Protein 4RVP (pdb70)

B-factor: mean 38.83, std 13.83, range [11.14, 114.67]

Nearest PDB structures (foldseek):
  4rvp-assembly1_F  TM=1.002E+00  e=1.747E-26  Sedum alfredii
  3km2-assembly1_A  TM=9.996E-01  e=3.637E-25  Solanum lycopersicum
  8jd8-assembly1_D  TM=9.971E-01  e=3.753E-23  Citrus x limon
  8zd5-assembly2_D  TM=9.854E-01  e=2.490E-21  Canis lupus familiaris
  7wx1-assembly1_B  TM=9.850E-01  e=7.512E-21  Canis lupus familiaris

Solvent-accessible surface area: 38898 Å² total; per-residue (Å²): 181,88,73,0,6,0,19,0,60,26,156,47,32,8,2,10,26,0,37,0,48,7,95,147,116,11,53,1,43,0,52,2,103,0,16,38,7,94,88,18,50,3,0,0,0,0,2,53,34,2,14,38,68,85,45,16,122,22,0,16,80,10,8,44,50,118,74,60,56,6,3,6,30,146,58,153,107,6,12,3,0,0,4,3,44,1,97,4,76,96,105,3,28,0,133,55,78,26,93,13,104,62,0,22,8,46,47,142,40,25,0,15,0,36,0,0,0,0,5,82,83,97,2,32,55,18,150,50,76,84,155,79,0,98,60,43,0,43,0,28,36,80,48,0,8,4,17,0,0,46,14,67,143,107,89,68,0,40,0,59,0,59,25,32,7,13,7,9,8,44,0,35,0,48,10,118,149,138,25,34,0,28,0,59,1,67,0,17,35,6,81,90,19,55,2,0,0,0,0,2,53,94,25,53,66,108,50,17,8,76,26,0,15,77,9,7,39,55,128,68,66,62,4,2,0,35,86,53,151,104,7,11,3,0,0,2,3,31,0,69,4,27,68,91,3,34,1,58,2,20,27,40,12,101,61,0,24,3,61,48,144,42,26,0,48,40,57,0,0,0,0,7,83,80,97,1,31,40,23,145,48,83,88,162,81,4,100,60,49,0,42,0,37,36,73,38,0,7,6,65,2,26,101,37,115,134,122,74,69,0,4,0,25,0,116,39,143,62,74,6,93,10,55,0,47,0,54,8,120,135,126,8,62,0,48,0,68,5,120,0,35,39,5,88,78,18,47,5,0,0,0,0,1,50,34,2,12,25,68,102,38,17,110,22,0,18,79,10,9,42,54,130,66,68,62,6,2,3,40,138,47,154,90,11,14,2,0,0,2,3,47,4,96,4,75,98,125,5,34,2,117,60,84,34,89,12,110,56,1,28,0,53,49,140,40,24,0,14,0,33,0,0,0,0,6,83,83,99,1,39,52,2,169,60,70,89,155,76,0,100,62,50,0,36,0,32,36,74,34,0,8,6,17,0,0,23,11,58,137,75,25,22,12,46,68,56,57,0,3,0,22,0,111,40,167,63,76,7,92,12,56,0,37,0,36,3,69,37,70,29,58,1,10,0,54,5,121,0,37,38,6,84,88,17,52,3,0,0,0,0,2,51,35,2,14,27,68,100,45,17,110,23,0,16,82,10,6,43,58,139,59,79,66,0,0,3,37,140,44,156,88,9,12,2,0,0,4,4,46,1,99,3,76,95,124,5,30,0,118,53,50,28,54,12,110,56,0,27,10,50,50,140,42,25,0,15,0,33,0,0,0,0,8,80,77,97,3,36,51,20,154,65,79,82,173,81,5,96,67,42,0,47,1,29,38,72,40,0,9,5,17,0,0,46,13,58,145,124,93,72,0,38,0,82,0,125,43,152,61,85,7,84,10,73,0,58,2,46,16,93,104,74,10,12,1,36,0,61,4,116,0,39,43,6,91,90,18,50,4,0,0,0,0,2,53,97,29,58,62,130,86,40,14,125,25,0,16,79,8,7,48,38,44,61,45,51,6,4,0,39,79,56,87,116,4,13,2,0,0,6,4,45,1,99,4,76,94,127,4,28,0,120,43,25,26,21,7,54,36,0,27,3,65,49,141,47,24,0,47,39,59,0,0,0,0,5,84,80,97,2,36,42,20,131,52,82,78,157,71,0,104,58,46,0,40,0,35,36,80,37,0,9,5,62,1,28,116,51,110,133,124,98,73,0,5,0,31,0,107,18,77,23,41,7,79,11,56,0,36,0,47,4,114,162,113,23,52,2,40,0,50,3,127,0,38,41,6,89,87,18,50,4,0,0,0,0,2,48,34,2,15,18,41,71,9,8,118,22,0,17,78,11,9,43,57,124,65,62,59,4,2,0,41,132,52,160,105,8,11,2,0,0,6,3,43,1,98,4,74,98,124,6,33,0,124,56,80,28,96,8,113,44,0,20,6,69,50,145,52,26,0,17,0,35,0,0,0,0,5,83,80,100,3,34,40,18,137,48,74,80,164,77,3,100,62,35,0,44,0,28,37,74,36,0,4,4,20,0,0,33,12,65,130

Sequence (923 aa):
KKKAVAVLKGNSAVEGVVTLTQEEDGPTTVNVRITGLTPGPHGFHLHEFGDTTNGCISTGPHFNPKGLTHGAPEDEIRHAGDLGNIVANADGVAEVTIVDNQIPLTGPNAVVGRAFVVHELEDDLGKGGHELSLSTGNAGGRLACGVIGLTPTKKKAVAVLKGNSAVEGVVTLTQEEDGPTTVNVRITGLTPGPHGFHLHEFGDTTNGCISTGPHFNPKGLTHGAPEDEIRHAGDLGNIVANADGVAEVTIVDNQIPLTGPNAVVGRAFVVHELEDDLGKGGHELSLSTGNAGGRLACGVIGLTPTKKKAVAVLKGNSAVEGVVTLTQEEDGPTTVNVRITGLTPGPHGFHLHEFGDTTNGCISTGPHFNPKGLTHGAPEDEIRHAGDLGNIVANADGVAEVTIVDNQIPLTGPNAVVGRAFVVHELEDDLGKGGHELSLSTGNAGGRLACGVIGLTPTMILAAKKKAVAVLKGNSAVEGVVTLTQEEDGPTTVNVRITGLTPGPHGFHLHEFGDTTNGCISTGPHFNPKGLTHGAPEDEIRHAGDLGNIVANADGVAEVTIVDNQIPLTGPNAVVGRAFVVHELEDDLGKGGHELSLSTGNAGGRLACGVIGLTPTKKKAVAVLKGNSAVEGVVTLTQEEDGPTTVNVRITGLTPGPHGFHLHEFGDTTNGCISTGPHFNPKGLTHGAPEDEIRHAGDLGNIVANADGVAEVTIVDNQIPLTGPNAVVGRAFVVHELEDDLGKGGHELSLSTGNAGGRLACGVIGLTPTKKKAVAVLKGNSAVEGVVTLTQEEDGPTTVNVRITGLTPGPHGFHLHEFGDTTNGCISTGPHFNPKGLTHGAPEDEIRHAGDLGNIVANADGVAEVTIVDNQIPLTGPNAVVGRAFVVHELEDDLGKGGHELSLSTGNAGGRLACGVIGLTPT

Secondary structure (DSSP, 8-state):
-EEEEEEEB-SSS-EEEEEEEE-TT--EEEEEEEESPPSEEEEEEEES----EEEEGGG-SB--TT------SSSSSS-TTEEEEEEE-TTS-EEEEEEESS--SSSTT--TT-EEEEESS---TT-S--SGGGTTTT--SEEEEEE-EE---/-EEEEEEEB-SSS-EEEEEEEE-TTS-EEEEEEEESPPSEEEEEEEES----EEEEGGG-SB--TT------TT-SSS-TTEEEEEEE-TTS-EEEEEEESS--SSSTT--TT-EEEEESS-B-TT-S-STTTTTT-B--SEEEEEE-EE---/-EEEEEEEB-SSS-EEEEEEEE-TTS-EEEEEEEESPPSEEEEEEEES----EEEEGGG-SB--TT------TTSSS--TTEEEEEEE-TTS-EEEEEEESS--SSSTT--TT-EEEEESS----S-S--TTTTTT-S--SEEEEEE-EE---/-B---EEEEEEEEB-SSS-EEEEEEEEETTSPEEEEEEEESPPSEEEEEEEES----EEEEGGG-SB--SS------TTSSS--TTEEEEEEE-TTS-EEEEEEESS--SSSTT--TT-EEEEESS---TT-TT-TTTTTT-S---EEEEEE-EE---/-EEEEEEEEESSS-EEEEEEEE-TT--EEEEEEEESPPSEEEEEEEES----EEEEGGG-SB--SSS-----SSSSSS-TTEEEEEEE-TTS-EEEEEEESS--SSSTT--TT-EEEEESS---TT-S--TTTTTT-S--SEEEEEE-EE---/-EEEEEEEB-SSS-EEEEEEEE-TTS-EEEEEEEESPPSEEEEEEEES----EEEEGGG-SB--TT------TT-SS--TTEEEEEEE-TTS-EEEEEEESS--SSSTT--TT-EEEEESS---TTTS--GGGGTT-S--SEEEEEE-EE---

Organism: NCBI:txid439688

CATH classification: 2.60.40.200

Structure (mmCIF, N/CA/C/O backbone):
data_4RVP
#
_entry.id   4RVP
#
_cell.length_a   49.979
_cell.length_b   85.781
_cell.length_c   105.312
_cell.angle_alpha   90.00
_cell.angle_beta   99.84
_cell.angle_gamma   90.00
#
_symmetry.space_group_name_H-M   'P 1 21 1'
#
loop_
_entity.id
_entity.type
_entity.pdbx_description
1 polymer 'superoxide dismutase'
2 non-polymer 'ZINC ION'
3 water water
#
loop_
_atom_site.group_PDB
_atom_site.id
_atom_site.type_symbol
_atom_site.label_atom_id
_atom_site.label_alt_id
_atom_site.label_comp_id
_atom_site.label_asym_id
_atom_site.label_entity_id
_atom_site.label_seq_id
_atom_site.pdbx_PDB_ins_code
_atom_site.Cartn_x
_atom_site.Cartn_y
_atom_site.Cartn_z
_atom_site.occupancy
_atom_site.B_iso_or_equiv
_atom_site.auth_seq_id
_atom_site.auth_comp_id
_atom_site.auth_asym_id
_atom_site.auth_atom_id
_atom_site.pdbx_PDB_model_num
ATOM 1 N N . LYS A 1 6 ? 5.755 25.595 5.601 1.00 50.00 14 LYS A N 1
ATOM 2 C CA . LYS A 1 6 ? 4.564 24.760 5.570 1.00 50.10 14 LYS A CA 1
ATOM 3 C C . LYS A 1 6 ? 4.852 23.336 6.077 1.00 55.26 14 LYS A C 1
ATOM 4 O O . LYS A 1 6 ? 3.922 22.545 6.227 1.00 61.73 14 LYS A O 1
ATOM 10 N N . LYS A 1 7 ? 6.119 22.984 6.313 1.00 44.31 15 LYS A N 1
ATOM 11 C CA . LYS A 1 7 ? 6.406 21.711 6.982 1.00 45.33 15 LYS A CA 1
ATOM 12 C C . LYS A 1 7 ? 7.077 21.973 8.330 1.00 47.06 15 LYS A C 1
ATOM 13 O O . LYS A 1 7 ? 7.888 22.888 8.462 1.00 43.62 15 LYS A O 1
ATOM 19 N N . LYS A 1 8 ? 6.760 21.155 9.324 1.00 43.89 16 LYS A N 1
ATOM 20 C CA . LYS A 1 8 ? 7.248 21.410 10.672 1.00 38.85 16 LYS A CA 1
ATOM 21 C C . LYS A 1 8 ? 7.683 20.136 11.408 1.00 34.95 16 LYS A C 1
ATOM 22 O O . LYS A 1 8 ? 7.127 19.065 11.225 1.00 35.02 16 LYS A O 1
ATOM 28 N N . ALA A 1 9 ? 8.722 20.241 12.217 1.00 42.32 17 ALA A N 1
ATOM 29 C CA . ALA A 1 9 ? 9.153 19.096 12.999 1.00 32.52 17 ALA A CA 1
ATOM 30 C C . ALA A 1 9 ? 9.521 19.542 14.418 1.00 28.63 17 ALA A C 1
ATOM 31 O O . ALA A 1 9 ? 9.656 20.734 14.689 1.00 33.04 17 ALA A O 1
ATOM 33 N N . VAL A 1 10 ? 9.673 18.592 15.329 1.00 23.84 18 VAL A N 1
ATOM 34 C CA . VAL A 1 10 ? 9.993 18.946 16.702 1.00 23.03 18 VAL A CA 1
ATOM 35 C C . VAL A 1 10 ? 10.815 17.835 17.339 1.00 22.95 18 VAL A C 1
ATOM 36 O O . VAL A 1 10 ? 10.651 16.668 17.015 1.00 23.59 18 VAL A O 1
ATOM 40 N N . ALA A 1 11 ? 11.739 18.207 18.215 1.00 24.12 19 ALA A N 1
ATOM 41 C CA . ALA A 1 11 ? 12.490 17.227 18.978 1.00 22.33 19 ALA A CA 1
ATOM 42 C C . ALA A 1 11 ? 12.400 17.550 20.459 1.00 20.14 19 ALA A C 1
ATOM 43 O O . ALA A 1 11 ? 12.632 18.700 20.855 1.00 24.67 19 ALA A O 1
ATOM 45 N N . VAL A 1 12 ? 12.036 16.564 21.277 1.00 19.44 20 VAL A N 1
ATOM 46 C CA . VAL A 1 12 ? 12.031 16.765 22.737 1.00 22.95 20 VAL A CA 1
ATOM 47 C C . VAL A 1 12 ? 13.360 16.222 23.317 1.00 21.29 20 VAL A C 1
ATOM 48 O O . VAL A 1 12 ? 13.709 15.048 23.130 1.00 18.73 20 VAL A O 1
ATOM 52 N N . LEU A 1 13 ? 14.126 17.089 23.974 1.00 17.99 21 LEU A N 1
ATOM 53 C CA . LEU A 1 13 ? 15.483 16.691 24.372 1.00 24.59 21 LEU A CA 1
ATOM 54 C C . LEU A 1 13 ? 15.527 16.230 25.830 1.00 25.67 21 LEU A C 1
ATOM 55 O O . LEU A 1 13 ? 15.238 17.000 26.745 1.00 21.81 21 LEU A O 1
ATOM 60 N N . LYS A 1 14 ? 15.926 14.980 26.036 1.00 25.89 22 LYS A N 1
ATOM 61 C CA . LYS A 1 14 ? 16.002 14.397 27.365 1.00 22.85 22 LYS A CA 1
ATOM 62 C C . LYS A 1 14 ? 17.324 13.687 27.582 1.00 27.71 22 LYS A C 1
ATOM 63 O O . LYS A 1 14 ? 18.020 13.336 26.629 1.00 26.79 22 LYS A O 1
ATOM 69 N N . GLY A 1 15 ? 17.678 13.509 28.852 1.00 32.01 23 GLY A N 1
ATOM 70 C CA . GLY A 1 15 ? 18.901 12.825 29.229 1.00 23.07 23 GLY A CA 1
ATOM 71 C C . GLY A 1 15 ? 18.848 12.504 30.707 1.00 26.29 23 GLY A C 1
ATOM 72 O O . GLY A 1 15 ? 17.788 12.579 31.330 1.00 29.53 23 GLY A O 1
ATOM 73 N N . ASN A 1 16 ? 19.992 12.159 31.281 1.00 20.62 24 ASN A N 1
ATOM 74 C CA . ASN A 1 16 ? 20.053 11.748 32.678 1.00 21.55 24 ASN A CA 1
ATOM 75 C C . ASN A 1 16 ? 20.132 12.920 33.688 1.00 23.18 24 ASN A C 1
ATOM 76 O O . ASN A 1 16 ? 20.128 12.697 34.895 1.00 23.47 24 ASN A O 1
ATOM 81 N N . SER A 1 17 ? 20.285 14.151 33.209 1.00 20.09 25 SER A N 1
ATOM 82 C CA . SER A 1 17 ? 20.535 15.269 34.104 1.00 20.81 25 SER A CA 1
ATOM 83 C C . SER A 1 17 ? 19.421 16.285 34.048 1.00 26.15 25 SER A C 1
ATOM 84 O O . SER A 1 17 ? 18.360 16.025 33.454 1.00 25.89 25 SER A O 1
ATOM 87 N N . ALA A 1 18 ? 19.669 17.455 34.640 1.00 19.91 26 ALA A N 1
ATOM 88 C CA . ALA A 1 18 ? 18.695 18.546 34.581 1.00 24.44 26 ALA A CA 1
ATOM 89 C C . ALA A 1 18 ? 18.653 19.180 33.188 1.00 26.06 26 ALA A C 1
ATOM 90 O O . ALA A 1 18 ? 17.764 19.972 32.895 1.00 26.05 26 ALA A O 1
ATOM 92 N N . VAL A 1 19 ? 19.638 18.868 32.352 1.00 29.92 27 VAL A N 1
ATOM 93 C CA . VAL A 1 19 ? 19.643 19.400 30.995 1.00 31.79 27 VAL A CA 1
ATOM 94 C C . VAL A 1 19 ? 18.518 18.709 30.246 1.00 27.06 27 VAL A C 1
ATOM 95 O O . VAL A 1 19 ? 18.547 17.496 30.089 1.00 27.95 27 VAL A O 1
ATOM 99 N N . GLU A 1 20 ? 17.511 19.473 29.832 1.00 29.36 28 GLU A N 1
ATOM 100 C CA . GLU A 1 20 ? 16.421 18.980 28.981 1.00 31.59 28 GLU A CA 1
ATOM 101 C C . GLU A 1 20 ? 15.912 20.172 28.126 1.00 36.93 28 GLU A C 1
ATOM 102 O O . GLU A 1 20 ? 16.223 21.322 28.423 1.00 46.11 28 GLU A O 1
ATOM 108 N N . GLY A 1 21 ? 15.192 19.921 27.037 1.00 29.21 29 GLY A N 1
ATOM 109 C CA . GLY A 1 21 ? 14.717 21.029 26.222 1.00 30.57 29 GLY A CA 1
ATOM 110 C C . GLY A 1 21 ? 13.872 20.652 25.015 1.00 26.55 29 GLY A C 1
ATOM 111 O O . GLY A 1 21 ? 13.641 19.464 24.733 1.00 23.66 29 GLY A O 1
ATOM 112 N N . VAL A 1 22 ? 13.424 21.665 24.280 1.00 23.29 30 VAL A N 1
ATOM 113 C CA . VAL A 1 22 ? 12.619 21.429 23.074 1.00 33.89 30 VAL A CA 1
ATOM 114 C C . VAL A 1 22 ? 13.169 22.188 21.878 1.00 30.05 30 VAL A C 1
ATOM 115 O O . VAL A 1 22 ? 13.500 23.368 21.960 1.00 31.64 30 VAL A O 1
ATOM 119 N N . VAL A 1 23 ? 13.243 21.496 20.750 1.00 28.07 31 VAL A N 1
ATOM 120 C CA . VAL A 1 23 ? 13.767 22.102 19.541 1.00 33.33 31 VAL A CA 1
ATOM 121 C C . VAL A 1 23 ? 12.700 21.965 18.476 1.00 30.90 31 VAL A C 1
ATOM 122 O O . VAL A 1 23 ? 12.247 20.852 18.176 1.00 31.31 31 VAL A O 1
ATOM 126 N N . THR A 1 24 ? 12.293 23.090 17.906 1.00 29.14 32 THR A N 1
ATOM 127 C CA . THR A 1 24 ? 11.299 23.069 16.845 1.00 36.84 32 THR A CA 1
ATOM 128 C C . THR A 1 24 ? 11.986 23.483 15.558 1.00 37.58 32 THR A C 1
ATOM 129 O O . THR A 1 24 ? 12.948 24.264 15.576 1.00 35.77 32 THR A O 1
ATOM 133 N N . LEU A 1 25 ? 11.516 22.899 14.461 1.00 30.55 33 LEU A N 1
ATOM 134 C CA . LEU A 1 25 ? 12.044 23.138 13.127 1.00 33.88 33 LEU A CA 1
ATOM 135 C C . LEU A 1 25 ? 10.925 23.520 12.165 1.00 39.38 33 LEU A C 1
ATOM 136 O O . LEU A 1 25 ? 9.870 22.885 12.120 1.00 39.91 33 LEU A O 1
ATOM 141 N N . THR A 1 26 ? 11.185 24.548 11.374 1.00 42.12 34 THR A N 1
ATOM 142 C CA . THR A 1 26 ? 10.249 25.027 10.370 1.00 39.36 34 THR A CA 1
ATOM 143 C C . THR A 1 26 ? 10.978 25.135 9.054 1.00 42.89 34 THR A C 1
ATOM 144 O O . THR A 1 26 ? 12.089 25.659 9.000 1.00 41.95 34 THR A O 1
ATOM 147 N N . GLN A 1 27 ? 10.365 24.633 7.994 1.00 49.44 35 GLN A N 1
ATOM 148 C CA . GLN A 1 27 ? 10.942 24.777 6.670 1.00 50.17 35 GLN A CA 1
ATOM 149 C C . GLN A 1 27 ? 9.843 24.978 5.651 1.00 56.16 35 GLN A C 1
ATOM 150 O O . GLN A 1 27 ? 8.842 24.256 5.609 1.00 53.00 35 GLN A O 1
ATOM 156 N N . GLU A 1 28 ? 10.040 26.025 4.868 1.00 68.19 36 GLU A N 1
ATOM 157 C CA . GLU A 1 28 ? 9.181 26.390 3.762 1.00 72.86 36 GLU A CA 1
ATOM 158 C C . GLU A 1 28 ? 9.797 25.845 2.491 1.00 76.52 36 GLU A C 1
ATOM 159 O O . GLU A 1 28 ? 10.931 25.380 2.527 1.00 74.52 36 GLU A O 1
ATOM 165 N N . GLU A 1 29 ? 9.023 25.820 1.404 1.00 83.53 37 GLU A N 1
ATOM 166 C CA . GLU A 1 29 ? 9.605 25.811 0.058 1.00 92.63 37 GLU A CA 1
ATOM 167 C C . GLU A 1 29 ? 10.610 24.633 -0.045 1.00 94.25 37 GLU A C 1
ATOM 168 O O . GLU A 1 29 ? 10.296 23.535 0.409 1.00 95.45 37 GLU A O 1
ATOM 174 N N . ASP A 1 30 ? 11.781 24.801 -0.630 1.00 93.42 38 ASP A N 1
ATOM 175 C CA . ASP A 1 30 ? 12.873 23.859 -0.421 1.00 89.27 38 ASP A CA 1
ATOM 176 C C . ASP A 1 30 ? 13.991 24.778 0.108 1.00 84.12 38 ASP A C 1
ATOM 177 O O . ASP A 1 30 ? 15.162 24.646 -0.240 1.00 82.86 38 ASP A O 1
ATOM 182 N N . GLY A 1 31 ? 13.599 25.673 1.014 1.00 76.77 39 GLY A N 1
ATOM 183 C CA . GLY A 1 31 ? 14.451 26.723 1.547 1.00 64.70 39 GLY A CA 1
ATOM 184 C C . GLY A 1 31 ? 15.225 26.471 2.822 1.00 62.19 39 GLY A C 1
ATOM 185 O O . GLY A 1 31 ? 15.550 25.332 3.157 1.00 64.99 39 GLY A O 1
ATOM 186 N N . PRO A 1 32 ? 15.571 27.552 3.528 1.00 57.05 40 PRO A N 1
ATOM 187 C CA . PRO A 1 32 ? 16.329 27.326 4.761 1.00 56.23 40 PRO A CA 1
ATOM 188 C C . PRO A 1 32 ? 15.431 26.709 5.829 1.00 53.23 40 PRO A C 1
ATOM 189 O O . PRO A 1 32 ? 14.193 26.766 5.732 1.00 47.52 40 PRO A O 1
ATOM 193 N N . THR A 1 33 ? 16.066 26.106 6.828 1.00 47.65 41 THR A N 1
ATOM 194 C CA . THR A 1 33 ? 15.345 25.525 7.941 1.00 42.16 41 THR A CA 1
ATOM 195 C C . THR A 1 33 ? 15.561 26.409 9.146 1.00 38.60 41 THR A C 1
ATOM 196 O O . THR A 1 33 ? 16.696 26.661 9.541 1.00 36.98 41 THR A O 1
ATOM 200 N N . THR A 1 34 ? 14.481 26.853 9.762 1.00 41.40 42 THR A N 1
ATOM 201 C CA . THR A 1 34 ? 14.631 27.647 10.969 1.00 37.84 42 THR A CA 1
ATOM 202 C C . THR A 1 34 ? 14.492 26.771 12.192 1.00 36.77 42 THR A C 1
ATOM 203 O O . THR A 1 34 ? 13.546 25.995 12.325 1.00 33.16 42 THR A O 1
ATOM 207 N N . VAL A 1 35 ? 15.481 26.882 13.067 1.00 39.47 43 VAL A N 1
ATOM 208 C CA . VAL A 1 35 ? 15.562 26.060 14.249 1.00 39.31 43 VAL A CA 1
ATOM 209 C C . VAL A 1 35 ? 15.418 26.949 15.483 1.00 39.03 43 VAL A C 1
ATOM 210 O O . VAL A 1 35 ? 16.146 27.923 15.645 1.00 44.04 43 VAL A O 1
ATOM 214 N N . ASN A 1 36 ? 14.408 26.674 16.295 1.00 39.97 44 ASN A N 1
ATOM 215 C CA . ASN A 1 36 ? 14.213 27.410 17.534 1.00 35.97 44 ASN A CA 1
ATOM 216 C C . ASN A 1 36 ? 14.642 26.540 18.695 1.00 39.32 44 ASN A C 1
ATOM 217 O O . ASN A 1 36 ? 14.025 25.512 18.953 1.00 39.07 44 ASN A O 1
ATOM 222 N N . VAL A 1 37 ? 15.661 26.960 19.432 1.00 42.12 45 VAL A N 1
ATOM 223 C CA . VAL A 1 37 ? 16.225 26.097 20.460 1.00 36.95 45 VAL A CA 1
ATOM 224 C C . VAL A 1 37 ? 16.003 26.666 21.857 1.00 40.90 45 VAL A C 1
ATOM 225 O O . VAL A 1 37 ? 16.417 27.783 22.143 1.00 42.28 45 VAL A O 1
ATOM 229 N N . ARG A 1 38 ? 15.359 25.897 22.733 1.00 40.06 46 ARG A N 1
ATOM 230 C CA . ARG A 1 38 ? 15.274 26.273 24.140 1.00 38.96 46 ARG A CA 1
ATOM 231 C C . ARG A 1 38 ? 15.609 25.103 25.050 1.00 41.46 46 ARG A C 1
ATOM 232 O O . ARG A 1 38 ? 14.841 24.141 25.163 1.00 45.88 46 ARG A O 1
ATOM 240 N N . ILE A 1 39 ? 16.771 25.201 25.687 1.00 32.26 47 ILE A N 1
ATOM 241 C CA . ILE A 1 39 ? 17.270 24.193 26.604 1.00 35.84 47 ILE A CA 1
ATOM 242 C C . ILE A 1 39 ? 17.639 24.803 27.957 1.00 39.19 47 ILE A C 1
ATOM 243 O O . ILE A 1 39 ? 18.105 25.932 28.013 1.00 43.40 47 ILE A O 1
ATOM 248 N N . THR A 1 40 ? 17.438 24.065 29.047 1.00 39.85 48 THR A N 1
ATOM 249 C CA . THR A 1 40 ? 17.793 24.549 30.382 1.00 36.81 48 THR A CA 1
ATOM 250 C C . THR A 1 40 ? 18.751 23.587 31.103 1.00 38.29 48 THR A C 1
ATOM 251 O O . THR A 1 40 ? 19.112 22.533 30.567 1.00 38.77 48 THR A O 1
ATOM 255 N N . GLY A 1 41 ? 19.190 23.976 32.300 1.00 31.65 49 GLY A N 1
ATOM 256 C CA . GLY A 1 41 ? 20.061 23.145 33.114 1.00 30.38 49 GLY A CA 1
ATOM 257 C C . GLY A 1 41 ? 21.538 23.134 32.729 1.00 34.79 49 GLY A C 1
ATOM 258 O O . GLY A 1 41 ? 22.345 22.423 33.330 1.00 33.15 49 GLY A O 1
ATOM 259 N N . LEU A 1 42 ? 21.908 23.946 31.750 1.00 32.68 50 LEU A N 1
ATOM 260 C CA . LEU A 1 42 ? 23.266 23.925 31.232 1.00 34.47 50 LEU A CA 1
ATOM 261 C C . LEU A 1 42 ? 24.281 24.648 32.132 1.00 34.48 50 LEU A C 1
ATOM 262 O O . LEU A 1 42 ? 23.899 25.537 32.894 1.00 33.81 50 LEU A O 1
ATOM 267 N N . THR A 1 43 ? 25.556 24.240 32.083 1.00 29.89 51 THR A N 1
ATOM 268 C CA . THR A 1 43 ? 26.627 25.071 32.646 1.00 32.78 51 THR A CA 1
ATOM 269 C C . THR A 1 43 ? 26.636 26.350 31.824 1.00 40.80 51 THR A C 1
ATOM 270 O O . THR A 1 43 ? 26.565 26.281 30.584 1.00 32.44 51 THR A O 1
ATOM 274 N N . PRO A 1 44 ? 26.706 27.521 32.492 1.00 40.81 52 PRO A N 1
ATOM 275 C CA . PRO A 1 44 ? 26.712 28.781 31.726 1.00 40.77 52 PRO A CA 1
ATOM 276 C C . PRO A 1 44 ? 27.880 28.817 30.745 1.00 36.48 52 PRO A C 1
ATOM 277 O O . PRO A 1 44 ? 28.997 28.452 31.109 1.00 36.80 52 PRO A O 1
ATOM 281 N N . GLY A 1 45 ? 27.614 29.239 29.512 1.00 36.37 53 GLY A N 1
ATOM 282 C CA . GLY A 1 45 ? 28.639 29.254 28.484 1.00 35.95 53 GLY A CA 1
ATOM 283 C C . GLY A 1 45 ? 28.211 28.531 27.219 1.00 37.21 53 GLY A C 1
ATOM 284 O O . GLY A 1 45 ? 27.067 28.073 27.111 1.00 34.79 53 GLY A O 1
ATOM 285 N N . PRO A 1 46 ? 29.128 28.423 26.248 1.00 35.97 54 PRO A N 1
ATOM 286 C CA . PRO A 1 46 ? 28.804 27.807 24.962 1.00 31.29 54 PRO A CA 1
ATOM 287 C C . PRO A 1 46 ? 28.801 26.290 25.045 1.00 30.71 54 PRO A C 1
ATOM 288 O O . PRO A 1 46 ? 29.675 25.713 25.689 1.00 34.23 54 PRO A O 1
ATOM 292 N N . HIS A 1 47 ? 27.866 25.657 24.346 1.00 32.44 55 HIS A N 1
ATOM 293 C CA . HIS A 1 47 ? 27.766 24.201 24.301 1.00 31.00 55 HIS A CA 1
ATOM 294 C C . HIS A 1 47 ? 27.626 23.737 22.854 1.00 30.35 55 HIS A C 1
ATOM 295 O O . HIS A 1 47 ? 26.960 24.371 22.025 1.00 28.15 55 HIS A O 1
ATOM 302 N N . GLY A 1 48 ? 28.298 22.641 22.540 1.00 31.46 56 GLY A N 1
ATOM 303 C CA . GLY A 1 48 ? 28.188 22.083 21.216 1.00 34.65 56 GLY A CA 1
ATOM 304 C C . GLY A 1 48 ? 26.747 21.679 21.005 1.00 28.25 56 GLY A C 1
ATOM 305 O O . GLY A 1 48 ? 26.152 21.003 21.829 1.00 26.30 56 GLY A O 1
ATOM 306 N N . PHE A 1 49 ? 26.183 22.135 19.900 1.00 33.13 57 PHE A N 1
ATOM 307 C CA . PHE A 1 49 ? 24.815 21.801 19.536 1.00 28.69 57 PHE A CA 1
ATOM 308 C C . PHE A 1 49 ? 24.751 21.234 18.127 1.00 32.98 57 PHE A C 1
ATOM 309 O O . PHE A 1 49 ? 25.015 21.953 17.159 1.00 33.05 57 PHE A O 1
ATOM 317 N N . HIS A 1 50 ? 24.415 19.945 18.013 1.00 29.94 58 HIS A N 1
ATOM 318 C CA . HIS A 1 50 ? 24.502 19.243 16.733 1.00 29.56 58 HIS A CA 1
ATOM 319 C C . HIS A 1 50 ? 23.280 18.403 16.321 1.00 31.55 58 HIS A C 1
ATOM 320 O O . HIS A 1 50 ? 22.562 17.844 17.151 1.00 32.00 58 HIS A O 1
ATOM 327 N N . LEU A 1 51 ? 23.070 18.295 15.018 1.00 26.98 59 LEU A N 1
ATOM 328 C CA . LEU A 1 51 ? 22.103 17.346 14.495 1.00 30.17 59 LEU A CA 1
ATOM 329 C C . LEU A 1 51 ? 22.860 16.084 14.137 1.00 31.31 59 LEU A C 1
ATOM 330 O O . LEU A 1 51 ? 23.659 16.092 13.209 1.00 38.66 59 LEU A O 1
ATOM 335 N N . HIS A 1 52 ? 22.625 15.007 14.877 1.00 31.33 60 HIS A N 1
ATOM 336 C CA . HIS A 1 52 ? 23.360 13.760 14.671 1.00 28.72 60 HIS A CA 1
ATOM 337 C C . HIS A 1 52 ? 22.596 12.860 13.705 1.00 35.55 60 HIS A C 1
ATOM 338 O O . HIS A 1 52 ? 21.393 13.065 13.449 1.00 31.23 60 HIS A O 1
ATOM 345 N N . GLU A 1 53 ? 23.291 11.837 13.211 1.00 36.25 61 GLU A N 1
ATOM 346 C CA . GLU A 1 53 ? 22.827 11.049 12.072 1.00 36.94 61 GLU A CA 1
ATOM 347 C C . GLU A 1 53 ? 21.552 10.249 12.350 1.00 36.15 61 GLU A C 1
ATOM 348 O O . GLU A 1 53 ? 20.638 10.256 11.533 1.00 34.90 61 GLU A O 1
ATOM 354 N N . PHE A 1 54 ? 21.473 9.586 13.504 1.00 35.07 62 PHE A N 1
ATOM 355 C CA . PHE A 1 54 ? 20.391 8.626 13.751 1.00 33.26 62 PHE A CA 1
ATOM 356 C C . PHE A 1 54 ? 19.395 9.040 14.841 1.00 33.02 62 PHE A C 1
ATOM 357 O O . PHE A 1 54 ? 19.766 9.669 15.840 1.00 32.97 62 PHE A O 1
ATOM 365 N N . GLY A 1 55 ? 18.126 8.691 14.650 1.00 25.72 63 GLY A N 1
ATOM 366 C CA . GLY A 1 55 ? 17.123 8.949 15.671 1.00 28.03 63 GLY A CA 1
ATOM 367 C C . GLY A 1 55 ? 16.941 7.732 16.567 1.00 29.50 63 GLY A C 1
ATOM 368 O O . GLY A 1 55 ? 15.805 7.299 16.830 1.00 23.61 63 GLY A O 1
ATOM 369 N N . ASP A 1 56 ? 18.072 7.171 17.004 1.00 26.50 64 ASP A N 1
ATOM 370 C CA . ASP A 1 56 ? 18.096 5.933 17.784 1.00 29.32 64 ASP A CA 1
ATOM 371 C C . ASP A 1 56 ? 18.475 6.181 19.233 1.00 31.45 64 ASP A C 1
ATOM 372 O O . ASP A 1 56 ? 19.619 6.506 19.531 1.00 34.29 64 ASP A O 1
ATOM 377 N N . THR A 1 57 ? 17.541 5.985 20.146 1.00 28.17 65 THR A N 1
ATOM 378 C CA . THR A 1 57 ? 17.880 6.205 21.534 1.00 31.85 65 THR A CA 1
ATOM 379 C C . THR A 1 57 ? 17.865 4.919 22.359 1.00 32.69 65 THR A C 1
ATOM 380 O O . THR A 1 57 ? 17.866 4.976 23.586 1.00 30.88 65 THR A O 1
ATOM 384 N N . THR A 1 58 ? 17.949 3.769 21.699 1.00 33.32 66 THR A N 1
ATOM 385 C CA . THR A 1 58 ? 17.934 2.491 22.415 1.00 28.76 66 THR A CA 1
ATOM 386 C C . THR A 1 58 ? 19.117 2.366 23.332 1.00 29.70 66 THR A C 1
ATOM 387 O O . THR A 1 58 ? 19.085 1.599 24.289 1.00 30.89 66 THR A O 1
ATOM 391 N N . ASN A 1 59 ? 20.176 3.093 23.003 1.00 28.52 67 ASN A N 1
ATOM 392 C CA . ASN A 1 59 ? 21.383 3.099 23.807 1.00 30.79 67 ASN A CA 1
ATOM 393 C C . ASN A 1 59 ? 21.705 4.486 24.382 1.00 31.32 67 ASN A C 1
ATOM 394 O O . ASN A 1 59 ? 22.848 4.957 24.329 1.00 32.00 67 ASN A O 1
ATOM 399 N N . GLY A 1 60 ? 20.690 5.170 24.888 1.00 26.85 68 GLY A N 1
ATOM 400 C CA . GLY A 1 60 ? 20.885 6.539 25.316 1.00 23.99 68 GLY A CA 1
ATOM 401 C C . GLY A 1 60 ? 21.216 7.391 24.109 1.00 27.89 68 GLY A C 1
ATOM 402 O O . GLY A 1 60 ? 20.905 7.025 22.978 1.00 32.49 68 GLY A O 1
ATOM 403 N N . CYS A 1 61 ? 21.833 8.542 24.342 1.00 31.89 69 CYS A N 1
ATOM 404 C CA . CYS A 1 61 ? 22.234 9.440 23.256 1.00 33.28 69 CYS A CA 1
ATOM 405 C C . CYS A 1 61 ? 23.394 8.902 22.413 1.00 29.89 69 CYS A C 1
ATOM 406 O O . CYS A 1 61 ? 23.625 9.376 21.313 1.00 33.17 69 CYS A O 1
ATOM 409 N N . ILE A 1 62 ? 24.120 7.925 22.942 1.00 29.66 70 ILE A N 1
ATOM 410 C CA . ILE A 1 62 ? 25.259 7.330 22.253 1.00 28.97 70 ILE A CA 1
ATOM 411 C C . ILE A 1 62 ? 24.831 6.732 20.911 1.00 34.74 70 ILE A C 1
ATOM 412 O O . ILE A 1 62 ? 25.574 6.776 19.929 1.00 30.04 70 ILE A O 1
ATOM 417 N N . SER A 1 63 ? 23.605 6.215 20.866 1.00 33.76 71 SER A N 1
ATOM 418 C CA . SER A 1 63 ? 23.103 5.548 19.675 1.00 30.16 71 SER A CA 1
ATOM 419 C C . SER A 1 63 ? 22.641 6.520 18.569 1.00 32.19 71 SER A C 1
ATOM 420 O O . SER A 1 63 ? 22.209 6.086 17.501 1.00 36.40 71 SER A O 1
ATOM 423 N N . THR A 1 64 ? 22.721 7.826 18.810 1.00 25.52 72 THR A N 1
ATOM 424 C CA . THR A 1 64 ? 22.372 8.782 17.755 1.00 30.61 72 THR A CA 1
ATOM 425 C C . THR A 1 64 ? 23.487 8.906 16.709 1.00 32.67 72 THR A C 1
ATOM 426 O O . THR A 1 64 ? 23.296 9.492 15.643 1.00 32.55 72 THR A O 1
ATOM 430 N N . GLY A 1 65 ? 24.641 8.318 17.020 1.00 35.08 73 GLY A N 1
ATOM 431 C CA . GLY A 1 65 ? 25.763 8.243 16.107 1.00 29.19 73 GLY A CA 1
ATOM 432 C C . GLY A 1 65 ? 26.560 9.527 16.030 1.00 36.49 73 GLY A C 1
ATOM 433 O O . GLY A 1 65 ? 26.546 10.327 16.970 1.00 33.03 73 GLY A O 1
ATOM 434 N N . PRO A 1 66 ? 27.287 9.720 14.909 1.00 41.28 74 PRO A N 1
ATOM 435 C CA . PRO A 1 66 ? 28.115 10.909 14.683 1.00 31.80 74 PRO A CA 1
ATOM 436 C C . PRO A 1 66 ? 27.271 12.059 14.148 1.00 30.44 74 PRO A C 1
ATOM 437 O O . PRO A 1 66 ? 26.071 11.883 13.919 1.00 30.46 74 PRO A O 1
ATOM 441 N N . HIS A 1 67 ? 27.892 13.216 13.945 1.00 34.60 75 HIS A N 1
ATOM 442 C CA . HIS A 1 67 ? 27.209 14.357 13.355 1.00 30.72 75 HIS A CA 1
ATOM 443 C C . HIS A 1 67 ? 26.739 13.989 11.975 1.00 34.19 75 HIS A C 1
ATOM 444 O O . HIS A 1 67 ? 27.462 13.308 11.241 1.00 39.58 75 HIS A O 1
ATOM 451 N N . PHE A 1 68 ? 25.535 14.430 11.624 1.00 32.74 76 PHE A N 1
ATOM 452 C CA . PHE A 1 68 ? 24.942 14.104 10.338 1.00 32.47 76 PHE A CA 1
ATOM 453 C C . PHE A 1 68 ? 25.798 14.694 9.219 1.00 40.49 76 PHE A C 1
ATOM 454 O O . PHE A 1 68 ? 25.931 15.913 9.094 1.00 41.38 76 PHE A O 1
ATOM 462 N N . ASN A 1 69 ? 26.340 13.825 8.380 1.00 37.61 77 ASN A N 1
ATOM 463 C CA . ASN A 1 69 ? 27.369 14.228 7.441 1.00 41.36 77 ASN A CA 1
ATOM 464 C C . ASN A 1 69 ? 27.217 13.562 6.093 1.00 41.18 77 ASN A C 1
ATOM 465 O O . ASN A 1 69 ? 27.974 12.667 5.743 1.00 49.01 77 ASN A O 1
ATOM 470 N N . PRO A 1 70 ? 26.214 13.979 5.331 1.00 47.01 78 PRO A N 1
ATOM 471 C CA . PRO A 1 70 ? 25.969 13.282 4.069 1.00 56.66 78 PRO A CA 1
ATOM 472 C C . PRO A 1 70 ? 26.946 13.685 2.959 1.00 63.93 78 PRO A C 1
ATOM 473 O O . PRO A 1 70 ? 26.778 13.233 1.814 1.00 68.71 78 PRO A O 1
ATOM 477 N N . LYS A 1 71 ? 27.896 14.571 3.261 1.00 53.08 79 LYS A N 1
ATOM 478 C CA . LYS A 1 71 ? 28.853 14.995 2.248 1.00 46.95 79 LYS A CA 1
ATOM 479 C C . LYS A 1 71 ? 30.248 14.475 2.544 1.00 55.50 79 LYS A C 1
ATOM 480 O O . LYS A 1 71 ? 31.221 14.990 1.998 1.00 55.64 79 LYS A O 1
ATOM 486 N N . GLY A 1 72 ? 30.348 13.446 3.381 1.00 57.92 80 GLY A N 1
ATOM 487 C CA . GLY A 1 72 ? 31.639 12.949 3.844 1.00 47.70 80 GLY A CA 1
ATOM 488 C C . GLY A 1 72 ? 32.669 14.010 4.231 1.00 49.91 80 GLY A C 1
ATOM 489 O O . GLY A 1 72 ? 33.879 13.757 4.186 1.00 54.48 80 GLY A O 1
ATOM 490 N N . LEU A 1 73 ? 32.206 15.182 4.674 1.00 50.96 81 LEU A N 1
ATOM 491 C CA . LEU A 1 73 ? 33.102 16.323 4.907 1.00 52.79 81 LEU A CA 1
ATOM 492 C C . LEU A 1 73 ? 33.557 16.340 6.351 1.00 50.84 81 LEU A C 1
ATOM 493 O O . LEU A 1 73 ? 33.186 15.479 7.146 1.00 46.96 81 LEU A O 1
ATOM 498 N N . THR A 1 74 ? 34.403 17.307 6.667 1.00 53.16 82 THR A N 1
ATOM 499 C CA . THR A 1 74 ? 34.978 17.409 7.990 1.00 49.24 82 THR A CA 1
ATOM 500 C C . THR A 1 74 ? 34.187 18.376 8.849 1.00 47.11 82 THR A C 1
ATOM 501 O O . THR A 1 74 ? 33.380 19.150 8.328 1.00 43.42 82 THR A O 1
ATOM 505 N N . HIS A 1 75 ? 34.426 18.309 10.161 1.00 49.41 83 HIS A N 1
ATOM 506 C CA . HIS A 1 75 ? 33.756 19.130 11.157 1.00 45.49 83 HIS A CA 1
ATOM 507 C C . HIS A 1 75 ? 34.223 20.575 11.127 1.00 44.93 83 HIS A C 1
ATOM 508 O O . HIS A 1 75 ? 35.418 20.834 11.228 1.00 49.52 83 HIS A O 1
ATOM 515 N N . GLY A 1 76 ? 33.283 21.511 11.074 1.00 40.50 84 GLY A N 1
ATOM 516 C CA . GLY A 1 76 ? 33.621 22.925 11.044 1.00 42.44 84 GLY A CA 1
ATOM 517 C C . GLY A 1 76 ? 32.585 23.776 11.760 1.00 50.08 84 GLY A C 1
ATOM 518 O O . GLY A 1 76 ? 31.867 23.297 12.653 1.00 44.85 84 GLY A O 1
ATOM 519 N N . ALA A 1 77 ? 32.494 25.040 11.339 1.00 46.92 85 ALA A N 1
ATOM 520 C CA . ALA A 1 77 ? 31.482 25.961 11.850 1.00 44.32 85 ALA A CA 1
ATOM 521 C C . ALA A 1 77 ? 30.301 26.018 10.880 1.00 42.68 85 ALA A C 1
ATOM 522 O O . ALA A 1 77 ? 30.423 25.673 9.711 1.00 47.42 85 ALA A O 1
ATOM 524 N N . PRO A 1 78 ? 29.123 26.390 11.378 1.00 41.61 86 PRO A N 1
ATOM 525 C CA . PRO A 1 78 ? 28.001 26.419 10.440 1.00 45.69 86 PRO A CA 1
ATOM 526 C C . PRO A 1 78 ? 28.227 27.366 9.265 1.00 45.98 86 PRO A C 1
ATOM 527 O O . PRO A 1 78 ? 27.685 27.102 8.196 1.00 53.65 86 PRO A O 1
ATOM 531 N N . GLU A 1 79 ? 28.985 28.445 9.454 1.00 47.30 87 GLU A N 1
ATOM 532 C CA . GLU A 1 79 ? 29.168 29.428 8.383 1.00 46.71 87 GLU A CA 1
ATOM 533 C C . GLU A 1 79 ? 30.101 28.986 7.257 1.00 47.88 87 GLU A C 1
ATOM 534 O O . GLU A 1 79 ? 29.834 29.277 6.088 1.00 51.54 87 GLU A O 1
ATOM 540 N N . ASP A 1 80 ? 31.161 28.262 7.598 1.00 41.71 88 ASP A N 1
ATOM 541 C CA . ASP A 1 80 ? 32.194 27.913 6.626 1.00 51.32 88 ASP A CA 1
ATOM 542 C C . ASP A 1 80 ? 31.694 26.725 5.808 1.00 48.08 88 ASP A C 1
ATOM 543 O O . ASP A 1 80 ? 30.993 25.871 6.342 1.00 55.00 88 ASP A O 1
ATOM 548 N N . GLU A 1 81 ? 32.005 26.695 4.513 1.00 45.01 89 GLU A N 1
ATOM 549 C CA . GLU A 1 81 ? 31.461 25.652 3.642 1.00 52.39 89 GLU A CA 1
ATOM 550 C C . GLU A 1 81 ? 32.038 24.248 3.852 1.00 51.41 89 GLU A C 1
ATOM 551 O O . GLU A 1 81 ? 31.501 23.273 3.318 1.00 50.20 89 GLU A O 1
ATOM 557 N N . ILE A 1 82 ? 33.069 24.122 4.689 1.00 47.54 90 ILE A N 1
ATOM 558 C CA . ILE A 1 82 ? 33.568 22.798 5.045 1.00 45.57 90 ILE A CA 1
ATOM 559 C C . ILE A 1 82 ? 33.090 22.337 6.441 1.00 57.74 90 ILE A C 1
ATOM 560 O O . ILE A 1 82 ? 33.844 22.380 7.425 1.00 56.05 90 ILE A O 1
ATOM 565 N N . ARG A 1 83 ? 31.826 21.924 6.521 1.00 56.49 91 ARG A N 1
ATOM 566 C CA . ARG A 1 83 ? 31.195 21.468 7.764 1.00 46.06 91 ARG A CA 1
ATOM 567 C C . ARG A 1 83 ? 30.392 20.190 7.524 1.00 47.81 91 ARG A C 1
ATOM 568 O O . ARG A 1 83 ? 30.133 19.815 6.371 1.00 40.50 91 ARG A O 1
ATOM 576 N N . HIS A 1 84 ? 29.995 19.527 8.612 1.00 42.90 92 HIS A N 1
ATOM 577 C CA . HIS A 1 84 ? 28.944 18.521 8.526 1.00 42.33 92 HIS A CA 1
ATOM 578 C C . HIS A 1 84 ? 27.625 19.240 8.386 1.00 36.80 92 HIS A C 1
ATOM 579 O O . HIS A 1 84 ? 27.504 20.403 8.770 1.00 38.85 92 HIS A O 1
ATOM 586 N N . ALA A 1 85 ? 26.636 18.547 7.845 1.00 34.53 93 ALA A N 1
ATOM 587 C CA . ALA A 1 85 ? 25.322 19.145 7.673 1.00 41.34 93 ALA A CA 1
ATOM 588 C C . ALA A 1 85 ? 24.740 19.530 9.016 1.00 40.45 93 ALA A C 1
ATOM 589 O O . ALA A 1 85 ? 24.088 20.567 9.137 1.00 36.46 93 ALA A O 1
ATOM 591 N N . GLY A 1 86 ? 24.986 18.689 10.021 1.00 40.09 94 GLY A N 1
ATOM 592 C CA . GLY A 1 86 ? 24.464 18.931 11.356 1.00 38.91 94 GLY A CA 1
ATOM 593 C C . GLY A 1 86 ? 25.376 19.762 12.244 1.00 43.90 94 GLY A C 1
ATOM 594 O O . GLY A 1 86 ? 25.132 19.886 13.452 1.00 43.20 94 GLY A O 1
ATOM 595 N N . ASP A 1 87 ? 26.408 20.367 11.659 1.00 40.65 95 ASP A N 1
ATOM 596 C CA . ASP A 1 87 ? 27.318 21.177 12.452 1.00 34.30 95 ASP A CA 1
ATOM 597 C C . ASP A 1 87 ? 26.680 22.541 12.633 1.00 35.39 95 ASP A C 1
ATOM 598 O O . ASP A 1 87 ? 26.822 23.412 11.773 1.00 33.82 95 ASP A O 1
ATOM 603 N N . LEU A 1 88 ? 25.986 22.724 13.755 1.00 33.17 96 LEU A N 1
ATOM 604 C CA . LEU A 1 88 ? 25.181 23.921 13.973 1.00 28.71 96 LEU A CA 1
ATOM 605 C C . LEU A 1 88 ? 25.845 24.835 14.990 1.00 32.65 96 LEU A C 1
ATOM 606 O O . LEU A 1 88 ? 25.262 25.812 15.471 1.00 34.40 96 LEU A O 1
ATOM 611 N N . GLY A 1 89 ? 27.096 24.522 15.287 1.00 31.11 97 GLY A N 1
ATOM 612 C CA . GLY A 1 89 ? 27.917 25.395 16.098 1.00 37.55 97 GLY A CA 1
ATOM 613 C C . GLY A 1 89 ? 27.615 25.322 17.576 1.00 36.44 97 GLY A C 1
ATOM 614 O O . GLY A 1 89 ? 27.382 24.246 18.143 1.00 34.89 97 GLY A O 1
ATOM 615 N N . ASN A 1 90 ? 27.630 26.486 18.211 1.00 38.61 98 ASN A N 1
ATOM 616 C CA . ASN A 1 90 ? 27.429 26.552 19.647 1.00 34.46 98 ASN A CA 1
ATOM 617 C C . ASN A 1 90 ? 26.152 27.286 20.017 1.00 36.04 98 ASN A C 1
ATOM 618 O O . ASN A 1 90 ? 25.702 28.204 19.313 1.00 37.43 98 ASN A O 1
ATOM 623 N N . ILE A 1 91 ? 25.578 26.872 21.138 1.00 29.78 99 ILE A N 1
ATOM 624 C CA . ILE A 1 91 ? 24.483 27.589 21.754 1.00 28.79 99 ILE A CA 1
ATOM 625 C C . ILE A 1 91 ? 25.026 28.015 23.092 1.00 30.47 99 ILE A C 1
ATOM 626 O O . ILE A 1 91 ? 25.843 27.308 23.673 1.00 35.87 99 ILE A O 1
ATOM 631 N N . VAL A 1 92 ? 24.633 29.198 23.541 1.00 29.92 100 VAL A N 1
ATOM 632 C CA . VAL A 1 92 ? 25.191 29.771 24.756 1.00 32.72 100 VAL A CA 1
ATOM 633 C C . VAL A 1 92 ? 24.154 29.838 25.888 1.00 33.73 100 VAL A C 1
ATOM 634 O O . VAL A 1 92 ? 23.077 30.419 25.727 1.00 33.87 100 VAL A O 1
ATOM 638 N N . ALA A 1 93 ? 24.488 29.261 27.039 1.00 35.91 101 ALA A N 1
ATOM 639 C CA . ALA A 1 93 ? 23.601 29.323 28.206 1.00 39.44 101 ALA A CA 1
ATOM 640 C C . ALA A 1 93 ? 23.928 30.546 29.054 1.00 38.90 101 ALA A C 1
ATOM 641 O O . ALA A 1 93 ? 25.094 30.824 29.329 1.00 39.07 101 ALA A O 1
ATOM 643 N N . ASN A 1 94 ? 22.903 31.261 29.494 1.00 36.25 102 ASN A N 1
ATOM 644 C CA . ASN A 1 94 ? 23.116 32.415 30.350 1.00 37.85 102 ASN A CA 1
ATOM 645 C C . ASN A 1 94 ? 23.513 31.979 31.762 1.00 39.51 102 ASN A C 1
ATOM 646 O O . ASN A 1 94 ? 23.817 30.804 32.004 1.00 38.67 102 ASN A O 1
ATOM 651 N N . ALA A 1 95 ? 23.495 32.919 32.695 1.00 38.72 103 ALA A N 1
ATOM 652 C CA . ALA A 1 95 ? 23.895 32.615 34.058 1.00 39.17 103 ALA A CA 1
ATOM 653 C C . ALA A 1 95 ? 22.946 31.602 34.704 1.00 44.23 103 ALA A C 1
ATOM 654 O O . ALA A 1 95 ? 23.330 30.887 35.630 1.00 42.17 103 ALA A O 1
ATOM 656 N N . ASP A 1 96 ? 21.705 31.543 34.220 1.00 44.20 104 ASP A N 1
ATOM 657 C CA . ASP A 1 96 ? 20.735 30.582 34.749 1.00 45.13 104 ASP A CA 1
ATOM 658 C C . ASP A 1 96 ? 20.782 29.184 34.100 1.00 37.55 104 ASP A C 1
ATOM 659 O O . ASP A 1 96 ? 20.020 28.310 34.470 1.00 32.51 104 ASP A O 1
ATOM 664 N N . GLY A 1 97 ? 21.703 28.967 33.168 1.00 41.77 105 GLY A N 1
ATOM 665 C CA . GLY A 1 97 ? 21.832 27.681 32.500 1.00 38.61 105 GLY A CA 1
ATOM 666 C C . GLY A 1 97 ? 20.843 27.509 31.361 1.00 37.93 105 GLY A C 1
ATOM 667 O O . GLY A 1 97 ? 20.625 26.399 30.844 1.00 33.05 105 GLY A O 1
ATOM 668 N N . VAL A 1 98 ? 20.255 28.633 30.961 1.00 35.96 106 VAL A N 1
ATOM 669 C CA . VAL A 1 98 ? 19.258 28.643 29.909 1.00 38.90 106 VAL A CA 1
ATOM 670 C C . VAL A 1 98 ? 19.821 29.165 28.587 1.00 36.90 106 VAL A C 1
ATOM 671 O O . VAL A 1 98 ? 20.415 30.243 28.518 1.00 35.70 106 VAL A O 1
ATOM 675 N N . ALA A 1 99 ? 19.621 28.379 27.542 1.00 31.73 107 ALA A N 1
ATOM 676 C CA . ALA A 1 99 ? 20.012 28.778 26.205 1.00 34.64 107 ALA A CA 1
ATOM 677 C C . ALA A 1 99 ? 18.783 28.852 25.328 1.00 42.07 107 ALA A C 1
ATOM 678 O O . ALA A 1 99 ? 18.160 27.829 25.020 1.00 44.13 107 ALA A O 1
ATOM 680 N N . GLU A 1 100 ? 18.441 30.066 24.921 1.00 37.47 108 GLU A N 1
ATOM 681 C CA . GLU A 1 100 ? 17.346 30.261 23.994 1.00 39.40 108 GLU A CA 1
ATOM 682 C C . GLU A 1 100 ? 17.876 30.976 22.766 1.00 41.56 108 GLU A C 1
ATOM 683 O O . GLU A 1 100 ? 18.353 32.099 22.859 1.00 47.41 108 GLU A O 1
ATOM 689 N N . VAL A 1 101 ? 17.770 30.333 21.610 1.00 41.21 109 VAL A N 1
ATOM 690 C CA . VAL A 1 101 ? 18.357 30.872 20.394 1.00 44.40 109 VAL A CA 1
ATOM 691 C C . VAL A 1 101 ? 17.619 30.382 19.144 1.00 42.10 109 VAL A C 1
ATOM 692 O O . VAL A 1 101 ? 17.016 29.311 19.150 1.00 38.05 109 VAL A O 1
ATOM 696 N N . THR A 1 102 ? 17.664 31.173 18.075 1.00 43.48 110 THR A N 1
ATOM 697 C CA . THR A 1 102 ? 17.099 30.769 16.795 1.00 38.46 110 THR A CA 1
ATOM 698 C C . THR A 1 102 ? 18.216 30.711 15.794 1.00 37.50 110 THR A C 1
ATOM 699 O O . THR A 1 102 ? 19.033 31.611 15.700 1.00 47.01 110 THR A O 1
ATOM 703 N N . ILE A 1 103 ? 18.234 29.638 15.031 1.00 36.65 111 ILE A N 1
ATOM 704 C CA . ILE A 1 103 ? 19.323 29.362 14.129 1.00 33.65 111 ILE A CA 1
ATOM 705 C C . ILE A 1 103 ? 18.702 29.099 12.779 1.00 41.01 111 ILE A C 1
ATOM 706 O O . ILE A 1 103 ? 17.640 28.468 12.690 1.00 43.44 111 ILE A O 1
ATOM 711 N N . VAL A 1 104 ? 19.334 29.628 11.734 1.00 34.15 112 VAL A N 1
ATOM 712 C CA . VAL A 1 104 ? 18.889 29.375 10.381 1.00 35.53 112 VAL A CA 1
ATOM 713 C C . VAL A 1 104 ? 20.027 28.727 9.618 1.00 34.23 112 VAL A C 1
ATOM 714 O O . VAL A 1 104 ? 21.154 29.216 9.634 1.00 38.08 112 VAL A O 1
ATOM 718 N N . ASP A 1 105 ? 19.724 27.604 8.978 1.00 35.97 113 ASP A N 1
ATOM 719 C CA . ASP A 1 105 ? 20.717 26.826 8.249 1.00 40.14 113 ASP A CA 1
ATOM 720 C C . ASP A 1 105 ? 20.079 26.210 7.006 1.00 41.90 113 ASP A C 1
ATOM 721 O O . ASP A 1 105 ? 18.849 26.119 6.924 1.00 43.04 113 ASP A O 1
ATOM 726 N N . ASN A 1 106 ? 20.896 25.817 6.033 1.00 44.58 114 ASN A N 1
ATOM 727 C CA . ASN A 1 106 ? 20.355 25.256 4.805 1.00 46.34 114 ASN A CA 1
ATOM 728 C C . ASN A 1 106 ? 20.822 23.821 4.505 1.00 44.45 114 ASN A C 1
ATOM 729 O O . ASN A 1 106 ? 20.505 23.283 3.443 1.00 40.99 114 ASN A O 1
ATOM 734 N N . GLN A 1 107 ? 21.591 23.203 5.397 1.00 39.23 115 GLN A N 1
ATOM 735 C CA . GLN A 1 107 ? 22.044 21.847 5.119 1.00 37.46 115 GLN A CA 1
ATOM 736 C C . GLN A 1 107 ? 21.194 20.841 5.890 1.00 41.01 115 GLN A C 1
ATOM 737 O O . GLN A 1 107 ? 21.551 19.664 5.993 1.00 38.62 115 GLN A O 1
ATOM 743 N N . ILE A 1 108 ? 20.071 21.301 6.431 1.00 38.76 116 ILE A N 1
ATOM 744 C CA . ILE A 1 108 ? 19.212 20.431 7.233 1.00 40.40 116 ILE A CA 1
ATOM 745 C C . ILE A 1 108 ? 17.751 20.525 6.791 1.00 40.07 116 ILE A C 1
ATOM 746 O O . ILE A 1 108 ? 16.888 21.026 7.508 1.00 39.09 116 ILE A O 1
ATOM 751 N N . PRO A 1 109 ? 17.466 20.046 5.588 1.00 35.64 117 PRO A N 1
ATOM 752 C CA . PRO A 1 109 ? 16.083 20.169 5.125 1.00 44.53 117 PRO A CA 1
ATOM 753 C C . PRO A 1 109 ? 15.130 19.216 5.852 1.00 40.49 117 PRO A C 1
ATOM 754 O O . PRO A 1 109 ? 15.573 18.213 6.403 1.00 40.72 117 PRO A O 1
ATOM 758 N N . LEU A 1 110 ? 13.841 19.536 5.862 1.00 44.47 118 LEU A N 1
ATOM 759 C CA . LEU A 1 110 ? 12.843 18.631 6.428 1.00 42.30 118 LEU A CA 1
ATOM 760 C C . LEU A 1 110 ? 12.317 17.684 5.350 1.00 45.11 118 LEU A C 1
ATOM 761 O O . LEU A 1 110 ? 11.583 16.735 5.646 1.00 41.92 118 LEU A O 1
ATOM 766 N N . THR A 1 111 ? 12.697 17.953 4.100 1.00 48.83 119 THR A N 1
ATOM 767 C CA . THR A 1 111 ? 12.401 17.051 2.984 1.00 46.06 119 THR A CA 1
ATOM 768 C C . THR A 1 111 ? 13.556 16.881 2.029 1.00 43.18 119 THR A C 1
ATOM 769 O O . THR A 1 111 ? 14.549 17.619 2.037 1.00 45.02 119 THR A O 1
ATOM 773 N N . GLY A 1 112 ? 13.371 15.919 1.151 1.00 36.45 120 GLY A N 1
ATOM 774 C CA . GLY A 1 112 ? 14.361 15.653 0.142 1.00 51.43 120 GLY A CA 1
ATOM 775 C C . GLY A 1 112 ? 15.181 14.468 0.569 1.00 53.78 120 GLY A C 1
ATOM 776 O O . GLY A 1 112 ? 14.884 13.850 1.600 1.00 51.33 120 GLY A O 1
ATOM 777 N N . PRO A 1 113 ? 16.212 14.144 -0.223 1.00 49.76 121 PRO A N 1
ATOM 778 C CA . PRO A 1 113 ? 17.008 12.940 0.010 1.00 42.16 121 PRO A CA 1
ATOM 779 C C . PRO A 1 113 ? 17.733 13.056 1.333 1.00 42.98 121 PRO A C 1
ATOM 780 O O . PRO A 1 113 ? 18.064 12.037 1.930 1.00 52.19 121 PRO A O 1
ATOM 784 N N . ASN A 1 114 ? 17.960 14.281 1.790 1.00 38.72 122 ASN A N 1
ATOM 785 C CA . ASN A 1 114 ? 18.722 14.482 3.008 1.00 45.03 122 ASN A CA 1
ATOM 786 C C . ASN A 1 114 ? 17.875 14.996 4.169 1.00 42.40 122 ASN A C 1
ATOM 787 O O . ASN A 1 114 ? 18.379 15.713 5.033 1.00 31.46 122 ASN A O 1
ATOM 792 N N . ALA A 1 115 ? 16.597 14.617 4.184 1.00 40.76 123 ALA A N 1
ATOM 793 C CA . ALA A 1 115 ? 15.693 15.042 5.245 1.00 41.75 123 ALA A CA 1
ATOM 794 C C . ALA A 1 115 ? 16.266 14.621 6.592 1.00 34.88 123 ALA A C 1
ATOM 795 O O . ALA A 1 115 ? 16.798 13.525 6.712 1.00 34.98 123 ALA A O 1
ATOM 797 N N . VAL A 1 116 ? 16.151 15.474 7.600 1.00 29.26 124 VAL A N 1
ATOM 798 C CA . VAL A 1 116 ? 16.665 15.124 8.922 1.00 37.41 124 VAL A CA 1
ATOM 799 C C . VAL A 1 116 ? 15.532 14.643 9.803 1.00 31.47 124 VAL A C 1
ATOM 800 O O . VAL A 1 116 ? 15.735 14.378 10.984 1.00 33.66 124 VAL A O 1
ATOM 804 N N . VAL A 1 117 ? 14.348 14.539 9.214 1.00 23.85 125 VAL A N 1
ATOM 805 C CA . VAL A 1 117 ? 13.193 13.994 9.884 1.00 24.30 125 VAL A CA 1
ATOM 806 C C . VAL A 1 117 ? 13.504 12.559 10.301 1.00 30.70 125 VAL A C 1
ATOM 807 O O . VAL A 1 117 ? 14.089 11.788 9.552 1.00 32.01 125 VAL A O 1
ATOM 811 N N . GLY A 1 118 ? 13.190 12.224 11.543 1.00 33.63 126 GLY A N 1
ATOM 812 C CA . GLY A 1 118 ? 13.511 10.899 12.038 1.00 35.57 126 GLY A CA 1
ATOM 813 C C . GLY A 1 118 ? 14.973 10.779 12.442 1.00 27.13 126 GLY A C 1
ATOM 814 O O . GLY A 1 118 ? 15.440 9.678 12.736 1.00 22.47 126 GLY A O 1
ATOM 815 N N . ARG A 1 119 ? 15.689 11.901 12.433 1.00 26.16 127 ARG A N 1
ATOM 816 C CA . ARG A 1 119 ? 17.062 11.961 12.945 1.00 32.17 127 ARG A CA 1
ATOM 817 C C . ARG A 1 119 ? 17.062 12.605 14.323 1.00 33.30 127 ARG A C 1
ATOM 818 O O . ARG A 1 119 ? 16.009 12.660 14.982 1.00 32.51 127 ARG A O 1
ATOM 826 N N . ALA A 1 120 ? 18.222 13.070 14.783 1.00 34.08 128 ALA A N 1
ATOM 827 C CA . ALA A 1 120 ? 18.307 13.532 16.164 1.00 28.19 128 ALA A CA 1
ATOM 828 C C . ALA A 1 120 ? 19.044 14.828 16.358 1.00 26.79 128 ALA A C 1
ATOM 829 O O . ALA A 1 120 ? 19.804 15.251 15.500 1.00 28.58 128 ALA A O 1
ATOM 831 N N . PHE A 1 121 ? 18.767 15.455 17.504 1.00 25.42 129 PHE A N 1
ATOM 832 C CA . PHE A 1 121 ? 19.512 16.605 17.997 1.00 25.68 129 PHE A CA 1
ATOM 833 C C . PHE A 1 121 ? 20.207 16.199 19.279 1.00 25.16 129 PHE A C 1
ATOM 834 O O . PHE A 1 121 ? 19.657 15.420 20.049 1.00 25.55 129 PHE A O 1
ATOM 842 N N . VAL A 1 122 ? 21.419 16.706 19.487 1.00 27.23 130 VAL A N 1
ATOM 843 C CA . VAL A 1 122 ? 22.186 16.492 20.715 1.00 25.36 130 VAL A CA 1
ATOM 844 C C . VAL A 1 122 ? 22.807 17.803 21.189 1.00 28.31 130 VAL A C 1
ATOM 845 O O . VAL A 1 122 ? 23.399 18.521 20.385 1.00 26.54 130 VAL A O 1
ATOM 849 N N . VAL A 1 123 ? 22.654 18.123 22.475 1.00 28.09 131 VAL A N 1
ATOM 850 C CA . VAL A 1 123 ? 23.358 19.269 23.073 1.00 29.11 131 VAL A CA 1
ATOM 851 C C . VAL A 1 123 ? 24.503 18.705 23.884 1.00 27.50 131 VAL A C 1
ATOM 852 O O . VAL A 1 123 ? 24.352 17.663 24.535 1.00 30.55 131 VAL A O 1
ATOM 856 N N . HIS A 1 124 ? 25.659 19.358 23.833 1.00 28.64 132 HIS A N 1
ATOM 857 C CA . HIS A 1 124 ? 26.882 18.721 24.326 1.00 28.12 132 HIS A CA 1
ATOM 858 C C . HIS A 1 124 ? 27.554 19.314 25.584 1.00 28.18 132 HIS A C 1
ATOM 859 O O . HIS A 1 124 ? 27.329 20.458 25.982 1.00 27.52 132 HIS A O 1
ATOM 866 N N . GLU A 1 125 ? 28.402 18.499 26.191 1.00 28.04 133 GLU A N 1
ATOM 867 C CA . GLU A 1 125 ? 29.127 18.888 27.382 1.00 29.31 133 GLU A CA 1
ATOM 868 C C . GLU A 1 125 ? 30.005 20.123 27.236 1.00 30.98 133 GLU A C 1
ATOM 869 O O . GLU A 1 125 ? 29.970 21.014 28.083 1.00 32.62 133 GLU A O 1
ATOM 875 N N . LEU A 1 126 ? 30.766 20.201 26.153 1.00 33.24 134 LEU A N 1
ATOM 876 C CA . LEU A 1 126 ? 31.808 21.229 26.051 1.00 38.79 134 LEU A CA 1
ATOM 877 C C . LEU A 1 126 ? 31.565 22.147 24.872 1.00 33.02 134 LEU A C 1
ATOM 878 O O . LEU A 1 126 ? 30.648 21.938 24.088 1.00 30.45 134 LEU A O 1
ATOM 883 N N . GLU A 1 127 ? 32.368 23.196 24.800 1.00 32.66 135 GLU A N 1
ATOM 884 C CA . GLU A 1 127 ? 32.311 24.126 23.699 1.00 33.15 135 GLU A CA 1
ATOM 885 C C . GLU A 1 127 ? 32.773 23.432 22.435 1.00 39.86 135 GLU A C 1
ATOM 886 O O . GLU A 1 127 ? 33.721 22.633 22.471 1.00 38.38 135 GLU A O 1
ATOM 892 N N . ASP A 1 128 ? 32.086 23.716 21.328 1.00 42.28 136 ASP A N 1
ATOM 893 C CA . ASP A 1 128 ? 32.516 23.247 20.014 1.00 41.97 136 ASP A CA 1
ATOM 894 C C . ASP A 1 128 ? 33.650 24.168 19.569 1.00 39.75 136 ASP A C 1
ATOM 895 O O . ASP A 1 128 ? 33.453 25.389 19.488 1.00 34.92 136 ASP A O 1
ATOM 900 N N . ASP A 1 129 ? 34.836 23.602 19.322 1.00 41.52 137 ASP A N 1
ATOM 901 C CA . ASP A 1 129 ? 35.976 24.419 18.891 1.00 41.39 137 ASP A CA 1
ATOM 902 C C . ASP A 1 129 ? 35.951 24.705 17.405 1.00 41.35 137 ASP A C 1
ATOM 903 O O . ASP A 1 129 ? 36.911 25.253 16.872 1.00 45.14 137 ASP A O 1
ATOM 908 N N . LEU A 1 130 ? 34.865 24.301 16.756 1.00 40.21 138 LEU A N 1
ATOM 909 C CA . LEU A 1 130 ? 34.573 24.636 15.363 1.00 45.07 138 LEU A CA 1
ATOM 910 C C . LEU A 1 130 ? 35.559 24.023 14.379 1.00 47.21 138 LEU A C 1
ATOM 911 O O . LEU A 1 130 ? 35.627 24.422 13.211 1.00 49.62 138 LEU A O 1
ATOM 916 N N . GLY A 1 131 ? 36.286 23.019 14.849 1.00 46.33 139 GLY A N 1
ATOM 917 C CA . GLY A 1 131 ? 37.282 22.348 14.041 1.00 46.08 139 GLY A CA 1
ATOM 918 C C . GLY A 1 131 ? 38.569 23.139 14.021 1.00 49.16 139 GLY A C 1
ATOM 919 O O . GLY A 1 131 ? 39.428 22.928 13.161 1.00 57.63 139 GLY A O 1
ATOM 920 N N . LYS A 1 132 ? 38.763 23.990 15.018 1.00 43.15 140 LYS A N 1
ATOM 921 C CA . LYS A 1 132 ? 40.071 24.587 15.254 1.00 47.62 140 LYS A CA 1
ATOM 922 C C . LYS A 1 132 ? 40.496 24.480 16.685 1.00 43.06 140 LYS A C 1
ATOM 923 O O . LYS A 1 132 ? 40.172 25.301 17.449 1.00 49.96 140 LYS A O 1
ATOM 929 N N . GLY A 1 133 ? 41.225 23.460 17.048 1.00 38.79 141 GLY A N 1
ATOM 930 C CA . GLY A 1 133 ? 41.467 23.165 18.447 1.00 47.79 141 GLY A CA 1
ATOM 931 C C . GLY A 1 133 ? 42.907 23.390 18.767 1.00 42.14 141 GLY A C 1
ATOM 932 O O . GLY A 1 133 ? 43.216 24.031 19.727 1.00 35.76 141 GLY A O 1
ATOM 933 N N . GLY A 1 134 ? 43.795 22.913 17.921 1.00 45.32 142 GLY A N 1
ATOM 934 C CA . GLY A 1 134 ? 43.521 21.885 16.953 1.00 42.21 142 GLY A CA 1
ATOM 935 C C . GLY A 1 134 ? 43.669 20.749 17.893 1.00 47.03 142 GLY A C 1
ATOM 936 O O . GLY A 1 134 ? 44.648 20.679 18.594 1.00 60.93 142 GLY A O 1
ATOM 937 N N . HIS A 1 135 ? 42.682 19.894 17.961 1.00 37.04 143 HIS A N 1
ATOM 938 C CA . HIS A 1 135 ? 42.702 18.830 18.900 1.00 31.08 143 HIS A CA 1
ATOM 939 C C . HIS A 1 135 ? 42.655 17.675 17.996 1.00 31.90 143 HIS A C 1
ATOM 940 O O . HIS A 1 135 ? 42.328 17.819 16.867 1.00 38.50 143 HIS A O 1
ATOM 947 N N . GLU A 1 136 ? 42.992 16.515 18.478 1.00 26.98 144 GLU A N 1
ATOM 948 C CA . GLU A 1 136 ? 42.731 15.330 17.700 1.00 26.82 144 GLU A CA 1
ATOM 949 C C . GLU A 1 136 ? 41.288 15.271 17.202 1.00 38.92 144 GLU A C 1
ATOM 950 O O . GLU A 1 136 ? 41.016 14.997 16.030 1.00 46.18 144 GLU A O 1
ATOM 956 N N . LEU A 1 137 ? 40.378 15.594 18.109 1.00 41.88 145 LEU A N 1
ATOM 957 C CA . LEU A 1 137 ? 38.960 15.438 17.890 1.00 36.48 145 LEU A CA 1
ATOM 958 C C . LEU A 1 137 ? 38.305 16.652 17.265 1.00 39.08 145 LEU A C 1
ATOM 959 O O . LEU A 1 137 ? 37.158 16.553 16.833 1.00 37.96 145 LEU A O 1
ATOM 964 N N . SER A 1 138 ? 39.039 17.765 17.168 1.00 37.04 146 SER A N 1
ATOM 965 C CA . SER A 1 138 ? 38.481 19.017 16.641 1.00 42.27 146 SER A CA 1
ATOM 966 C C . SER A 1 138 ? 37.850 18.851 15.268 1.00 46.45 146 SER A C 1
ATOM 967 O O . SER A 1 138 ? 36.904 19.546 14.917 1.00 44.50 146 SER A O 1
ATOM 970 N N . LEU A 1 139 ? 38.362 17.905 14.499 1.00 47.72 147 LEU A N 1
ATOM 971 C CA . LEU A 1 139 ? 37.962 17.775 13.115 1.00 52.52 147 LEU A CA 1
ATOM 972 C C . LEU A 1 139 ? 36.850 16.737 12.880 1.00 52.27 147 LEU A C 1
ATOM 973 O O . LEU A 1 139 ? 36.387 16.552 11.758 1.00 49.73 147 LEU A O 1
ATOM 978 N N . SER A 1 140 ? 36.410 16.075 13.941 1.00 49.12 148 SER A N 1
ATOM 979 C CA . SER A 1 140 ? 35.262 15.167 13.856 1.00 48.83 148 SER A CA 1
ATOM 980 C C . SER A 1 140 ? 34.065 15.636 14.711 1.00 47.12 148 SER A C 1
ATOM 981 O O . SER A 1 140 ? 32.900 15.598 14.275 1.00 46.03 148 SER A O 1
ATOM 984 N N . THR A 1 141 ? 34.386 16.070 15.926 1.00 36.93 149 THR A N 1
ATOM 985 C CA . THR A 1 141 ? 33.437 16.364 17.005 1.00 35.66 149 THR A CA 1
ATOM 986 C C . THR A 1 141 ? 33.439 17.819 17.460 1.00 37.06 149 THR A C 1
ATOM 987 O O . THR A 1 141 ? 32.432 18.362 17.905 1.00 42.43 149 THR A O 1
ATOM 991 N N . GLY A 1 142 ? 34.621 18.381 17.360 1.00 42.21 150 GLY A N 1
ATOM 992 C CA . GLY A 1 142 ? 34.924 19.691 17.823 1.00 39.93 150 GLY A CA 1
ATOM 993 C C . GLY A 1 142 ? 35.382 19.692 19.245 1.00 41.75 150 GLY A C 1
ATOM 994 O O . GLY A 1 142 ? 35.602 20.740 19.739 1.00 48.45 150 GLY A O 1
ATOM 995 N N . ASN A 1 143 ? 35.477 18.542 19.893 1.00 38.44 151 ASN A N 1
ATOM 996 C CA . ASN A 1 143 ? 35.650 18.454 21.334 1.00 37.44 151 ASN A CA 1
ATOM 997 C C . ASN A 1 143 ? 34.454 18.718 22.230 1.00 33.67 151 ASN A C 1
ATOM 998 O O . ASN A 1 143 ? 34.636 18.851 23.397 1.00 36.59 151 ASN A O 1
ATOM 1003 N N . ALA A 1 144 ? 33.251 18.782 21.690 1.00 35.97 152 ALA A N 1
ATOM 1004 C CA . ALA A 1 144 ? 32.011 19.183 22.373 1.00 35.26 152 ALA A CA 1
ATOM 1005 C C . ALA A 1 144 ? 31.720 18.307 23.616 1.00 34.34 152 ALA A C 1
ATOM 1006 O O . ALA A 1 144 ? 30.850 18.631 24.438 1.00 31.16 152 ALA A O 1
ATOM 1008 N N . GLY A 1 145 ? 32.443 17.195 23.737 1.00 34.32 153 GLY A N 1
ATOM 1009 C CA . GLY A 1 145 ? 32.404 16.390 24.936 1.00 32.32 153 GLY A CA 1
ATOM 1010 C C . GLY A 1 145 ? 31.214 15.481 24.902 1.00 27.81 153 GLY A C 1
ATOM 1011 O O . GLY A 1 145 ? 30.698 15.174 23.826 1.00 23.93 153 GLY A O 1
ATOM 1012 N N . GLY A 1 146 ? 30.747 15.086 26.081 1.00 24.36 154 GLY A N 1
ATOM 1013 C CA . GLY A 1 146 ? 29.669 14.134 26.145 1.00 26.66 154 GLY A CA 1
ATOM 1014 C C . GLY A 1 146 ? 28.338 14.682 25.676 1.00 25.23 154 GLY A C 1
ATOM 1015 O O . GLY A 1 146 ? 28.170 15.874 25.426 1.00 22.49 154 GLY A O 1
ATOM 1016 N N . ARG A 1 147 ? 27.382 13.772 25.570 1.00 28.26 155 ARG A N 1
ATOM 1017 C CA . ARG A 1 147 ? 26.058 14.059 25.061 1.00 21.35 155 ARG A CA 1
ATOM 1018 C C . ARG A 1 147 ? 25.134 14.259 26.248 1.00 27.52 155 ARG A C 1
ATOM 1019 O O . ARG A 1 147 ? 24.781 13.284 26.937 1.00 24.81 155 ARG A O 1
ATOM 1027 N N . LEU A 1 148 ? 24.803 15.524 26.522 1.00 22.11 156 LEU A N 1
ATOM 1028 C CA . LEU A 1 148 ? 24.036 15.873 27.718 1.00 20.65 156 LEU A CA 1
ATOM 1029 C C . LEU A 1 148 ? 22.554 15.501 27.577 1.00 22.96 156 LEU A C 1
ATOM 1030 O O . LEU A 1 148 ? 21.954 14.984 28.508 1.00 25.33 156 LEU A O 1
ATOM 1035 N N . ALA A 1 149 ? 21.977 15.738 26.408 1.00 22.19 157 ALA A N 1
ATOM 1036 C CA . ALA A 1 149 ? 20.593 15.378 26.164 1.00 25.01 157 ALA A CA 1
ATOM 1037 C C . ALA A 1 149 ? 20.366 15.258 24.670 1.00 26.68 157 ALA A C 1
ATOM 1038 O O . ALA A 1 149 ? 21.056 15.914 23.879 1.00 26.01 157 ALA A O 1
ATOM 1040 N N . CYS A 1 150 ? 19.435 14.399 24.275 1.00 20.50 158 CYS A N 1
ATOM 1041 C CA . CYS A 1 150 ? 19.139 14.260 22.853 1.00 23.35 158 CYS A CA 1
ATOM 1042 C C . CYS A 1 150 ? 17.667 13.959 22.589 1.00 21.35 158 CYS A C 1
ATOM 1043 O O . CYS A 1 150 ? 16.946 13.503 23.458 1.00 19.84 158 CYS A O 1
ATOM 1046 N N . GLY A 1 151 ? 17.238 14.146 21.355 1.00 22.63 159 GLY A N 1
ATOM 1047 C CA . GLY A 1 151 ? 15.873 13.805 21.011 1.00 21.12 159 GLY A CA 1
ATOM 1048 C C . GLY A 1 151 ? 15.726 13.519 19.539 1.00 24.26 159 GLY A C 1
ATOM 1049 O O . GLY A 1 151 ? 16.440 14.084 18.713 1.00 25.75 159 GLY A O 1
ATOM 1050 N N . VAL A 1 152 ? 14.783 12.640 19.221 1.00 27.76 160 VAL A N 1
ATOM 1051 C CA . VAL A 1 152 ? 14.512 12.242 17.855 1.00 23.87 160 VAL A CA 1
ATOM 1052 C C . VAL A 1 152 ? 13.611 13.263 17.213 1.00 23.89 160 VAL A C 1
ATOM 1053 O O . VAL A 1 152 ? 12.649 13.693 17.828 1.00 27.11 160 VAL A O 1
ATOM 1057 N N . ILE A 1 153 ? 13.926 13.669 15.986 1.00 25.29 161 ILE A N 1
ATOM 1058 C CA . ILE A 1 153 ? 13.141 14.687 15.291 1.00 22.70 161 ILE A CA 1
ATOM 1059 C C . ILE A 1 153 ? 11.882 14.133 14.637 1.00 25.63 161 ILE A C 1
ATOM 1060 O O . ILE A 1 153 ? 11.961 13.335 13.709 1.00 36.54 161 ILE A O 1
ATOM 1065 N N . GLY A 1 154 ? 10.714 14.570 15.086 1.00 27.46 162 GLY A N 1
ATOM 1066 C CA . GLY A 1 154 ? 9.470 14.023 14.558 1.00 26.35 162 GLY A CA 1
ATOM 1067 C C . GLY A 1 154 ? 8.518 15.030 13.930 1.00 26.27 162 GLY A C 1
ATOM 1068 O O . GLY A 1 154 ? 8.586 16.230 14.198 1.00 26.86 162 GLY A O 1
ATOM 1069 N N . LEU A 1 155 ? 7.607 14.531 13.109 1.00 24.94 163 LEU A N 1
ATOM 1070 C CA . LEU A 1 155 ? 6.653 15.379 12.410 1.00 27.68 163 LEU A CA 1
ATOM 1071 C C . LEU A 1 155 ? 5.670 15.935 13.418 1.00 33.66 163 LEU A C 1
ATOM 1072 O O . LEU A 1 155 ? 5.367 15.293 14.427 1.00 31.77 163 LEU A O 1
ATOM 1077 N N . THR A 1 156 ? 5.210 17.153 13.155 1.00 32.91 164 THR A N 1
ATOM 1078 C CA . THR A 1 156 ? 4.255 17.838 14.002 1.00 31.94 164 THR A CA 1
ATOM 1079 C C . THR A 1 156 ? 3.387 18.753 13.134 1.00 34.27 164 THR A C 1
ATOM 1080 O O . THR A 1 156 ? 3.876 19.295 12.151 1.00 37.56 164 THR A O 1
ATOM 1084 N N . PRO A 1 157 ? 2.098 18.934 13.492 1.00 40.45 165 PRO A N 1
ATOM 1085 C CA . PRO A 1 157 ? 1.122 19.668 12.667 1.00 40.79 165 PRO A CA 1
ATOM 1086 C C . PRO A 1 157 ? 1.567 21.049 12.182 1.00 44.13 165 PRO A C 1
ATOM 1087 O O . PRO A 1 157 ? 2.511 21.632 12.726 1.00 43.52 165 PRO A O 1
ATOM 1091 N N . THR A 1 158 ? 0.852 21.544 11.166 1.00 55.26 166 THR A N 1
ATOM 1092 C CA . THR A 1 158 ? 1.055 22.853 10.528 1.00 52.55 166 THR A CA 1
ATOM 1093 C C . THR A 1 158 ? 2.253 22.637 9.601 1.00 55.60 166 THR A C 1
ATOM 1094 O O . THR A 1 158 ? 2.642 21.480 9.393 1.00 54.46 166 THR A O 1
ATOM 1099 N N . LYS B 1 6 ? 21.492 22.946 59.142 1.00 48.42 14 LYS B N 1
ATOM 1100 C CA . LYS B 1 6 ? 21.406 23.338 57.721 1.00 48.32 14 LYS B CA 1
ATOM 1101 C C . LYS B 1 6 ? 21.582 22.160 56.778 1.00 43.63 14 LYS B C 1
ATOM 1102 O O . LYS B 1 6 ? 22.686 21.880 56.339 1.00 58.65 14 LYS B O 1
ATOM 1105 N N . LYS B 1 7 ? 20.495 21.473 56.464 1.00 35.28 15 LYS B N 1
ATOM 1106 C CA . LYS B 1 7 ? 20.542 20.362 55.529 1.00 35.20 15 LYS B CA 1
ATOM 1107 C C . LYS B 1 7 ? 19.830 20.745 54.238 1.00 31.20 15 LYS B C 1
ATOM 1108 O O . LYS B 1 7 ? 18.998 21.642 54.224 1.00 28.43 15 LYS B O 1
ATOM 1114 N N . LYS B 1 8 ? 20.231 20.118 53.142 1.00 31.70 16 LYS B N 1
ATOM 1115 C CA . LYS B 1 8 ? 19.730 20.476 51.824 1.00 22.83 16 LYS B CA 1
ATOM 1116 C C . LYS B 1 8 ? 19.362 19.262 50.969 1.00 23.55 16 LYS B C 1
ATOM 1117 O O . LYS B 1 8 ? 20.016 18.225 51.012 1.00 24.49 16 LYS B O 1
ATOM 1123 N N . ALA B 1 9 ? 18.294 19.387 50.190 1.00 23.32 17 ALA B N 1
ATOM 1124 C CA . ALA B 1 9 ? 17.892 18.299 49.313 1.00 19.64 17 ALA B CA 1
ATOM 1125 C C . ALA B 1 9 ? 17.491 18.834 47.946 1.00 20.87 17 ALA B C 1
ATOM 1126 O O . ALA B 1 9 ? 17.391 20.037 47.740 1.00 21.49 17 ALA B O 1
ATOM 1128 N N . VAL B 1 10 ? 17.320 17.930 46.997 1.00 21.58 18 VAL B N 1
ATOM 1129 C CA . VAL B 1 10 ? 16.998 18.301 45.620 1.00 22.03 18 VAL B CA 1
ATOM 1130 C C . VAL B 1 10 ? 16.206 17.185 44.950 1.00 24.04 18 VAL B C 1
ATOM 1131 O O . VAL B 1 10 ? 16.391 16.010 45.261 1.00 28.54 18 VAL B O 1
ATOM 1135 N N . ALA B 1 11 ? 15.277 17.551 44.077 1.00 21.85 19 ALA B N 1
ATOM 1136 C CA . ALA B 1 11 ? 14.569 16.581 43.248 1.00 19.61 19 ALA B CA 1
ATOM 1137 C C . ALA B 1 11 ? 14.614 17.010 41.776 1.00 22.01 19 ALA B C 1
ATOM 1138 O O . ALA B 1 11 ? 14.157 18.106 41.432 1.00 21.74 19 ALA B O 1
ATOM 1140 N N . VAL B 1 12 ? 15.090 16.140 40.889 1.00 20.64 20 VAL B N 1
ATOM 1141 C CA . VAL B 1 12 ? 15.081 16.478 39.467 1.00 18.78 20 VAL B CA 1
ATOM 1142 C C . VAL B 1 12 ? 13.804 15.919 38.863 1.00 19.57 20 VAL B C 1
ATOM 1143 O O . VAL B 1 12 ? 13.631 14.699 38.837 1.00 19.38 20 VAL B O 1
ATOM 1147 N N . LEU B 1 13 ? 12.953 16.797 38.325 1.00 18.06 21 LEU B N 1
ATOM 1148 C CA . LEU B 1 13 ? 11.593 16.423 37.884 1.00 18.56 21 LEU B CA 1
ATOM 1149 C C . LEU B 1 13 ? 11.493 16.045 36.409 1.00 19.36 21 LEU B C 1
ATOM 1150 O O . LEU B 1 13 ? 11.686 16.883 35.532 1.00 21.73 21 LEU B O 1
ATOM 1155 N N . LYS B 1 14 ? 11.089 14.807 36.149 1.00 20.23 22 LYS B N 1
ATOM 1156 C CA . LYS B 1 14 ? 11.017 14.262 34.784 1.00 21.12 22 LYS B CA 1
ATOM 1157 C C . LYS B 1 14 ? 9.716 13.528 34.431 1.00 22.80 22 LYS B C 1
ATOM 1158 O O . LYS B 1 14 ? 8.979 13.074 35.306 1.00 23.34 22 LYS B O 1
ATOM 1164 N N . GLY B 1 15 ? 9.440 13.406 33.138 1.00 23.20 23 GLY B N 1
ATOM 1165 C CA . GLY B 1 15 ? 8.263 12.683 32.689 1.00 25.39 23 GLY B CA 1
ATOM 1166 C C . GLY B 1 15 ? 8.283 12.410 31.194 1.00 25.72 23 GLY B C 1
ATOM 1167 O O . GLY B 1 15 ? 9.314 12.529 30.543 1.00 22.16 23 GLY B O 1
ATOM 1168 N N . ASN B 1 16 ? 7.134 12.039 30.647 1.00 21.82 24 ASN B N 1
ATOM 1169 C CA . ASN B 1 16 ? 7.046 11.718 29.235 1.00 20.28 24 ASN B CA 1
ATOM 1170 C C . ASN B 1 16 ? 6.869 12.956 28.334 1.00 21.14 24 ASN B C 1
ATOM 1171 O O . ASN B 1 16 ? 6.743 12.826 27.112 1.00 22.26 24 ASN B O 1
ATOM 1176 N N . SER B 1 17 ? 6.781 14.142 28.932 1.00 20.57 25 SER B N 1
ATOM 1177 C CA . SER B 1 17 ? 6.516 15.349 28.155 1.00 20.22 25 SER B CA 1
ATOM 1178 C C . SER B 1 17 ? 7.663 16.324 28.209 1.00 22.10 25 SER B C 1
ATOM 1179 O O . SER B 1 17 ? 8.723 16.042 28.789 1.00 20.47 25 SER B O 1
ATOM 1182 N N . ALA B 1 18 ? 7.418 17.513 27.667 1.00 19.63 26 ALA B N 1
ATOM 1183 C CA . ALA B 1 18 ? 8.398 18.597 27.724 1.00 22.28 26 ALA B CA 1
ATOM 1184 C C . ALA B 1 18 ? 8.470 19.182 29.135 1.00 21.69 26 ALA B C 1
ATOM 1185 O O . ALA B 1 18 ? 9.327 20.015 29.435 1.00 24.98 26 ALA B O 1
ATOM 1187 N N . VAL B 1 19 ? 7.526 18.792 29.982 1.00 23.52 27 VAL B N 1
ATOM 1188 C CA . VAL B 1 19 ? 7.536 19.254 31.362 1.00 25.68 27 VAL B CA 1
ATOM 1189 C C . VAL B 1 19 ? 8.734 18.616 32.042 1.00 22.06 27 VAL B C 1
ATOM 1190 O O . VAL B 1 19 ? 8.835 17.398 32.113 1.00 23.84 27 VAL B O 1
ATOM 1194 N N . GLU B 1 20 ? 9.612 19.470 32.553 1.00 23.69 28 GLU B N 1
ATOM 1195 C CA . GLU B 1 20 ? 10.858 19.106 33.228 1.00 27.99 28 GLU B CA 1
ATOM 1196 C C . GLU B 1 20 ? 11.030 20.094 34.380 1.00 31.50 28 GLU B C 1
ATOM 1197 O O . GLU B 1 20 ? 10.390 21.153 34.399 1.00 23.10 28 GLU B O 1
ATOM 1203 N N . GLY B 1 21 ? 11.868 19.771 35.354 1.00 26.83 29 GLY B N 1
ATOM 1204 C CA . GLY B 1 21 ? 12.137 20.768 36.365 1.00 23.80 29 GLY B CA 1
ATOM 1205 C C . GLY B 1 21 ? 13.110 20.353 37.447 1.00 28.03 29 GLY B C 1
ATOM 1206 O O . GLY B 1 21 ? 13.526 19.188 37.552 1.00 26.42 29 GLY B O 1
ATOM 1207 N N . VAL B 1 22 ? 13.436 21.324 38.289 1.00 25.02 30 VAL B N 1
ATOM 1208 C CA . VAL B 1 22 ? 14.312 21.108 39.428 1.00 25.76 30 VAL B CA 1
ATOM 1209 C C . VAL B 1 22 ? 13.719 21.744 40.662 1.00 22.41 30 VAL B C 1
ATOM 1210 O O . VAL B 1 22 ? 13.209 22.862 40.617 1.00 21.74 30 VAL B O 1
ATOM 1214 N N . VAL B 1 23 ? 13.772 20.998 41.754 1.00 22.34 31 VAL B N 1
ATOM 1215 C CA . VAL B 1 23 ? 13.302 21.470 43.035 1.00 19.79 31 VAL B CA 1
ATOM 1216 C C . VAL B 1 23 ? 14.462 21.336 44.006 1.00 24.53 31 VAL B C 1
ATOM 1217 O O . VAL B 1 23 ? 15.048 20.255 44.172 1.00 24.67 31 VAL B O 1
ATOM 1221 N N . THR B 1 24 ? 14.830 22.442 44.628 1.00 22.55 32 THR B N 1
ATOM 1222 C CA . THR B 1 24 ? 15.874 22.381 45.627 1.00 23.68 32 THR B CA 1
ATOM 1223 C C . THR B 1 24 ? 15.231 22.681 46.987 1.00 22.57 32 THR B C 1
ATOM 1224 O O . THR B 1 24 ? 14.281 23.446 47.054 1.00 27.11 32 THR B O 1
ATOM 1228 N N . LEU B 1 25 ? 15.709 22.069 48.066 1.00 21.71 33 LEU B N 1
ATOM 1229 C CA . LEU B 1 25 ? 15.069 22.281 49.381 1.00 24.32 33 LEU B CA 1
ATOM 1230 C C . LEU B 1 25 ? 16.099 22.709 50.401 1.00 20.49 33 LEU B C 1
ATOM 1231 O O . LEU B 1 25 ? 17.207 22.186 50.420 1.00 20.89 33 LEU B O 1
ATOM 1236 N N . THR B 1 26 ? 15.750 23.674 51.231 1.00 21.17 34 THR B N 1
ATOM 1237 C CA . THR B 1 26 ? 16.673 24.108 52.266 1.00 25.90 34 THR B CA 1
ATOM 1238 C C . THR B 1 26 ? 15.986 24.154 53.610 1.00 27.62 34 THR B C 1
ATOM 1239 O O . THR B 1 26 ? 14.898 24.723 53.753 1.00 25.67 34 THR B O 1
ATOM 1242 N N . GLN B 1 27 ? 16.628 23.564 54.611 1.00 35.03 35 GLN B N 1
ATOM 1243 C CA . GLN B 1 27 ? 16.088 23.627 55.965 1.00 38.24 35 GLN B CA 1
ATOM 1244 C C . GLN B 1 27 ? 17.192 23.696 57.013 1.00 35.47 35 GLN B C 1
ATOM 1245 O O . GLN B 1 27 ? 18.142 22.923 56.974 1.00 31.80 35 GLN B O 1
ATOM 1251 N N . GLU B 1 28 ? 17.076 24.663 57.921 1.00 42.65 36 GLU B N 1
ATOM 1252 C CA . GLU B 1 28 ? 17.995 24.776 59.044 1.00 49.28 36 GLU B CA 1
ATOM 1253 C C . GLU B 1 28 ? 17.396 24.162 60.304 1.00 52.05 36 GLU B C 1
ATOM 1254 O O . GLU B 1 28 ? 16.314 24.574 60.723 1.00 52.42 36 GLU B O 1
ATOM 1260 N N . GLU B 1 29 ? 18.118 23.238 60.941 1.00 56.31 37 GLU B N 1
ATOM 1261 C CA . GLU B 1 29 ? 17.757 22.774 62.281 1.00 59.33 37 GLU B CA 1
ATOM 1262 C C . GLU B 1 29 ? 16.300 22.281 62.301 1.00 59.70 37 GLU B C 1
ATOM 1263 O O . GLU B 1 29 ? 15.927 21.441 61.479 1.00 62.37 37 GLU B O 1
ATOM 1269 N N . ASP B 1 30 ? 15.469 22.823 63.194 1.00 49.88 38 ASP B N 1
ATOM 1270 C CA . ASP B 1 30 ? 14.028 22.545 63.138 1.00 51.83 38 ASP B CA 1
ATOM 1271 C C . ASP B 1 30 ? 13.186 23.753 62.727 1.00 54.72 38 ASP B C 1
ATOM 1272 O O . ASP B 1 30 ? 12.163 24.062 63.358 1.00 47.67 38 ASP B O 1
ATOM 1277 N N . GLY B 1 31 ? 13.629 24.441 61.674 1.00 45.73 39 GLY B N 1
ATOM 1278 C CA . GLY B 1 31 ? 12.896 25.579 61.145 1.00 44.52 39 GLY B CA 1
ATOM 1279 C C . GLY B 1 31 ? 11.990 25.267 59.959 1.00 38.80 39 GLY B C 1
ATOM 1280 O O . GLY B 1 31 ? 11.628 24.120 59.708 1.00 39.00 39 GLY B O 1
ATOM 1281 N N . PRO B 1 32 ? 11.580 26.305 59.233 1.00 30.47 40 PRO B N 1
ATOM 1282 C CA . PRO B 1 32 ? 10.790 25.993 58.047 1.00 33.41 40 PRO B CA 1
ATOM 1283 C C . PRO B 1 32 ? 11.682 25.462 56.923 1.00 35.01 40 PRO B C 1
ATOM 1284 O O . PRO B 1 32 ? 12.905 25.618 56.966 1.00 32.84 40 PRO B O 1
ATOM 1288 N N . THR B 1 33 ? 11.061 24.837 55.930 1.00 30.99 41 THR B N 1
ATOM 1289 C CA . THR B 1 33 ? 11.765 24.334 54.776 1.00 23.56 41 THR B CA 1
ATOM 1290 C C . THR B 1 33 ? 11.482 25.251 53.604 1.00 23.78 41 THR B C 1
ATOM 1291 O O . THR B 1 33 ? 10.322 25.533 53.322 1.00 25.98 41 THR B O 1
ATOM 1295 N N . THR B 1 34 ? 12.541 25.729 52.946 1.00 26.05 42 THR B N 1
ATOM 1296 C CA . THR B 1 34 ? 12.437 26.580 51.758 1.00 21.74 42 THR B CA 1
ATOM 1297 C C . THR B 1 34 ? 12.623 25.796 50.457 1.00 23.91 42 THR B C 1
ATOM 1298 O O . THR B 1 34 ? 13.648 25.156 50.236 1.00 24.18 42 THR B O 1
ATOM 1302 N N . VAL B 1 35 ? 11.644 25.918 49.572 1.00 24.07 43 VAL B N 1
ATOM 1303 C CA . VAL B 1 35 ? 11.596 25.164 48.333 1.00 26.69 43 VAL B CA 1
ATOM 1304 C C . VAL B 1 35 ? 11.683 26.072 47.095 1.00 27.39 43 VAL B C 1
ATOM 1305 O O . VAL B 1 35 ? 10.833 26.927 46.899 1.00 30.79 43 VAL B O 1
ATOM 1309 N N . ASN B 1 36 ? 12.715 25.887 46.271 1.00 32.24 44 ASN B N 1
ATOM 1310 C CA . ASN B 1 36 ? 12.870 26.641 45.021 1.00 31.21 44 ASN B CA 1
ATOM 1311 C C . ASN B 1 36 ? 12.446 25.744 43.879 1.00 28.52 44 ASN B C 1
ATOM 1312 O O . ASN B 1 36 ? 13.061 24.698 43.642 1.00 26.23 44 ASN B O 1
ATOM 1317 N N . VAL B 1 37 ? 11.411 26.153 43.163 1.00 26.11 45 VAL B N 1
ATOM 1318 C CA . VAL B 1 37 ? 10.863 25.321 42.118 1.00 24.75 45 VAL B CA 1
ATOM 1319 C C . VAL B 1 37 ? 11.038 26.015 40.784 1.00 25.65 45 VAL B C 1
ATOM 1320 O O . VAL B 1 37 ? 10.571 27.137 40.596 1.00 29.61 45 VAL B O 1
ATOM 1324 N N . ARG B 1 38 ? 11.687 25.351 39.850 1.00 23.68 46 ARG B N 1
ATOM 1325 C CA . ARG B 1 38 ? 11.714 25.843 38.496 1.00 21.96 46 ARG B CA 1
ATOM 1326 C C . ARG B 1 38 ? 11.405 24.711 37.534 1.00 24.32 46 ARG B C 1
ATOM 1327 O O . ARG B 1 38 ? 12.151 23.747 37.424 1.00 24.05 46 ARG B O 1
ATOM 1335 N N . ILE B 1 39 ? 10.254 24.827 36.879 1.00 26.00 47 ILE B N 1
ATOM 1336 C CA . ILE B 1 39 ? 9.748 23.846 35.935 1.00 22.35 47 ILE B CA 1
ATOM 1337 C C . ILE B 1 39 ? 9.517 24.544 34.600 1.00 23.72 47 ILE B C 1
ATOM 1338 O O . ILE B 1 39 ? 9.173 25.719 34.596 1.00 28.02 47 ILE B O 1
ATOM 1343 N N . THR B 1 40 ? 9.743 23.867 33.477 1.00 21.59 48 THR B N 1
ATOM 1344 C CA . THR B 1 40 ? 9.425 24.458 32.172 1.00 24.35 48 THR B CA 1
ATOM 1345 C C . THR B 1 40 ? 8.507 23.517 31.391 1.00 25.26 48 THR B C 1
ATOM 1346 O O . THR B 1 40 ? 8.194 22.411 31.843 1.00 25.79 48 THR B O 1
ATOM 1350 N N . GLY B 1 41 ? 8.061 23.958 30.221 1.00 24.23 49 GLY B N 1
ATOM 1351 C CA . GLY B 1 41 ? 7.224 23.134 29.371 1.00 22.50 49 GLY B CA 1
ATOM 1352 C C . GLY B 1 41 ? 5.760 23.071 29.757 1.00 20.58 49 GLY B C 1
ATOM 1353 O O . GLY B 1 41 ? 4.987 22.369 29.136 1.00 26.16 49 GLY B O 1
ATOM 1354 N N . LEU B 1 42 ? 5.355 23.820 30.768 1.00 22.53 50 LEU B N 1
ATOM 1355 C CA . LEU B 1 42 ? 3.990 23.726 31.253 1.00 20.35 50 LEU B CA 1
ATOM 1356 C C . LEU B 1 42 ? 2.930 24.479 30.409 1.00 27.34 50 LEU B C 1
ATOM 1357 O O . LEU B 1 42 ? 3.225 25.446 29.698 1.00 28.39 50 LEU B O 1
ATOM 1362 N N . THR B 1 43 ? 1.681 24.049 30.540 1.00 25.01 51 THR B N 1
ATOM 1363 C CA . THR B 1 43 ? 0.568 24.785 29.959 1.00 23.98 51 THR B CA 1
ATOM 1364 C C . THR B 1 43 ? 0.430 26.103 30.715 1.00 29.75 51 THR B C 1
ATOM 1365 O O . THR B 1 43 ? 0.364 26.104 31.950 1.00 28.92 51 THR B O 1
ATOM 1369 N N . PRO B 1 44 ? 0.400 27.266 29.925 1.00 34.47 52 PRO B N 1
ATOM 1370 C CA . PRO B 1 44 ? 0.327 28.508 30.723 1.00 33.44 52 PRO B CA 1
ATOM 1371 C C . PRO B 1 44 ? -0.839 28.512 31.709 1.00 31.18 52 PRO B C 1
ATOM 1372 O O . PRO B 1 44 ? -1.961 28.172 31.334 1.00 32.54 52 PRO B O 1
ATOM 1376 N N . GLY B 1 45 ? -0.571 28.892 32.955 1.00 33.87 53 GLY B N 1
ATOM 1377 C CA . GLY B 1 45 ? -1.609 28.925 33.975 1.00 29.82 53 GLY B CA 1
ATOM 1378 C C . GLY B 1 45 ? -1.169 28.216 35.228 1.00 28.86 53 GLY B C 1
ATOM 1379 O O . GLY B 1 45 ? -0.013 27.821 35.323 1.00 31.97 53 GLY B O 1
ATOM 1380 N N . PRO B 1 46 ? -2.075 28.080 36.209 1.00 29.23 54 PRO B N 1
ATOM 1381 C CA . PRO B 1 46 ? -1.758 27.407 37.477 1.00 28.65 54 PRO B CA 1
ATOM 1382 C C . PRO B 1 46 ? -1.793 25.870 37.373 1.00 30.69 54 PRO B C 1
ATOM 1383 O O . PRO B 1 46 ? -2.645 25.287 36.670 1.00 28.08 54 PRO B O 1
ATOM 1387 N N . HIS B 1 47 ? -0.864 25.242 38.100 1.00 30.27 55 HIS B N 1
ATOM 1388 C CA . HIS B 1 47 ? -0.718 23.792 38.175 1.00 23.47 55 HIS B CA 1
ATOM 1389 C C . HIS B 1 47 ? -0.530 23.302 39.612 1.00 23.37 55 HIS B C 1
ATOM 1390 O O . HIS B 1 47 ? 0.192 23.910 40.383 1.00 24.90 55 HIS B O 1
ATOM 1397 N N . GLY B 1 48 ? -1.167 22.189 39.960 1.00 26.80 56 GLY B N 1
ATOM 1398 C CA . GLY B 1 48 ? -1.053 21.627 41.285 1.00 22.33 56 GLY B CA 1
ATOM 1399 C C . GLY B 1 48 ? 0.372 21.230 41.502 1.00 24.08 56 GLY B C 1
ATOM 1400 O O . GLY B 1 48 ? 0.939 20.612 40.611 1.00 23.73 56 GLY B O 1
ATOM 1401 N N . PHE B 1 49 ? 0.966 21.648 42.624 1.00 20.85 57 PHE B N 1
ATOM 1402 C CA . PHE B 1 49 ? 2.337 21.264 42.958 1.00 18.23 57 PHE B CA 1
ATOM 1403 C C . PHE B 1 49 ? 2.430 20.704 44.380 1.00 22.62 57 PHE B C 1
ATOM 1404 O O . PHE B 1 49 ? 2.376 21.455 45.372 1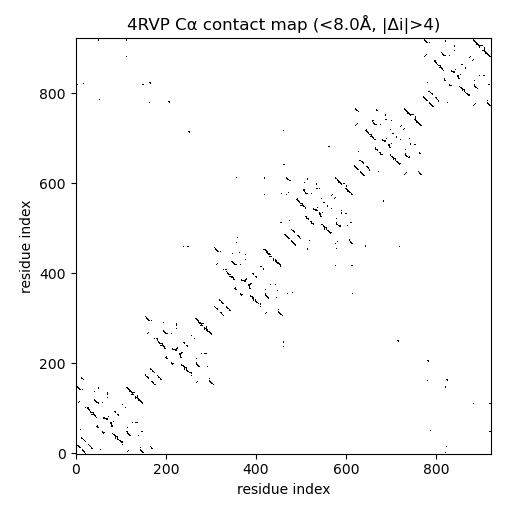.00 17.41 57 PHE B O 1
ATOM 1412 N N . HIS B 1 50 ? 2.665 19.392 44.460 1.00 19.53 58 HIS B N 1
ATOM 1413 C CA . HIS B 1 50 ? 2.534 18.661 45.694 1.00 15.56 58 HIS B CA 1
ATOM 1414 C C . HIS B 1 50 ? 3.698 17.773 46.010 1.00 19.32 58 HIS B C 1
ATOM 1415 O O . HIS B 1 50 ? 4.328 17.247 45.113 1.00 22.10 58 HIS B O 1
ATOM 1422 N N . LEU B 1 51 ? 3.942 17.568 47.302 1.00 20.63 59 LEU B N 1
ATOM 1423 C CA . LEU B 1 51 ? 4.909 16.586 47.772 1.00 21.20 59 LEU B CA 1
ATOM 1424 C C . LEU B 1 51 ? 4.129 15.301 48.063 1.00 19.14 59 LEU B C 1
ATOM 1425 O O . LEU B 1 51 ? 3.246 15.295 48.914 1.00 21.42 59 LEU B O 1
ATOM 1430 N N . HIS B 1 52 ? 4.400 14.245 47.304 1.00 17.51 60 HIS B N 1
ATOM 1431 C CA . HIS B 1 52 ? 3.697 12.970 47.455 1.00 16.74 60 HIS B CA 1
ATOM 1432 C C . HIS B 1 52 ? 4.418 12.005 48.393 1.00 24.31 60 HIS B C 1
ATOM 1433 O O . HIS B 1 52 ? 5.615 12.177 48.706 1.00 23.53 60 HIS B O 1
ATOM 1440 N N . GLU B 1 53 ? 3.712 10.966 48.829 1.00 20.20 61 GLU B N 1
ATOM 1441 C CA . GLU B 1 53 ? 4.249 10.155 49.924 1.00 27.27 61 GLU B CA 1
ATOM 1442 C C . GLU B 1 53 ? 5.515 9.387 49.582 1.00 24.48 61 GLU B C 1
ATOM 1443 O O . GLU B 1 53 ? 6.420 9.299 50.407 1.00 22.99 61 GLU B O 1
ATOM 1449 N N . PHE B 1 54 ? 5.577 8.791 48.400 1.00 20.17 62 PHE B N 1
ATOM 1450 C CA . PHE B 1 54 ? 6.687 7.883 48.161 1.00 24.11 62 PHE B CA 1
ATOM 1451 C C . PHE B 1 54 ? 7.691 8.317 47.084 1.00 27.59 62 PHE B C 1
ATOM 1452 O O . PHE B 1 54 ? 7.332 8.820 46.024 1.00 25.59 62 PHE B O 1
ATOM 1460 N N . GLY B 1 55 ? 8.960 8.039 47.336 1.00 22.90 63 GLY B N 1
ATOM 1461 C CA . GLY B 1 55 ? 9.975 8.348 46.362 1.00 24.62 63 GLY B CA 1
ATOM 1462 C C . GLY B 1 55 ? 10.186 7.160 45.449 1.00 20.24 63 GLY B C 1
ATOM 1463 O O . GLY B 1 55 ? 11.305 6.741 45.224 1.00 23.58 63 GLY B O 1
ATOM 1464 N N . ASP B 1 56 ? 9.132 6.663 44.869 1.00 20.73 64 ASP B N 1
ATOM 1465 C CA . ASP B 1 56 ? 9.194 5.501 44.037 1.00 26.84 64 ASP B CA 1
ATOM 1466 C C . ASP B 1 56 ? 8.718 5.741 42.654 1.00 21.73 64 ASP B C 1
ATOM 1467 O O . ASP B 1 56 ? 7.567 6.015 42.443 1.00 25.52 64 ASP B O 1
ATOM 1472 N N . THR B 1 57 ? 9.591 5.578 41.694 1.00 19.14 65 THR B N 1
ATOM 1473 C CA . THR B 1 57 ? 9.165 5.739 40.301 1.00 19.32 65 THR B CA 1
ATOM 1474 C C . THR B 1 57 ? 9.185 4.472 39.521 1.00 19.80 65 THR B C 1
ATOM 1475 O O . THR B 1 57 ? 9.468 4.484 38.377 1.00 23.52 65 THR B O 1
ATOM 1479 N N . THR B 1 58 ? 8.900 3.359 40.151 1.00 21.36 66 THR B N 1
ATOM 1480 C CA . THR B 1 58 ? 9.040 2.111 39.399 1.00 18.50 66 THR B CA 1
ATOM 1481 C C . THR B 1 58 ? 7.864 2.047 38.431 1.00 24.19 66 THR B C 1
ATOM 1482 O O . THR B 1 58 ? 7.937 1.410 37.392 1.00 30.56 66 THR B O 1
ATOM 1486 N N . ASN B 1 59 ? 6.776 2.721 38.796 1.00 19.72 67 ASN B N 1
ATOM 1487 C CA . ASN B 1 59 ? 5.587 2.768 37.983 1.00 21.68 67 ASN B CA 1
ATOM 1488 C C . ASN B 1 59 ? 5.323 4.202 37.506 1.00 20.92 67 ASN B C 1
ATOM 1489 O O . ASN B 1 59 ? 4.211 4.713 37.622 1.00 21.06 67 ASN B O 1
ATOM 1494 N N . GLY B 1 60 ? 6.363 4.880 37.034 1.00 19.74 68 GLY B N 1
ATOM 1495 C CA . GLY B 1 60 ? 6.223 6.273 36.641 1.00 17.11 68 GLY B CA 1
ATOM 1496 C C . GLY B 1 60 ? 5.885 7.083 37.873 1.00 17.63 68 GLY B C 1
ATOM 1497 O O . GLY B 1 60 ? 6.098 6.633 38.988 1.00 19.49 68 GLY B O 1
ATOM 1498 N N . CYS B 1 61 ? 5.306 8.255 37.687 1.00 16.03 69 CYS B N 1
ATOM 1499 C CA . CYS B 1 61 ? 4.916 9.100 38.816 1.00 17.68 69 CYS B CA 1
ATOM 1500 C C . CYS B 1 61 ? 3.780 8.502 39.679 1.00 17.19 69 CYS B C 1
ATOM 1501 O O . CYS B 1 61 ? 3.384 9.065 40.689 1.00 16.74 69 CYS B O 1
ATOM 1504 N N . ILE B 1 62 ? 3.168 7.442 39.180 1.00 20.19 70 ILE B N 1
ATOM 1505 C CA . ILE B 1 62 ? 2.045 6.788 39.837 1.00 22.24 70 ILE B CA 1
ATOM 1506 C C . ILE B 1 62 ? 2.417 6.172 41.172 1.00 18.62 70 ILE B C 1
ATOM 1507 O O . ILE B 1 62 ? 1.652 6.237 42.114 1.00 20.05 70 ILE B O 1
ATOM 1512 N N . SER B 1 63 ? 3.618 5.614 41.257 1.00 20.42 71 SER B N 1
ATOM 1513 C CA . SER B 1 63 ? 4.047 4.902 42.458 1.00 23.69 71 SER B CA 1
ATOM 1514 C C . SER B 1 63 ? 4.501 5.840 43.583 1.00 24.53 71 SER B C 1
ATOM 1515 O O . SER B 1 63 ? 4.800 5.385 44.689 1.00 24.58 71 SER B O 1
ATOM 1518 N N . THR B 1 64 ? 4.507 7.145 43.316 1.00 20.63 72 THR B N 1
ATOM 1519 C CA . THR B 1 64 ? 4.821 8.108 44.359 1.00 23.56 72 THR B CA 1
ATOM 1520 C C . THR B 1 64 ? 3.626 8.255 45.330 1.00 23.82 72 THR B C 1
ATOM 1521 O O . THR B 1 64 ? 3.724 8.935 46.362 1.00 25.30 72 THR B O 1
ATOM 1525 N N . GLY B 1 65 ? 2.500 7.629 44.986 1.00 20.30 73 GLY B N 1
ATOM 1526 C CA . GLY B 1 65 ? 1.376 7.529 45.892 1.00 18.78 73 GLY B CA 1
ATOM 1527 C C . GLY B 1 65 ? 0.580 8.807 45.997 1.00 23.99 73 GLY B C 1
ATOM 1528 O O . GLY B 1 65 ? 0.618 9.649 45.104 1.00 24.18 73 GLY B O 1
ATOM 1529 N N . PRO B 1 66 ? -0.137 8.972 47.115 1.00 24.08 74 PRO B N 1
ATOM 1530 C CA . PRO B 1 66 ? -0.971 10.148 47.399 1.00 22.28 74 PRO B CA 1
ATOM 1531 C C . PRO B 1 66 ? -0.127 11.299 47.927 1.00 22.36 74 PRO B C 1
ATOM 1532 O O . PRO B 1 66 ? 1.083 11.139 48.103 1.00 24.73 74 PRO B O 1
ATOM 1536 N N . HIS B 1 67 ? -0.757 12.438 48.195 1.00 26.20 75 HIS B N 1
ATOM 1537 C CA . HIS B 1 67 ? -0.058 13.559 48.825 1.00 22.44 75 HIS B CA 1
ATOM 1538 C C . HIS B 1 67 ? 0.461 13.124 50.214 1.00 22.10 75 HIS B C 1
ATOM 1539 O O . HIS B 1 67 ? -0.173 12.355 50.923 1.00 19.80 75 HIS B O 1
ATOM 1546 N N . PHE B 1 68 ? 1.653 13.572 50.572 1.00 28.07 76 PHE B N 1
ATOM 1547 C CA . PHE B 1 68 ? 2.261 13.188 51.838 1.00 24.71 76 PHE B CA 1
ATOM 1548 C C . PHE B 1 68 ? 1.355 13.699 52.945 1.00 29.28 76 PHE B C 1
ATOM 1549 O O . PHE B 1 68 ? 1.050 14.887 52.999 1.00 29.80 76 PHE B O 1
ATOM 1557 N N . ASN B 1 69 ? 0.844 12.795 53.769 1.00 35.06 77 ASN B N 1
ATOM 1558 C CA . ASN B 1 69 ? -0.187 13.178 54.736 1.00 36.39 77 ASN B CA 1
ATOM 1559 C C . ASN B 1 69 ? -0.102 12.474 56.094 1.00 39.39 77 ASN B C 1
ATOM 1560 O O . ASN B 1 69 ? -1.012 11.736 56.487 1.00 34.10 77 ASN B O 1
ATOM 1565 N N . PRO B 1 70 ? 0.943 12.774 56.860 1.00 37.15 78 PRO B N 1
ATOM 1566 C CA . PRO B 1 70 ? 1.069 11.997 58.090 1.00 34.07 78 PRO B CA 1
ATOM 1567 C C . PRO B 1 70 ? 0.090 12.407 59.193 1.00 38.40 78 PRO B C 1
ATOM 1568 O O . PRO B 1 70 ? -0.027 11.691 60.194 1.00 35.56 78 PRO B O 1
ATOM 1572 N N . LYS B 1 71 ? -0.678 13.464 58.969 1.00 31.54 79 LYS B N 1
ATOM 1573 C CA . LYS B 1 71 ? -1.587 13.929 59.996 1.00 31.42 79 LYS B CA 1
ATOM 1574 C C . LYS B 1 71 ? -3.004 13.513 59.628 1.00 35.22 79 LYS B C 1
ATOM 1575 O O . LYS B 1 71 ? -3.969 14.099 60.114 1.00 38.21 79 LYS B O 1
ATOM 1581 N N . GLY B 1 72 ? -3.129 12.503 58.773 1.00 25.60 80 GLY B N 1
ATOM 1582 C CA . GLY B 1 72 ? -4.431 12.029 58.357 1.00 24.65 80 GLY B CA 1
ATOM 1583 C C . GLY B 1 72 ? -5.545 13.020 58.008 1.00 30.52 80 GLY B C 1
ATOM 1584 O O . GLY B 1 72 ? -6.720 12.747 58.305 1.00 28.37 80 GLY B O 1
ATOM 1585 N N . LEU B 1 73 ? -5.200 14.181 57.445 1.00 30.30 81 LEU B N 1
ATOM 1586 C CA . LEU B 1 73 ? -6.203 15.227 57.163 1.00 29.66 81 LEU B CA 1
ATOM 1587 C C . LEU B 1 73 ? -6.660 15.235 55.688 1.00 27.36 81 LEU B C 1
ATOM 1588 O O . LEU B 1 73 ? -6.177 14.462 54.879 1.00 27.65 81 LEU B O 1
ATOM 1593 N N . THR B 1 74 ? -7.611 16.106 55.364 1.00 27.14 82 THR B N 1
ATOM 1594 C CA . THR B 1 74 ? -8.157 16.215 54.030 1.00 26.84 82 THR B CA 1
ATOM 1595 C C . THR B 1 74 ? -7.394 17.293 53.283 1.00 32.83 82 THR B C 1
ATOM 1596 O O . THR B 1 74 ? -6.687 18.102 53.888 1.00 32.95 82 THR B O 1
ATOM 1600 N N . HIS B 1 75 ? -7.590 17.337 51.976 1.00 28.34 83 HIS B N 1
ATOM 1601 C CA . HIS B 1 75 ? -6.824 18.224 51.115 1.00 32.22 83 HIS B CA 1
ATOM 1602 C C . HIS B 1 75 ? -7.163 19.689 51.298 1.00 34.19 83 HIS B C 1
ATOM 1603 O O . HIS B 1 75 ? -8.326 20.066 51.264 1.00 39.03 83 HIS B O 1
ATOM 1610 N N . GLY B 1 76 ? -6.141 20.526 51.433 1.00 35.42 84 GLY B N 1
ATOM 1611 C CA . GLY B 1 76 ? -6.371 21.951 51.573 1.00 33.53 84 GLY B CA 1
ATOM 1612 C C . GLY B 1 76 ? -5.311 22.776 50.875 1.00 35.10 84 GLY B C 1
ATOM 1613 O O . GLY B 1 76 ? -4.580 22.281 50.004 1.00 29.86 84 GLY B O 1
ATOM 1614 N N . ALA B 1 77 ? -5.192 24.024 51.319 1.00 32.87 85 ALA B N 1
ATOM 1615 C CA . ALA B 1 77 ? -4.213 24.974 50.802 1.00 33.10 85 ALA B CA 1
ATOM 1616 C C . ALA B 1 77 ? -2.985 25.053 51.736 1.00 28.49 85 ALA B C 1
ATOM 1617 O O . ALA B 1 77 ? -3.051 24.605 52.882 1.00 30.04 85 ALA B O 1
ATOM 1619 N N . PRO B 1 78 ? -1.835 25.530 51.228 1.00 27.65 86 PRO B N 1
ATOM 1620 C CA . PRO B 1 78 ? -0.681 25.528 52.141 1.00 33.36 86 PRO B CA 1
ATOM 1621 C C . PRO B 1 78 ? -0.967 26.349 53.407 1.00 29.73 86 PRO B C 1
ATOM 1622 O O . PRO B 1 78 ? -0.517 26.001 54.492 1.00 29.57 86 PRO B O 1
ATOM 1626 N N . GLU B 1 79 ? -1.760 27.402 53.248 1.00 29.01 87 GLU B N 1
ATOM 1627 C CA . GLU B 1 79 ? -2.111 28.318 54.338 1.00 35.09 87 GLU B CA 1
ATOM 1628 C C . GLU B 1 79 ? -3.102 27.743 55.389 1.00 31.70 87 GLU B C 1
ATOM 1629 O O . GLU B 1 79 ? -3.188 28.242 56.500 1.00 37.54 87 GLU B O 1
ATOM 1635 N N . ASP B 1 80 ? -3.858 26.719 55.005 1.00 29.37 88 ASP B N 1
ATOM 1636 C CA . ASP B 1 80 ? -4.928 26.107 55.795 1.00 29.22 88 ASP B CA 1
ATOM 1637 C C . ASP B 1 80 ? -4.360 25.195 56.873 1.00 34.44 88 ASP B C 1
ATOM 1638 O O . ASP B 1 80 ? -3.330 24.559 56.650 1.00 34.16 88 ASP B O 1
ATOM 1643 N N . GLU B 1 81 ? -4.949 25.179 58.064 1.00 27.51 89 GLU B N 1
ATOM 1644 C CA . GLU B 1 81 ? -4.482 24.206 59.039 1.00 26.61 89 GLU B CA 1
ATOM 1645 C C . GLU B 1 81 ? -4.985 22.828 58.663 1.00 28.95 89 GLU B C 1
ATOM 1646 O O . GLU B 1 81 ? -4.400 21.817 59.037 1.00 30.34 89 GLU B O 1
ATOM 1652 N N . ILE B 1 82 ? -6.018 22.798 57.831 1.00 37.04 90 ILE B N 1
ATOM 1653 C CA . ILE B 1 82 ? -6.601 21.549 57.354 1.00 35.65 90 ILE B CA 1
ATOM 1654 C C . ILE B 1 82 ? -6.083 21.216 55.944 1.00 35.82 90 ILE B C 1
ATOM 1655 O O . ILE B 1 82 ? -6.754 21.445 54.932 1.00 32.87 90 ILE B O 1
ATOM 1660 N N . ARG B 1 83 ? -4.843 20.735 55.915 1.00 34.95 91 ARG B N 1
ATOM 1661 C CA . ARG B 1 83 ? -4.134 20.384 54.695 1.00 31.05 91 ARG B CA 1
ATOM 1662 C C . ARG B 1 83 ? -3.375 19.089 54.906 1.00 30.95 91 ARG B C 1
ATOM 1663 O O . ARG B 1 83 ? -3.218 18.642 56.046 1.00 33.87 91 ARG B O 1
ATOM 1671 N N . HIS B 1 84 ? -2.900 18.497 53.807 1.00 33.74 92 HIS B N 1
ATOM 1672 C CA . HIS B 1 84 ? -1.864 17.470 53.872 1.00 29.03 92 HIS B CA 1
ATOM 1673 C C . HIS B 1 84 ? -0.532 18.163 54.083 1.00 26.50 92 HIS B C 1
ATOM 1674 O O . HIS B 1 84 ? -0.383 19.334 53.758 1.00 28.05 92 HIS B O 1
ATOM 1681 N N . ALA B 1 85 ? 0.450 17.438 54.587 1.00 22.43 93 ALA B N 1
ATOM 1682 C CA . ALA B 1 85 ? 1.765 18.016 54.718 1.00 24.47 93 ALA B CA 1
ATOM 1683 C C . ALA B 1 85 ? 2.294 18.382 53.334 1.00 30.22 93 ALA B C 1
ATOM 1684 O O . ALA B 1 85 ? 2.980 19.386 53.172 1.00 38.45 93 ALA B O 1
ATOM 1686 N N . GLY B 1 86 ? 1.963 17.586 52.326 1.00 28.16 94 GLY B N 1
ATOM 1687 C CA . GLY B 1 86 ? 2.496 17.829 51.001 1.00 23.88 94 GLY B CA 1
ATOM 1688 C C . GLY B 1 86 ? 1.691 18.796 50.174 1.00 23.45 94 GLY B C 1
ATOM 1689 O O . GLY B 1 86 ? 1.945 18.942 48.980 1.00 25.29 94 GLY B O 1
ATOM 1690 N N . ASP B 1 87 ? 0.756 19.501 50.799 1.00 23.73 95 ASP B N 1
ATOM 1691 C CA . ASP B 1 87 ? -0.049 20.473 50.053 1.00 28.80 95 ASP B CA 1
ATOM 1692 C C . ASP B 1 87 ? 0.664 21.814 49.862 1.00 27.66 95 ASP B C 1
ATOM 1693 O O . ASP B 1 87 ? 0.595 22.699 50.717 1.00 27.05 95 ASP B O 1
ATOM 1698 N N . LEU B 1 88 ? 1.335 21.968 48.720 1.00 23.21 96 LEU B N 1
ATOM 1699 C CA . LEU B 1 88 ? 2.129 23.157 48.473 1.00 18.55 96 LEU B CA 1
ATOM 1700 C C . LEU B 1 88 ? 1.465 24.077 47.446 1.00 24.73 96 LEU B C 1
ATOM 1701 O O . LEU B 1 88 ? 2.085 25.012 46.927 1.00 25.54 96 LEU B O 1
ATOM 1706 N N . GLY B 1 89 ? 0.187 23.819 47.173 1.00 25.26 97 GLY B N 1
ATOM 1707 C CA . GLY B 1 89 ? -0.633 24.735 46.395 1.00 17.74 97 GLY B CA 1
ATOM 1708 C C . GLY B 1 89 ? -0.445 24.693 44.895 1.00 27.40 97 GLY B C 1
ATOM 1709 O O . GLY B 1 89 ? -0.345 23.614 44.292 1.00 28.99 97 GLY B O 1
ATOM 1710 N N . ASN B 1 90 ? -0.462 25.870 44.277 1.00 28.38 98 ASN B N 1
ATOM 1711 C CA . ASN B 1 90 ? -0.335 25.976 42.827 1.00 26.83 98 ASN B CA 1
ATOM 1712 C C . ASN B 1 90 ? 0.935 26.741 42.488 1.00 31.91 98 ASN B C 1
ATOM 1713 O O . ASN B 1 90 ? 1.350 27.639 43.233 1.00 33.43 98 ASN B O 1
ATOM 1718 N N . ILE B 1 91 ? 1.522 26.411 41.339 1.00 29.76 99 ILE B N 1
ATOM 1719 C CA . ILE B 1 91 ? 2.636 27.165 40.769 1.00 27.59 99 ILE B CA 1
ATOM 1720 C C . ILE B 1 91 ? 2.071 27.678 39.461 1.00 24.30 99 ILE B C 1
ATOM 1721 O O . ILE B 1 91 ? 1.202 27.040 38.895 1.00 33.67 99 ILE B O 1
ATOM 1726 N N . VAL B 1 92 ? 2.452 28.868 39.031 1.00 25.90 100 VAL B N 1
ATOM 1727 C CA . VAL B 1 92 ? 1.825 29.465 37.847 1.00 28.63 100 VAL B CA 1
ATOM 1728 C C . VAL B 1 92 ? 2.815 29.566 36.682 1.00 24.78 100 VAL B C 1
ATOM 1729 O O . VAL B 1 92 ? 3.896 30.124 36.837 1.00 28.99 100 VAL B O 1
ATOM 1733 N N . ALA B 1 93 ? 2.475 29.006 35.528 1.00 25.02 101 ALA B N 1
ATOM 1734 C CA . ALA B 1 93 ? 3.390 29.084 34.384 1.00 28.71 101 ALA B CA 1
ATOM 1735 C C . ALA B 1 93 ? 3.066 30.292 33.499 1.00 27.67 101 ALA B C 1
ATOM 1736 O O . ALA B 1 93 ? 1.911 30.587 33.231 1.00 28.67 101 ALA B O 1
ATOM 1738 N N . ASN B 1 94 ? 4.090 31.008 33.061 1.00 27.55 102 ASN B N 1
ATOM 1739 C CA . ASN B 1 94 ? 3.857 32.159 32.217 1.00 27.43 102 ASN B CA 1
ATOM 1740 C C . ASN B 1 94 ? 3.501 31.707 30.820 1.00 29.67 102 ASN B C 1
ATOM 1741 O O . ASN B 1 94 ? 3.234 30.530 30.602 1.00 30.95 102 ASN B O 1
ATOM 1746 N N . ALA B 1 95 ? 3.485 32.638 29.877 1.00 30.36 103 ALA B N 1
ATOM 1747 C CA . ALA B 1 95 ? 3.102 32.315 28.508 1.00 34.41 103 ALA B CA 1
ATOM 1748 C C . ALA B 1 95 ? 4.105 31.382 27.810 1.00 36.73 103 ALA B C 1
ATOM 1749 O O . ALA B 1 95 ? 3.743 30.635 26.896 1.00 34.09 103 ALA B O 1
ATOM 1751 N N . ASP B 1 96 ? 5.359 31.419 28.247 1.00 34.31 104 ASP B N 1
ATOM 1752 C CA . ASP B 1 96 ? 6.383 30.544 27.670 1.00 37.64 104 ASP B CA 1
ATOM 1753 C C . ASP B 1 96 ? 6.419 29.170 28.332 1.00 35.69 104 ASP B C 1
ATOM 1754 O O . ASP B 1 96 ? 7.283 28.343 28.031 1.00 31.79 104 ASP B O 1
ATOM 1759 N N . GLY B 1 97 ? 5.500 28.951 29.263 1.00 34.82 105 GLY B N 1
ATOM 1760 C CA . GLY B 1 97 ? 5.402 27.682 29.955 1.00 30.05 105 GLY B CA 1
ATOM 1761 C C . GLY B 1 97 ? 6.382 27.519 31.089 1.00 28.30 105 GLY B C 1
ATOM 1762 O O . GLY B 1 97 ? 6.596 26.401 31.570 1.00 29.60 105 GLY B O 1
ATOM 1763 N N . VAL B 1 98 ? 6.983 28.623 31.519 1.00 27.66 106 VAL B N 1
ATOM 1764 C CA . VAL B 1 98 ? 7.953 28.557 32.604 1.00 26.68 106 VAL B CA 1
ATOM 1765 C C . VAL B 1 98 ? 7.367 29.038 33.920 1.00 28.41 106 VAL B C 1
ATOM 1766 O O . VAL B 1 98 ? 6.852 30.149 34.010 1.00 34.33 106 VAL B O 1
ATOM 1770 N N . ALA B 1 99 ? 7.468 28.195 34.942 1.00 25.37 107 ALA B N 1
ATOM 1771 C CA . ALA B 1 99 ? 7.031 28.536 36.291 1.00 25.84 107 ALA B CA 1
ATOM 1772 C C . ALA B 1 99 ? 8.179 28.474 37.291 1.00 27.28 107 ALA B C 1
ATOM 1773 O O . ALA B 1 99 ? 8.765 27.421 37.502 1.00 28.53 107 ALA B O 1
ATOM 1775 N N . GLU B 1 100 ? 8.516 29.610 37.884 1.00 24.05 108 GLU B N 1
ATOM 1776 C CA . GLU B 1 100 ? 9.513 29.641 38.927 1.00 26.76 108 GLU B CA 1
ATOM 1777 C C . GLU B 1 100 ? 8.908 30.224 40.180 1.00 36.99 108 GLU B C 1
ATOM 1778 O O . GLU B 1 100 ? 8.313 31.296 40.129 1.00 38.67 108 GLU B O 1
ATOM 1784 N N . VAL B 1 101 ? 9.024 29.503 41.295 1.00 33.69 109 VAL B N 1
ATOM 1785 C CA . VAL B 1 101 ? 8.425 29.950 42.542 1.00 33.02 109 VAL B CA 1
ATOM 1786 C C . VAL B 1 101 ? 9.240 29.432 43.726 1.00 32.84 109 VAL B C 1
ATOM 1787 O O . VAL B 1 101 ? 9.848 28.363 43.666 1.00 29.57 109 VAL B O 1
ATOM 1791 N N . THR B 1 102 ? 9.246 30.212 44.801 1.00 32.35 110 THR B N 1
ATOM 1792 C CA . THR B 1 102 ? 9.943 29.854 46.015 1.00 23.62 110 THR B CA 1
ATOM 1793 C C . THR B 1 102 ? 8.973 29.843 47.167 1.00 22.75 110 THR B C 1
ATOM 1794 O O . THR B 1 102 ? 8.224 30.791 47.352 1.00 25.49 110 THR B O 1
ATOM 1798 N N . ILE B 1 103 ? 9.013 28.778 47.963 1.00 21.68 111 ILE B N 1
ATOM 1799 C CA . ILE B 1 103 ? 7.974 28.524 48.966 1.00 23.06 111 ILE B CA 1
ATOM 1800 C C . ILE B 1 103 ? 8.581 28.186 50.336 1.00 23.42 111 ILE B C 1
ATOM 1801 O O . ILE B 1 103 ? 9.652 27.584 50.423 1.00 23.76 111 ILE B O 1
ATOM 1806 N N . VAL B 1 104 ? 7.921 28.643 51.397 1.00 23.56 112 VAL B N 1
ATOM 1807 C CA . VAL B 1 104 ? 8.318 28.333 52.771 1.00 26.32 112 VAL B CA 1
ATOM 1808 C C . VAL B 1 104 ? 7.193 27.549 53.457 1.00 32.73 112 VAL B C 1
ATOM 1809 O O . VAL B 1 104 ? 6.014 27.923 53.379 1.00 33.52 112 VAL B O 1
ATOM 1813 N N . ASP B 1 105 ? 7.547 26.420 54.067 1.00 30.10 113 ASP B N 1
ATOM 1814 C CA . ASP B 1 105 ? 6.548 25.563 54.701 1.00 28.86 113 ASP B CA 1
ATOM 1815 C C . ASP B 1 105 ? 7.105 24.874 55.925 1.00 31.44 113 ASP B C 1
ATOM 1816 O O . ASP B 1 105 ? 8.300 24.683 56.017 1.00 26.20 113 ASP B O 1
ATOM 1821 N N . ASN B 1 106 ? 6.245 24.429 56.830 1.00 35.53 114 ASN B N 1
ATOM 1822 C CA . ASN B 1 106 ? 6.819 23.839 57.992 1.00 32.50 114 ASN B CA 1
ATOM 1823 C C . ASN B 1 106 ? 6.507 22.392 58.044 1.00 32.12 114 ASN B C 1
ATOM 1824 O O . ASN B 1 106 ? 6.931 21.708 58.973 1.00 31.47 114 ASN B O 1
ATOM 1829 N N . GLN B 1 107 ? 5.753 21.902 57.081 1.00 30.03 115 GLN B N 1
ATOM 1830 C CA . GLN B 1 107 ? 5.301 20.551 57.252 1.00 32.89 115 GLN B CA 1
ATOM 1831 C C . GLN B 1 107 ? 6.108 19.591 56.427 1.00 31.78 115 GLN B C 1
ATOM 1832 O O . GLN B 1 107 ? 5.800 18.406 56.395 1.00 32.08 115 GLN B O 1
ATOM 1838 N N . ILE B 1 108 ? 7.193 20.075 55.838 1.00 26.67 116 ILE B N 1
ATOM 1839 C CA . ILE B 1 108 ? 7.990 19.225 54.975 1.00 21.85 116 ILE B CA 1
ATOM 1840 C C . ILE B 1 108 ? 9.460 19.346 55.340 1.00 28.02 116 ILE B C 1
ATOM 1841 O O . ILE B 1 108 ? 10.277 19.814 54.557 1.00 27.69 116 ILE B O 1
ATOM 1846 N N . PRO B 1 109 ? 9.801 18.897 56.555 1.00 30.12 117 PRO B N 1
ATOM 1847 C CA . PRO B 1 109 ? 11.161 19.016 57.062 1.00 26.71 117 PRO B CA 1
ATOM 1848 C C . PRO B 1 109 ? 12.109 18.041 56.387 1.00 28.45 117 PRO B C 1
ATOM 1849 O O . PRO B 1 109 ? 11.693 17.013 55.851 1.00 24.81 117 PRO B O 1
ATOM 1853 N N . LEU B 1 110 ? 13.393 18.345 56.439 1.00 28.86 118 LEU B N 1
ATOM 1854 C CA . LEU B 1 110 ? 14.353 17.427 55.863 1.00 32.61 118 LEU B CA 1
ATOM 1855 C C . LEU B 1 110 ? 14.817 16.384 56.877 1.00 36.43 118 LEU B C 1
ATOM 1856 O O . LEU B 1 110 ? 15.434 15.390 56.507 1.00 32.10 118 LEU B O 1
ATOM 1861 N N . THR B 1 111 ? 14.484 16.578 58.152 1.00 40.07 119 THR B N 1
ATOM 1862 C CA . THR B 1 111 ? 14.850 15.589 59.168 1.00 36.31 119 THR B CA 1
ATOM 1863 C C . THR B 1 111 ? 13.722 15.357 60.159 1.00 36.09 119 THR B C 1
ATOM 1864 O O . THR B 1 111 ? 12.726 16.078 60.197 1.00 29.65 119 THR B O 1
ATOM 1868 N N . GLY B 1 112 ? 13.899 14.334 60.974 1.00 40.95 120 GLY B N 1
ATOM 1869 C CA . GLY B 1 112 ? 12.924 14.050 61.996 1.00 39.88 120 GLY B CA 1
ATOM 1870 C C . GLY B 1 112 ? 11.974 12.986 61.506 1.00 37.74 120 GLY B C 1
ATOM 1871 O O . GLY B 1 112 ? 12.119 12.478 60.384 1.00 30.61 120 GLY B O 1
ATOM 1872 N N . PRO B 1 113 ? 10.973 12.673 62.336 1.00 40.90 121 PRO B N 1
ATOM 1873 C CA . PRO B 1 113 ? 9.981 11.621 62.080 1.00 42.97 121 PRO B CA 1
ATOM 1874 C C . PRO B 1 113 ? 9.134 11.885 60.817 1.00 39.69 121 PRO B C 1
ATOM 1875 O O . PRO B 1 113 ? 8.532 10.936 60.289 1.00 41.75 121 PRO B O 1
ATOM 1879 N N . ASN B 1 114 ? 9.039 13.134 60.369 1.00 29.21 122 ASN B N 1
ATOM 1880 C CA . ASN B 1 114 ? 8.327 13.390 59.133 1.00 30.28 122 ASN B CA 1
ATOM 1881 C C . ASN B 1 114 ? 9.205 13.880 57.989 1.00 30.55 122 ASN B C 1
ATOM 1882 O O . ASN B 1 114 ? 8.727 14.595 57.113 1.00 35.11 122 ASN B O 1
ATOM 1887 N N . ALA B 1 115 ? 10.458 13.448 57.958 1.00 26.12 123 ALA B N 1
ATOM 1888 C CA . ALA B 1 115 ? 11.368 13.884 56.908 1.00 29.34 123 ALA B CA 1
ATOM 1889 C C . ALA B 1 115 ? 10.786 13.588 55.527 1.00 22.40 123 ALA B C 1
ATOM 1890 O O . ALA B 1 115 ? 10.147 12.573 55.329 1.00 24.03 123 ALA B O 1
ATOM 1892 N N . VAL B 1 116 ? 10.985 14.502 54.584 1.00 21.10 124 VAL B N 1
ATOM 1893 C CA . VAL B 1 116 ? 10.459 14.321 53.244 1.00 19.94 124 VAL B CA 1
ATOM 1894 C C . VAL B 1 116 ? 11.533 13.812 52.314 1.00 22.36 124 VAL B C 1
ATOM 1895 O O . VAL B 1 116 ? 11.305 13.659 51.113 1.00 21.50 124 VAL B O 1
ATOM 1899 N N . VAL B 1 117 ? 12.702 13.553 52.891 1.00 18.98 125 VAL B N 1
ATOM 1900 C CA . VAL B 1 117 ? 13.810 12.977 52.161 1.00 21.09 125 VAL B CA 1
ATOM 1901 C C . VAL B 1 117 ? 13.433 11.595 51.632 1.00 25.98 125 VAL B C 1
ATOM 1902 O O . VAL B 1 117 ? 12.875 10.774 52.360 1.00 25.80 125 VAL B O 1
ATOM 1906 N N . GLY B 1 118 ? 13.699 11.332 50.360 1.00 21.72 126 GLY B N 1
ATOM 1907 C CA . GLY B 1 118 ? 13.360 10.026 49.825 1.00 22.77 126 GLY B CA 1
ATOM 1908 C C . GLY B 1 118 ? 11.887 9.894 49.466 1.00 23.02 126 GLY B C 1
ATOM 1909 O O . GLY B 1 118 ? 11.403 8.804 49.129 1.00 18.67 126 GLY B O 1
ATOM 1910 N N . ARG B 1 119 ? 11.171 11.011 49.545 1.00 21.94 127 ARG B N 1
ATOM 1911 C CA . ARG B 1 119 ? 9.805 11.059 49.054 1.00 23.97 127 ARG B CA 1
ATOM 1912 C C . ARG B 1 119 ? 9.912 11.768 47.714 1.00 22.49 127 ARG B C 1
ATOM 1913 O O . ARG B 1 119 ? 10.997 11.825 47.155 1.00 20.64 127 ARG B O 1
ATOM 1921 N N . ALA B 1 120 ? 8.804 12.276 47.187 1.00 21.23 128 ALA B N 1
ATOM 1922 C CA . ALA B 1 120 ? 8.809 12.811 45.835 1.00 20.62 128 ALA B CA 1
ATOM 1923 C C . ALA B 1 120 ? 8.043 14.101 45.697 1.00 22.68 128 ALA B C 1
ATOM 1924 O O . ALA B 1 120 ? 7.220 14.431 46.547 1.00 23.17 128 ALA B O 1
ATOM 1926 N N . PHE B 1 121 ? 8.313 14.813 44.599 1.00 22.33 129 PHE B N 1
ATOM 1927 C CA . PHE B 1 121 ? 7.541 15.986 44.203 1.00 19.95 129 PHE B CA 1
ATOM 1928 C C . PHE B 1 121 ? 6.799 15.664 42.929 1.00 20.57 129 PHE B C 1
ATOM 1929 O O . PHE B 1 121 ? 7.318 14.942 42.094 1.00 25.03 129 PHE B O 1
ATOM 1937 N N . VAL B 1 122 ? 5.581 16.164 42.785 1.00 18.07 130 VAL B N 1
ATOM 1938 C CA . VAL B 1 122 ? 4.842 15.972 41.550 1.00 19.15 130 VAL B CA 1
ATOM 1939 C C . VAL B 1 122 ? 4.215 17.296 41.127 1.00 23.03 130 VAL B C 1
ATOM 1940 O O . VAL B 1 122 ? 3.622 18.006 41.953 1.00 20.36 130 VAL B O 1
ATOM 1944 N N . VAL B 1 123 ? 4.382 17.651 39.854 1.00 18.03 131 VAL B N 1
ATOM 1945 C CA . VAL B 1 123 ? 3.685 18.800 39.307 1.00 17.31 131 VAL B CA 1
ATOM 1946 C C . VAL B 1 123 ? 2.530 18.244 38.443 1.00 20.20 131 VAL B C 1
ATOM 1947 O O . VAL B 1 123 ? 2.689 17.237 37.750 1.00 22.43 131 VAL B O 1
ATOM 1951 N N . HIS B 1 124 ? 1.358 18.867 38.509 1.00 19.66 132 HIS B N 1
ATOM 1952 C CA . HIS B 1 124 ? 0.147 18.237 37.980 1.00 19.52 132 HIS B CA 1
ATOM 1953 C C . HIS B 1 124 ? -0.463 18.903 36.743 1.00 20.69 132 HIS B C 1
ATOM 1954 O O . HIS B 1 124 ? -0.214 20.074 36.428 1.00 24.74 132 HIS B O 1
ATOM 1961 N N . GLU B 1 125 ? -1.289 18.139 36.049 1.00 22.35 133 GLU B N 1
ATOM 1962 C CA . GLU B 1 125 ? -1.970 18.604 34.846 1.00 22.35 133 GLU B CA 1
ATOM 1963 C C . GLU B 1 125 ? -2.774 19.885 35.084 1.00 23.23 133 GLU B C 1
ATOM 1964 O O . GLU B 1 125 ? -2.739 20.812 34.273 1.00 25.46 133 GLU B O 1
ATOM 1970 N N . LEU B 1 126 ? -3.470 19.954 36.213 1.00 26.48 134 LEU B N 1
ATOM 1971 C CA . LEU B 1 126 ? -4.454 21.015 36.421 1.00 28.08 134 LEU B CA 1
ATOM 1972 C C . LEU B 1 126 ? -4.218 21.904 37.612 1.00 29.86 134 LEU B C 1
ATOM 1973 O O . LEU B 1 126 ? -3.315 21.684 38.414 1.00 31.73 134 LEU B O 1
ATOM 1978 N N . GLU B 1 127 ? -5.054 22.925 37.708 1.00 29.42 135 GLU B N 1
ATOM 1979 C CA . GLU B 1 127 ? -5.045 23.795 38.858 1.00 36.51 135 GLU B CA 1
ATOM 1980 C C . GLU B 1 127 ? -5.436 22.993 40.072 1.00 34.44 135 GLU B C 1
ATOM 1981 O O . GLU B 1 127 ? -6.287 22.113 39.965 1.00 34.12 135 GLU B O 1
ATOM 1987 N N . ASP B 1 128 ? -4.777 23.248 41.199 1.00 33.02 136 ASP B N 1
ATOM 1988 C CA . ASP B 1 128 ? -5.230 22.699 42.478 1.00 35.25 136 ASP B CA 1
ATOM 1989 C C . ASP B 1 128 ? -6.404 23.566 42.930 1.00 35.26 136 ASP B C 1
ATOM 1990 O O . ASP B 1 128 ? -6.243 24.778 43.064 1.00 39.73 136 ASP B O 1
ATOM 1995 N N . ASP B 1 129 ? -7.582 22.978 43.153 1.00 31.07 137 ASP B N 1
ATOM 1996 C CA . ASP B 1 129 ? -8.709 23.817 43.579 1.00 32.89 137 ASP B CA 1
ATOM 1997 C C . ASP B 1 129 ? -8.677 24.118 45.068 1.00 30.14 137 ASP B C 1
ATOM 1998 O O . ASP B 1 129 ? -9.651 24.638 45.589 1.00 28.66 137 ASP B O 1
ATOM 2003 N N . LEU B 1 130 ? -7.580 23.742 45.735 1.00 37.46 138 LEU B N 1
ATOM 2004 C CA . LEU B 1 130 ? -7.288 24.076 47.143 1.00 33.39 138 LEU B CA 1
ATOM 2005 C C . LEU B 1 130 ? -8.250 23.443 48.143 1.00 31.34 138 LEU B C 1
ATOM 2006 O O . LEU B 1 130 ? -8.159 23.697 49.339 1.00 33.26 138 LEU B O 1
ATOM 2011 N N . GLY B 1 131 ? -9.211 22.676 47.645 1.00 33.13 139 GLY B N 1
ATOM 2012 C CA . GLY B 1 131 ? -10.167 22.001 48.505 1.00 43.88 139 GLY B CA 1
ATOM 2013 C C . GLY B 1 131 ? -11.449 22.791 48.641 1.00 38.07 139 GLY B C 1
ATOM 2014 O O . GLY B 1 131 ? -12.212 22.617 49.591 1.00 41.00 139 GLY B O 1
ATOM 2015 N N . LYS B 1 132 ? -11.655 23.650 47.671 1.00 31.88 140 LYS B N 1
ATOM 2016 C CA . LYS B 1 132 ? -12.671 24.657 47.740 1.00 40.50 140 LYS B CA 1
ATOM 2017 C C . LYS B 1 132 ? -13.521 24.655 46.521 1.00 42.40 140 LYS B C 1
ATOM 2018 O O . LYS B 1 132 ? -14.275 25.552 46.337 1.00 51.74 140 LYS B O 1
ATOM 2024 N N . GLY B 1 133 ? -13.372 23.683 45.658 1.00 34.49 141 GLY B N 1
ATOM 2025 C CA . GLY B 1 133 ? -13.970 23.750 44.349 1.00 32.14 141 GLY B CA 1
ATOM 2026 C C . GLY B 1 133 ? -15.308 23.082 44.174 1.00 36.09 141 GLY B C 1
ATOM 2027 O O . GLY B 1 133 ? -15.894 23.152 43.124 1.00 35.57 141 GLY B O 1
ATOM 2028 N N . GLY B 1 134 ? -15.777 22.435 45.223 1.00 37.00 142 GLY B N 1
ATOM 2029 C CA . GLY B 1 134 ? -17.027 21.742 45.208 1.00 33.90 142 GLY B CA 1
ATOM 2030 C C . GLY B 1 134 ? -17.023 20.496 44.388 1.00 36.64 142 GLY B C 1
ATOM 2031 O O . GLY B 1 134 ? -17.984 20.224 43.725 1.00 45.55 142 GLY B O 1
ATOM 2032 N N . HIS B 1 135 ? -15.954 19.734 44.436 1.00 33.55 143 HIS B N 1
ATOM 2033 C CA . HIS B 1 135 ? -15.808 18.582 43.579 1.00 35.17 143 HIS B CA 1
ATOM 2034 C C . HIS B 1 135 ? -15.408 17.367 44.378 1.00 36.03 143 HIS B C 1
ATOM 2035 O O . HIS B 1 135 ? -14.772 17.467 45.387 1.00 33.73 143 HIS B O 1
ATOM 2042 N N . GLU B 1 136 ? -15.819 16.213 43.904 1.00 31.75 144 GLU B N 1
ATOM 2043 C CA . GLU B 1 136 ? -15.537 14.960 44.571 1.00 28.98 144 GLU B CA 1
ATOM 2044 C C . GLU B 1 136 ? -14.078 14.788 44.955 1.00 36.09 144 GLU B C 1
ATOM 2045 O O . GLU B 1 136 ? -13.779 14.293 46.037 1.00 36.79 144 GLU B O 1
ATOM 2051 N N . LEU B 1 137 ? -13.182 15.210 44.066 1.00 36.79 145 LEU B N 1
ATOM 2052 C CA . LEU B 1 137 ? -11.751 15.053 44.265 1.00 32.09 145 LEU B CA 1
ATOM 2053 C C . LEU B 1 137 ? -11.104 16.216 45.034 1.00 32.80 145 LEU B C 1
ATOM 2054 O O . LEU B 1 137 ? -9.910 16.138 45.350 1.00 35.71 145 LEU B O 1
ATOM 2059 N N . SER B 1 138 ? -11.860 17.283 45.326 1.00 29.97 146 SER B N 1
ATOM 2060 C CA . SER B 1 138 ? -11.294 18.442 46.028 1.00 29.11 146 SER B CA 1
ATOM 2061 C C . SER B 1 138 ? -10.663 18.082 47.382 1.00 33.27 146 SER B C 1
ATOM 2062 O O . SER B 1 138 ? -9.671 18.688 47.796 1.00 37.68 146 SER B O 1
ATOM 2065 N N . LEU B 1 139 ? -11.203 17.088 48.074 1.00 29.17 147 LEU B N 1
ATOM 2066 C CA . LEU B 1 139 ? -10.719 16.847 49.424 1.00 31.71 147 LEU B CA 1
ATOM 2067 C C . LEU B 1 139 ? -9.665 15.772 49.513 1.00 32.04 147 LEU B C 1
ATOM 2068 O O . LEU B 1 139 ? -9.205 15.440 50.605 1.00 34.95 147 LEU B O 1
ATOM 2073 N N . SER B 1 140 ? -9.293 15.204 48.379 1.00 31.20 148 SER B N 1
ATOM 2074 C CA . SER B 1 140 ? -8.164 14.304 48.384 1.00 30.26 148 SER B CA 1
ATOM 2075 C C . SER B 1 140 ? -7.022 14.924 47.560 1.00 39.02 148 SER B C 1
ATOM 2076 O O . SER B 1 140 ? -5.874 15.000 48.036 1.00 33.26 148 SER B O 1
ATOM 2079 N N . THR B 1 141 ? -7.339 15.413 46.358 1.00 29.60 149 THR B N 1
A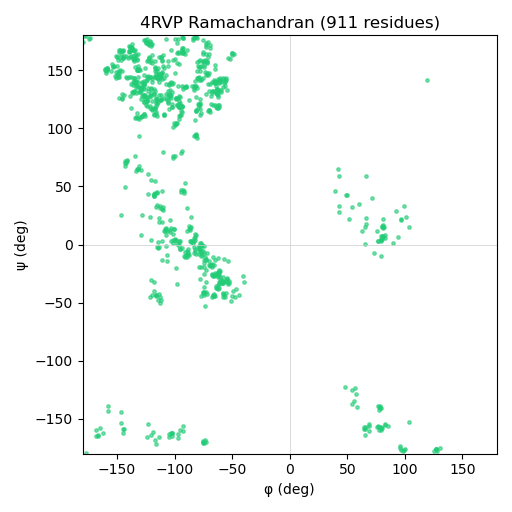TOM 2080 C CA . THR B 1 141 ? -6.298 15.871 45.427 1.00 27.21 149 THR B CA 1
ATOM 2081 C C . THR B 1 141 ? -6.441 17.355 45.112 1.00 30.99 149 THR B C 1
ATOM 2082 O O . THR B 1 141 ? -5.445 18.035 44.922 1.00 32.41 149 THR B O 1
ATOM 2086 N N . GLY B 1 142 ? -7.672 17.828 44.935 1.00 31.99 150 GLY B N 1
ATOM 2087 C CA . GLY B 1 142 ? -7.913 19.212 44.570 1.00 27.79 150 GLY B CA 1
ATOM 2088 C C . GLY B 1 142 ? -8.164 19.276 43.091 1.00 31.33 150 GLY B C 1
ATOM 2089 O O . GLY B 1 142 ? -7.837 20.268 42.432 1.00 30.44 150 GLY B O 1
ATOM 2090 N N . ASN B 1 143 ? -8.780 18.212 42.587 1.00 32.62 151 ASN B N 1
ATOM 2091 C CA . ASN B 1 143 ? -8.692 17.848 41.178 1.00 36.25 151 ASN B CA 1
ATOM 2092 C C . ASN B 1 143 ? -7.193 17.980 41.103 1.00 29.31 151 ASN B C 1
ATOM 2093 O O . ASN B 1 143 ? -6.475 17.308 41.843 1.00 40.47 151 ASN B O 1
ATOM 2098 N N . ALA B 1 144 ? -6.733 18.835 40.205 1.00 22.85 152 ALA B N 1
ATOM 2099 C CA . ALA B 1 144 ? -5.341 18.935 39.759 1.00 29.33 152 ALA B CA 1
ATOM 2100 C C . ALA B 1 144 ? -4.902 17.881 38.738 1.00 31.07 152 ALA B C 1
ATOM 2101 O O . ALA B 1 144 ? -3.826 18.009 38.143 1.00 29.59 152 ALA B O 1
ATOM 2103 N N . GLY B 1 145 ? -5.718 16.863 38.498 1.00 26.20 153 GLY B N 1
ATOM 2104 C CA . GLY B 1 145 ? -5.421 15.976 37.398 1.00 26.71 153 GLY B CA 1
ATOM 2105 C C . GLY B 1 145 ? -4.219 15.075 37.481 1.00 20.38 153 GLY B C 1
ATOM 2106 O O . GLY B 1 145 ? -3.744 14.745 38.562 1.00 20.91 153 GLY B O 1
ATOM 2107 N N . GLY B 1 146 ? -3.722 14.722 36.296 1.00 17.92 154 GLY B N 1
ATOM 2108 C CA . GLY B 1 146 ? -2.620 13.800 36.128 1.00 20.59 154 GLY B CA 1
ATOM 2109 C C . GLY B 1 146 ? -1.230 14.289 36.503 1.00 24.39 154 GLY B C 1
ATOM 2110 O O . GLY B 1 146 ? -1.002 15.477 36.766 1.00 21.77 154 GLY B O 1
ATOM 2111 N N . ARG B 1 147 ? -0.288 13.348 36.501 1.00 23.87 155 ARG B N 1
ATOM 2112 C CA . ARG B 1 147 ? 1.063 13.609 36.981 1.00 20.26 155 ARG B CA 1
ATOM 2113 C C . ARG B 1 147 ? 2.013 13.860 35.819 1.00 23.63 155 ARG B C 1
ATOM 2114 O O . ARG B 1 147 ? 2.435 12.917 35.146 1.00 21.75 155 ARG B O 1
ATOM 2122 N N . LEU B 1 148 ? 2.343 15.138 35.599 1.00 20.68 156 LEU B N 1
ATOM 2123 C CA . LEU B 1 148 ? 3.120 15.568 34.435 1.00 23.53 156 LEU B CA 1
ATOM 2124 C C . LEU B 1 148 ? 4.605 15.217 34.525 1.00 25.32 156 LEU B C 1
ATOM 2125 O O . LEU B 1 148 ? 5.231 14.826 33.529 1.00 30.44 156 LEU B O 1
ATOM 2130 N N . ALA B 1 149 ? 5.163 15.401 35.716 1.00 23.70 157 ALA B N 1
ATOM 2131 C CA . ALA B 1 149 ? 6.546 15.068 35.993 1.00 22.57 157 ALA B CA 1
ATOM 2132 C C . ALA B 1 149 ? 6.700 14.934 37.495 1.00 18.97 157 ALA B C 1
ATOM 2133 O O . ALA B 1 149 ? 5.920 15.515 38.244 1.00 22.96 157 ALA B O 1
ATOM 2135 N N . CYS B 1 150 ? 7.647 14.102 37.918 1.00 16.19 158 CYS B N 1
ATOM 2136 C CA . CYS B 1 150 ? 7.972 13.897 39.328 1.00 19.40 158 CYS B CA 1
ATOM 2137 C C . CYS B 1 150 ? 9.475 13.604 39.517 1.00 19.47 158 CYS B C 1
ATOM 2138 O O . CYS B 1 150 ? 10.204 13.382 38.554 1.00 20.79 158 CYS B O 1
ATOM 2141 N N . GLY B 1 151 ? 9.951 13.647 40.751 1.00 17.85 159 GLY B N 1
ATOM 2142 C CA . GLY B 1 151 ? 11.323 13.263 41.031 1.00 18.34 159 GLY B CA 1
ATOM 2143 C C . GLY B 1 151 ? 11.555 12.880 42.483 1.00 19.08 159 GLY B C 1
ATOM 2144 O O . GLY B 1 151 ? 10.905 13.393 43.376 1.00 20.59 159 GLY B O 1
ATOM 2145 N N . VAL B 1 152 ? 12.516 12.009 42.737 1.00 25.45 160 VAL B N 1
ATOM 2146 C CA . VAL B 1 152 ? 12.784 11.612 44.102 1.00 22.16 160 VAL B CA 1
ATOM 2147 C C . VAL B 1 152 ? 13.642 12.669 44.795 1.00 19.27 160 VAL B C 1
ATOM 2148 O O . VAL B 1 152 ? 14.620 13.143 44.231 1.00 21.11 160 VAL B O 1
ATOM 2152 N N . ILE B 1 153 ? 13.263 13.018 46.024 1.00 18.49 161 ILE B N 1
ATOM 2153 C CA . ILE B 1 153 ? 13.942 14.038 46.823 1.00 20.68 161 ILE B CA 1
ATOM 2154 C C . ILE B 1 153 ? 15.201 13.474 47.410 1.00 21.34 161 ILE B C 1
ATOM 2155 O O . ILE B 1 153 ? 15.140 12.535 48.184 1.00 24.99 161 ILE B O 1
ATOM 2160 N N . GLY B 1 154 ? 16.346 14.016 47.030 1.00 20.44 162 GLY B N 1
ATOM 2161 C CA . GLY B 1 154 ? 17.595 13.450 47.503 1.00 27.53 162 GLY B CA 1
ATOM 2162 C C . GLY B 1 154 ? 18.500 14.428 48.220 1.00 22.43 162 GLY B C 1
ATOM 2163 O O . GLY B 1 154 ? 18.402 15.644 48.033 1.00 22.28 162 GLY B O 1
ATOM 2164 N N . LEU B 1 155 ? 19.395 13.892 49.033 1.00 20.19 163 LEU B N 1
ATOM 2165 C CA . LEU B 1 155 ? 20.326 14.736 49.777 1.00 22.36 163 LEU B CA 1
ATOM 2166 C C . LEU B 1 155 ? 21.377 15.312 48.830 1.00 22.81 163 LEU B C 1
ATOM 2167 O O . LEU B 1 155 ? 21.822 14.662 47.870 1.00 22.55 163 LEU B O 1
ATOM 2172 N N . THR B 1 156 ? 21.791 16.527 49.125 1.00 19.77 164 THR B N 1
ATOM 2173 C CA . THR B 1 156 ? 22.764 17.198 48.294 1.00 29.66 164 THR B CA 1
ATOM 2174 C C . THR B 1 156 ? 23.674 18.077 49.173 1.00 29.57 164 THR B C 1
ATOM 2175 O O . THR B 1 156 ? 23.255 18.530 50.241 1.00 31.46 164 THR B O 1
ATOM 2179 N N . PRO B 1 157 ? 24.947 18.258 48.766 1.00 30.57 165 PRO B N 1
ATOM 2180 C CA . PRO B 1 157 ? 25.928 18.964 49.608 1.00 29.75 165 PRO B CA 1
ATOM 2181 C C . PRO B 1 157 ? 25.471 20.340 50.124 1.00 35.69 165 PRO B C 1
ATOM 2182 O O . PRO B 1 157 ? 24.586 20.955 49.522 1.00 34.65 165 PRO B O 1
ATOM 2186 N N . THR B 1 158 ? 26.128 20.808 51.192 1.00 48.51 166 THR B N 1
ATOM 2187 C CA . THR B 1 158 ? 25.926 22.120 51.853 1.00 57.19 166 THR B CA 1
ATOM 2188 C C . THR B 1 158 ? 24.692 22.037 52.788 1.00 60.31 166 THR B C 1
ATOM 2189 O O . THR B 1 158 ? 24.214 20.931 53.049 1.00 65.16 166 THR B O 1
ATOM 2194 N N . LYS C 1 6 ? -1.213 40.230 7.235 1.00 64.76 14 LYS C N 1
ATOM 2195 C CA . LYS C 1 6 ? -1.768 41.556 6.942 1.00 73.28 14 LYS C CA 1
ATOM 2196 C C . LYS C 1 6 ? -1.900 42.414 8.207 1.00 74.19 14 LYS C C 1
ATOM 2197 O O . LYS C 1 6 ? -2.996 42.576 8.749 1.00 68.70 14 LYS C O 1
ATOM 2200 N N . LYS C 1 7 ? -0.781 42.978 8.665 1.00 71.68 15 LYS C N 1
ATOM 2201 C CA . LYS C 1 7 ? -0.788 43.904 9.802 1.00 66.80 15 LYS C CA 1
ATOM 2202 C C . LYS C 1 7 ? -0.329 45.305 9.408 1.00 66.49 15 LYS C C 1
ATOM 2203 O O . LYS C 1 7 ? 0.538 45.458 8.533 1.00 60.34 15 LYS C O 1
ATOM 2209 N N . LYS C 1 8 ? -0.893 46.323 10.066 1.00 58.72 16 LYS C N 1
ATOM 2210 C CA . LYS C 1 8 ? -0.600 47.707 9.698 1.00 55.22 16 LYS C CA 1
ATOM 2211 C C . LYS C 1 8 ? -0.404 48.548 10.978 1.00 47.10 16 LYS C C 1
ATOM 2212 O O . LYS C 1 8 ? -1.019 48.290 12.010 1.00 42.91 16 LYS C O 1
ATOM 2218 N N . ALA C 1 9 ? 0.511 49.506 10.920 1.00 39.16 17 ALA C N 1
ATOM 2219 C CA . ALA C 1 9 ? 0.784 50.371 12.054 1.00 39.54 17 ALA C CA 1
ATOM 2220 C C . ALA C 1 9 ? 0.983 51.802 11.581 1.00 37.78 17 ALA C C 1
ATOM 2221 O O . ALA C 1 9 ? 1.061 52.051 10.379 1.00 36.47 17 ALA C O 1
ATOM 2223 N N . VAL C 1 10 ? 1.029 52.744 12.522 1.00 34.05 18 VAL C N 1
ATOM 2224 C CA . VAL C 1 10 ? 1.259 54.146 12.174 1.00 37.86 18 VAL C CA 1
ATOM 2225 C C . VAL C 1 10 ? 1.968 54.900 13.296 1.00 33.74 18 VAL C C 1
ATOM 2226 O O . VAL C 1 10 ? 1.701 54.687 14.476 1.00 34.03 18 VAL C O 1
ATOM 2230 N N . ALA C 1 11 ? 2.855 55.805 12.914 1.00 28.72 19 ALA C N 1
ATOM 2231 C CA . ALA C 1 11 ? 3.493 56.693 13.869 1.00 33.97 19 ALA C CA 1
ATOM 2232 C C . ALA C 1 11 ? 3.297 58.141 13.417 1.00 34.49 19 ALA C C 1
ATOM 2233 O O . ALA C 1 11 ? 3.561 58.476 12.259 1.00 31.85 19 ALA C O 1
ATOM 2235 N N . VAL C 1 12 ? 2.807 58.991 14.314 1.00 32.33 20 VAL C N 1
ATOM 2236 C CA . VAL C 1 12 ? 2.686 60.417 14.012 1.00 32.61 20 VAL C CA 1
ATOM 2237 C C . VAL C 1 12 ? 3.914 61.130 14.534 1.00 33.73 20 VAL C C 1
ATOM 2238 O O . VAL C 1 12 ? 4.195 61.041 15.717 1.00 37.12 20 VAL C O 1
ATOM 2242 N N . LEU C 1 13 ? 4.664 61.812 13.672 1.00 30.66 21 LEU C N 1
ATOM 2243 C CA . LEU C 1 13 ? 5.935 62.383 14.113 1.00 32.55 21 LEU C CA 1
ATOM 2244 C C . LEU C 1 13 ? 5.817 63.854 14.518 1.00 37.56 21 LEU C C 1
ATOM 2245 O O . LEU C 1 13 ? 5.473 64.707 13.707 1.00 31.85 21 LEU C O 1
ATOM 2250 N N . LYS C 1 14 ? 6.122 64.134 15.786 1.00 38.15 22 LYS C N 1
ATOM 2251 C CA . LYS C 1 14 ? 5.992 65.476 16.340 1.00 35.30 22 LYS C CA 1
ATOM 2252 C C . LYS C 1 14 ? 7.229 65.797 17.143 1.00 33.66 22 LYS C C 1
ATOM 2253 O O . LYS C 1 14 ? 7.908 64.888 17.607 1.00 38.75 22 LYS C O 1
ATOM 2259 N N . GLY C 1 15 ? 7.506 67.083 17.336 1.00 37.22 23 GLY C N 1
ATOM 2260 C CA . GLY C 1 15 ? 8.710 67.525 18.029 1.00 31.83 23 GLY C CA 1
ATOM 2261 C C . GLY C 1 15 ? 8.685 68.998 18.377 1.00 33.42 23 GLY C C 1
ATOM 2262 O O . GLY C 1 15 ? 7.630 69.616 18.426 1.00 42.94 23 GLY C O 1
ATOM 2263 N N . ASN C 1 16 ? 9.855 69.573 18.609 1.00 43.53 24 ASN C N 1
ATOM 2264 C CA . ASN C 1 16 ? 9.941 70.961 19.074 1.00 56.93 24 ASN C CA 1
ATOM 2265 C C . ASN C 1 16 ? 9.762 72.036 17.984 1.00 52.57 24 ASN C C 1
ATOM 2266 O O . ASN C 1 16 ? 9.383 73.179 18.271 1.00 53.44 24 ASN C O 1
ATOM 2271 N N . SER C 1 17 ? 9.941 71.636 16.730 1.00 46.90 25 SER C N 1
ATOM 2272 C CA . SER C 1 17 ? 10.008 72.572 15.612 1.00 43.53 25 SER C CA 1
ATOM 2273 C C . SER C 1 17 ? 8.907 72.352 14.594 1.00 47.69 25 SER C C 1
ATOM 2274 O O . SER C 1 17 ? 7.889 71.713 14.886 1.00 47.45 25 SER C O 1
ATOM 2277 N N . ALA C 1 18 ? 9.124 72.886 13.392 1.00 44.40 26 ALA C N 1
ATOM 2278 C CA . ALA C 1 18 ? 8.160 72.733 12.315 1.00 42.81 26 ALA C CA 1
ATOM 2279 C C . ALA C 1 18 ? 8.136 71.308 11.836 1.00 40.94 26 ALA C C 1
ATOM 2280 O O . ALA C 1 18 ? 7.215 70.899 11.138 1.00 44.07 26 ALA C O 1
ATOM 2282 N N . VAL C 1 19 ? 9.138 70.532 12.230 1.00 42.81 27 VAL C N 1
ATOM 2283 C CA . VAL C 1 19 ? 9.219 69.171 11.729 1.00 46.14 27 VAL C CA 1
ATOM 2284 C C . VAL C 1 19 ? 8.098 68.266 12.279 1.00 38.07 27 VAL C C 1
ATOM 2285 O O . VAL C 1 19 ? 8.036 67.973 13.474 1.00 35.01 27 VAL C O 1
ATOM 2289 N N . GLU C 1 20 ? 7.219 67.828 11.382 1.00 37.38 28 GLU C N 1
ATOM 2290 C CA . GLU C 1 20 ? 6.204 66.850 11.730 1.00 39.31 28 GLU C CA 1
ATOM 2291 C C . GLU C 1 20 ? 5.866 65.991 10.517 1.00 32.21 28 GLU C C 1
ATOM 2292 O O . GLU C 1 20 ? 6.044 66.414 9.382 1.00 32.56 28 GLU C O 1
ATOM 2298 N N . GLY C 1 21 ? 5.305 64.816 10.765 1.00 27.58 29 GLY C N 1
ATOM 2299 C CA . GLY C 1 21 ? 5.031 63.882 9.700 1.00 24.42 29 GLY C CA 1
ATOM 2300 C C . GLY C 1 21 ? 4.320 62.611 10.116 1.00 26.43 29 GLY C C 1
ATOM 2301 O O . GLY C 1 21 ? 3.985 62.385 11.286 1.00 24.48 29 GLY C O 1
ATOM 2302 N N . VAL C 1 22 ? 4.090 61.762 9.128 1.00 26.02 30 VAL C N 1
ATOM 2303 C CA . VAL C 1 22 ? 3.347 60.536 9.344 1.00 25.90 30 VAL C CA 1
ATOM 2304 C C . VAL C 1 22 ? 4.083 59.371 8.735 1.00 25.04 30 VAL C C 1
ATOM 2305 O O . VAL C 1 22 ? 4.616 59.474 7.643 1.00 27.87 30 VAL C O 1
ATOM 2309 N N . VAL C 1 23 ? 4.142 58.271 9.466 1.00 26.17 31 VAL C N 1
ATOM 2310 C CA . VAL C 1 23 ? 4.776 57.079 8.968 1.00 26.23 31 VAL C CA 1
ATOM 2311 C C . VAL C 1 23 ? 3.791 55.921 9.089 1.00 32.96 31 VAL C C 1
ATOM 2312 O O . VAL C 1 23 ? 3.317 55.617 10.178 1.00 41.06 31 VAL C O 1
ATOM 2316 N N . THR C 1 24 ? 3.474 55.261 7.984 1.00 34.59 32 THR C N 1
ATOM 2317 C CA . THR C 1 24 ? 2.580 54.112 8.063 1.00 38.71 32 THR C CA 1
ATOM 2318 C C . THR C 1 24 ? 3.420 52.902 7.759 1.00 36.27 32 THR C C 1
ATOM 2319 O O . THR C 1 24 ? 4.390 52.979 7.002 1.00 37.88 32 THR C O 1
ATOM 2323 N N . LEU C 1 25 ? 3.071 51.790 8.386 1.00 40.09 33 LEU C N 1
ATOM 2324 C CA . LEU C 1 25 ? 3.832 50.569 8.217 1.00 40.10 33 LEU C CA 1
ATOM 2325 C C . LEU C 1 25 ? 2.842 49.513 7.799 1.00 43.18 33 LEU C C 1
ATOM 2326 O O . LEU C 1 25 ? 1.719 49.437 8.334 1.00 39.46 33 LEU C O 1
ATOM 2331 N N . THR C 1 26 ? 3.247 48.717 6.820 1.00 42.27 34 THR C N 1
ATOM 2332 C CA . THR C 1 26 ? 2.438 47.607 6.362 1.00 44.19 34 THR C CA 1
ATOM 2333 C C . THR C 1 26 ? 3.311 46.366 6.355 1.00 50.19 34 THR C C 1
ATOM 2334 O O . THR C 1 26 ? 4.449 46.401 5.879 1.00 53.22 34 THR C O 1
ATOM 2337 N N . GLN C 1 27 ? 2.807 45.278 6.922 1.00 48.78 35 GLN C N 1
ATOM 2338 C CA . GLN C 1 27 ? 3.526 44.006 6.839 1.00 59.06 35 GLN C CA 1
ATOM 2339 C C . GLN C 1 27 ? 2.576 42.843 6.739 1.00 62.69 35 GLN C C 1
ATOM 2340 O O . GLN C 1 27 ? 1.681 42.688 7.567 1.00 61.60 35 GLN C O 1
ATOM 2346 N N . GLU C 1 28 ? 2.781 42.038 5.701 1.00 71.95 36 GLU C N 1
ATOM 2347 C CA . GLU C 1 28 ? 2.050 40.796 5.468 1.00 78.06 36 GLU C CA 1
ATOM 2348 C C . GLU C 1 28 ? 2.913 39.655 5.994 1.00 74.27 36 GLU C C 1
ATOM 2349 O O . GLU C 1 28 ? 4.061 39.906 6.345 1.00 74.46 36 GLU C O 1
ATOM 2355 N N . GLU C 1 29 ? 2.403 38.422 6.015 1.00 74.32 37 GLU C N 1
ATOM 2356 C CA . GLU C 1 29 ? 3.296 37.259 6.126 1.00 79.02 37 GLU C CA 1
ATOM 2357 C C . GLU C 1 29 ? 4.156 37.361 7.436 1.00 76.74 37 GLU C C 1
ATOM 2358 O O . GLU C 1 29 ? 3.654 37.757 8.479 1.00 80.03 37 GLU C O 1
ATOM 2364 N N . ASP C 1 30 ? 5.434 37.000 7.375 1.00 75.06 38 ASP C N 1
ATOM 2365 C CA . ASP C 1 30 ? 6.509 37.316 8.330 1.00 72.47 38 ASP C CA 1
ATOM 2366 C C . ASP C 1 30 ? 7.666 37.752 7.404 1.00 76.65 38 ASP C C 1
ATOM 2367 O O . ASP C 1 30 ? 8.606 36.970 7.153 1.00 73.31 38 ASP C O 1
ATOM 2372 N N . GLY C 1 31 ? 7.571 38.969 6.867 1.00 72.47 39 GLY C N 1
ATOM 2373 C CA . GLY C 1 31 ? 8.548 39.435 5.919 1.00 60.05 39 GLY C CA 1
ATOM 2374 C C . GLY C 1 31 ? 8.887 40.909 5.930 1.00 58.69 39 GLY C C 1
ATOM 2375 O O . GLY C 1 31 ? 8.911 41.565 6.968 1.00 62.79 39 GLY C O 1
ATOM 2376 N N . PRO C 1 32 ? 9.124 41.422 4.724 1.00 59.27 40 PRO C N 1
ATOM 2377 C CA . PRO C 1 32 ? 9.454 42.838 4.683 1.00 60.18 40 PRO C CA 1
ATOM 2378 C C . PRO C 1 32 ? 8.329 43.709 5.116 1.00 54.20 40 PRO C C 1
ATOM 2379 O O . PRO C 1 32 ? 7.160 43.349 4.991 1.00 63.09 40 PRO C O 1
ATOM 2383 N N . THR C 1 33 ? 8.714 44.850 5.662 1.00 54.05 41 THR C N 1
ATOM 2384 C CA . THR C 1 33 ? 7.783 45.837 6.145 1.00 59.93 41 THR C CA 1
ATOM 2385 C C . THR C 1 33 ? 7.841 46.967 5.140 1.00 51.59 41 THR C C 1
ATOM 2386 O O . THR C 1 33 ? 8.931 47.380 4.731 1.00 54.68 41 THR C O 1
ATOM 2390 N N . THR C 1 34 ? 6.688 47.404 4.653 1.00 41.30 42 THR C N 1
ATOM 2391 C CA . THR C 1 34 ? 6.702 48.557 3.768 1.00 45.89 42 THR C CA 1
ATOM 2392 C C . THR C 1 34 ? 6.344 49.784 4.596 1.00 39.07 42 THR C C 1
ATOM 2393 O O . THR C 1 34 ? 5.352 49.812 5.319 1.00 37.92 42 THR C O 1
ATOM 2397 N N . VAL C 1 35 ? 7.207 50.776 4.528 1.00 38.64 43 VAL C N 1
ATOM 2398 C CA . VAL C 1 35 ? 7.078 51.950 5.368 1.00 43.37 43 VAL C CA 1
ATOM 2399 C C . VAL C 1 35 ? 6.901 53.225 4.566 1.00 38.17 43 VAL C C 1
ATOM 2400 O O . VAL C 1 35 ? 7.767 53.598 3.790 1.00 44.30 43 VAL C O 1
ATOM 2404 N N . ASN C 1 36 ? 5.780 53.899 4.728 1.00 33.86 44 ASN C N 1
ATOM 2405 C CA . ASN C 1 36 ? 5.619 55.151 4.000 1.00 41.95 44 ASN C CA 1
ATOM 2406 C C . ASN C 1 36 ? 5.764 56.360 4.876 1.00 40.96 44 ASN C C 1
ATOM 2407 O O . ASN C 1 36 ? 5.045 56.540 5.843 1.00 37.43 44 ASN C O 1
ATOM 2412 N N . VAL C 1 37 ? 6.717 57.192 4.490 1.00 33.23 45 VAL C N 1
ATOM 2413 C CA . VAL C 1 37 ? 7.132 58.315 5.278 1.00 28.82 45 VAL C CA 1
ATOM 2414 C C . VAL C 1 37 ? 6.814 59.611 4.570 1.00 37.53 45 VAL C C 1
ATOM 2415 O O . VAL C 1 37 ? 7.224 59.822 3.425 1.00 38.14 45 VAL C O 1
ATOM 2419 N N . ARG C 1 38 ? 6.078 60.479 5.258 1.00 35.93 46 ARG C N 1
ATOM 2420 C CA . ARG C 1 38 ? 5.868 61.827 4.772 1.00 36.56 46 ARG C CA 1
ATOM 2421 C C . ARG C 1 38 ? 6.150 62.809 5.890 1.00 32.64 46 ARG C C 1
ATOM 2422 O O . ARG C 1 38 ? 5.367 62.917 6.836 1.00 33.40 46 ARG C O 1
ATOM 2430 N N . ILE C 1 39 ? 7.265 63.522 5.764 1.00 28.28 47 ILE C N 1
ATOM 2431 C CA . ILE C 1 39 ? 7.708 64.492 6.758 1.00 31.08 47 ILE C CA 1
ATOM 2432 C C . ILE C 1 39 ? 7.930 65.863 6.117 1.00 36.21 47 ILE C C 1
ATOM 2433 O O . ILE C 1 39 ? 8.457 65.952 5.014 1.00 38.81 47 ILE C O 1
ATOM 2438 N N . THR C 1 40 ? 7.554 66.932 6.811 1.00 36.83 48 THR C N 1
ATOM 2439 C CA . THR C 1 40 ? 7.739 68.286 6.299 1.00 35.43 48 THR C CA 1
ATOM 2440 C C . THR C 1 40 ? 8.482 69.156 7.300 1.00 41.01 48 THR C C 1
ATOM 2441 O O . THR C 1 40 ? 8.844 68.702 8.390 1.00 36.74 48 THR C O 1
ATOM 2445 N N . GLY C 1 41 ? 8.770 70.393 6.902 1.00 39.49 49 GLY C N 1
ATOM 2446 C CA . GLY C 1 41 ? 9.407 71.334 7.802 1.00 34.88 49 GLY C CA 1
ATOM 2447 C C . GLY C 1 41 ? 10.887 71.035 7.938 1.00 40.92 49 GLY C C 1
ATOM 2448 O O . GLY C 1 41 ? 11.596 71.669 8.734 1.00 42.04 49 GLY C O 1
ATOM 2449 N N . LEU C 1 42 ? 11.337 70.050 7.197 1.00 36.85 50 LEU C N 1
ATOM 2450 C CA . LEU C 1 42 ? 12.702 69.613 7.256 1.00 38.93 50 LEU C CA 1
ATOM 2451 C C . LEU C 1 42 ? 13.605 70.536 6.525 1.00 41.51 50 LEU C C 1
ATOM 2452 O O . LEU C 1 42 ? 13.202 71.203 5.619 1.00 41.63 50 LEU C O 1
ATOM 2457 N N . THR C 1 43 ? 14.848 70.572 6.937 1.00 40.07 51 THR C N 1
ATOM 2458 C CA . THR C 1 43 ? 15.856 71.299 6.224 1.00 41.75 51 THR C CA 1
ATOM 2459 C C . THR C 1 43 ? 16.006 70.609 4.871 1.00 46.00 51 THR C C 1
ATOM 2460 O O . THR C 1 43 ? 15.930 69.412 4.813 1.00 45.96 51 THR C O 1
ATOM 2464 N N . PRO C 1 44 ? 16.186 71.338 3.779 1.00 45.19 52 PRO C N 1
ATOM 2465 C CA . PRO C 1 44 ? 16.416 70.632 2.514 1.00 45.53 52 PRO C CA 1
ATOM 2466 C C . PRO C 1 44 ? 17.715 69.856 2.634 1.00 47.86 52 PRO C C 1
ATOM 2467 O O . PRO C 1 44 ? 18.704 70.391 3.134 1.00 49.80 52 PRO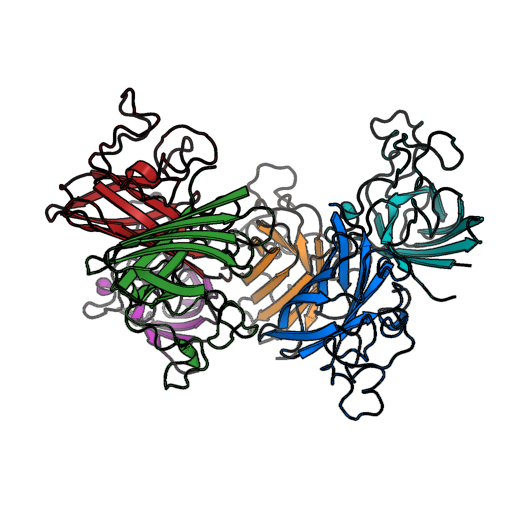 C O 1
ATOM 2471 N N . GLY C 1 45 ? 17.703 68.601 2.209 1.00 45.05 53 GLY C N 1
ATOM 2472 C CA . GLY C 1 45 ? 18.879 67.767 2.336 1.00 44.83 53 GLY C CA 1
ATOM 2473 C C . GLY C 1 45 ? 18.572 66.451 3.014 1.00 45.90 53 GLY C C 1
ATOM 2474 O O . GLY C 1 45 ? 17.404 66.151 3.307 1.00 41.29 53 GLY C O 1
ATOM 2475 N N . PRO C 1 46 ? 19.615 65.628 3.217 1.00 43.88 54 PRO C N 1
ATOM 2476 C CA . PRO C 1 46 ? 19.423 64.310 3.826 1.00 41.05 54 PRO C CA 1
ATOM 2477 C C . PRO C 1 46 ? 19.357 64.389 5.339 1.00 41.73 54 PRO C C 1
ATOM 2478 O O . PRO C 1 46 ? 20.130 65.135 5.943 1.00 39.89 54 PRO C O 1
ATOM 2482 N N . HIS C 1 47 ? 18.470 63.596 5.934 1.00 43.36 55 HIS C N 1
ATOM 2483 C CA . HIS C 1 47 ? 18.319 63.541 7.385 1.00 39.29 55 HIS C CA 1
ATOM 2484 C C . HIS C 1 47 ? 18.260 62.087 7.798 1.00 39.43 55 HIS C C 1
ATOM 2485 O O . HIS C 1 47 ? 17.680 61.266 7.100 1.00 42.10 55 HIS C O 1
ATOM 2492 N N . GLY C 1 48 ? 18.895 61.757 8.904 1.00 40.24 56 GLY C N 1
ATOM 2493 C CA . GLY C 1 48 ? 18.840 60.406 9.423 1.00 39.52 56 GLY C CA 1
ATOM 2494 C C . GLY C 1 48 ? 17.421 60.026 9.806 1.00 38.62 56 GLY C C 1
ATOM 2495 O O . GLY C 1 48 ? 16.715 60.814 10.433 1.00 36.83 56 GLY C O 1
ATOM 2496 N N . PHE C 1 49 ? 16.986 58.841 9.387 1.00 38.72 57 PHE C N 1
ATOM 2497 C CA . PHE C 1 49 ? 15.658 58.324 9.725 1.00 36.99 57 PHE C CA 1
ATOM 2498 C C . PHE C 1 49 ? 15.805 56.947 10.351 1.00 40.95 57 PHE C C 1
ATOM 2499 O O . PHE C 1 49 ? 16.165 55.997 9.666 1.00 47.66 57 PHE C O 1
ATOM 2507 N N . HIS C 1 50 ? 15.521 56.836 11.650 1.00 43.87 58 HIS C N 1
ATOM 2508 C CA . HIS C 1 50 ? 15.795 55.603 12.399 1.00 40.73 58 HIS C CA 1
ATOM 2509 C C . HIS C 1 50 ? 14.608 55.174 13.211 1.00 41.56 58 HIS C C 1
ATOM 2510 O O . HIS C 1 50 ? 13.835 56.006 13.684 1.00 44.06 58 HIS C O 1
ATOM 2517 N N . LEU C 1 51 ? 14.500 53.870 13.412 1.00 33.68 59 LEU C N 1
ATOM 2518 C CA . LEU C 1 51 ? 13.526 53.320 14.323 1.00 37.84 59 LEU C CA 1
ATOM 2519 C C . LEU C 1 51 ? 14.233 53.159 15.666 1.00 44.15 59 LEU C C 1
ATOM 2520 O O . LEU C 1 51 ? 15.203 52.406 15.762 1.00 46.19 59 LEU C O 1
ATOM 2525 N N . HIS C 1 52 ? 13.811 53.910 16.685 1.00 40.83 60 HIS C N 1
ATOM 2526 C CA . HIS C 1 52 ? 14.485 53.840 17.980 1.00 36.20 60 HIS C CA 1
ATOM 2527 C C . HIS C 1 52 ? 13.803 52.820 18.904 1.00 35.22 60 HIS C C 1
ATOM 2528 O O . HIS C 1 52 ? 12.664 52.409 18.667 1.00 29.93 60 HIS C O 1
ATOM 2535 N N . GLU C 1 53 ? 14.496 52.438 19.975 1.00 42.54 61 GLU C N 1
ATOM 2536 C CA . GLU C 1 53 ? 14.111 51.281 20.798 1.00 38.86 61 GLU C CA 1
ATOM 2537 C C . GLU C 1 53 ? 12.777 51.378 21.555 1.00 33.18 61 GLU C C 1
ATOM 2538 O O . GLU C 1 53 ? 11.989 50.419 21.566 1.00 27.99 61 GLU C O 1
ATOM 2544 N N . PHE C 1 54 ? 12.530 52.523 22.186 1.00 30.92 62 PHE C N 1
ATOM 2545 C CA . PHE C 1 54 ? 11.380 52.679 23.086 1.00 35.41 62 PHE C CA 1
ATOM 2546 C C . PHE C 1 54 ? 10.340 53.689 22.596 1.00 28.21 62 PHE C C 1
ATOM 2547 O O . PHE C 1 54 ? 10.682 54.726 22.025 1.00 27.11 62 PHE C O 1
ATOM 2555 N N . GLY C 1 55 ? 9.074 53.393 22.864 1.00 30.19 63 GLY C N 1
ATOM 2556 C CA . GLY C 1 55 ? 7.989 54.302 22.515 1.00 36.82 63 GLY C CA 1
ATOM 2557 C C . GLY C 1 55 ? 7.694 55.221 23.690 1.00 34.29 63 GLY C C 1
ATOM 2558 O O . GLY C 1 55 ? 6.539 55.468 24.069 1.00 30.54 63 GLY C O 1
ATOM 2559 N N . ASP C 1 56 ? 8.774 55.746 24.247 1.00 23.93 64 ASP C N 1
ATOM 2560 C CA . ASP C 1 56 ? 8.722 56.591 25.411 1.00 31.88 64 ASP C CA 1
ATOM 2561 C C . ASP C 1 56 ? 8.978 58.038 25.019 1.00 32.93 64 ASP C C 1
ATOM 2562 O O . ASP C 1 56 ? 10.013 58.350 24.453 1.00 34.45 64 ASP C O 1
ATOM 2567 N N . THR C 1 57 ? 8.060 58.936 25.352 1.00 31.13 65 THR C N 1
ATOM 2568 C CA . THR C 1 57 ? 8.271 60.345 25.028 1.00 33.99 65 THR C CA 1
ATOM 2569 C C . THR C 1 57 ? 8.087 61.227 26.255 1.00 34.13 65 THR C C 1
ATOM 2570 O O . THR C 1 57 ? 7.805 62.427 26.142 1.00 38.25 65 THR C O 1
ATOM 2574 N N . THR C 1 58 ? 8.294 60.628 27.426 1.00 36.76 66 THR C N 1
ATOM 2575 C CA . THR C 1 58 ? 8.155 61.332 28.704 1.00 40.57 66 THR C CA 1
ATOM 2576 C C . THR C 1 58 ? 9.114 62.518 28.840 1.00 39.97 66 THR C C 1
ATOM 2577 O O . THR C 1 58 ? 8.771 63.537 29.435 1.00 33.60 66 THR C O 1
ATOM 2581 N N . ASN C 1 59 ? 10.279 62.397 28.214 1.00 43.60 67 ASN C N 1
ATOM 2582 C CA . ASN C 1 59 ? 11.298 63.437 28.224 1.00 43.12 67 ASN C CA 1
ATOM 2583 C C . ASN C 1 59 ? 11.537 63.922 26.794 1.00 40.75 67 ASN C C 1
ATOM 2584 O O . ASN C 1 59 ? 12.655 64.181 26.390 1.00 49.96 67 ASN C O 1
ATOM 2589 N N . GLY C 1 60 ? 10.463 64.087 26.036 1.00 42.18 68 GLY C N 1
ATOM 2590 C CA . GLY C 1 60 ? 10.584 64.361 24.612 1.00 39.26 68 GLY C CA 1
ATOM 2591 C C . GLY C 1 60 ? 11.129 63.149 23.866 1.00 34.82 68 GLY C C 1
ATOM 2592 O O . GLY C 1 60 ? 11.096 62.036 24.391 1.00 36.66 68 GLY C O 1
ATOM 2593 N N . CYS C 1 61 ? 11.664 63.364 22.663 1.00 37.08 69 CYS C N 1
ATOM 2594 C CA . CYS C 1 61 ? 12.159 62.269 21.819 1.00 32.26 69 CYS C CA 1
ATOM 2595 C C . CYS C 1 61 ? 13.397 61.565 22.374 1.00 37.11 69 CYS C C 1
ATOM 2596 O O . CYS C 1 61 ? 13.731 60.447 21.970 1.00 36.55 69 CYS C O 1
ATOM 2599 N N . ILE C 1 62 ? 14.076 62.218 23.300 1.00 33.65 70 ILE C N 1
ATOM 2600 C CA . ILE C 1 62 ? 15.266 61.646 23.880 1.00 35.57 70 ILE C CA 1
ATOM 2601 C C . ILE C 1 62 ? 14.928 60.339 24.601 1.00 37.21 70 ILE C C 1
ATOM 2602 O O . ILE C 1 62 ? 15.799 59.474 24.776 1.00 35.20 70 ILE C O 1
ATOM 2607 N N . SER C 1 63 ? 13.677 60.206 25.042 1.00 30.73 71 SER C N 1
ATOM 2608 C CA . SER C 1 63 ? 13.280 59.038 25.829 1.00 33.15 71 SER C CA 1
ATOM 2609 C C . SER C 1 63 ? 13.055 57.797 24.983 1.00 33.79 71 SER C C 1
ATOM 2610 O O . SER C 1 63 ? 12.761 56.719 25.522 1.00 30.38 71 SER C O 1
ATOM 2613 N N . THR C 1 64 ? 13.154 57.948 23.663 1.00 32.06 72 THR C N 1
ATOM 2614 C CA . THR C 1 64 ? 12.969 56.811 22.763 1.00 35.66 72 THR C CA 1
ATOM 2615 C C . THR C 1 64 ? 14.193 55.910 22.729 1.00 38.31 72 THR C C 1
ATOM 2616 O O . THR C 1 64 ? 14.161 54.833 22.136 1.00 37.81 72 THR C O 1
ATOM 2620 N N . GLY C 1 65 ? 15.265 56.351 23.377 1.00 37.16 73 GLY C N 1
ATOM 2621 C CA . GLY C 1 65 ? 16.442 55.525 23.538 1.00 36.20 73 GLY C CA 1
ATOM 2622 C C . GLY C 1 65 ? 17.327 55.480 22.306 1.00 46.82 73 GLY C C 1
ATOM 2623 O O . GLY C 1 65 ? 17.294 56.390 21.468 1.00 45.05 73 GLY C O 1
ATOM 2624 N N . PRO C 1 66 ? 18.151 54.428 22.201 1.00 46.26 74 PRO C N 1
ATOM 2625 C CA . PRO C 1 66 ? 19.079 54.278 21.081 1.00 50.77 74 PRO C CA 1
ATOM 2626 C C . PRO C 1 66 ? 18.391 53.650 19.881 1.00 43.44 74 PRO C C 1
ATOM 2627 O O . PRO C 1 66 ? 17.218 53.277 19.973 1.00 45.67 74 PRO C O 1
ATOM 2631 N N . HIS C 1 67 ? 19.120 53.513 18.782 1.00 46.79 75 HIS C N 1
ATOM 2632 C CA . HIS C 1 67 ? 18.557 52.874 17.613 1.00 49.67 75 HIS C CA 1
ATOM 2633 C C . HIS C 1 67 ? 18.205 51.433 18.019 1.00 46.46 75 HIS C C 1
ATOM 2634 O O . HIS C 1 67 ? 18.965 50.796 18.751 1.00 45.76 75 HIS C O 1
ATOM 2641 N N . PHE C 1 68 ? 17.051 50.939 17.573 1.00 38.17 76 PHE C N 1
ATOM 2642 C CA . PHE C 1 68 ? 16.583 49.600 17.934 1.00 38.04 76 PHE C CA 1
ATOM 2643 C C . PHE C 1 68 ? 17.575 48.565 17.413 1.00 50.90 76 PHE C C 1
ATOM 2644 O O . PHE C 1 68 ? 17.818 48.462 16.199 1.00 50.75 76 PHE C O 1
ATOM 2652 N N . ASN C 1 69 ? 18.174 47.825 18.345 1.00 49.06 77 ASN C N 1
ATOM 2653 C CA . ASN C 1 69 ? 19.313 46.964 18.027 1.00 51.71 77 ASN C CA 1
ATOM 2654 C C . ASN C 1 69 ? 19.353 45.631 18.764 1.00 49.26 77 ASN C C 1
ATOM 2655 O O . ASN C 1 69 ? 20.212 45.413 19.608 1.00 47.45 77 ASN C O 1
ATOM 2660 N N . PRO C 1 70 ? 18.440 44.724 18.419 1.00 49.81 78 PRO C N 1
ATOM 2661 C CA . PRO C 1 70 ? 18.292 43.409 19.047 1.00 41.24 78 PRO C CA 1
ATOM 2662 C C . PRO C 1 70 ? 19.342 42.373 18.603 1.00 49.70 78 PRO C C 1
ATOM 2663 O O . PRO C 1 70 ? 19.254 41.209 19.013 1.00 44.57 78 PRO C O 1
ATOM 2667 N N . LYS C 1 71 ? 20.286 42.761 17.738 1.00 51.49 79 LYS C N 1
ATOM 2668 C CA . LYS C 1 71 ? 21.393 41.868 17.369 1.00 46.45 79 LYS C CA 1
ATOM 2669 C C . LYS C 1 71 ? 22.693 42.350 18.001 1.00 50.31 79 LYS C C 1
ATOM 2670 O O . LYS C 1 71 ? 23.739 41.753 17.781 1.00 55.77 79 LYS C O 1
ATOM 2676 N N . GLY C 1 72 ? 22.589 43.346 18.879 1.00 47.52 80 GLY C N 1
ATOM 2677 C CA . GLY C 1 72 ? 23.738 43.979 19.515 1.00 54.15 80 GLY C CA 1
ATOM 2678 C C . GLY C 1 72 ? 24.908 44.255 18.590 1.00 57.70 80 GLY C C 1
ATOM 2679 O O . GLY C 1 72 ? 26.017 43.756 18.800 1.00 63.17 80 GLY C O 1
ATOM 2680 N N . LEU C 1 73 ? 24.645 45.040 17.553 1.00 51.75 81 LEU C N 1
ATOM 2681 C CA . LEU C 1 73 ? 25.608 45.252 16.492 1.00 54.01 81 LEU C CA 1
ATOM 2682 C C . LEU C 1 73 ? 25.854 46.755 16.340 1.00 59.10 81 LEU C C 1
ATOM 2683 O O . LEU C 1 73 ? 25.162 47.544 16.971 1.00 64.23 81 LEU C O 1
ATOM 2688 N N . THR C 1 74 ? 26.813 47.161 15.507 1.00 64.94 82 THR C N 1
ATOM 2689 C CA . THR C 1 74 ? 27.158 48.584 15.392 1.00 66.90 82 THR C CA 1
ATOM 2690 C C . THR C 1 74 ? 26.398 49.245 14.253 1.00 64.68 82 THR C C 1
ATOM 2691 O O . THR C 1 74 ? 25.803 48.562 13.421 1.00 64.27 82 THR C O 1
ATOM 2695 N N . HIS C 1 75 ? 26.462 50.574 14.205 1.00 67.41 83 HIS C N 1
ATOM 2696 C CA . HIS C 1 75 ? 25.687 51.381 13.256 1.00 73.03 83 HIS C CA 1
ATOM 2697 C C . HIS C 1 75 ? 26.107 51.193 11.795 1.00 78.36 83 HIS C C 1
ATOM 2698 O O . HIS C 1 75 ? 27.294 51.241 11.471 1.00 85.06 83 HIS C O 1
ATOM 2705 N N . GLY C 1 76 ? 25.127 50.987 10.915 1.00 75.02 84 GLY C N 1
ATOM 2706 C CA . GLY C 1 76 ? 25.410 50.817 9.499 1.00 78.56 84 GLY C CA 1
ATOM 2707 C C . GLY C 1 76 ? 24.351 51.411 8.586 1.00 71.39 84 GLY C C 1
ATOM 2708 O O . GLY C 1 76 ? 23.607 52.306 8.986 1.00 71.08 84 GLY C O 1
ATOM 2709 N N . ALA C 1 77 ? 24.313 50.921 7.349 1.00 68.56 85 ALA C N 1
ATOM 2710 C CA . ALA C 1 77 ? 23.310 51.300 6.357 1.00 68.09 85 ALA C CA 1
ATOM 2711 C C . ALA C 1 77 ? 22.300 50.183 6.168 1.00 69.41 85 ALA C C 1
ATOM 2712 O O . ALA C 1 77 ? 22.610 49.032 6.472 1.00 67.84 85 ALA C O 1
ATOM 2714 N N . PRO C 1 78 ? 21.091 50.515 5.660 1.00 69.67 86 PRO C N 1
ATOM 2715 C CA . PRO C 1 78 ? 20.071 49.477 5.428 1.00 71.82 86 PRO C CA 1
ATOM 2716 C C . PRO C 1 78 ? 20.628 48.377 4.526 1.00 71.94 86 PRO C C 1
ATOM 2717 O O . PRO C 1 78 ? 20.211 47.219 4.621 1.00 60.78 86 PRO C O 1
ATOM 2721 N N . GLU C 1 79 ? 21.548 48.771 3.644 1.00 78.38 87 GLU C N 1
ATOM 2722 C CA . GLU C 1 79 ? 22.237 47.879 2.708 1.00 79.75 87 GLU C CA 1
ATOM 2723 C C . GLU C 1 79 ? 23.375 47.040 3.357 1.00 78.06 87 GLU C C 1
ATOM 2724 O O . GLU C 1 79 ? 23.671 45.939 2.892 1.00 79.76 87 GLU C O 1
ATOM 2730 N N . ASP C 1 80 ? 24.009 47.571 4.388 1.00 72.01 88 ASP C N 1
ATOM 2731 C CA . ASP C 1 80 ? 25.092 46.870 5.014 1.00 72.65 88 ASP C CA 1
ATOM 2732 C C . ASP C 1 80 ? 24.477 45.688 5.717 1.00 79.60 88 ASP C C 1
ATOM 2733 O O . ASP C 1 80 ? 23.285 45.582 5.782 1.00 88.95 88 ASP C O 1
ATOM 2738 N N . GLU C 1 81 ? 25.288 44.764 6.184 1.00 72.87 89 GLU C N 1
ATOM 2739 C CA . GLU C 1 81 ? 24.804 43.541 6.779 1.00 81.32 89 GLU C CA 1
ATOM 2740 C C . GLU C 1 81 ? 25.050 43.702 8.244 1.00 81.50 89 GLU C C 1
ATOM 2741 O O . GLU C 1 81 ? 24.548 42.989 9.088 1.00 74.13 89 GLU C O 1
ATOM 2747 N N . ILE C 1 82 ? 25.862 44.685 8.518 1.00 81.41 90 ILE C N 1
ATOM 2748 C CA . ILE C 1 82 ? 26.262 45.009 9.881 1.00 72.97 90 ILE C CA 1
ATOM 2749 C C . ILE C 1 82 ? 25.632 46.347 10.317 1.00 75.84 90 ILE C C 1
ATOM 2750 O O . ILE C 1 82 ? 26.283 47.399 10.254 1.00 74.30 90 ILE C O 1
ATOM 2755 N N . ARG C 1 83 ? 24.355 46.305 10.698 1.00 69.66 91 ARG C N 1
ATOM 2756 C CA . ARG C 1 83 ? 23.588 47.499 11.056 1.00 63.78 91 ARG C CA 1
ATOM 2757 C C . ARG C 1 83 ? 22.752 47.350 12.335 1.00 59.67 91 ARG C C 1
ATOM 2758 O O . ARG C 1 83 ? 22.538 46.239 12.824 1.00 53.01 91 ARG C O 1
ATOM 2766 N N . HIS C 1 84 ? 22.247 48.467 12.861 1.00 57.09 92 HIS C N 1
ATOM 2767 C CA . HIS C 1 84 ? 21.176 48.364 13.836 1.00 55.93 92 HIS C CA 1
ATOM 2768 C C . HIS C 1 84 ? 19.917 47.992 13.054 1.00 61.40 92 HIS C C 1
ATOM 2769 O O . HIS C 1 84 ? 19.786 48.351 11.880 1.00 57.18 92 HIS C O 1
ATOM 2776 N N . ALA C 1 85 ? 18.969 47.317 13.699 1.00 55.82 93 ALA C N 1
ATOM 2777 C CA . ALA C 1 85 ? 17.745 46.913 13.007 1.00 54.68 93 ALA C CA 1
ATOM 2778 C C . ALA C 1 85 ? 16.990 48.154 12.525 1.00 57.65 93 ALA C C 1
ATOM 2779 O O . ALA C 1 85 ? 16.361 48.157 11.472 1.00 50.84 93 ALA C O 1
ATOM 2781 N N . GLY C 1 86 ? 17.076 49.215 13.318 1.00 60.01 94 GLY C N 1
ATOM 2782 C CA . GLY C 1 86 ? 16.390 50.451 13.029 1.00 48.61 94 GLY C CA 1
ATOM 2783 C C . GLY C 1 86 ? 17.200 51.366 12.141 1.00 54.10 94 GLY C C 1
ATOM 2784 O O . GLY C 1 86 ? 16.922 52.563 12.073 1.00 56.12 94 GLY C O 1
ATOM 2785 N N . ASP C 1 87 ? 18.229 50.828 11.490 1.00 59.27 95 ASP C N 1
ATOM 2786 C CA . ASP C 1 87 ? 19.042 51.631 10.578 1.00 62.80 95 ASP C CA 1
ATOM 2787 C C . ASP C 1 87 ? 18.362 51.749 9.197 1.00 60.95 95 ASP C C 1
ATOM 2788 O O . ASP C 1 87 ? 18.541 50.888 8.335 1.00 59.61 95 ASP C O 1
ATOM 2793 N N . LEU C 1 88 ? 17.586 52.810 8.990 1.00 51.34 96 LEU C N 1
ATOM 2794 C CA . LEU C 1 88 ? 16.796 52.939 7.764 1.00 55.42 96 LEU C CA 1
ATOM 2795 C C . LEU C 1 88 ? 17.371 54.022 6.851 1.00 57.50 96 LEU C C 1
ATOM 2796 O O . LEU C 1 88 ? 16.720 54.458 5.898 1.00 53.86 96 LEU C O 1
ATOM 2801 N N . GLY C 1 89 ? 18.593 54.444 7.155 1.00 48.33 97 GLY C N 1
ATOM 2802 C CA . GLY C 1 89 ? 19.358 55.324 6.284 1.00 46.53 97 GLY C CA 1
ATOM 2803 C C . GLY C 1 89 ? 18.991 56.794 6.326 1.00 44.56 97 GLY C C 1
ATOM 2804 O O . GLY C 1 89 ? 18.745 57.347 7.396 1.00 49.17 97 GLY C O 1
ATOM 2805 N N . ASN C 1 90 ? 18.989 57.438 5.161 1.00 44.16 98 ASN C N 1
ATOM 2806 C CA . ASN C 1 90 ? 18.660 58.860 5.075 1.00 45.07 98 ASN C CA 1
ATOM 2807 C C . ASN C 1 90 ? 17.390 59.092 4.273 1.00 48.00 98 ASN C C 1
ATOM 2808 O O . ASN C 1 90 ? 17.027 58.306 3.403 1.00 44.29 98 ASN C O 1
ATOM 2813 N N . ILE C 1 91 ? 16.698 60.171 4.610 1.00 47.25 99 ILE C N 1
ATOM 2814 C CA . ILE C 1 91 ? 15.598 60.661 3.812 1.00 41.11 99 ILE C CA 1
ATOM 2815 C C . ILE C 1 91 ? 16.004 62.060 3.387 1.00 43.37 99 ILE C C 1
ATOM 2816 O O . ILE C 1 91 ? 16.682 62.778 4.123 1.00 43.31 99 ILE C O 1
ATOM 2821 N N . VAL C 1 92 ? 15.672 62.436 2.170 1.00 44.46 100 VAL C N 1
ATOM 2822 C CA . VAL C 1 92 ? 16.140 63.718 1.704 1.00 45.37 100 VAL C CA 1
ATOM 2823 C C . VAL C 1 92 ? 14.950 64.647 1.509 1.00 47.41 100 VAL C C 1
ATOM 2824 O O . VAL C 1 92 ? 13.948 64.282 0.872 1.00 39.33 100 VAL C O 1
ATOM 2828 N N . ALA C 1 93 ? 15.049 65.829 2.105 1.00 43.03 101 ALA C N 1
ATOM 2829 C CA . ALA C 1 93 ? 14.001 66.822 1.981 1.00 43.10 101 ALA C CA 1
ATOM 2830 C C . ALA C 1 93 ? 14.274 67.699 0.779 1.00 39.26 101 ALA C C 1
ATOM 2831 O O . ALA C 1 93 ? 15.394 68.153 0.583 1.00 44.63 101 ALA C O 1
ATOM 2833 N N . ASN C 1 94 ? 13.244 67.972 -0.005 1.00 40.95 102 ASN C N 1
ATOM 2834 C CA . ASN C 1 94 ? 13.421 68.824 -1.167 1.00 42.79 102 ASN C CA 1
ATOM 2835 C C . ASN C 1 94 ? 13.616 70.289 -0.737 1.00 43.68 102 ASN C C 1
ATOM 2836 O O . ASN C 1 94 ? 13.812 70.590 0.448 1.00 42.92 102 ASN C O 1
ATOM 2841 N N . ALA C 1 95 ? 13.585 71.196 -1.707 1.00 43.98 103 ALA C N 1
ATOM 2842 C CA . ALA C 1 95 ? 13.797 72.607 -1.419 1.00 43.23 103 ALA C CA 1
ATOM 2843 C C . ALA C 1 95 ? 12.636 73.189 -0.589 1.00 46.35 103 ALA C C 1
ATOM 2844 O O . ALA C 1 95 ? 12.835 74.156 0.142 1.00 45.50 103 ALA C O 1
ATOM 2846 N N . ASP C 1 96 ? 11.445 72.583 -0.693 1.00 42.67 104 ASP C N 1
ATOM 2847 C CA . ASP C 1 96 ? 10.263 72.981 0.091 1.00 42.95 104 ASP C CA 1
ATOM 2848 C C . ASP C 1 96 ? 10.216 72.353 1.502 1.00 48.46 104 ASP C C 1
ATOM 2849 O O . ASP C 1 96 ? 9.252 72.557 2.250 1.00 36.08 104 ASP C O 1
ATOM 2854 N N . GLY C 1 97 ? 11.233 71.566 1.852 1.00 47.82 105 GLY C N 1
ATOM 2855 C CA . GLY C 1 97 ? 11.291 70.957 3.170 1.00 44.38 105 GLY C CA 1
ATOM 2856 C C . GLY C 1 97 ? 10.440 69.708 3.340 1.00 42.57 105 GLY C C 1
ATOM 2857 O O . GLY C 1 97 ? 10.189 69.273 4.459 1.00 42.94 105 GLY C O 1
ATOM 2858 N N . VAL C 1 98 ? 9.993 69.133 2.228 1.00 35.07 106 VAL C N 1
ATOM 2859 C CA . VAL C 1 98 ? 9.170 67.936 2.258 1.00 33.81 106 VAL C CA 1
ATOM 2860 C C . VAL C 1 98 ? 10.013 66.730 1.879 1.00 41.51 106 VAL C C 1
ATOM 2861 O O . VAL C 1 98 ? 10.811 66.781 0.934 1.00 40.35 106 VAL C O 1
ATOM 2865 N N . ALA C 1 99 ? 9.889 65.675 2.675 1.00 39.03 107 ALA C N 1
ATOM 2866 C CA . ALA C 1 99 ? 10.527 64.401 2.390 1.00 37.76 107 ALA C CA 1
ATOM 2867 C C . ALA C 1 99 ? 9.453 63.320 2.238 1.00 34.60 107 ALA C C 1
ATOM 2868 O O . ALA C 1 99 ? 8.695 63.054 3.169 1.00 32.03 107 ALA C O 1
ATOM 2870 N N . GLU C 1 100 ? 9.335 62.752 1.045 1.00 40.37 108 GLU C N 1
ATOM 2871 C CA . GLU C 1 100 ? 8.395 61.657 0.814 1.00 43.01 108 GLU C CA 1
ATOM 2872 C C . GLU C 1 100 ? 9.113 60.443 0.248 1.00 48.30 108 GLU C C 1
ATOM 2873 O O . GLU C 1 100 ? 9.782 60.546 -0.786 1.00 50.82 108 GLU C O 1
ATOM 2879 N N . VAL C 1 101 ? 8.989 59.296 0.907 1.00 42.71 109 VAL C N 1
ATOM 2880 C CA . VAL C 1 101 ? 9.733 58.130 0.454 1.00 41.55 109 VAL C CA 1
ATOM 2881 C C . VAL C 1 101 ? 9.020 56.832 0.839 1.00 39.75 109 VAL C C 1
ATOM 2882 O O . VAL C 1 101 ? 8.257 56.780 1.804 1.00 41.07 109 VAL C O 1
ATOM 2886 N N . THR C 1 102 ? 9.265 55.788 0.062 1.00 43.79 110 THR C N 1
ATOM 2887 C CA . THR C 1 102 ? 8.765 54.467 0.384 1.00 38.68 110 THR C CA 1
ATOM 2888 C C . THR C 1 102 ? 9.990 53.613 0.587 1.00 45.72 110 THR C C 1
ATOM 2889 O O . THR C 1 102 ? 10.955 53.672 -0.181 1.00 46.91 110 THR C O 1
ATOM 2893 N N . ILE C 1 103 ? 9.992 52.866 1.671 1.00 42.89 111 ILE C N 1
ATOM 2894 C CA . ILE C 1 103 ? 11.175 52.136 1.999 1.00 38.46 111 ILE C CA 1
ATOM 2895 C C . ILE C 1 103 ? 10.776 50.740 2.457 1.00 40.24 111 ILE C C 1
ATOM 2896 O O . ILE C 1 103 ? 9.792 50.563 3.163 1.00 41.58 111 ILE C O 1
ATOM 2901 N N . VAL C 1 104 ? 11.529 49.742 2.015 1.00 43.92 112 VAL C N 1
ATOM 2902 C CA . VAL C 1 104 ? 11.270 48.367 2.414 1.00 49.06 112 VAL C CA 1
ATOM 2903 C C . VAL C 1 104 ? 12.490 47.753 3.131 1.00 52.06 112 VAL C C 1
ATOM 2904 O O . VAL C 1 104 ? 13.628 47.827 2.645 1.00 48.67 112 VAL C O 1
ATOM 2908 N N . ASP C 1 105 ? 12.237 47.145 4.286 1.00 49.16 113 ASP C N 1
ATOM 2909 C CA . ASP C 1 105 ? 13.295 46.579 5.112 1.00 40.32 113 ASP C CA 1
ATOM 2910 C C . ASP C 1 105 ? 12.792 45.272 5.690 1.00 46.64 113 ASP C C 1
ATOM 2911 O O . ASP C 1 105 ? 11.582 45.049 5.769 1.00 47.96 113 ASP C O 1
ATOM 2916 N N . ASN C 1 106 ? 13.714 44.425 6.131 1.00 47.38 114 ASN C N 1
ATOM 2917 C CA . ASN C 1 106 ? 13.325 43.118 6.638 1.00 53.42 114 ASN C CA 1
ATOM 2918 C C . ASN C 1 106 ? 13.607 42.948 8.132 1.00 48.08 114 ASN C C 1
ATOM 2919 O O . ASN C 1 106 ? 13.195 41.949 8.712 1.00 44.03 114 ASN C O 1
ATOM 2924 N N . GLN C 1 107 ? 14.207 43.963 8.763 1.00 46.48 115 GLN C N 1
ATOM 2925 C CA . GLN C 1 107 ? 14.541 43.902 10.197 1.00 48.99 115 GLN C CA 1
ATOM 2926 C C . GLN C 1 107 ? 13.556 44.631 11.094 1.00 50.54 115 GLN C C 1
ATOM 2927 O O . GLN C 1 107 ? 13.875 44.890 12.260 1.00 42.81 115 GLN C O 1
ATOM 2933 N N . ILE C 1 108 ? 12.388 45.000 10.560 1.00 50.37 116 ILE C N 1
ATOM 2934 C CA . ILE C 1 108 ? 11.412 45.731 11.375 1.00 44.76 116 ILE C CA 1
ATOM 2935 C C . ILE C 1 108 ? 9.995 45.155 11.266 1.00 43.55 116 ILE C C 1
ATOM 2936 O O . ILE C 1 108 ? 9.065 45.839 10.846 1.00 44.44 116 ILE C O 1
ATOM 2941 N N . PRO C 1 109 ? 9.813 43.913 11.735 1.00 43.03 117 PRO C N 1
ATOM 2942 C CA . PRO C 1 109 ? 8.500 43.272 11.610 1.00 45.53 117 PRO C CA 1
ATOM 2943 C C . PRO C 1 109 ? 7.496 43.888 12.551 1.00 45.64 117 PRO C C 1
ATOM 2944 O O . PRO C 1 109 ? 7.893 44.452 13.571 1.00 41.77 117 PRO C O 1
ATOM 2948 N N . LEU C 1 110 ? 6.216 43.770 12.216 1.00 47.69 118 LEU C N 1
ATOM 2949 C CA . LEU C 1 110 ? 5.145 44.284 13.056 1.00 37.70 118 LEU C CA 1
ATOM 2950 C C . LEU C 1 110 ? 4.662 43.244 14.037 1.00 41.95 118 LEU C C 1
ATOM 2951 O O . LEU C 1 110 ? 3.820 43.520 14.880 1.00 49.05 118 LEU C O 1
ATOM 2956 N N . THR C 1 111 ? 5.168 42.029 13.903 1.00 45.14 119 THR C N 1
ATOM 2957 C CA . THR C 1 111 ? 4.878 40.976 14.868 1.00 43.61 119 THR C CA 1
ATOM 2958 C C . THR C 1 111 ? 6.166 40.229 15.161 1.00 52.18 119 THR C C 1
ATOM 2959 O O . THR C 1 111 ? 7.208 40.476 14.532 1.00 50.40 119 THR C O 1
ATOM 2963 N N . GLY C 1 112 ? 6.100 39.331 16.134 1.00 51.36 120 GLY C N 1
ATOM 2964 C CA . GLY C 1 112 ? 7.225 38.473 16.445 1.00 48.77 120 GLY C CA 1
ATOM 2965 C C . GLY C 1 112 ? 8.038 38.949 17.620 1.00 48.38 120 GLY C C 1
ATOM 2966 O O . GLY C 1 112 ? 7.719 39.985 18.221 1.00 43.79 120 GLY C O 1
ATOM 2967 N N . PRO C 1 113 ? 9.130 38.220 17.915 1.00 53.07 121 PRO C N 1
ATOM 2968 C CA . PRO C 1 113 ? 9.963 38.483 19.095 1.00 49.15 121 PRO C CA 1
ATOM 2969 C C . PRO C 1 113 ? 10.520 39.873 18.967 1.00 44.65 121 PRO C C 1
ATOM 2970 O O . PRO C 1 113 ? 10.899 40.521 19.933 1.00 49.58 121 PRO C O 1
ATOM 2974 N N . ASN C 1 114 ? 10.581 40.317 17.726 1.00 41.32 122 ASN C N 1
ATOM 2975 C CA . ASN C 1 114 ? 11.094 41.636 17.431 1.00 49.22 122 ASN C CA 1
ATOM 2976 C C . ASN C 1 114 ? 10.127 42.630 16.830 1.00 43.04 122 ASN C C 1
ATOM 2977 O O . ASN C 1 114 ? 10.534 43.452 16.015 1.00 42.72 122 ASN C O 1
ATOM 2982 N N . ALA C 1 115 ? 8.857 42.555 17.213 1.00 43.71 123 ALA C N 1
ATOM 2983 C CA . ALA C 1 115 ? 7.885 43.512 16.721 1.00 34.22 123 ALA C CA 1
ATOM 2984 C C . ALA C 1 115 ? 8.371 44.924 17.074 1.00 38.98 123 ALA C C 1
ATOM 2985 O O . ALA C 1 115 ? 8.959 45.133 18.138 1.00 39.91 123 ALA C O 1
ATOM 2987 N N . VAL C 1 116 ? 8.154 45.883 16.175 1.00 37.79 124 VAL C N 1
ATOM 2988 C CA . VAL C 1 116 ? 8.571 47.255 16.417 1.00 32.98 124 VAL C CA 1
ATOM 2989 C C . VAL C 1 116 ? 7.401 48.077 16.902 1.00 29.06 124 VAL C C 1
ATOM 2990 O O . VAL C 1 116 ? 7.514 49.285 17.126 1.00 29.90 124 VAL C O 1
ATOM 2994 N N . VAL C 1 117 ? 6.280 47.397 17.085 1.00 29.02 125 VAL C N 1
ATOM 2995 C CA . VAL C 1 117 ? 5.093 48.007 17.649 1.00 29.87 125 VAL C CA 1
ATOM 2996 C C . VAL C 1 117 ? 5.415 48.494 19.050 1.00 28.89 125 VAL C C 1
ATOM 2997 O O . VAL C 1 117 ? 6.026 47.776 19.840 1.00 29.31 125 VAL C O 1
ATOM 3001 N N . GLY C 1 118 ? 5.021 49.726 19.343 1.00 28.73 126 GLY C N 1
ATOM 3002 C CA . GLY C 1 118 ? 5.245 50.324 20.644 1.00 27.92 126 GLY C CA 1
ATOM 3003 C C . GLY C 1 118 ? 6.633 50.891 20.768 1.00 28.02 126 GLY C C 1
ATOM 3004 O O . GLY C 1 118 ? 7.028 51.400 21.810 1.00 32.32 126 GLY C O 1
ATOM 3005 N N . ARG C 1 119 ? 7.361 50.859 19.671 1.00 27.96 127 ARG C N 1
ATOM 3006 C CA . ARG C 1 119 ? 8.642 51.522 19.638 1.00 32.78 127 ARG C CA 1
ATOM 3007 C C . ARG C 1 119 ? 8.418 52.829 18.882 1.00 33.06 127 ARG C C 1
ATOM 3008 O O . ARG C 1 119 ? 7.271 53.268 18.705 1.00 31.27 127 ARG C O 1
ATOM 3016 N N . ALA C 1 120 ? 9.497 53.467 18.453 1.00 31.12 128 ALA C N 1
ATOM 3017 C CA . ALA C 1 120 ? 9.378 54.774 17.843 1.00 27.99 128 ALA C CA 1
ATOM 3018 C C . ALA C 1 120 ? 10.284 54.950 16.640 1.00 34.04 128 ALA C C 1
ATOM 3019 O O . ALA C 1 120 ? 11.198 54.152 16.393 1.00 26.84 128 ALA C O 1
ATOM 3021 N N . PHE C 1 121 ? 9.971 56.015 15.899 1.00 40.77 129 PHE C N 1
ATOM 3022 C CA . PHE C 1 121 ? 10.739 56.537 14.780 1.00 33.64 129 PHE C CA 1
ATOM 3023 C C . PHE C 1 121 ? 11.309 57.895 15.194 1.00 31.55 129 PHE C C 1
ATOM 3024 O O . PHE C 1 121 ? 10.692 58.607 15.967 1.00 32.87 129 PHE C O 1
ATOM 3032 N N . VAL C 1 122 ? 12.508 58.234 14.751 1.00 36.00 130 VAL C N 1
ATOM 3033 C CA . VAL C 1 122 ? 13.022 59.575 14.998 1.00 35.58 130 VAL C CA 1
ATOM 3034 C C . VAL C 1 122 ? 13.676 60.042 13.724 1.00 38.48 130 VAL C C 1
ATOM 3035 O O . VAL C 1 122 ? 14.487 59.320 13.144 1.00 37.59 130 VAL C O 1
ATOM 3039 N N . VAL C 1 123 ? 13.340 61.253 13.303 1.00 37.38 131 VAL C N 1
ATOM 3040 C CA . VAL C 1 123 ? 13.991 61.865 12.169 1.00 36.26 131 VAL C CA 1
ATOM 3041 C C . VAL C 1 123 ? 14.986 62.868 12.735 1.00 34.45 131 VAL C C 1
ATOM 3042 O O . VAL C 1 123 ? 14.683 63.581 13.678 1.00 40.09 131 VAL C O 1
ATOM 3046 N N . HIS C 1 124 ? 16.180 62.920 12.168 1.00 35.71 132 HIS C N 1
ATOM 3047 C CA . HIS C 1 124 ? 17.268 63.596 12.851 1.00 40.21 132 HIS C CA 1
ATOM 3048 C C . HIS C 1 124 ? 17.713 64.896 12.197 1.00 43.85 132 HIS C C 1
ATOM 3049 O O . HIS C 1 124 ? 17.393 65.170 11.029 1.00 42.79 132 HIS C O 1
ATOM 3056 N N . GLU C 1 125 ? 18.436 65.684 13.000 1.00 43.72 133 GLU C N 1
ATOM 3057 C CA . GLU C 1 125 ? 18.972 67.002 12.650 1.00 46.44 133 GLU C CA 1
ATOM 3058 C C . GLU C 1 125 ? 19.854 66.996 11.421 1.00 47.00 133 GLU C C 1
ATOM 3059 O O . GLU C 1 125 ? 19.744 67.866 10.554 1.00 45.58 133 GLU C O 1
ATOM 3065 N N . LEU C 1 126 ? 20.737 66.011 11.368 1.00 44.24 134 LEU C N 1
ATOM 3066 C CA . LEU C 1 126 ? 21.781 65.988 10.362 1.00 48.29 134 LEU C CA 1
ATOM 3067 C C . LEU C 1 126 ? 21.755 64.725 9.525 1.00 49.27 134 LEU C C 1
ATOM 3068 O O . LEU C 1 126 ? 20.984 63.799 9.792 1.00 47.67 134 LEU C O 1
ATOM 3073 N N . GLU C 1 127 ? 22.604 64.708 8.501 1.00 51.02 135 GLU C N 1
ATOM 3074 C CA . GLU C 1 127 ? 22.763 63.537 7.665 1.00 53.82 135 GLU C CA 1
ATOM 3075 C C . GLU C 1 127 ? 23.358 62.397 8.457 1.00 54.54 135 GLU C C 1
ATOM 3076 O O . GLU C 1 127 ? 24.317 62.585 9.205 1.00 59.77 135 GLU C O 1
ATOM 3082 N N . ASP C 1 128 ? 22.858 61.209 8.206 1.00 56.70 136 ASP C N 1
ATOM 3083 C CA . ASP C 1 128 ? 23.403 60.005 8.764 1.00 57.05 136 ASP C CA 1
ATOM 3084 C C . ASP C 1 128 ? 24.565 59.630 7.887 1.00 62.65 136 ASP C C 1
ATOM 3085 O O . ASP C 1 128 ? 24.388 59.126 6.801 1.00 63.24 136 ASP C O 1
ATOM 3090 N N . ASP C 1 129 ? 25.798 59.809 8.364 1.00 64.01 137 ASP C N 1
ATOM 3091 C CA . ASP C 1 129 ? 26.928 59.143 7.719 1.00 69.29 137 ASP C CA 1
ATOM 3092 C C . ASP C 1 129 ? 26.662 57.747 8.120 1.00 75.14 137 ASP C C 1
ATOM 3093 O O . ASP C 1 129 ? 26.376 57.517 9.274 1.00 80.96 137 ASP C O 1
ATOM 3098 N N . LEU C 1 130 ? 26.377 56.924 7.141 1.00 67.96 138 LEU C N 1
ATOM 3099 C CA . LEU C 1 130 ? 25.995 55.630 7.486 1.00 67.58 138 LEU C CA 1
ATOM 3100 C C . LEU C 1 130 ? 26.596 54.800 8.551 1.00 75.07 138 LEU C C 1
ATOM 3101 O O . LEU C 1 130 ? 25.929 53.899 9.040 1.00 75.98 138 LEU C O 1
ATOM 3106 N N . GLY C 1 131 ? 27.853 55.022 8.868 1.00 76.64 139 GLY C N 1
ATOM 3107 C CA . GLY C 1 131 ? 28.625 54.103 9.651 1.00 80.28 139 GLY C CA 1
ATOM 3108 C C . GLY C 1 131 ? 29.383 54.149 8.389 1.00 85.49 139 GLY C C 1
ATOM 3109 O O . GLY C 1 131 ? 28.783 54.226 7.352 1.00 94.34 139 GLY C O 1
ATOM 3110 N N . LYS C 1 132 ? 30.693 54.124 8.489 1.00 83.99 140 LYS C N 1
ATOM 3111 C CA . LYS C 1 132 ? 31.608 54.587 7.473 1.00 82.03 140 LYS C CA 1
ATOM 3112 C C . LYS C 1 132 ? 32.139 55.783 6.680 1.00 79.83 140 LYS C C 1
ATOM 3113 O O . LYS C 1 132 ? 32.835 55.584 5.676 1.00 75.24 140 LYS C O 1
ATOM 3119 N N . GLY C 1 133 ? 31.831 56.988 7.156 1.00 73.50 141 GLY C N 1
ATOM 3120 C CA . GLY C 1 133 ? 32.172 58.370 7.406 1.00 69.57 141 GLY C CA 1
ATOM 3121 C C . GLY C 1 133 ? 33.261 58.643 8.402 1.00 81.53 141 GLY C C 1
ATOM 3122 O O . GLY C 1 133 ? 33.797 59.744 8.440 1.00 82.82 141 GLY C O 1
ATOM 3123 N N . GLY C 1 134 ? 33.589 57.627 9.217 1.00 85.14 142 GLY C N 1
ATOM 3124 C CA . GLY C 1 134 ? 34.479 57.825 10.369 1.00 72.40 142 GLY C CA 1
ATOM 3125 C C . GLY C 1 134 ? 34.673 58.741 11.567 1.00 73.44 142 GLY C C 1
ATOM 3126 O O . GLY C 1 134 ? 35.785 59.145 11.872 1.00 71.76 142 GLY C O 1
ATOM 3127 N N . HIS C 1 135 ? 33.576 59.072 12.242 1.00 78.98 143 HIS C N 1
ATOM 3128 C CA . HIS C 1 135 ? 33.589 60.007 13.377 1.00 80.68 143 HIS C CA 1
ATOM 3129 C C . HIS C 1 135 ? 33.391 59.445 14.753 1.00 73.35 143 HIS C C 1
ATOM 3130 O O . HIS C 1 135 ? 33.199 58.256 14.872 1.00 69.32 143 HIS C O 1
ATOM 3137 N N . GLU C 1 136 ? 33.461 60.279 15.790 1.00 69.67 144 GLU C N 1
ATOM 3138 C CA . GLU C 1 136 ? 33.323 59.783 17.155 1.00 72.86 144 GLU C CA 1
ATOM 3139 C C . GLU C 1 136 ? 32.089 58.915 17.350 1.00 74.27 1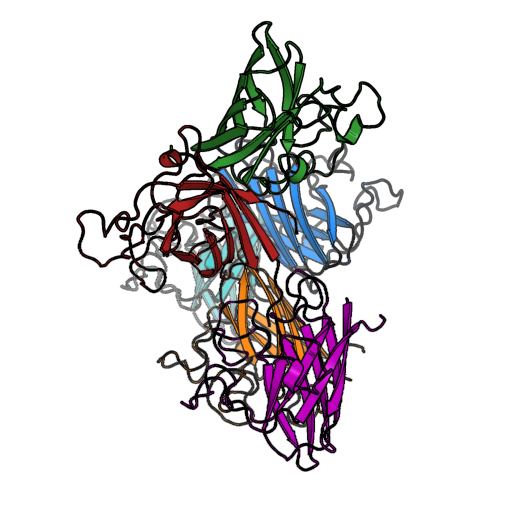44 GLU C C 1
ATOM 3140 O O . GLU C 1 136 ? 32.156 57.797 17.864 1.00 68.22 144 GLU C O 1
ATOM 3146 N N . LEU C 1 137 ? 30.965 59.437 16.875 1.00 77.33 145 LEU C N 1
ATOM 3147 C CA . LEU C 1 137 ? 29.668 58.812 17.102 1.00 76.75 145 LEU C CA 1
ATOM 3148 C C . LEU C 1 137 ? 29.200 57.902 15.951 1.00 75.20 145 LEU C C 1
ATOM 3149 O O . LEU C 1 137 ? 28.141 57.276 16.062 1.00 76.69 145 LEU C O 1
ATOM 3154 N N . SER C 1 138 ? 29.961 57.842 14.857 1.00 70.14 146 SER C N 1
ATOM 3155 C CA . SER C 1 138 ? 29.523 57.125 13.661 1.00 69.23 146 SER C CA 1
ATOM 3156 C C . SER C 1 138 ? 29.081 55.685 13.871 1.00 68.65 146 SER C C 1
ATOM 3157 O O . SER C 1 138 ? 28.208 55.212 13.157 1.00 69.78 146 SER C O 1
ATOM 3160 N N . LEU C 1 139 ? 29.676 54.967 14.814 1.00 72.01 147 LEU C N 1
ATOM 3161 C CA . LEU C 1 139 ? 29.315 53.560 14.924 1.00 74.23 147 LEU C CA 1
ATOM 3162 C C . LEU C 1 139 ? 28.240 53.318 15.962 1.00 69.12 147 LEU C C 1
ATOM 3163 O O . LEU C 1 139 ? 27.832 52.177 16.191 1.00 67.93 147 LEU C O 1
ATOM 3168 N N . SER C 1 140 ? 27.747 54.399 16.554 1.00 71.79 148 SER C N 1
ATOM 3169 C CA . SER C 1 140 ? 26.604 54.314 17.458 1.00 68.45 148 SER C CA 1
ATOM 3170 C C . SER C 1 140 ? 25.373 54.995 16.848 1.00 62.44 148 SER C C 1
ATOM 3171 O O . SER C 1 140 ? 24.301 54.406 16.795 1.00 68.19 148 SER C O 1
ATOM 3174 N N . THR C 1 141 ? 25.541 56.199 16.321 1.00 60.13 149 THR C N 1
ATOM 3175 C CA . THR C 1 141 ? 24.407 57.001 15.869 1.00 64.33 149 THR C CA 1
ATOM 3176 C C . THR C 1 141 ? 24.451 57.241 14.368 1.00 62.18 149 THR C C 1
ATOM 3177 O O . THR C 1 141 ? 23.431 57.136 13.704 1.00 66.42 149 THR C O 1
ATOM 3181 N N . GLY C 1 142 ? 25.624 57.585 13.847 1.00 66.35 150 GLY C N 1
ATOM 3182 C CA . GLY C 1 142 ? 25.790 58.007 12.467 1.00 58.47 150 GLY C CA 1
ATOM 3183 C C . GLY C 1 142 ? 25.960 59.506 12.455 1.00 61.54 150 GLY C C 1
ATOM 3184 O O . GLY C 1 142 ? 25.880 60.145 11.410 1.00 58.71 150 GLY C O 1
ATOM 3185 N N . ASN C 1 143 ? 26.245 60.038 13.644 1.00 68.51 151 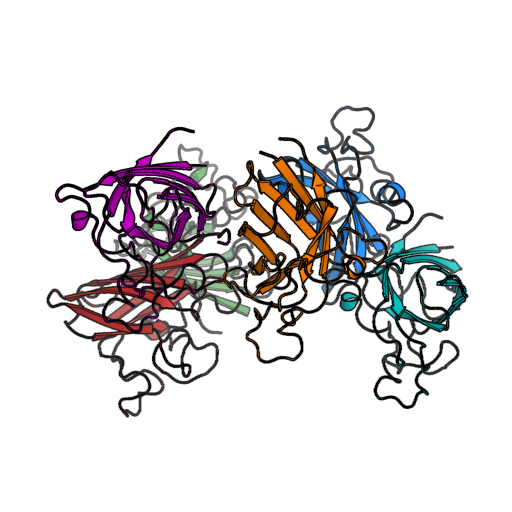ASN C N 1
ATOM 3186 C CA . ASN C 1 143 ? 26.199 61.466 13.943 1.00 65.87 151 ASN C CA 1
ATOM 3187 C C . ASN C 1 143 ? 25.023 62.140 13.262 1.00 60.12 151 ASN C C 1
ATOM 3188 O O . ASN C 1 143 ? 25.156 63.189 12.628 1.00 55.01 151 ASN C O 1
ATOM 3193 N N . ALA C 1 144 ? 23.872 61.478 13.379 1.00 62.71 152 ALA C N 1
ATOM 3194 C CA . ALA C 1 144 ? 22.610 61.928 12.795 1.00 54.09 152 ALA C CA 1
ATOM 3195 C C . ALA C 1 144 ? 22.155 63.238 13.438 1.00 48.81 152 ALA C C 1
ATOM 3196 O O . ALA C 1 144 ? 21.289 63.942 12.917 1.00 48.89 152 ALA C O 1
ATOM 3198 N N . GLY C 1 145 ? 22.792 63.580 14.551 1.00 50.95 153 GLY C N 1
ATOM 3199 C CA . GLY C 1 145 ? 22.544 64.838 15.218 1.00 48.58 153 GLY C CA 1
ATOM 3200 C C . GLY C 1 145 ? 21.361 64.712 16.142 1.00 46.23 153 GLY C C 1
ATOM 3201 O O . GLY C 1 145 ? 21.031 63.612 16.595 1.00 47.69 153 GLY C O 1
ATOM 3202 N N . GLY C 1 146 ? 20.721 65.838 16.425 1.00 43.42 154 GLY C N 1
ATOM 3203 C CA . GLY C 1 146 ? 19.619 65.872 17.366 1.00 47.62 154 GLY C CA 1
ATOM 3204 C C . GLY C 1 146 ? 18.356 65.213 16.850 1.00 42.50 154 GLY C C 1
ATOM 3205 O O . GLY C 1 146 ? 18.296 64.749 15.703 1.00 33.67 154 GLY C O 1
ATOM 3206 N N . ARG C 1 147 ? 17.365 65.123 17.734 1.00 40.82 155 ARG C N 1
ATOM 3207 C CA . ARG C 1 147 ? 16.111 64.468 17.406 1.00 36.56 155 ARG C CA 1
ATOM 3208 C C . ARG C 1 147 ? 15.013 65.479 17.079 1.00 39.35 155 ARG C C 1
ATOM 3209 O O . ARG C 1 147 ? 14.378 66.040 17.967 1.00 41.00 155 ARG C O 1
ATOM 3217 N N . LEU C 1 148 ? 14.762 65.653 15.788 1.00 31.90 156 LEU C N 1
ATOM 3218 C CA . LEU C 1 148 ? 13.870 66.694 15.311 1.00 37.70 156 LEU C CA 1
ATOM 3219 C C . LEU C 1 148 ? 12.392 66.426 15.573 1.00 38.15 156 LEU C C 1
ATOM 3220 O O . LEU C 1 148 ? 11.633 67.354 15.892 1.00 31.94 156 LEU C O 1
ATOM 3225 N N . ALA C 1 149 ? 11.987 65.175 15.375 1.00 32.39 157 ALA C N 1
ATOM 3226 C CA . ALA C 1 149 ? 10.618 64.760 15.632 1.00 30.61 157 ALA C CA 1
ATOM 3227 C C . ALA C 1 149 ? 10.572 63.246 15.803 1.00 33.53 157 ALA C C 1
ATOM 3228 O O . ALA C 1 149 ? 11.401 62.531 15.243 1.00 34.55 157 ALA C O 1
ATOM 3230 N N . CYS C 1 150 ? 9.626 62.762 16.601 1.00 30.88 158 CYS C N 1
ATOM 3231 C CA . CYS C 1 150 ? 9.473 61.324 16.811 1.00 32.40 158 CYS C CA 1
ATOM 3232 C C . CYS C 1 150 ? 8.005 60.976 16.976 1.00 27.74 158 CYS C C 1
ATOM 3233 O O . CYS C 1 150 ? 7.165 61.860 17.073 1.00 27.74 158 CYS C O 1
ATOM 3236 N N . GLY C 1 151 ? 7.691 59.690 16.922 1.00 24.50 159 GLY C N 1
ATOM 3237 C CA . GLY C 1 151 ? 6.343 59.239 17.194 1.00 21.19 159 GLY C CA 1
ATOM 3238 C C . GLY C 1 151 ? 6.334 57.776 17.565 1.00 26.58 159 GLY C C 1
ATOM 3239 O O . GLY C 1 151 ? 7.107 56.975 17.040 1.00 30.31 159 GLY C O 1
ATOM 3240 N N . VAL C 1 152 ? 5.410 57.397 18.426 1.00 26.43 160 VAL C N 1
ATOM 3241 C CA . VAL C 1 152 ? 5.359 56.022 18.861 1.00 22.00 160 VAL C CA 1
ATOM 3242 C C . VAL C 1 152 ? 4.629 55.244 17.807 1.00 31.07 160 VAL C C 1
ATOM 3243 O O . VAL C 1 152 ? 3.582 55.690 17.306 1.00 30.08 160 VAL C O 1
ATOM 3247 N N . ILE C 1 153 ? 5.165 54.076 17.474 1.00 33.39 161 ILE C N 1
ATOM 3248 C CA . ILE C 1 153 ? 4.552 53.235 16.456 1.00 30.25 161 ILE C CA 1
ATOM 3249 C C . ILE C 1 153 ? 3.355 52.543 17.065 1.00 29.89 161 ILE C C 1
ATOM 3250 O O . ILE C 1 153 ? 3.521 51.681 17.910 1.00 32.59 161 ILE C O 1
ATOM 3255 N N . GLY C 1 154 ? 2.156 52.882 16.598 1.00 35.98 162 GLY C N 1
ATOM 3256 C CA . GLY C 1 154 ? 0.924 52.350 17.165 1.00 35.16 162 GLY C CA 1
ATOM 3257 C C . GLY C 1 154 ? 0.066 51.589 16.156 1.00 36.69 162 GLY C C 1
ATOM 3258 O O . GLY C 1 154 ? 0.222 51.734 14.937 1.00 33.05 162 GLY C O 1
ATOM 3259 N N . LEU C 1 155 ? -0.811 50.734 16.671 1.00 35.89 163 LEU C N 1
ATOM 3260 C CA . LEU C 1 155 ? -1.670 49.930 15.818 1.00 37.07 163 LEU C CA 1
ATOM 3261 C C . LEU C 1 155 ? -2.771 50.754 15.196 1.00 42.83 163 LEU C C 1
ATOM 3262 O O . LEU C 1 155 ? -3.254 51.723 15.799 1.00 41.34 163 LEU C O 1
ATOM 3267 N N . THR C 1 156 ? -3.153 50.347 13.986 1.00 44.80 164 THR C N 1
ATOM 3268 C CA . THR C 1 156 ? -4.174 51.021 13.197 1.00 48.37 164 THR C CA 1
ATOM 3269 C C . THR C 1 156 ? -4.938 49.996 12.340 1.00 50.22 164 THR C C 1
ATOM 3270 O O . THR C 1 156 ? -4.366 48.959 11.984 1.00 51.58 164 THR C O 1
ATOM 3274 N N . PRO C 1 157 ? -6.231 50.266 12.038 1.00 47.75 165 PRO C N 1
ATOM 3275 C CA . PRO C 1 157 ? -7.181 49.368 11.346 1.00 51.15 165 PRO C CA 1
ATOM 3276 C C . PRO C 1 157 ? -6.701 48.696 10.053 1.00 58.61 165 PRO C C 1
ATOM 3277 O O . PRO C 1 157 ? -5.701 49.111 9.461 1.00 58.61 165 PRO C O 1
ATOM 3281 N N . THR C 1 158 ? -7.447 47.655 9.657 1.00 61.11 166 THR C N 1
ATOM 3282 C CA . THR C 1 158 ? -7.254 46.830 8.444 1.00 65.10 166 THR C CA 1
ATOM 3283 C C . THR C 1 158 ? -6.127 45.810 8.659 1.00 70.80 166 THR C C 1
ATOM 3284 O O . THR C 1 158 ? -5.633 45.631 9.779 1.00 77.10 166 THR C O 1
ATOM 3289 N N . MET D 1 1 ? 5.787 35.606 46.603 1.00 23.18 9 MET D N 1
ATOM 3290 C CA . MET D 1 1 ? 5.704 34.228 46.171 1.00 30.27 9 MET D CA 1
ATOM 3291 C C . MET D 1 1 ? 6.415 33.900 44.886 1.00 36.50 9 MET D C 1
ATOM 3292 O O . MET D 1 1 ? 7.359 33.190 44.871 1.00 37.79 9 MET D O 1
ATOM 3297 N N . ILE D 1 2 ? 5.939 34.311 43.746 1.00 39.42 10 ILE D N 1
ATOM 3298 C CA . ILE D 1 2 ? 6.454 33.734 42.524 1.00 40.95 10 ILE D CA 1
ATOM 3299 C C . ILE D 1 2 ? 7.473 34.686 41.928 1.00 41.20 10 ILE D C 1
ATOM 3300 O O . ILE D 1 2 ? 7.362 35.847 42.133 1.00 41.05 10 ILE D O 1
ATOM 3305 N N . LEU D 1 3 ? 8.501 34.206 41.250 1.00 41.02 11 LEU D N 1
ATOM 3306 C CA . LEU D 1 3 ? 9.499 35.075 40.633 1.00 44.39 11 LEU D CA 1
ATOM 3307 C C . LEU D 1 3 ? 8.921 35.907 39.504 1.00 46.07 11 LEU D C 1
ATOM 3308 O O . LEU D 1 3 ? 8.115 35.394 38.801 1.00 51.72 11 LEU D O 1
ATOM 3313 N N . ALA D 1 4 ? 9.279 37.172 39.284 1.00 42.29 12 ALA D N 1
ATOM 3314 C CA . ALA D 1 4 ? 8.471 37.769 38.253 1.00 44.99 12 ALA D CA 1
ATOM 3315 C C . ALA D 1 4 ? 9.182 38.610 37.259 1.00 49.32 12 ALA D C 1
ATOM 3316 O O . ALA D 1 4 ? 9.642 39.657 37.591 1.00 47.50 12 ALA D O 1
ATOM 3318 N N . ALA D 1 5 ? 9.166 38.241 36.004 1.00 49.65 13 ALA D N 1
ATOM 3319 C CA . ALA D 1 5 ? 9.739 39.184 35.043 1.00 48.06 13 ALA D CA 1
ATOM 3320 C C . ALA D 1 5 ? 8.892 40.449 34.946 1.00 47.78 13 ALA D C 1
ATOM 3321 O O . ALA D 1 5 ? 7.676 40.380 34.777 1.00 42.43 13 ALA D O 1
ATOM 3323 N N . LYS D 1 6 ? 9.541 41.605 35.052 1.00 48.27 14 LYS D N 1
ATOM 3324 C CA . LYS D 1 6 ? 8.839 42.885 35.020 1.00 49.83 14 LYS D CA 1
ATOM 3325 C C . LYS D 1 6 ? 8.687 43.370 33.578 1.00 51.68 14 LYS D C 1
ATOM 3326 O O . LYS D 1 6 ? 9.683 43.481 32.868 1.00 53.57 14 LYS D O 1
ATOM 3329 N N . LYS D 1 7 ? 7.451 43.636 33.144 1.00 53.50 15 LYS D N 1
ATOM 3330 C CA . LYS D 1 7 ? 7.191 44.189 31.806 1.00 43.85 15 LYS D CA 1
ATOM 3331 C C . LYS D 1 7 ? 6.618 45.601 31.931 1.00 40.85 15 LYS D C 1
ATOM 3332 O O . LYS D 1 7 ? 5.752 45.851 32.780 1.00 37.88 15 LYS D O 1
ATOM 3338 N N . LYS D 1 8 ? 7.046 46.517 31.068 1.00 43.14 16 LYS D N 1
ATOM 3339 C CA . LYS D 1 8 ? 6.638 47.904 31.260 1.00 39.32 16 LYS D CA 1
ATOM 3340 C C . LYS D 1 8 ? 6.311 48.716 29.996 1.00 35.76 16 LYS D C 1
ATOM 3341 O O . LYS D 1 8 ? 6.943 48.569 28.952 1.00 36.69 16 LYS D O 1
ATOM 3347 N N . ALA D 1 9 ? 5.299 49.574 30.110 1.00 35.37 17 ALA D N 1
ATOM 3348 C CA . ALA D 1 9 ? 4.905 50.471 29.033 1.00 29.34 17 ALA D CA 1
ATOM 3349 C C . ALA D 1 9 ? 4.546 51.873 29.559 1.00 29.07 17 ALA D C 1
ATOM 3350 O O . ALA D 1 9 ? 4.349 52.062 30.758 1.00 31.31 17 ALA D O 1
ATOM 3352 N N . VAL D 1 10 ? 4.443 52.847 28.661 1.00 26.82 18 VAL D N 1
ATOM 3353 C CA . VAL D 1 10 ? 4.076 54.213 29.041 1.00 27.64 18 VAL D CA 1
ATOM 3354 C C . VAL D 1 10 ? 3.304 54.944 27.929 1.00 31.42 18 VAL D C 1
ATOM 3355 O O . VAL D 1 10 ? 3.569 54.742 26.735 1.00 27.81 18 VAL D O 1
ATOM 3359 N N . ALA D 1 11 ? 2.343 55.782 28.328 1.00 27.04 19 ALA D N 1
ATOM 3360 C CA . ALA D 1 11 ? 1.675 56.667 27.385 1.00 25.44 19 ALA D CA 1
ATOM 3361 C C . ALA D 1 11 ? 1.743 58.126 27.852 1.00 25.96 19 ALA D C 1
ATOM 3362 O O . ALA D 1 11 ? 1.320 58.477 28.959 1.00 26.30 19 ALA D O 1
ATOM 3364 N N . VAL D 1 12 ? 2.257 58.979 26.975 1.00 26.63 20 VAL D N 1
ATOM 3365 C CA . VAL D 1 12 ? 2.276 60.416 27.207 1.00 25.71 20 VAL D CA 1
ATOM 3366 C C . VAL D 1 12 ? 1.047 61.049 26.551 1.00 30.33 20 VAL D C 1
ATOM 3367 O O . VAL D 1 12 ? 0.869 61.008 25.337 1.00 30.12 20 VAL D O 1
ATOM 3371 N N . LEU D 1 13 ? 0.221 61.662 27.379 1.00 32.45 21 LEU D N 1
ATOM 3372 C CA . LEU D 1 13 ? -1.085 62.116 26.966 1.00 26.06 21 LEU D CA 1
ATOM 3373 C C . LEU D 1 13 ? -1.015 63.580 26.591 1.00 28.28 21 LEU D C 1
ATOM 3374 O O . LEU D 1 13 ? -0.679 64.411 27.416 1.00 31.82 21 LEU D O 1
ATOM 3379 N N . LYS D 1 14 ? -1.318 63.899 25.341 1.00 35.81 22 LYS D N 1
ATOM 3380 C CA . LYS D 1 14 ? -1.261 65.280 24.895 1.00 34.57 22 LYS D CA 1
ATOM 3381 C C . LYS D 1 14 ? -2.512 65.563 24.073 1.00 29.80 22 LYS D C 1
ATOM 3382 O O . LYS D 1 14 ? -3.154 64.631 23.590 1.00 32.33 22 LYS D O 1
ATOM 3388 N N . GLY D 1 15 ? -2.873 66.833 23.923 1.00 34.50 23 GLY D N 1
ATOM 3389 C CA . GLY D 1 15 ? -4.062 67.199 23.155 1.00 33.06 23 GLY D CA 1
ATOM 3390 C C . GLY D 1 15 ? -4.094 68.694 22.855 1.00 34.51 23 GLY D C 1
ATOM 3391 O O . GLY D 1 15 ? -3.088 69.391 23.023 1.00 32.05 23 GLY D O 1
ATOM 3392 N N . ASN D 1 16 ? -5.251 69.210 22.460 1.00 29.79 24 ASN D N 1
ATOM 3393 C CA . ASN D 1 16 ? -5.325 70.611 22.052 1.00 37.46 24 ASN D CA 1
ATOM 3394 C C . ASN D 1 16 ? -5.373 71.618 23.168 1.00 43.09 24 ASN D C 1
ATOM 3395 O O . ASN D 1 16 ? -5.287 72.819 22.930 1.00 49.10 24 ASN D O 1
ATOM 3400 N N . SER D 1 17 ? -5.510 71.123 24.382 1.00 41.67 25 SER D N 1
ATOM 3401 C CA . SER D 1 17 ? -5.763 71.968 25.524 1.00 39.64 25 SER D CA 1
ATOM 3402 C C . SER D 1 17 ? -4.597 71.979 26.503 1.00 43.75 25 SER D C 1
ATOM 3403 O O . SER D 1 17 ? -3.476 71.581 26.173 1.00 33.19 25 SER D O 1
ATOM 3406 N N . ALA D 1 18 ? -4.867 72.485 27.702 1.00 44.70 26 ALA D N 1
ATOM 3407 C CA . ALA D 1 18 ? -3.896 72.443 28.774 1.00 41.21 26 ALA D CA 1
ATOM 3408 C C . ALA D 1 18 ? -3.818 71.030 29.320 1.00 38.14 26 ALA D C 1
ATOM 3409 O O . ALA D 1 18 ? -2.903 70.710 30.078 1.00 43.88 26 ALA D O 1
ATOM 3411 N N . VAL D 1 19 ? -4.787 70.188 28.961 1.00 33.28 27 VAL D N 1
ATOM 3412 C CA . VAL D 1 19 ? -4.779 68.824 29.468 1.00 36.19 27 VAL D CA 1
ATOM 3413 C C . VAL D 1 19 ? -3.652 68.003 28.856 1.00 37.33 27 VAL D C 1
ATOM 3414 O O . VAL D 1 19 ? -3.636 67.752 27.652 1.00 38.47 27 VAL D O 1
ATOM 3418 N N . GLU D 1 20 ? -2.726 67.579 29.709 1.00 39.09 28 GLU D N 1
ATOM 3419 C CA . GLU D 1 20 ? -1.630 66.690 29.355 1.00 32.55 28 GLU D CA 1
ATOM 3420 C C . GLU D 1 20 ? -1.287 65.849 30.586 1.00 33.81 28 GLU D C 1
ATOM 3421 O O . GLU D 1 20 ? -1.694 66.194 31.693 1.00 37.72 28 GLU D O 1
ATOM 3427 N N . GLY D 1 21 ? -0.587 64.732 30.407 1.00 31.93 29 GLY D N 1
ATOM 3428 C CA . GLY D 1 21 ? -0.246 63.882 31.540 1.00 27.58 29 GLY D CA 1
ATOM 3429 C C . GLY D 1 21 ? 0.610 62.673 31.191 1.00 30.42 29 GLY D C 1
ATOM 3430 O O . GLY D 1 21 ? 0.944 62.455 30.018 1.00 35.14 29 GLY D O 1
ATOM 3431 N N . VAL D 1 22 ? 0.958 61.870 32.193 1.00 22.21 30 VAL D N 1
ATOM 3432 C CA . VAL D 1 22 ? 1.781 60.687 31.958 1.00 26.15 30 VAL D CA 1
ATOM 3433 C C . VAL D 1 22 ? 1.131 59.448 32.583 1.00 27.62 30 VAL D C 1
ATOM 3434 O O . VAL D 1 22 ? 0.631 59.483 33.708 1.00 28.70 30 VAL D O 1
ATOM 3438 N N . VAL D 1 23 ? 1.125 58.352 31.840 1.00 31.71 31 VAL D N 1
ATOM 3439 C CA . VAL D 1 23 ? 0.529 57.115 32.319 1.00 26.59 31 VAL D CA 1
ATOM 3440 C C . VAL D 1 23 ? 1.528 55.990 32.209 1.00 23.76 31 VAL D C 1
ATOM 3441 O O . VAL D 1 23 ? 2.004 55.701 31.115 1.00 28.28 31 VAL D O 1
ATOM 3445 N N . THR D 1 24 ? 1.832 55.329 33.313 1.00 26.53 32 THR D N 1
ATOM 3446 C CA . THR D 1 24 ? 2.773 54.211 33.251 1.00 30.74 32 THR D CA 1
ATOM 3447 C C . THR D 1 24 ? 2.088 52.877 33.560 1.00 30.07 32 THR D C 1
ATOM 3448 O O . THR D 1 24 ? 1.144 52.805 34.363 1.00 25.57 32 THR D O 1
ATOM 3452 N N . LEU D 1 25 ? 2.570 51.818 32.915 1.00 30.43 33 LEU D N 1
ATOM 3453 C CA . LEU D 1 25 ? 1.945 50.519 33.079 1.00 31.77 33 LEU D CA 1
ATOM 3454 C C . LEU D 1 25 ? 3.000 49.525 33.485 1.00 32.48 33 LEU D C 1
ATOM 3455 O O . LEU D 1 25 ? 4.063 49.456 32.874 1.00 33.73 33 LEU D O 1
ATOM 3460 N N . THR D 1 26 ? 2.671 48.726 34.486 1.00 32.31 34 THR D N 1
ATOM 3461 C CA . THR D 1 26 ? 3.554 47.700 34.985 1.00 29.42 34 THR D CA 1
ATOM 3462 C C . THR D 1 26 ? 2.766 46.419 35.035 1.00 30.58 34 THR D C 1
ATOM 3463 O O . THR D 1 26 ? 1.607 46.425 35.450 1.00 31.48 34 THR D O 1
ATOM 3466 N N . GLN D 1 27 ? 3.366 45.341 34.551 1.00 33.08 35 GLN D N 1
ATOM 3467 C CA . GLN D 1 27 ? 2.761 44.012 34.634 1.00 38.56 35 GLN D CA 1
ATOM 3468 C C . GLN D 1 27 ? 3.840 42.990 34.816 1.00 40.98 35 GLN D C 1
ATOM 3469 O O . GLN D 1 27 ? 4.753 42.910 33.988 1.00 43.59 35 GLN D O 1
ATOM 3475 N N . GLU D 1 28 ? 3.744 42.176 35.858 1.00 43.05 36 GLU D N 1
ATOM 3476 C CA . GLU D 1 28 ? 4.734 41.119 35.988 1.00 49.36 36 GLU D CA 1
ATOM 3477 C C . GLU D 1 28 ? 4.156 39.826 35.417 1.00 42.42 36 GLU D C 1
ATOM 3478 O O . GLU D 1 28 ? 3.007 39.457 35.687 1.00 41.38 36 GLU D O 1
ATOM 3484 N N . GLU D 1 29 ? 5.001 39.139 34.657 1.00 40.01 37 GLU D N 1
ATOM 3485 C CA . GLU D 1 29 ? 4.682 37.848 34.098 1.00 43.41 37 GLU D CA 1
ATOM 3486 C C . GLU D 1 29 ? 3.419 38.028 33.250 1.00 45.00 37 GLU D C 1
ATOM 3487 O O . GLU D 1 29 ? 3.347 38.952 32.431 1.00 40.44 37 GLU D O 1
ATOM 3493 N N . ASP D 1 30 ? 2.415 37.188 33.478 1.00 40.72 38 ASP D N 1
ATOM 3494 C CA . ASP D 1 30 ? 1.120 37.412 32.861 1.00 38.32 38 ASP D CA 1
ATOM 3495 C C . ASP D 1 30 ? -0.025 37.655 33.865 1.00 42.13 38 ASP D C 1
ATOM 3496 O O . ASP D 1 30 ? -1.142 37.157 33.687 1.00 45.51 38 ASP D O 1
ATOM 3501 N N . GLY D 1 31 ? 0.245 38.462 34.888 1.00 34.12 39 GLY D N 1
ATOM 3502 C CA . GLY D 1 31 ? -0.753 38.810 35.879 1.00 32.93 39 GLY D CA 1
ATOM 3503 C C . GLY D 1 31 ? -1.415 40.132 35.542 1.00 36.45 39 GLY D C 1
ATOM 3504 O O . GLY D 1 31 ? -1.369 40.589 34.401 1.00 37.42 39 GLY D O 1
ATOM 3505 N N . PRO D 1 32 ? -2.027 40.773 36.539 1.00 31.45 40 PRO D N 1
ATOM 3506 C CA . PRO D 1 32 ? -2.642 42.067 36.249 1.00 28.35 40 PRO D CA 1
ATOM 3507 C C . PRO D 1 32 ? -1.651 43.173 35.976 1.00 38.00 40 PRO D C 1
ATOM 3508 O O . PRO D 1 32 ? -0.455 43.090 36.291 1.00 39.34 40 PRO D O 1
ATOM 3512 N N . THR D 1 33 ? -2.193 44.234 35.395 1.00 38.49 41 THR D N 1
ATOM 3513 C CA . THR D 1 33 ? -1.421 45.402 35.021 1.00 35.23 41 THR D CA 1
ATOM 3514 C C . THR D 1 33 ? -1.622 46.560 35.976 1.00 32.08 41 THR D C 1
ATOM 3515 O O . THR D 1 33 ? -2.754 46.979 36.237 1.00 31.07 41 THR D O 1
ATOM 3519 N N . THR D 1 34 ? -0.527 47.117 36.463 1.00 29.59 42 THR D N 1
ATOM 3520 C CA . THR D 1 34 ? -0.658 48.263 37.339 1.00 34.28 42 THR D CA 1
ATOM 3521 C C . THR D 1 34 ? -0.521 49.551 36.521 1.00 28.25 42 THR D C 1
ATOM 3522 O O . THR D 1 34 ? 0.416 49.744 35.755 1.00 23.76 42 THR D O 1
ATOM 3526 N N . VAL D 1 35 ? -1.512 50.413 36.674 1.00 24.49 43 VAL D N 1
ATOM 3527 C CA . VAL D 1 35 ? -1.577 51.639 35.904 1.00 31.05 43 VAL D CA 1
ATOM 3528 C C . VAL D 1 35 ? -1.496 52.879 36.793 1.00 23.62 43 VAL D C 1
ATOM 3529 O O . VAL D 1 35 ? -2.346 53.114 37.634 1.00 21.78 43 VAL D O 1
ATOM 3533 N N . ASN D 1 36 ? -0.452 53.661 36.596 1.00 21.57 44 ASN D N 1
ATOM 3534 C CA . ASN D 1 36 ? -0.280 54.893 37.342 1.00 25.34 44 ASN D CA 1
ATOM 3535 C C . ASN D 1 36 ? -0.562 56.126 36.508 1.00 26.21 44 ASN D C 1
ATOM 3536 O O . ASN D 1 36 ? 0.046 56.343 35.466 1.00 24.49 44 ASN D O 1
ATOM 3541 N N . VAL D 1 37 ? -1.505 56.929 36.972 1.00 19.62 45 VAL D N 1
ATOM 3542 C CA . VAL D 1 37 ? -1.959 58.031 36.170 1.00 23.23 45 VAL D CA 1
ATOM 3543 C C . VAL D 1 37 ? -1.651 59.363 36.834 1.00 28.55 45 VAL D C 1
ATOM 3544 O O . VAL D 1 37 ? -1.978 59.559 38.009 1.00 28.61 45 VAL D O 1
ATOM 3548 N N . ARG D 1 38 ? -0.978 60.253 36.108 1.00 20.00 46 ARG D N 1
ATOM 3549 C CA . ARG D 1 38 ? -0.917 61.643 36.532 1.00 24.57 46 ARG D CA 1
ATOM 3550 C C . ARG D 1 38 ? -1.200 62.576 35.381 1.00 24.39 46 ARG D C 1
ATOM 3551 O O . ARG D 1 38 ? -0.369 62.732 34.512 1.00 30.06 46 ARG D O 1
ATOM 3559 N N . ILE D 1 39 ? -2.356 63.229 35.421 1.00 26.37 47 ILE D N 1
ATOM 3560 C CA . ILE D 1 39 ? -2.812 64.153 34.398 1.00 25.13 47 ILE D CA 1
ATOM 3561 C C . ILE D 1 39 ? -3.103 65.531 35.000 1.00 32.16 47 ILE D C 1
ATOM 3562 O O . ILE D 1 39 ? -3.613 65.627 36.126 1.00 35.48 47 ILE D O 1
ATOM 3567 N N . THR D 1 40 ? -2.799 66.598 34.262 1.00 31.66 48 THR D N 1
ATOM 3568 C CA . THR D 1 40 ? -3.038 67.964 34.753 1.00 32.77 48 THR D CA 1
ATOM 3569 C C . THR D 1 40 ? -3.882 68.760 33.809 1.00 32.60 48 THR D C 1
ATOM 3570 O O . THR D 1 40 ? -4.192 68.304 32.707 1.00 40.83 48 THR D O 1
ATOM 3574 N N . GLY D 1 41 ? -4.237 69.967 34.230 1.00 26.73 49 GLY D N 1
ATOM 3575 C CA . GLY D 1 41 ? -4.983 70.859 33.363 1.00 32.17 49 GLY D CA 1
ATOM 3576 C C . GLY D 1 41 ? -6.456 70.523 33.231 1.00 31.33 49 GLY D C 1
ATOM 3577 O O . GLY D 1 41 ? -7.151 71.175 32.461 1.00 38.39 49 GLY D O 1
ATOM 3578 N N . LEU D 1 42 ? -6.931 69.521 33.947 1.00 29.30 50 LEU D N 1
ATOM 3579 C CA . LEU D 1 42 ? -8.322 69.133 33.887 1.00 29.23 50 LEU D CA 1
ATOM 3580 C C . LEU D 1 42 ? -9.297 69.976 34.673 1.00 26.72 50 LEU D C 1
ATOM 3581 O O . LEU D 1 42 ? -8.965 70.567 35.639 1.00 27.46 50 LEU D O 1
ATOM 3586 N N . THR D 1 43 ? -10.520 69.990 34.203 1.00 31.56 51 THR D N 1
ATOM 3587 C CA . THR D 1 43 ? -11.660 70.553 34.878 1.00 28.05 51 THR D CA 1
ATOM 3588 C C . THR D 1 43 ? -11.832 69.740 36.138 1.00 31.94 51 THR D C 1
ATOM 3589 O O . THR D 1 43 ? -11.849 68.537 36.076 1.00 36.18 51 THR D O 1
ATOM 3593 N N . PRO D 1 44 ? -11.967 70.473 37.320 1.00 27.95 52 PRO D N 1
ATOM 3594 C CA . PRO D 1 44 ? -12.086 69.634 38.512 1.00 33.02 52 PRO D CA 1
ATOM 3595 C C . PRO D 1 44 ? -13.273 68.714 38.464 1.00 36.26 52 PRO D C 1
ATOM 3596 O O . PRO D 1 44 ? -14.307 69.104 38.001 1.00 39.39 52 PRO D O 1
ATOM 3600 N N . GLY D 1 45 ? -13.126 67.491 38.928 1.00 33.49 53 GLY D N 1
ATOM 3601 C CA . GLY D 1 45 ? -14.252 66.579 38.910 1.00 31.48 53 GLY D CA 1
ATOM 3602 C C . GLY D 1 45 ? -13.888 65.312 38.187 1.00 34.71 53 GLY D C 1
ATOM 3603 O O . GLY D 1 45 ? -12.776 65.188 37.675 1.00 38.22 53 GLY D O 1
ATOM 3604 N N . PRO D 1 46 ? -14.849 64.402 38.058 1.00 33.67 54 PRO D N 1
ATOM 3605 C CA . PRO D 1 46 ? -14.553 63.101 37.459 1.00 36.01 54 PRO D CA 1
ATOM 3606 C C . PRO D 1 46 ? -14.400 63.179 35.957 1.00 41.09 54 PRO D C 1
ATOM 3607 O O . PRO D 1 46 ? -15.121 63.957 35.335 1.00 40.64 54 PRO D O 1
ATOM 3611 N N . HIS D 1 47 ? -13.472 62.396 35.395 1.00 39.15 55 HIS D N 1
ATOM 3612 C CA . HIS D 1 47 ? -13.272 62.341 33.947 1.00 35.92 55 HIS D CA 1
ATOM 3613 C C . HIS D 1 47 ? -13.122 60.920 33.430 1.00 36.73 55 HIS D C 1
ATOM 3614 O O . HIS D 1 47 ? -12.477 60.082 34.056 1.00 37.29 55 HIS D O 1
ATOM 3621 N N . GLY D 1 48 ? -13.718 60.656 32.279 1.00 34.89 56 GLY D N 1
ATOM 3622 C CA . GLY D 1 48 ? -13.633 59.349 31.659 1.00 34.56 56 GLY D CA 1
ATOM 3623 C C . GLY D 1 48 ? -12.202 59.031 31.308 1.00 35.57 56 GLY D C 1
ATOM 3624 O O . GLY D 1 48 ? -11.515 59.870 30.723 1.00 34.39 56 GLY D O 1
ATOM 3625 N N . PHE D 1 49 ? -11.752 57.847 31.718 1.00 30.18 57 PHE D N 1
ATOM 3626 C CA . PHE D 1 49 ? -10.402 57.379 31.464 1.00 27.55 57 PHE D CA 1
ATOM 3627 C C . PHE D 1 49 ? -10.460 55.979 30.840 1.00 28.39 57 PHE D C 1
ATOM 3628 O O . PHE D 1 49 ? -10.838 55.022 31.500 1.00 33.15 57 PHE D O 1
ATOM 3636 N N . HIS D 1 50 ? -10.099 55.859 29.572 1.00 24.29 58 HIS D N 1
ATOM 3637 C CA . HIS D 1 50 ? -10.315 54.613 28.840 1.00 32.93 58 HIS D CA 1
ATOM 3638 C C . HIS D 1 50 ? -9.094 54.244 28.058 1.00 31.04 58 HIS D C 1
ATOM 3639 O O . HIS D 1 50 ? -8.303 55.119 27.688 1.00 29.14 58 HIS D O 1
ATOM 3646 N N . LEU D 1 51 ? -8.926 52.946 27.830 1.00 26.18 59 LEU D N 1
ATOM 3647 C CA . LEU D 1 51 ? -7.909 52.503 26.910 1.00 32.69 59 LEU D CA 1
ATOM 3648 C C . LEU D 1 51 ? -8.609 52.282 25.561 1.00 40.32 59 LEU D C 1
ATOM 3649 O O . LEU D 1 51 ? -9.417 51.356 25.402 1.00 41.39 59 LEU D O 1
ATOM 3654 N N . HIS D 1 52 ? -8.307 53.130 24.586 1.00 36.14 60 HIS D N 1
ATOM 3655 C CA . HIS D 1 52 ? -8.972 53.017 23.294 1.00 32.93 60 HIS D CA 1
ATOM 3656 C C . HIS D 1 52 ? -8.172 52.102 22.364 1.00 37.44 60 HIS D C 1
ATOM 3657 O O . HIS D 1 52 ? -6.984 51.819 22.612 1.00 30.12 60 HIS D O 1
ATOM 3664 N N . GLU D 1 53 ? -8.819 51.644 21.289 1.00 37.59 61 GLU D N 1
ATOM 3665 C CA . GLU D 1 53 ? -8.278 50.548 20.482 1.00 34.45 61 GLU D CA 1
ATOM 3666 C C . GLU D 1 53 ? -6.976 50.847 19.720 1.00 35.29 61 GLU D C 1
ATOM 3667 O O . GLU D 1 53 ? -6.064 50.021 19.706 1.00 33.95 61 GLU D O 1
ATOM 3673 N N . PHE D 1 54 ? -6.867 52.007 19.088 1.00 32.52 62 PHE D N 1
ATOM 3674 C CA . PHE D 1 54 ? -5.735 52.211 18.182 1.00 37.35 62 PHE D CA 1
ATOM 3675 C C . PHE D 1 54 ? -4.797 53.294 18.674 1.00 36.07 62 PHE D C 1
ATOM 3676 O O . PHE D 1 54 ? -5.240 54.265 19.284 1.00 31.82 62 PHE D O 1
ATOM 3684 N N . GLY D 1 55 ? -3.500 53.110 18.415 1.00 40.99 63 GLY D N 1
ATOM 3685 C CA . GLY D 1 55 ? -2.488 54.102 18.743 1.00 31.73 63 GLY D CA 1
ATOM 3686 C C . GLY D 1 55 ? -2.297 54.975 17.519 1.00 27.99 63 GLY D C 1
ATOM 3687 O O . GLY D 1 55 ? -1.183 55.227 17.060 1.00 24.99 63 GLY D O 1
ATOM 3688 N N . ASP D 1 56 ? -3.432 55.385 16.968 1.00 35.21 64 ASP D N 1
ATOM 3689 C CA . ASP D 1 56 ? -3.525 56.185 15.758 1.00 34.36 64 ASP D CA 1
ATOM 3690 C C . ASP D 1 56 ? -3.977 57.591 16.105 1.00 33.08 64 ASP D C 1
ATOM 3691 O O . ASP D 1 56 ? -5.117 57.785 16.490 1.00 33.96 64 ASP D O 1
ATOM 3696 N N . THR D 1 57 ? -3.098 58.571 15.942 1.00 35.78 65 THR D N 1
ATOM 3697 C CA . THR D 1 57 ? -3.425 59.960 16.247 1.00 34.95 65 THR D CA 1
ATOM 3698 C C . THR D 1 57 ? -3.246 60.828 15.001 1.00 34.85 65 THR D C 1
ATOM 3699 O O . THR D 1 57 ? -3.049 62.045 15.105 1.00 33.24 65 THR D O 1
ATOM 3703 N N . THR D 1 58 ? -3.329 60.199 13.828 1.00 34.13 66 THR D N 1
ATOM 3704 C CA . THR D 1 58 ? -3.206 60.914 12.553 1.00 36.23 66 THR D CA 1
ATOM 3705 C C . THR D 1 58 ? -4.296 61.964 12.398 1.00 37.71 66 THR D C 1
ATOM 3706 O O . THR D 1 58 ? -4.110 62.977 11.732 1.00 43.90 66 THR D O 1
ATOM 3710 N N . ASN D 1 59 ? -5.431 61.707 13.033 1.00 37.65 67 ASN D N 1
ATOM 3711 C CA . ASN D 1 59 ? -6.571 62.605 13.040 1.00 34.42 67 ASN D CA 1
ATOM 3712 C C . ASN D 1 59 ? -6.900 63.102 14.449 1.00 36.98 67 ASN D C 1
ATOM 3713 O O . ASN D 1 59 ? -8.047 63.092 14.865 1.00 47.97 67 ASN D O 1
ATOM 3718 N N . GLY D 1 60 ? -5.896 63.498 15.214 1.00 34.82 68 GLY D N 1
ATOM 3719 C CA . GLY D 1 60 ? -6.130 63.793 16.620 1.00 32.07 68 GLY D CA 1
ATOM 3720 C C . GLY D 1 60 ? -6.524 62.508 17.350 1.00 36.81 68 GLY D C 1
ATOM 3721 O O . GLY D 1 60 ? -6.397 61.405 16.791 1.00 35.24 68 GLY D O 1
ATOM 3722 N N . CYS D 1 61 ? -7.084 62.645 18.552 1.00 39.37 69 CYS D N 1
ATOM 3723 C CA . CYS D 1 61 ? -7.412 61.485 19.395 1.00 34.06 69 CYS D CA 1
ATOM 3724 C C . CYS D 1 61 ? -8.554 60.636 18.871 1.00 38.79 69 CYS D C 1
ATOM 3725 O O . CYS D 1 61 ? -8.720 59.480 19.263 1.00 42.95 69 CYS D O 1
ATOM 3728 N N . ILE D 1 62 ? -9.347 61.212 17.987 1.00 40.20 70 ILE D N 1
ATOM 3729 C CA . ILE D 1 62 ? -10.507 60.519 17.451 1.00 39.44 70 ILE D CA 1
ATOM 3730 C C . ILE D 1 62 ? -10.102 59.251 16.683 1.00 38.37 70 ILE D C 1
ATOM 3731 O O . ILE D 1 62 ? -10.887 58.321 16.565 1.00 40.33 70 ILE D O 1
ATOM 3736 N N . SER D 1 63 ? -8.887 59.222 16.138 1.00 40.64 71 SER D N 1
ATOM 3737 C CA . SER D 1 63 ? -8.410 58.070 15.365 1.00 37.52 71 SER D CA 1
ATOM 3738 C C . SER D 1 63 ? -7.938 56.898 16.239 1.00 43.46 71 SER D C 1
ATOM 3739 O O . SER D 1 63 ? -7.510 55.856 15.716 1.00 41.28 71 SER D O 1
ATOM 3742 N N . THR D 1 64 ? -7.977 57.078 17.561 1.00 37.21 72 THR D N 1
ATOM 3743 C CA . THR D 1 64 ? -7.664 55.980 18.474 1.00 38.75 72 THR D CA 1
ATOM 3744 C C . THR D 1 64 ? -8.845 55.008 18.528 1.00 40.80 72 THR D C 1
ATOM 3745 O O . THR D 1 64 ? -8.740 53.905 19.087 1.00 37.82 72 THR D O 1
ATOM 3749 N N . GLY D 1 65 ? -9.961 55.419 17.927 1.00 35.86 73 GLY D N 1
ATOM 3750 C CA . GLY D 1 65 ? -11.107 54.544 17.779 1.00 35.56 73 GLY D CA 1
ATOM 3751 C C . GLY D 1 65 ? -11.926 54.387 19.047 1.00 36.65 73 GLY D C 1
ATOM 3752 O O . GLY D 1 65 ? -11.897 55.253 19.925 1.00 37.35 73 GLY D O 1
ATOM 3753 N N . PRO D 1 66 ? -12.676 53.278 19.143 1.00 37.22 74 PRO D N 1
ATOM 3754 C CA . PRO D 1 66 ? -13.531 52.988 20.301 1.00 36.02 74 PRO D CA 1
ATOM 3755 C C . PRO D 1 66 ? -12.737 52.374 21.449 1.00 32.42 74 PRO D C 1
ATOM 3756 O O . PRO D 1 66 ? -11.539 52.155 21.329 1.00 31.64 74 PRO D O 1
ATOM 3760 N N . HIS D 1 67 ? -13.411 52.105 22.557 1.00 38.76 75 HIS D N 1
ATOM 3761 C CA . HIS D 1 67 ? -12.790 51.450 23.692 1.00 31.28 75 HIS D CA 1
ATOM 3762 C C . HIS D 1 67 ? -12.282 50.077 23.295 1.00 32.62 75 HIS D C 1
ATOM 3763 O O . HIS D 1 67 ? -12.910 49.387 22.504 1.00 36.67 75 HIS D O 1
ATOM 3770 N N . PHE D 1 68 ? -11.122 49.697 23.816 1.00 34.88 76 PHE D N 1
ATOM 3771 C CA . PHE D 1 68 ? -10.514 48.411 23.488 1.00 35.82 76 PHE D CA 1
ATOM 3772 C C . PHE D 1 68 ? -11.494 47.357 23.961 1.00 38.95 76 PHE D C 1
ATOM 3773 O O . PHE D 1 68 ? -11.853 47.311 25.135 1.00 40.08 76 PHE D O 1
ATOM 3781 N N . ASN D 1 69 ? -11.999 46.558 23.034 1.00 40.68 77 ASN D N 1
ATOM 3782 C CA . ASN D 1 69 ? -13.080 45.656 23.383 1.00 45.69 77 ASN D CA 1
ATOM 3783 C C . ASN D 1 69 ? -12.985 44.319 22.687 1.00 46.65 77 ASN D C 1
ATOM 3784 O O . ASN D 1 69 ? -13.829 43.996 21.854 1.00 44.52 77 ASN D O 1
ATOM 3789 N N . PRO D 1 70 ? -11.990 43.509 23.073 1.00 44.58 78 PRO D N 1
ATOM 3790 C CA . PRO D 1 70 ? -11.740 42.246 22.369 1.00 48.91 78 PRO D CA 1
ATOM 3791 C C . PRO D 1 70 ? -12.739 41.116 22.703 1.00 57.46 78 PRO D C 1
ATOM 3792 O O . PRO D 1 70 ? -12.665 40.062 22.055 1.00 57.13 78 PRO D O 1
ATOM 3796 N N . LYS D 1 71 ? -13.700 41.370 23.596 1.00 50.31 79 LYS D N 1
ATOM 3797 C CA . LYS D 1 71 ? -14.690 40.371 23.988 1.00 49.76 79 LYS D CA 1
ATOM 3798 C C . LYS D 1 71 ? -15.947 40.616 23.206 1.00 52.94 79 LYS D C 1
ATOM 3799 O O . LYS D 1 71 ? -16.675 39.690 22.843 1.00 60.20 79 LYS D O 1
ATOM 3805 N N . GLY D 1 72 ? -16.179 41.896 22.951 1.00 58.42 80 GLY D N 1
ATOM 3806 C CA . GLY D 1 72 ? -17.338 42.352 22.224 1.00 53.23 80 GLY D CA 1
ATOM 3807 C C . GLY D 1 72 ? -18.488 42.707 23.121 1.00 51.54 80 GLY D C 1
ATOM 3808 O O . GLY D 1 72 ? -19.646 42.595 22.722 1.00 64.78 80 GLY D O 1
ATOM 3809 N N . LEU D 1 73 ? -18.190 43.128 24.339 1.00 47.03 81 LEU D N 1
ATOM 3810 C CA . LEU D 1 73 ? -19.255 43.378 25.284 1.00 50.32 81 LEU D CA 1
ATOM 3811 C C . LEU D 1 73 ? -19.535 44.862 25.248 1.00 54.26 81 LEU D C 1
ATOM 3812 O O . LEU D 1 73 ? -18.871 45.613 24.537 1.00 56.04 81 LEU D O 1
ATOM 3817 N N . THR D 1 74 ? -20.532 45.279 26.011 1.00 57.74 82 THR D N 1
ATOM 3818 C CA . THR D 1 74 ? -20.954 46.663 25.991 1.00 57.77 82 THR D CA 1
ATOM 3819 C C . THR D 1 74 ? -20.206 47.392 27.095 1.00 57.65 82 THR D C 1
ATOM 3820 O O . THR D 1 74 ? -19.585 46.760 27.956 1.00 56.09 82 THR D O 1
ATOM 3824 N N . HIS D 1 75 ? -20.301 48.715 27.079 1.00 54.16 83 HIS D N 1
ATOM 3825 C CA . HIS D 1 75 ? -19.594 49.566 28.024 1.00 54.04 83 HIS D CA 1
ATOM 3826 C C . HIS D 1 75 ? -20.134 49.350 29.428 1.00 52.45 83 HIS D C 1
ATOM 3827 O O . HIS D 1 75 ? -21.346 49.308 29.636 1.00 54.73 83 HIS D O 1
ATOM 3834 N N . GLY D 1 76 ? -19.225 49.166 30.378 1.00 48.38 84 GLY D N 1
ATOM 3835 C CA . GLY D 1 76 ? -19.593 49.022 31.770 1.00 53.27 84 GLY D CA 1
ATOM 3836 C C . GLY D 1 76 ? -18.542 49.660 32.658 1.00 57.91 84 GLY D C 1
ATOM 3837 O O . GLY D 1 76 ? -17.679 50.401 32.176 1.00 61.17 84 GLY D O 1
ATOM 3838 N N . ALA D 1 77 ? -18.545 49.293 33.933 1.00 47.94 85 ALA D N 1
ATOM 3839 C CA . ALA D 1 77 ? -17.605 49.849 34.886 1.00 45.92 85 ALA D CA 1
ATOM 3840 C C . ALA D 1 77 ? -16.484 48.850 35.116 1.00 55.10 85 ALA D C 1
ATOM 3841 O O . ALA D 1 77 ? -16.667 47.676 34.834 1.00 55.14 85 ALA D O 1
ATOM 3843 N N . PRO D 1 78 ? -15.311 49.306 35.601 1.00 58.55 86 PRO D N 1
ATOM 3844 C CA . PRO D 1 78 ? -14.201 48.357 35.804 1.00 58.69 86 PRO D CA 1
ATOM 3845 C C . PRO D 1 78 ? -14.626 47.175 36.681 1.00 54.60 86 PRO D C 1
ATOM 3846 O O . PRO D 1 78 ? -14.093 46.071 36.545 1.00 51.45 86 PRO D O 1
ATOM 3850 N N . GLU D 1 79 ? -15.593 47.435 37.565 1.00 59.98 87 GLU D N 1
ATOM 3851 C CA . GLU D 1 79 ? -16.096 46.485 38.562 1.00 57.45 87 GLU D CA 1
ATOM 3852 C C . GLU D 1 79 ? -16.954 45.403 37.894 1.00 52.97 87 GLU D C 1
ATOM 3853 O O . GLU D 1 79 ? -17.006 44.252 38.329 1.00 48.85 87 GLU D O 1
ATOM 3859 N N . ASP D 1 80 ? -17.625 45.819 36.825 1.00 53.97 88 ASP D N 1
ATOM 3860 C CA . ASP D 1 80 ? -18.637 45.049 36.118 1.00 53.42 88 ASP D CA 1
ATOM 3861 C C . ASP D 1 80 ? -17.999 43.974 35.235 1.00 57.40 88 ASP D C 1
ATOM 3862 O O . ASP D 1 80 ? -16.876 44.159 34.769 1.00 58.07 88 ASP D O 1
ATOM 3867 N N . GLU D 1 81 ? -18.624 42.799 35.161 1.00 54.71 89 GLU D N 1
ATOM 3868 C CA . GLU D 1 81 ? -18.225 41.784 34.186 1.00 56.13 89 GLU D CA 1
ATOM 3869 C C . GLU D 1 81 ? -18.797 42.141 32.776 1.00 57.27 89 GLU D C 1
ATOM 3870 O O . GLU D 1 81 ? -18.487 41.485 31.764 1.00 52.79 89 GLU D O 1
ATOM 3876 N N . ILE D 1 82 ? -19.585 43.218 32.720 1.00 54.22 90 ILE D N 1
ATOM 3877 C CA . ILE D 1 82 ? -20.084 43.783 31.467 1.00 58.50 90 ILE D CA 1
ATOM 3878 C C . ILE D 1 82 ? -19.091 44.890 31.075 1.00 60.79 90 ILE D C 1
ATOM 3879 O O . ILE D 1 82 ? -19.303 46.076 31.291 1.00 62.45 90 ILE D O 1
ATOM 3884 N N . ARG D 1 83 ? -17.963 44.486 30.507 1.00 60.65 91 ARG D N 1
ATOM 3885 C CA . ARG D 1 83 ? -16.925 45.466 30.228 1.00 55.16 91 ARG D CA 1
ATOM 3886 C C . ARG D 1 83 ? -16.296 45.452 28.847 1.00 54.92 91 ARG D C 1
ATOM 3887 O O . ARG D 1 83 ? -16.191 44.405 28.193 1.00 46.87 91 ARG D O 1
ATOM 3895 N N . HIS D 1 84 ? -15.803 46.622 28.447 1.00 51.93 92 HIS D N 1
ATOM 3896 C CA . HIS D 1 84 ? -14.758 46.674 27.446 1.00 46.44 92 HIS D CA 1
ATOM 3897 C C . HIS D 1 84 ? -13.493 46.375 28.252 1.00 50.69 92 HIS D C 1
ATOM 3898 O O . HIS D 1 84 ? -13.465 46.573 29.480 1.00 43.85 92 HIS D O 1
ATOM 3905 N N . ALA D 1 85 ? -12.448 45.895 27.591 1.00 47.54 93 ALA D N 1
ATOM 3906 C CA . ALA D 1 85 ? -11.202 45.668 28.301 1.00 42.67 93 ALA D CA 1
ATOM 3907 C C . ALA D 1 85 ? -10.693 47.014 28.804 1.00 44.09 93 ALA D C 1
ATOM 3908 O O . ALA D 1 85 ? -10.200 47.124 29.927 1.00 50.59 93 ALA D O 1
ATOM 3910 N N . GLY D 1 86 ? -10.888 48.050 27.991 1.00 38.07 94 GLY D N 1
ATOM 3911 C CA . GLY D 1 86 ? -10.385 49.371 28.305 1.00 39.07 94 GLY D CA 1
ATOM 3912 C C . GLY D 1 86 ? -11.301 50.196 29.181 1.00 40.07 94 GLY D C 1
ATOM 3913 O O . GLY D 1 86 ? -11.137 51.406 29.268 1.00 44.10 94 GLY D O 1
ATOM 3914 N N . ASP D 1 87 ? -12.281 49.560 29.810 1.00 39.34 95 ASP D N 1
ATOM 3915 C CA . ASP D 1 87 ? -13.186 50.282 30.694 1.00 43.64 95 ASP D CA 1
ATOM 3916 C C . ASP D 1 87 ? -12.557 50.437 32.078 1.00 47.59 95 ASP D C 1
ATOM 3917 O O . ASP D 1 87 ? -12.678 49.565 32.948 1.00 44.57 95 ASP D O 1
ATOM 3922 N N . LEU D 1 88 ? -11.886 51.570 32.272 1.00 41.86 96 LEU D N 1
ATOM 3923 C CA . LEU D 1 88 ? -11.122 51.809 33.480 1.00 37.73 96 LEU D CA 1
ATOM 3924 C C . LEU D 1 88 ? -11.757 52.857 34.382 1.00 42.08 96 LEU D C 1
ATOM 3925 O O . LEU D 1 88 ? -11.141 53.322 35.352 1.00 43.66 96 LEU D O 1
ATOM 3930 N N . GLY D 1 89 ? -12.998 53.211 34.081 1.00 36.30 97 GLY D N 1
ATOM 3931 C CA . GLY D 1 89 ? -13.768 54.056 34.972 1.00 35.72 97 GLY D CA 1
ATOM 3932 C C . GLY D 1 89 ? -13.399 55.525 34.917 1.00 39.16 97 GLY D C 1
ATOM 3933 O O . GLY D 1 89 ? -13.078 56.057 33.853 1.00 40.73 97 GLY D O 1
ATOM 3934 N N . ASN D 1 90 ? -13.413 56.176 36.076 1.00 37.00 98 ASN D N 1
ATOM 3935 C CA . ASN D 1 90 ? -13.185 57.613 36.152 1.00 33.28 98 ASN D CA 1
ATOM 3936 C C . ASN D 1 90 ? -11.933 57.963 36.942 1.00 38.66 98 ASN D C 1
ATOM 3937 O O . ASN D 1 90 ? -11.511 57.216 37.826 1.00 36.49 98 ASN D O 1
ATOM 3942 N N . ILE D 1 91 ? -11.330 59.097 36.603 1.00 39.17 99 ILE D N 1
ATOM 3943 C CA . ILE D 1 91 ? -10.249 59.643 37.400 1.00 34.45 99 ILE D CA 1
ATOM 3944 C C . ILE D 1 91 ? -10.769 61.005 37.839 1.00 33.24 99 ILE D C 1
ATOM 3945 O O . ILE D 1 91 ? -11.428 61.693 37.071 1.00 34.46 99 ILE D O 1
ATOM 3950 N N . VAL D 1 92 ? -10.505 61.386 39.079 1.00 32.51 100 VAL D N 1
ATOM 3951 C CA . VAL D 1 92 ? -11.122 62.587 39.587 1.00 30.51 100 VAL D CA 1
ATOM 3952 C C . VAL D 1 92 ? -10.049 63.611 39.773 1.00 31.12 100 VAL D C 1
ATOM 3953 O O . VAL D 1 92 ? -9.073 63.367 40.486 1.00 28.22 100 VAL D O 1
ATOM 3957 N N . ALA D 1 93 ? -10.244 64.762 39.140 1.00 30.98 101 ALA D N 1
ATOM 3958 C CA . ALA D 1 93 ? -9.272 65.841 39.222 1.00 35.01 101 ALA D CA 1
ATOM 3959 C C . ALA D 1 93 ? -9.610 66.767 40.361 1.00 31.52 101 ALA D C 1
ATOM 3960 O O . ALA D 1 93 ? -10.756 67.161 40.519 1.00 37.41 101 ALA D O 1
ATOM 3962 N N . ASN D 1 94 ? -8.604 67.144 41.133 1.00 28.35 102 ASN D N 1
ATOM 3963 C CA . ASN D 1 94 ? -8.838 68.033 42.242 1.00 28.52 102 ASN D CA 1
ATOM 3964 C C . ASN D 1 94 ? -9.073 69.454 41.759 1.00 31.82 102 ASN D C 1
ATOM 3965 O O . ASN D 1 94 ? -9.208 69.704 40.561 1.00 38.36 102 ASN D O 1
ATOM 3970 N N . ALA D 1 95 ? -9.105 70.383 42.707 1.00 35.75 103 ALA D N 1
ATOM 3971 C CA . ALA D 1 95 ? -9.384 71.778 42.427 1.00 35.09 103 ALA D CA 1
ATOM 3972 C C . ALA D 1 95 ? -8.278 72.440 41.628 1.00 36.00 103 ALA D C 1
ATOM 3973 O O . ALA D 1 95 ? -8.530 73.399 40.911 1.00 37.33 103 ALA D O 1
ATOM 3975 N N . ASP D 1 96 ? -7.056 71.923 41.749 1.00 37.43 104 ASP D N 1
ATOM 3976 C CA . ASP D 1 96 ? -5.905 72.443 40.999 1.00 35.58 104 ASP D CA 1
ATOM 3977 C C . ASP D 1 96 ? -5.854 71.860 39.604 1.00 35.01 104 ASP D C 1
ATOM 3978 O O . ASP D 1 96 ? -4.908 72.103 38.858 1.00 32.43 104 ASP D O 1
ATOM 3983 N N . GLY D 1 97 ? -6.860 71.056 39.279 1.00 38.09 105 GLY D N 1
ATOM 3984 C CA . GLY D 1 97 ? -6.966 70.426 37.980 1.00 33.83 105 GLY D CA 1
ATOM 3985 C C . GLY D 1 97 ? -6.117 69.175 37.824 1.00 29.86 105 GLY D C 1
ATOM 3986 O O . GLY D 1 97 ? -5.972 68.673 36.714 1.00 31.14 105 GLY D O 1
ATOM 3987 N N . VAL D 1 98 ? -5.613 68.629 38.926 1.00 26.97 106 VAL D N 1
ATOM 3988 C CA . VAL D 1 98 ? -4.757 67.448 38.865 1.00 29.88 106 VAL D CA 1
ATOM 3989 C C . VAL D 1 98 ? -5.497 66.178 39.238 1.00 27.39 106 VAL D C 1
ATOM 3990 O O . VAL D 1 98 ? -6.223 66.142 40.215 1.00 32.19 106 VAL D O 1
ATOM 3994 N N . ALA D 1 99 ? -5.348 65.152 38.415 1.00 28.70 107 ALA D N 1
ATOM 3995 C CA . ALA D 1 99 ? -5.924 63.854 38.706 1.00 25.52 107 ALA D CA 1
ATOM 3996 C C . ALA D 1 99 ? -4.829 62.828 38.849 1.00 27.34 107 ALA D C 1
ATOM 3997 O O . ALA D 1 99 ? -4.180 62.464 37.872 1.00 25.92 107 ALA D O 1
ATOM 3999 N N . GLU D 1 100 ? -4.647 62.339 40.065 1.00 32.42 108 GLU D N 1
ATOM 4000 C CA . GLU D 1 100 ? -3.654 61.314 40.317 1.00 31.34 108 GLU D CA 1
ATOM 4001 C C . GLU D 1 100 ? -4.242 60.075 40.965 1.00 33.90 108 GLU D C 1
ATOM 4002 O O . GLU D 1 100 ? -4.674 60.133 42.117 1.00 32.25 108 GLU D O 1
ATOM 4008 N N . VAL D 1 101 ? -4.131 58.934 40.296 1.00 31.96 109 VAL D N 1
ATOM 4009 C CA . VAL D 1 101 ? -4.801 57.726 40.751 1.00 26.36 109 VAL D CA 1
ATOM 4010 C C . VAL D 1 101 ? -3.992 56.515 40.328 1.00 26.68 109 VAL D C 1
ATOM 4011 O O . VAL D 1 101 ? -3.235 56.565 39.340 1.00 26.43 109 VAL D O 1
ATOM 4015 N N . THR D 1 102 ? -4.138 55.432 41.078 1.00 20.21 110 THR D N 1
ATOM 4016 C CA . THR D 1 102 ? -3.471 54.190 40.741 1.00 21.91 110 THR D CA 1
ATOM 4017 C C . THR D 1 102 ? -4.484 53.100 40.518 1.00 18.14 110 THR D C 1
ATOM 4018 O O . THR D 1 102 ? -5.430 52.955 41.270 1.00 24.44 110 THR D O 1
ATOM 4022 N N . ILE D 1 103 ? -4.306 52.342 39.458 1.00 19.59 111 ILE D N 1
ATOM 4023 C CA . ILE D 1 103 ? -5.318 51.382 39.075 1.00 23.49 111 ILE D CA 1
ATOM 4024 C C . ILE D 1 103 ? -4.714 50.046 38.757 1.00 22.96 111 ILE D C 1
ATOM 4025 O O . ILE D 1 103 ? -3.674 49.974 38.120 1.00 32.42 111 ILE D O 1
ATOM 4030 N N . VAL D 1 104 ? -5.390 48.988 39.187 1.00 29.43 112 VAL D N 1
ATOM 4031 C CA . VAL D 1 104 ? -5.003 47.611 38.885 1.00 27.71 112 VAL D CA 1
ATOM 4032 C C . VAL D 1 104 ? -6.146 46.978 38.070 1.00 30.05 112 VAL D C 1
ATOM 4033 O O . VAL D 1 104 ? -7.327 47.093 38.423 1.00 24.12 112 VAL D O 1
ATOM 4037 N N . ASP D 1 105 ? -5.813 46.366 36.946 1.00 31.74 113 ASP D N 1
ATOM 4038 C CA . ASP D 1 105 ? -6.839 45.755 36.130 1.00 30.69 113 ASP D CA 1
ATOM 4039 C C . ASP D 1 105 ? -6.291 44.502 35.499 1.00 31.47 113 ASP D C 1
ATOM 4040 O O . ASP D 1 105 ? -5.087 44.344 35.351 1.00 37.29 113 ASP D O 1
ATOM 4045 N N . ASN D 1 106 ? -7.186 43.636 35.067 1.00 38.88 114 ASN D N 1
ATOM 4046 C CA . ASN D 1 106 ? -6.783 42.376 34.472 1.00 40.09 114 ASN D CA 1
ATOM 4047 C C . ASN D 1 106 ? -7.126 42.223 33.012 1.00 38.76 114 ASN D C 1
ATOM 4048 O O . ASN D 1 106 ? -6.872 41.171 32.439 1.00 39.76 114 ASN D O 1
ATOM 4053 N N . GLN D 1 107 ? -7.712 43.247 32.404 1.00 36.89 115 GLN D N 1
ATOM 4054 C CA . GLN D 1 107 ? -8.053 43.117 30.998 1.00 42.86 115 GLN D CA 1
ATOM 4055 C C . GLN D 1 107 ? -7.098 43.886 30.088 1.00 43.08 115 GLN D C 1
ATOM 4056 O O . GLN D 1 107 ? -7.358 44.021 28.895 1.00 41.73 115 GLN D O 1
ATOM 4062 N N . ILE D 1 108 ? -5.972 44.345 30.627 1.00 36.93 116 ILE D N 1
ATOM 4063 C CA . ILE D 1 108 ? -5.071 45.171 29.828 1.00 34.95 116 ILE D CA 1
ATOM 4064 C C . ILE D 1 108 ? -3.614 44.684 29.844 1.00 34.46 116 ILE D C 1
ATOM 4065 O O . ILE D 1 108 ? -2.708 45.374 30.303 1.00 30.97 116 ILE D O 1
ATOM 4070 N N . PRO D 1 109 ? -3.383 43.487 29.297 1.00 35.92 117 PRO D N 1
ATOM 4071 C CA . PRO D 1 109 ? -2.024 42.955 29.355 1.00 37.40 117 PRO D CA 1
ATOM 4072 C C . PRO D 1 109 ? -1.102 43.660 28.374 1.00 41.68 117 PRO D C 1
ATOM 4073 O O . PRO D 1 109 ? -1.546 44.185 27.344 1.00 35.96 117 PRO D O 1
ATOM 4077 N N . LEU D 1 110 ? 0.187 43.639 28.694 1.00 39.12 118 LEU D N 1
ATOM 4078 C CA . LEU D 1 110 ? 1.198 44.256 27.858 1.00 36.50 118 LEU D CA 1
ATOM 4079 C C . LEU D 1 110 ? 1.745 43.253 26.847 1.00 40.00 118 LEU D C 1
ATOM 4080 O O . LEU D 1 110 ? 2.451 43.601 25.902 1.00 41.86 118 LEU D O 1
ATOM 4085 N N . THR D 1 111 ? 1.385 41.993 27.044 1.00 42.93 119 THR D N 1
ATOM 4086 C CA . THR D 1 111 ? 1.806 40.931 26.154 1.00 39.20 119 THR D CA 1
ATOM 4087 C C . THR D 1 111 ? 0.646 40.017 25.873 1.00 40.82 119 THR D C 1
ATOM 4088 O O . THR D 1 111 ? -0.412 40.123 26.498 1.00 39.91 119 THR D O 1
ATOM 4092 N N . GLY D 1 112 ? 0.834 39.133 24.903 1.00 44.77 120 GLY D N 1
ATOM 4093 C CA . GLY D 1 112 ? -0.202 38.172 24.595 1.00 46.88 120 GLY D CA 1
ATOM 4094 C C . GLY D 1 112 ? -1.064 38.643 23.446 1.00 42.90 120 GLY D C 1
ATOM 4095 O O . GLY D 1 112 ? -0.765 39.655 22.800 1.00 38.89 120 GLY D O 1
ATOM 4096 N N . PRO D 1 113 ? -2.133 37.890 23.171 1.00 50.41 121 PRO D N 1
ATOM 4097 C CA . PRO D 1 113 ? -3.079 38.175 22.086 1.00 52.92 121 PRO D CA 1
ATOM 4098 C C . PRO D 1 113 ? -3.838 39.479 22.316 1.00 45.78 121 PRO D C 1
ATOM 4099 O O . PRO D 1 113 ? -4.264 40.127 21.363 1.00 47.80 121 PRO D O 1
ATOM 4103 N N . ASN D 1 114 ? -3.986 39.875 23.574 1.00 37.32 122 ASN D N 1
ATOM 4104 C CA . ASN D 1 114 ? -4.744 41.079 23.879 1.00 39.16 122 ASN D CA 1
ATOM 4105 C C . ASN D 1 114 ? -3.846 42.201 24.370 1.00 40.18 122 ASN D C 1
ATOM 4106 O O . ASN D 1 114 ? -4.259 43.021 25.191 1.00 42.64 122 ASN D O 1
ATOM 4111 N N . ALA D 1 115 ? -2.617 42.236 23.861 1.00 40.74 123 ALA D N 1
ATOM 4112 C CA . ALA D 1 115 ? -1.658 43.253 24.267 1.00 36.74 123 ALA D CA 1
ATOM 4113 C C . ALA D 1 115 ? -2.235 44.630 24.028 1.00 40.14 123 ALA D C 1
ATOM 4114 O O . ALA D 1 115 ? -2.976 44.839 23.055 1.00 43.46 123 ALA D O 1
ATOM 4116 N N . VAL D 1 116 ? -1.959 45.549 24.946 1.00 32.10 124 VAL D N 1
ATOM 4117 C CA . VAL D 1 116 ? -2.401 46.922 24.769 1.00 26.44 124 VAL D CA 1
ATOM 4118 C C . VAL D 1 116 ? -1.238 47.804 24.328 1.00 27.53 124 VAL D C 1
ATOM 4119 O O . VAL D 1 116 ? -1.378 49.018 24.174 1.00 29.96 124 VAL D O 1
ATOM 4123 N N . VAL D 1 117 ? -0.078 47.196 24.124 1.00 29.13 125 VAL D N 1
ATOM 4124 C CA . VAL D 1 117 ? 1.060 47.944 23.611 1.00 30.77 125 VAL D CA 1
ATOM 4125 C C . VAL D 1 117 ? 0.700 48.405 22.217 1.00 33.19 125 VAL D C 1
ATOM 4126 O O . VAL D 1 117 ? 0.229 47.604 21.417 1.00 36.12 125 VAL D O 1
ATOM 4130 N N . GLY D 1 118 ? 0.922 49.683 21.923 1.00 33.59 126 GLY D N 1
ATOM 4131 C CA . GLY D 1 118 ? 0.616 50.211 20.606 1.00 31.13 126 GLY D CA 1
ATOM 4132 C C . GLY D 1 118 ? -0.844 50.576 20.447 1.00 33.53 126 GLY D C 1
ATOM 4133 O O . GLY D 1 118 ? -1.296 50.888 19.347 1.00 32.94 126 GLY D O 1
ATOM 4134 N N . ARG D 1 119 ? -1.581 50.518 21.554 1.00 30.18 127 ARG D N 1
ATOM 4135 C CA . ARG D 1 119 ? -2.958 51.015 21.620 1.00 27.29 127 ARG D CA 1
ATOM 4136 C C . ARG D 1 119 ? -2.915 52.366 22.349 1.00 27.70 127 ARG D C 1
ATOM 4137 O O . ARG D 1 119 ? -1.848 52.973 22.403 1.00 32.78 127 ARG D O 1
ATOM 4145 N N . ALA D 1 120 ? -4.027 52.890 22.864 1.00 23.48 128 ALA D N 1
ATOM 4146 C CA . ALA D 1 120 ? -3.946 54.244 23.430 1.00 23.96 128 ALA D CA 1
ATOM 4147 C C . ALA D 1 120 ? -4.701 54.466 24.723 1.00 26.41 128 ALA D C 1
ATOM 4148 O O . ALA D 1 120 ? -5.621 53.725 25.067 1.00 24.30 128 ALA D O 1
ATOM 4150 N N . PHE D 1 121 ? -4.318 55.538 25.413 1.00 25.05 129 PHE D N 1
ATOM 4151 C CA . PHE D 1 121 ? -5.089 56.009 26.543 1.00 25.22 129 PHE D CA 1
ATOM 4152 C C . PHE D 1 121 ? -5.708 57.334 26.114 1.00 29.98 129 PHE D C 1
ATOM 4153 O O . PHE D 1 121 ? -5.075 58.124 25.398 1.00 22.47 129 PHE D O 1
ATOM 4161 N N . VAL D 1 122 ? -6.946 57.555 26.559 1.00 29.27 130 VAL D N 1
ATOM 4162 C CA . VAL D 1 122 ? -7.691 58.779 26.303 1.00 26.29 130 VAL D CA 1
ATOM 4163 C C . VAL D 1 122 ? -8.314 59.249 27.612 1.00 26.14 130 VAL D C 1
ATOM 4164 O O . VAL D 1 122 ? -8.910 58.452 28.317 1.00 29.99 130 VAL D O 1
ATOM 4168 N N . VAL D 1 123 ? -8.136 60.521 27.962 1.00 24.51 131 VAL D N 1
ATOM 4169 C CA . VAL D 1 123 ? -8.844 61.097 29.093 1.00 26.89 131 VAL D CA 1
ATOM 4170 C C . VAL D 1 123 ? -9.917 61.969 28.504 1.00 34.50 131 VAL D C 1
ATOM 4171 O O . VAL D 1 123 ? -9.676 62.681 27.524 1.00 35.39 131 VAL D O 1
ATOM 4175 N N . HIS D 1 124 ? -11.114 61.906 29.079 1.00 37.48 132 HIS D N 1
ATOM 4176 C CA . HIS D 1 124 ? -12.267 62.472 28.403 1.00 35.07 132 HIS D CA 1
ATOM 4177 C C . HIS D 1 124 ? -12.811 63.686 29.115 1.00 40.44 132 HIS D C 1
ATOM 4178 O O . HIS D 1 124 ? -12.566 63.905 30.306 1.00 36.88 132 HIS D O 1
ATOM 4185 N N . GLU D 1 125 ? -13.581 64.450 28.351 1.00 44.38 133 GLU D N 1
ATOM 4186 C CA . GLU D 1 125 ? -14.197 65.689 28.783 1.00 43.85 133 GLU D CA 1
ATOM 4187 C C . GLU D 1 125 ? -15.084 65.518 30.000 1.00 45.87 133 GLU D C 1
ATOM 4188 O O . GLU D 1 125 ? -15.047 66.335 30.924 1.00 51.45 133 GLU D O 1
ATOM 4194 N N . LEU D 1 126 ? -15.884 64.458 29.998 1.00 43.06 134 LEU D N 1
ATOM 4195 C CA . LEU D 1 126 ? -16.953 64.324 30.980 1.00 47.04 134 LEU D CA 1
ATOM 4196 C C . LEU D 1 126 ? -16.850 63.071 31.821 1.00 44.89 134 LEU D C 1
ATOM 4197 O O . LEU D 1 126 ? -16.020 62.201 31.578 1.00 44.02 134 LEU D O 1
ATOM 4202 N N . GLU D 1 127 ? -17.756 62.984 32.786 1.00 42.90 135 GLU D N 1
ATOM 4203 C CA . GLU D 1 127 ? -17.900 61.833 33.659 1.00 42.27 135 GLU D CA 1
ATOM 4204 C C . GLU D 1 127 ? -18.310 60.581 32.913 1.00 49.31 135 GLU D C 1
ATOM 4205 O O . GLU D 1 127 ? -19.204 60.629 32.071 1.00 59.19 135 GLU D O 1
ATOM 4211 N N . ASP D 1 128 ? -17.681 59.452 33.226 1.00 46.16 136 ASP D N 1
ATOM 4212 C CA . ASP D 1 128 ? -18.136 58.181 32.686 1.00 46.20 136 ASP D CA 1
ATOM 4213 C C . ASP D 1 128 ? -19.341 57.756 33.537 1.00 58.96 136 ASP D C 1
ATOM 4214 O O . ASP D 1 128 ? -19.215 57.542 34.755 1.00 51.96 136 ASP D O 1
ATOM 4219 N N . ASP D 1 129 ? -20.509 57.643 32.901 1.00 58.13 137 ASP D N 1
ATOM 4220 C CA . ASP D 1 129 ? -21.723 57.238 33.610 1.00 56.12 137 ASP D CA 1
ATOM 4221 C C . ASP D 1 129 ? -21.813 55.727 33.738 1.00 58.38 137 ASP D C 1
ATOM 4222 O O . ASP D 1 129 ? -22.810 55.196 34.215 1.00 57.69 137 ASP D O 1
ATOM 4227 N N . LEU D 1 130 ? -20.747 55.058 33.310 1.00 59.86 138 LEU D N 1
ATOM 4228 C CA . LEU D 1 130 ? -20.586 53.614 33.437 1.00 61.58 138 LEU D CA 1
ATOM 4229 C C . LEU D 1 130 ? -21.654 52.941 32.552 1.00 62.71 138 LEU D C 1
ATOM 4230 O O . LEU D 1 130 ? -22.145 53.549 31.592 1.00 61.52 138 LEU D O 1
ATOM 4235 N N . GLY D 1 131 ? -22.027 51.700 32.826 1.00 61.11 139 GLY D N 1
ATOM 4236 C CA . GLY D 1 131 ? -23.062 51.116 31.987 1.00 68.25 139 GLY D CA 1
ATOM 4237 C C . GLY D 1 131 ? -24.439 51.494 32.525 1.00 64.67 139 GLY D C 1
ATOM 4238 O O . GLY D 1 131 ? -25.436 50.837 32.222 1.00 59.97 139 GLY D O 1
ATOM 4239 N N . LYS D 1 132 ? -24.509 52.580 33.262 1.00 59.24 140 LYS D N 1
ATOM 4240 C CA . LYS D 1 132 ? -25.742 52.972 33.883 1.00 56.87 140 LYS D CA 1
ATOM 4241 C C . LYS D 1 132 ? -26.053 54.345 33.416 1.00 58.20 140 LYS D C 1
ATOM 4242 O O . LYS D 1 132 ? -25.632 54.720 32.355 1.00 59.83 140 LYS D O 1
ATOM 4248 N N . GLY D 1 133 ? -26.800 55.100 34.203 1.00 52.08 141 GLY D N 1
ATOM 4249 C CA . GLY D 1 133 ? -27.107 56.469 33.828 1.00 63.37 141 GLY D CA 1
ATOM 4250 C C . GLY D 1 133 ? -28.112 56.691 32.697 1.00 71.15 141 GLY D C 1
ATOM 4251 O O . GLY D 1 133 ? -28.517 57.814 32.433 1.00 73.03 141 GLY D O 1
ATOM 4252 N N . GLY D 1 134 ? -28.527 55.625 32.040 1.00 55.08 142 GLY D N 1
ATOM 4253 C CA . GLY D 1 134 ? -29.525 55.735 31.010 1.00 63.62 142 GLY D CA 1
ATOM 4254 C C . GLY D 1 134 ? -29.532 56.706 29.855 1.00 65.18 142 GLY D C 1
ATOM 4255 O O . GLY D 1 134 ? -30.532 57.275 29.534 1.00 66.34 142 GLY D O 1
ATOM 4256 N N . HIS D 1 135 ? -28.393 56.893 29.230 1.00 62.73 143 HIS D N 1
ATOM 4257 C CA . HIS D 1 135 ? -28.328 57.653 27.988 1.00 62.22 143 HIS D CA 1
ATOM 4258 C C . HIS D 1 135 ? -28.126 56.818 26.730 1.00 60.74 143 HIS D C 1
ATOM 4259 O O . HIS D 1 135 ? -27.571 55.719 26.800 1.00 51.77 143 HIS D O 1
ATOM 4266 N N . GLU D 1 136 ? -28.578 57.328 25.587 1.00 67.53 144 GLU D N 1
ATOM 4267 C CA . GLU D 1 136 ? -28.439 56.600 24.326 1.00 69.62 144 GLU D CA 1
ATOM 4268 C C . GLU D 1 136 ? -2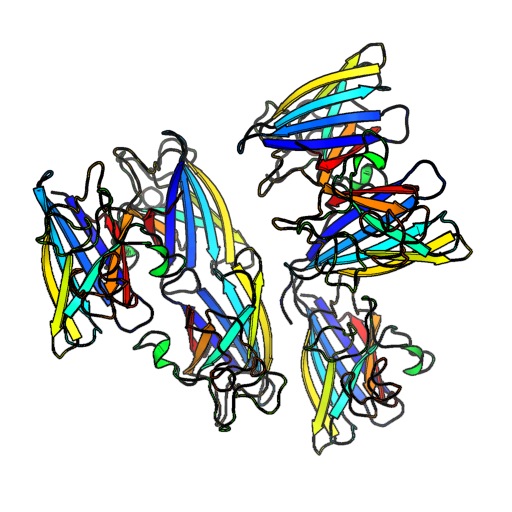7.017 56.056 24.198 1.00 68.62 144 GLU D C 1
ATOM 4269 O O . GLU D 1 136 ? -26.822 54.922 23.759 1.00 62.98 144 GLU D O 1
ATOM 4275 N N . LEU D 1 137 ? -26.041 56.854 24.636 1.00 70.93 145 LEU D N 1
ATOM 4276 C CA . LEU D 1 137 ? -24.629 56.521 24.499 1.00 61.84 145 LEU D CA 1
ATOM 4277 C C . LEU D 1 137 ? -24.067 55.685 25.654 1.00 54.05 145 LEU D C 1
ATOM 4278 O O . LEU D 1 137 ? -22.973 55.159 25.517 1.00 62.89 145 LEU D O 1
ATOM 4283 N N . SER D 1 138 ? -24.828 55.492 26.735 1.00 51.28 146 SER D N 1
ATOM 4284 C CA . SER D 1 138 ? -24.319 54.808 27.933 1.00 48.20 146 SER D CA 1
ATOM 4285 C C . SER D 1 138 ? -23.691 53.433 27.700 1.00 53.09 146 SER D C 1
ATOM 4286 O O . SER D 1 138 ? -22.775 53.047 28.421 1.00 53.00 146 SER D O 1
ATOM 4289 N N . LEU D 1 139 ? -24.168 52.694 26.703 1.00 56.74 147 LEU D N 1
ATOM 4290 C CA . LEU D 1 139 ? -23.682 51.331 26.478 1.00 55.02 147 LEU D CA 1
ATOM 4291 C C . LEU D 1 139 ? -22.568 51.223 25.432 1.00 55.45 147 LEU D C 1
ATOM 4292 O O . LEU D 1 139 ? -22.099 50.116 25.127 1.00 50.12 147 LEU D O 1
ATOM 4297 N N . SER D 1 140 ? -22.143 52.363 24.917 1.00 49.76 148 SER D N 1
ATOM 4298 C CA . SER D 1 140 ? -20.999 52.438 24.039 1.00 51.17 148 SER D CA 1
ATOM 4299 C C . SER D 1 140 ? -19.857 53.186 24.682 1.00 51.05 148 SER D C 1
ATOM 4300 O O . SER D 1 140 ? -18.747 52.723 24.711 1.00 48.05 148 SER D O 1
ATOM 4303 N N . THR D 1 141 ? -20.176 54.356 25.190 1.00 45.94 149 THR D N 1
ATOM 4304 C CA . THR D 1 141 ? -19.248 55.409 25.456 1.00 37.85 149 THR D CA 1
ATOM 4305 C C . THR D 1 141 ? -19.298 55.774 26.908 1.00 48.43 149 THR D C 1
ATOM 4306 O O . THR D 1 141 ? -18.283 55.962 27.521 1.00 48.80 149 THR D O 1
ATOM 4310 N N . GLY D 1 142 ? -20.500 55.897 27.435 1.00 51.12 150 GLY D N 1
ATOM 4311 C CA . GLY D 1 142 ? -20.705 56.225 28.823 1.00 49.86 150 GLY D CA 1
ATOM 4312 C C . GLY D 1 142 ? -20.940 57.695 28.908 1.00 51.96 150 GLY D C 1
ATOM 4313 O O . GLY D 1 142 ? -20.771 58.324 29.923 1.00 50.43 150 GLY D O 1
ATOM 4314 N N . ASN D 1 143 ? -21.347 58.234 27.784 1.00 53.35 151 ASN D N 1
ATOM 4315 C CA . ASN D 1 143 ? -21.579 59.644 27.648 1.00 56.64 151 ASN D CA 1
ATOM 4316 C C . ASN D 1 143 ? -20.505 60.394 28.327 1.00 58.11 151 ASN D C 1
ATOM 4317 O O . ASN D 1 143 ? -20.721 61.030 29.325 1.00 62.74 151 ASN D O 1
ATOM 4322 N N . ALA D 1 144 ? -19.309 60.257 27.802 1.00 57.67 152 ALA D N 1
ATOM 4323 C CA . ALA D 1 144 ? -18.102 60.637 28.502 1.00 51.14 152 ALA D CA 1
ATOM 4324 C C . ALA D 1 144 ? -17.428 61.850 27.874 1.00 53.82 152 ALA D C 1
ATOM 4325 O O . ALA D 1 144 ? -16.387 62.299 28.293 1.00 51.97 152 ALA D O 1
ATOM 4327 N N . GLY D 1 145 ? -18.088 62.369 26.870 1.00 55.45 153 GLY D N 1
ATOM 4328 C CA . GLY D 1 145 ? -17.781 63.613 26.201 1.00 49.61 153 GLY D CA 1
ATOM 4329 C C . GLY D 1 145 ? -16.653 63.437 25.217 1.00 45.33 153 GLY D C 1
ATOM 4330 O O . GLY D 1 145 ? -16.338 62.322 24.800 1.00 43.32 153 GLY D O 1
ATOM 4331 N N . GLY D 1 146 ? -16.030 64.556 24.878 1.00 45.02 154 GLY D N 1
ATOM 4332 C CA . GLY D 1 146 ? -14.959 64.600 23.905 1.00 46.75 154 GLY D CA 1
ATOM 4333 C C . GLY D 1 146 ? -13.654 64.061 24.445 1.00 48.87 154 GLY D C 1
ATOM 4334 O O . GLY D 1 146 ? -13.546 63.700 25.622 1.00 46.35 154 GLY D O 1
ATOM 4335 N N . ARG D 1 147 ? -12.667 64.002 23.561 1.00 45.26 155 ARG D N 1
ATOM 4336 C CA . ARG D 1 147 ? -11.347 63.484 23.871 1.00 35.08 155 ARG D CA 1
ATOM 4337 C C . ARG D 1 147 ? -10.408 64.630 24.144 1.00 31.10 155 ARG D C 1
ATOM 4338 O O . ARG D 1 147 ? -9.979 65.298 23.222 1.00 36.09 155 ARG D O 1
ATOM 4346 N N . LEU D 1 148 ? -10.094 64.853 25.419 1.00 38.62 156 LEU D N 1
ATOM 4347 C CA . LEU D 1 148 ? -9.273 65.998 25.858 1.00 36.26 156 LEU D CA 1
ATOM 4348 C C . LEU D 1 148 ? -7.765 65.838 25.543 1.00 36.28 156 LEU D C 1
ATOM 4349 O O . LEU D 1 148 ? -7.078 66.801 25.159 1.00 32.40 156 LEU D O 1
ATOM 4354 N N . ALA D 1 149 ? -7.260 64.624 25.755 1.00 29.01 157 ALA D N 1
ATOM 4355 C CA . ALA D 1 149 ? -5.866 64.283 25.504 1.00 33.17 157 ALA D CA 1
ATOM 4356 C C . ALA D 1 149 ? -5.753 62.772 25.345 1.00 34.44 157 ALA D C 1
ATOM 4357 O O . ALA D 1 149 ? -6.601 62.030 25.855 1.00 31.90 157 ALA D O 1
ATOM 4359 N N . CYS D 1 150 ? -4.768 62.324 24.570 1.00 30.83 158 CYS D N 1
ATOM 4360 C CA . CYS D 1 150 ? -4.548 60.897 24.358 1.00 27.46 158 CYS D CA 1
ATOM 4361 C C . CYS D 1 150 ? -3.087 60.592 24.143 1.00 27.11 158 CYS D C 1
ATOM 4362 O O . CYS D 1 150 ? -2.286 61.493 23.893 1.00 24.71 158 CYS D O 1
ATOM 4365 N N . GLY D 1 151 ? -2.745 59.311 24.204 1.00 24.33 159 GLY D N 1
ATOM 4366 C CA . GLY D 1 151 ? -1.393 58.898 23.914 1.00 21.75 159 GLY D CA 1
ATOM 4367 C C . GLY D 1 151 ? -1.276 57.440 23.536 1.00 24.44 159 GLY D C 1
ATOM 4368 O O . GLY D 1 151 ? -2.076 56.608 23.966 1.00 25.56 159 GLY D O 1
ATOM 4369 N N . VAL D 1 152 ? -0.263 57.132 22.734 1.00 24.88 160 VAL D N 1
ATOM 4370 C CA . VAL D 1 152 ? -0.021 55.765 22.304 1.00 28.10 160 VAL D CA 1
ATOM 4371 C C . VAL D 1 152 ? 0.752 55.045 23.392 1.00 23.57 160 VAL D C 1
ATOM 4372 O O . VAL D 1 152 ? 1.655 55.615 23.986 1.00 23.75 160 VAL D O 1
ATOM 4376 N N . ILE D 1 153 ? 0.365 53.814 23.690 1.00 26.10 161 ILE D N 1
ATOM 4377 C CA . ILE D 1 153 ? 1.037 53.063 24.732 1.00 27.37 161 ILE D CA 1
ATOM 4378 C C . ILE D 1 153 ? 2.303 52.462 24.135 1.00 27.40 161 ILE D C 1
ATOM 4379 O O . ILE D 1 153 ? 2.221 51.604 23.267 1.00 30.86 161 ILE D O 1
ATOM 4384 N N . GLY D 1 154 ? 3.464 52.884 24.618 1.00 24.47 162 GLY D N 1
ATOM 4385 C CA . GLY D 1 154 ? 4.727 52.456 24.048 1.00 27.91 162 GLY D CA 1
ATOM 4386 C C . GLY D 1 154 ? 5.653 51.773 25.040 1.00 29.74 162 GLY D C 1
ATOM 4387 O O . GLY D 1 154 ? 5.467 51.885 26.244 1.00 28.88 162 GLY D O 1
ATOM 4388 N N . LEU D 1 155 ? 6.628 51.030 24.524 1.00 28.89 163 LEU D N 1
ATOM 4389 C CA . LEU D 1 155 ? 7.578 50.324 25.365 1.00 30.86 163 LEU D CA 1
ATOM 4390 C C . LEU D 1 155 ? 8.524 51.322 26.008 1.00 34.54 163 LEU D C 1
ATOM 4391 O O . LEU D 1 155 ? 8.798 52.385 25.432 1.00 32.13 163 LEU D O 1
ATOM 4396 N N . THR D 1 156 ? 8.962 50.988 27.226 1.00 35.54 164 THR D N 1
ATOM 4397 C CA . THR D 1 156 ? 9.892 51.798 28.017 1.00 31.22 164 THR D CA 1
ATOM 4398 C C . THR D 1 156 ? 10.721 50.831 28.867 1.00 30.91 164 THR D C 1
ATOM 4399 O O . THR D 1 156 ? 10.212 49.795 29.279 1.00 28.82 164 THR D O 1
ATOM 4403 N N . PRO D 1 157 ? 12.003 51.171 29.125 1.00 39.14 165 PRO D N 1
ATOM 4404 C CA . PRO D 1 157 ? 13.019 50.300 29.743 1.00 30.65 165 PRO D CA 1
ATOM 4405 C C . PRO D 1 157 ? 12.650 49.594 31.034 1.00 32.76 165 PRO D C 1
ATOM 4406 O O . PRO D 1 157 ? 11.688 49.958 31.708 1.00 32.53 165 PRO D O 1
ATOM 4410 N N . THR D 1 158 ? 13.475 48.592 31.346 1.00 46.77 166 THR D N 1
ATOM 4411 C CA . THR D 1 158 ? 13.435 47.722 32.537 1.00 51.51 166 THR D CA 1
ATOM 4412 C C . THR D 1 158 ? 12.390 46.642 32.330 1.00 52.25 166 THR D C 1
ATOM 4413 O O . THR D 1 158 ? 11.844 46.498 31.233 1.00 50.83 166 THR D O 1
ATOM 4418 N N . LYS E 1 6 ? 22.096 39.862 43.912 1.00 46.86 14 LYS E N 1
ATOM 4419 C CA . LYS E 1 6 ? 21.587 39.615 45.261 1.00 41.80 14 LYS E CA 1
ATOM 4420 C C . LYS E 1 6 ? 21.817 40.830 46.154 1.00 42.02 14 LYS E C 1
ATOM 4421 O O . LYS E 1 6 ? 22.950 41.142 46.506 1.00 50.21 14 LYS E O 1
ATOM 4424 N N . LYS E 1 7 ? 20.742 41.500 46.543 1.00 36.06 15 LYS E N 1
ATOM 4425 C CA . LYS E 1 7 ? 20.832 42.649 47.432 1.00 38.57 15 LYS E CA 1
ATOM 4426 C C . LYS E 1 7 ? 20.256 42.251 48.778 1.00 40.02 15 LYS E C 1
ATOM 4427 O O . LYS E 1 7 ? 19.406 41.358 48.842 1.00 38.70 15 LYS E O 1
ATOM 4433 N N . LYS E 1 8 ? 20.736 42.888 49.850 1.00 35.69 16 LYS E N 1
ATOM 4434 C CA . LYS E 1 8 ? 20.359 42.489 51.208 1.00 32.22 16 LYS E CA 1
ATOM 4435 C C . LYS E 1 8 ? 20.024 43.693 52.073 1.00 30.58 16 LYS E C 1
ATOM 4436 O O . LYS E 1 8 ? 20.675 44.727 51.986 1.00 29.51 16 LYS E O 1
ATOM 4442 N N . ALA E 1 9 ? 19.032 43.550 52.940 1.00 31.15 17 ALA E N 1
ATOM 4443 C CA . ALA E 1 9 ? 18.664 44.639 53.833 1.00 27.10 17 ALA E CA 1
ATOM 4444 C C . ALA E 1 9 ? 18.378 44.110 55.228 1.00 29.48 17 ALA E C 1
ATOM 4445 O O . ALA E 1 9 ? 18.281 42.903 55.418 1.00 33.40 17 ALA E O 1
ATOM 4447 N N . VAL E 1 10 ? 18.233 45.004 56.203 1.00 28.16 18 VAL E N 1
ATOM 4448 C CA . VAL E 1 10 ? 17.994 44.575 57.587 1.00 27.07 18 VAL E CA 1
ATOM 4449 C C . VAL E 1 10 ? 17.153 45.595 58.364 1.00 26.26 18 VAL E C 1
ATOM 4450 O O . VAL E 1 10 ? 17.178 46.805 58.081 1.00 24.34 18 VAL E O 1
ATOM 4454 N N . ALA E 1 11 ? 16.354 45.099 59.299 1.00 24.43 19 ALA E N 1
ATOM 4455 C CA . ALA E 1 11 ? 15.724 45.992 60.252 1.00 25.41 19 ALA E CA 1
ATOM 4456 C C . ALA E 1 11 ? 16.048 45.509 61.677 1.00 30.24 19 ALA E C 1
ATOM 4457 O O . ALA E 1 11 ? 15.869 44.334 62.017 1.00 26.58 19 ALA E O 1
ATOM 4459 N N . VAL E 1 12 ? 16.569 46.416 62.495 1.00 24.46 20 VAL E N 1
ATOM 4460 C CA . VAL E 1 12 ? 16.706 46.122 63.907 1.00 23.33 20 VAL E CA 1
ATOM 4461 C C . VAL E 1 12 ? 15.464 46.670 64.565 1.00 22.95 20 VAL E C 1
ATOM 4462 O O . VAL E 1 12 ? 15.186 47.857 64.476 1.00 23.66 20 VAL E O 1
ATOM 4466 N N . LEU E 1 13 ? 14.702 45.787 65.194 1.00 24.35 21 LEU E N 1
ATOM 4467 C CA . LEU E 1 13 ? 13.401 46.145 65.753 1.00 29.01 21 LEU E CA 1
ATOM 4468 C C . LEU E 1 13 ? 13.454 46.433 67.237 1.00 26.41 21 LEU E C 1
ATOM 4469 O O . LEU E 1 13 ? 13.814 45.567 68.019 1.00 26.84 21 LEU E O 1
ATOM 4474 N N . LYS E 1 14 ? 13.079 47.650 67.615 1.00 32.29 22 LYS E N 1
ATOM 4475 C CA . LYS E 1 14 ? 13.064 48.089 69.017 1.00 30.95 22 LYS E CA 1
ATOM 4476 C C . LYS E 1 14 ? 11.761 48.791 69.335 1.00 31.85 22 LYS E C 1
ATOM 4477 O O . LYS E 1 14 ? 11.016 49.169 68.425 1.00 31.61 22 LYS E O 1
ATOM 4483 N N . GLY E 1 15 ? 11.463 48.938 70.624 1.00 32.91 23 GLY E N 1
ATOM 4484 C CA . GLY E 1 15 ? 10.205 49.542 70.999 1.00 26.39 23 GLY E CA 1
ATOM 4485 C C . GLY E 1 15 ? 10.009 50.029 72.413 1.00 29.29 23 GLY E C 1
ATOM 4486 O O . GLY E 1 15 ? 10.941 50.335 73.150 1.00 26.70 23 GLY E O 1
ATOM 4487 N N . ASN E 1 16 ? 8.736 50.125 72.755 1.00 30.69 24 ASN E N 1
ATOM 4488 C CA . ASN E 1 16 ? 8.244 50.642 74.015 1.00 34.02 24 ASN E CA 1
ATOM 4489 C C . ASN E 1 16 ? 8.374 49.670 75.194 1.00 38.14 24 ASN E C 1
ATOM 4490 O O . ASN E 1 16 ? 8.366 50.050 76.370 1.00 35.33 24 ASN E O 1
ATOM 4495 N N . SER E 1 17 ? 8.521 48.405 74.852 1.00 38.51 25 SER E N 1
ATOM 4496 C CA . SER E 1 17 ? 8.528 47.332 75.819 1.00 30.17 25 SER E CA 1
ATOM 4497 C C . SER E 1 17 ? 9.798 46.527 75.703 1.00 33.67 25 SER E C 1
ATOM 4498 O O . SER E 1 17 ? 10.756 46.950 75.053 1.00 30.19 25 SER E O 1
ATOM 4501 N N . ALA E 1 18 ? 9.789 45.353 76.321 1.00 38.07 26 ALA E N 1
ATOM 4502 C CA . ALA E 1 18 ? 10.917 44.431 76.240 1.00 35.94 26 ALA E CA 1
ATOM 4503 C C . ALA E 1 18 ? 10.991 43.798 74.859 1.00 28.77 26 ALA E C 1
ATOM 4504 O O . ALA E 1 18 ? 11.989 43.189 74.501 1.00 29.17 26 ALA E O 1
ATOM 4506 N N . VAL E 1 19 ? 9.931 43.970 74.077 1.00 31.64 27 VAL E N 1
ATOM 4507 C CA . VAL E 1 19 ? 9.858 43.376 72.752 1.00 30.86 27 VAL E CA 1
ATOM 4508 C C . VAL E 1 19 ? 10.929 43.968 71.850 1.00 30.45 27 VAL E C 1
ATOM 4509 O O . VAL E 1 19 ? 11.030 45.190 71.672 1.00 30.11 27 VAL E O 1
ATOM 4513 N N . GLU E 1 20 ? 11.789 43.087 71.358 1.00 29.90 28 GLU E N 1
ATOM 4514 C CA . GLU E 1 20 ? 12.789 43.475 70.381 1.00 27.47 28 GLU E CA 1
ATOM 4515 C C . GLU E 1 20 ? 13.130 42.311 69.451 1.00 31.73 28 GLU E C 1
ATOM 4516 O O . GLU E 1 20 ? 12.873 41.142 69.774 1.00 30.96 28 GLU E O 1
ATOM 4522 N N . GLY E 1 21 ? 13.721 42.619 68.298 1.00 21.16 29 GLY E N 1
ATOM 4523 C CA . GLY E 1 21 ? 14.054 41.567 67.372 1.00 21.10 29 GLY E CA 1
ATOM 4524 C C . GLY E 1 21 ? 14.855 42.060 66.200 1.00 22.55 29 GLY E C 1
ATOM 4525 O O . GLY E 1 21 ? 15.156 43.244 66.115 1.00 20.65 29 GLY E O 1
ATOM 4526 N N . VAL E 1 22 ? 15.234 41.134 65.324 1.00 22.06 30 VAL E N 1
ATOM 4527 C CA . VAL E 1 22 ? 16.024 41.467 64.135 1.00 25.90 30 VAL E CA 1
ATOM 4528 C C . VAL E 1 22 ? 15.446 40.833 62.878 1.00 25.24 30 VAL E C 1
ATOM 4529 O O . VAL E 1 22 ? 15.051 39.671 62.881 1.00 29.46 30 VAL E O 1
ATOM 4533 N N . VAL E 1 23 ? 15.382 41.614 61.809 1.00 25.34 31 VAL E N 1
ATOM 4534 C CA . VAL E 1 23 ? 14.884 41.127 60.536 1.00 28.89 31 VAL E CA 1
ATOM 4535 C C . VAL E 1 23 ? 15.835 41.417 59.399 1.00 28.76 31 VAL E C 1
ATOM 4536 O O . VAL E 1 23 ? 16.260 42.562 59.216 1.00 22.99 31 VAL E O 1
ATOM 4540 N N . THR E 1 24 ? 16.155 40.358 58.652 1.00 25.71 32 THR E N 1
ATOM 4541 C CA . THR E 1 24 ? 17.034 40.427 57.499 1.00 21.46 32 THR E CA 1
ATOM 4542 C C . THR E 1 24 ? 16.251 40.183 56.214 1.00 29.69 32 THR E C 1
ATOM 4543 O O . THR E 1 24 ? 15.241 39.455 56.220 1.00 32.03 32 THR E O 1
ATOM 4547 N N . LEU E 1 25 ? 16.679 40.817 55.120 1.00 26.73 33 LEU E N 1
ATOM 4548 C CA . LEU E 1 25 ? 15.980 40.655 53.847 1.00 25.74 33 LEU E CA 1
ATOM 4549 C C . LEU E 1 25 ? 16.987 40.270 52.740 1.00 26.56 33 LEU E C 1
ATOM 4550 O O . LEU E 1 25 ? 18.140 40.757 52.703 1.00 18.13 33 LEU E O 1
ATOM 4555 N N . THR E 1 26 ? 16.553 39.350 51.880 1.00 26.39 34 THR E N 1
ATOM 4556 C CA . THR E 1 26 ? 17.345 38.920 50.732 1.00 28.85 34 THR E CA 1
ATOM 4557 C C . THR E 1 26 ? 16.521 38.958 49.453 1.00 32.35 34 THR E C 1
ATOM 4558 O O . THR E 1 26 ? 15.371 38.535 49.428 1.00 30.88 34 THR E O 1
ATOM 4561 N N . GLN E 1 27 ? 17.081 39.528 48.396 1.00 36.89 35 GLN E N 1
ATOM 4562 C CA . GLN E 1 27 ? 16.409 39.446 47.113 1.00 32.49 35 GLN E CA 1
ATOM 4563 C C . GLN E 1 27 ? 17.399 39.411 45.963 1.00 39.53 35 GLN E C 1
ATOM 4564 O O . GLN E 1 27 ? 18.246 40.283 45.811 1.00 46.80 35 GLN E O 1
ATOM 4570 N N . GLU E 1 28 ? 17.247 38.390 45.142 1.00 47.39 36 GLU E N 1
ATOM 4571 C CA . GLU E 1 28 ? 18.031 38.193 43.940 1.00 52.36 36 GLU E CA 1
ATOM 4572 C C . GLU E 1 28 ? 17.203 38.758 42.793 1.00 57.37 36 GLU E C 1
ATOM 4573 O O . GLU E 1 28 ? 15.985 38.926 42.940 1.00 56.23 36 GLU E O 1
ATOM 4579 N N . GLU E 1 29 ? 17.854 39.150 41.704 1.00 54.90 37 GLU E N 1
ATOM 4580 C CA . GLU E 1 29 ? 17.163 39.303 40.415 1.00 61.63 37 GLU E CA 1
ATOM 4581 C C . GLU E 1 29 ? 15.944 40.274 40.488 1.00 60.82 37 GLU E C 1
ATOM 4582 O O . GLU E 1 29 ? 16.030 41.321 41.132 1.00 67.09 37 GLU E O 1
ATOM 4588 N N . ASP E 1 30 ? 14.824 39.881 39.894 1.00 58.34 38 ASP E N 1
ATOM 4589 C CA . ASP E 1 30 ? 13.504 40.457 39.982 1.00 60.52 38 ASP E CA 1
ATOM 4590 C C . ASP E 1 30 ? 12.743 39.321 40.649 1.00 60.80 38 ASP E C 1
ATOM 4591 O O . ASP E 1 30 ? 11.665 38.928 40.186 1.00 50.30 38 ASP E O 1
ATOM 4596 N N . GLY E 1 31 ? 13.337 38.724 41.682 1.00 55.96 39 GLY E N 1
ATOM 4597 C CA . GLY E 1 31 ? 12.644 37.652 42.357 1.00 37.08 39 GLY E CA 1
ATOM 4598 C C . GLY E 1 31 ? 11.907 38.112 43.596 1.00 39.65 39 GLY E C 1
ATOM 4599 O O . GLY E 1 31 ? 11.772 39.308 43.838 1.00 39.86 39 GLY E O 1
ATOM 4600 N N . PRO E 1 32 ? 11.470 37.156 44.423 1.00 37.66 40 PRO E N 1
ATOM 4601 C CA . PRO E 1 32 ? 10.770 37.381 45.685 1.00 30.25 40 PRO E CA 1
ATOM 4602 C C . PRO E 1 32 ? 11.745 37.843 46.751 1.00 36.75 40 PRO E C 1
ATOM 4603 O O . PRO E 1 32 ? 12.963 37.704 46.589 1.00 37.26 40 PRO E O 1
ATOM 4607 N N . THR E 1 33 ? 11.220 38.359 47.852 1.00 35.18 41 THR E N 1
ATOM 4608 C CA . THR E 1 33 ? 12.079 38.747 48.951 1.00 29.55 41 THR E CA 1
ATOM 4609 C C . THR E 1 33 ? 11.979 37.741 50.093 1.00 30.31 41 THR E C 1
ATOM 4610 O O . THR E 1 33 ? 10.884 37.396 50.541 1.00 31.04 41 THR E O 1
ATOM 4614 N N . THR E 1 34 ? 13.123 37.264 50.559 1.00 24.14 42 THR E N 1
ATOM 4615 C CA . THR E 1 34 ? 13.133 36.353 51.682 1.00 30.05 42 THR E CA 1
ATOM 4616 C C . THR E 1 34 ? 13.394 37.136 52.951 1.00 31.87 42 THR E C 1
ATOM 4617 O O . THR E 1 34 ? 14.417 37.799 53.086 1.00 30.49 42 THR E O 1
ATOM 4621 N N . VAL E 1 35 ? 12.474 37.010 53.894 1.00 26.53 43 VAL E N 1
ATOM 4622 C CA . VAL E 1 35 ? 12.506 37.801 55.100 1.00 28.85 43 VAL E CA 1
ATOM 4623 C C . VAL E 1 35 ? 12.670 36.911 56.306 1.00 29.89 43 VAL E C 1
ATOM 4624 O O . VAL E 1 35 ? 11.780 36.119 56.610 1.00 27.19 43 VAL E O 1
ATOM 4628 N N . ASN E 1 36 ? 13.775 37.059 57.024 1.00 28.65 44 ASN E N 1
ATOM 4629 C CA . ASN E 1 36 ? 13.972 36.247 58.211 1.00 27.06 44 ASN E CA 1
ATOM 4630 C C . ASN E 1 36 ? 13.688 37.040 59.487 1.00 30.75 44 ASN E C 1
ATOM 4631 O O . ASN E 1 36 ? 14.281 38.080 59.737 1.00 35.29 44 ASN E O 1
ATOM 4636 N N . VAL E 1 37 ? 12.735 36.553 60.267 1.00 30.68 45 VAL E N 1
ATOM 4637 C CA . VAL E 1 37 ? 12.199 37.300 61.396 1.00 30.16 45 VAL E CA 1
ATOM 4638 C C . VAL E 1 37 ? 12.494 36.606 62.702 1.00 31.46 45 VAL E C 1
ATOM 4639 O O . VAL E 1 37 ? 12.095 35.467 62.904 1.00 30.81 45 VAL E O 1
ATOM 4643 N N . ARG E 1 38 ? 13.188 37.289 63.601 1.00 35.94 46 ARG E N 1
ATOM 4644 C CA . ARG E 1 38 ? 13.335 36.772 64.957 1.00 34.87 46 ARG E CA 1
ATOM 4645 C C . ARG E 1 38 ? 13.107 37.839 65.986 1.00 32.97 46 ARG E C 1
ATOM 4646 O O . ARG E 1 38 ? 13.955 38.717 66.173 1.00 28.93 46 ARG E O 1
ATOM 4654 N N . ILE E 1 39 ? 11.977 37.715 66.681 1.00 37.20 47 ILE E N 1
ATOM 4655 C CA . ILE E 1 39 ? 11.561 38.672 67.699 1.00 34.98 47 ILE E CA 1
ATOM 4656 C C . ILE E 1 39 ? 11.311 37.983 69.046 1.00 34.35 47 ILE E C 1
ATOM 4657 O O . ILE E 1 39 ? 10.796 36.866 69.106 1.00 33.18 47 ILE E O 1
ATOM 4662 N N . THR E 1 40 ? 11.659 38.677 70.125 1.00 35.01 48 THR E N 1
ATOM 4663 C CA . THR E 1 40 ? 11.496 38.152 71.463 1.00 29.62 48 THR E CA 1
ATOM 4664 C C . THR E 1 40 ? 10.630 39.084 72.273 1.00 32.38 48 THR E C 1
ATOM 4665 O O . THR E 1 40 ? 10.354 40.204 71.841 1.00 31.24 48 THR E O 1
ATOM 4669 N N . GLY E 1 41 ? 10.260 38.631 73.474 1.00 36.60 49 GLY E N 1
ATOM 4670 C CA . GLY E 1 41 ? 9.471 39.410 74.415 1.00 25.54 49 GLY E CA 1
ATOM 4671 C C . GLY E 1 41 ? 7.984 39.424 74.125 1.00 38.24 49 GLY E C 1
ATOM 4672 O O . GLY E 1 41 ? 7.225 40.138 74.782 1.00 40.91 49 GLY E O 1
ATOM 4673 N N . LEU E 1 42 ? 7.565 38.663 73.119 1.00 40.82 50 LEU E N 1
ATOM 4674 C CA . LEU E 1 42 ? 6.167 38.657 72.715 1.00 42.49 50 LEU E CA 1
ATOM 4675 C C . LEU E 1 42 ? 5.342 37.765 73.631 1.00 49.50 50 LEU E C 1
ATOM 4676 O O . LEU E 1 42 ? 5.841 36.773 74.161 1.00 43.96 50 LEU E O 1
ATOM 4681 N N . THR E 1 43 ? 4.076 38.118 73.812 1.00 48.61 51 THR E N 1
ATOM 4682 C CA . THR E 1 43 ? 3.119 37.210 74.416 1.00 41.63 51 THR E CA 1
ATOM 4683 C C . THR E 1 43 ? 2.962 36.029 73.482 1.00 49.75 51 THR E C 1
ATOM 4684 O O . THR E 1 43 ? 2.957 36.212 72.264 1.00 53.00 51 THR E O 1
ATOM 4688 N N . PRO E 1 44 ? 2.884 34.808 74.040 1.00 56.11 52 PRO E N 1
ATOM 4689 C CA . PRO E 1 44 ? 2.724 33.600 73.217 1.00 47.70 52 PRO E CA 1
ATOM 4690 C C . PRO E 1 44 ? 1.498 33.736 72.344 1.00 50.73 52 PRO E C 1
ATOM 4691 O O . PRO E 1 44 ? 0.465 34.215 72.823 1.00 52.69 52 PRO E O 1
ATOM 4695 N N . GLY E 1 45 ? 1.613 33.356 71.079 1.00 42.57 53 GLY E N 1
ATOM 4696 C CA . GLY E 1 45 ? 0.482 33.466 70.187 1.00 45.86 53 GLY E CA 1
ATOM 4697 C C . GLY E 1 45 ? 0.790 34.224 68.914 1.00 54.67 53 GLY E C 1
ATOM 4698 O O . GLY E 1 45 ? 1.937 34.611 68.665 1.00 57.35 53 GLY E O 1
ATOM 4699 N N . PRO E 1 46 ? -0.236 34.432 68.085 1.00 52.87 54 PRO E N 1
ATOM 4700 C CA . PRO E 1 46 ? -0.014 35.125 66.817 1.00 47.80 54 PRO E CA 1
ATOM 4701 C C . PRO E 1 46 ? 0.090 36.625 67.032 1.00 49.05 54 PRO E C 1
ATOM 4702 O O . PRO E 1 46 ? -0.583 37.162 67.927 1.00 44.68 54 PRO E O 1
ATOM 4706 N N . HIS E 1 47 ? 0.957 37.277 66.259 1.00 41.73 55 HIS E N 1
ATOM 4707 C CA . HIS E 1 47 ? 1.105 38.724 66.305 1.00 34.57 55 HIS E CA 1
ATOM 4708 C C . HIS E 1 47 ? 1.186 39.240 64.877 1.00 35.98 55 HIS E C 1
ATOM 4709 O O . HIS E 1 47 ? 1.881 38.672 64.032 1.00 34.43 55 HIS E O 1
ATOM 4716 N N . GLY E 1 48 ? 0.497 40.334 64.611 1.00 33.15 56 GLY E N 1
ATOM 4717 C CA . GLY E 1 48 ? 0.514 40.935 63.292 1.00 39.49 56 GLY E CA 1
ATOM 4718 C C . GLY E 1 48 ? 1.903 41.418 62.947 1.00 35.44 56 GLY E C 1
ATOM 4719 O O . GLY E 1 48 ? 2.538 42.105 63.745 1.00 29.33 56 GLY E O 1
ATOM 4720 N N . PHE E 1 49 ? 2.379 41.052 61.761 1.00 32.50 57 PHE E N 1
ATOM 4721 C CA . PHE E 1 49 ? 3.707 41.461 61.328 1.00 30.78 57 PHE E CA 1
ATOM 4722 C C . PHE E 1 49 ? 3.651 42.144 59.959 1.00 31.25 57 PHE E C 1
ATOM 4723 O O . PHE E 1 49 ? 3.371 41.502 58.935 1.00 28.26 57 PHE E O 1
ATOM 4731 N N . HIS E 1 50 ? 3.932 43.444 59.943 1.00 27.43 58 HIS E N 1
ATOM 4732 C CA . HIS E 1 50 ? 3.725 44.233 58.736 1.00 27.13 58 HIS E CA 1
ATOM 4733 C C . HIS E 1 50 ? 4.910 45.092 58.336 1.00 27.15 58 HIS E C 1
ATOM 4734 O O . HIS E 1 50 ? 5.713 45.505 59.177 1.00 26.38 58 HIS E O 1
ATOM 4741 N N . LEU E 1 51 ? 5.028 45.325 57.030 1.00 27.73 59 LEU E N 1
ATOM 4742 C CA . LEU E 1 51 ? 5.963 46.312 56.520 1.00 23.92 59 LEU E CA 1
ATOM 4743 C C . LEU E 1 51 ? 5.178 47.599 56.315 1.00 22.89 59 LEU E C 1
ATOM 4744 O O . LEU E 1 51 ? 4.401 47.709 55.370 1.00 28.76 59 LEU E O 1
ATOM 4749 N N . HIS E 1 52 ? 5.404 48.587 57.168 1.00 20.91 60 HIS E N 1
ATOM 4750 C CA . HIS E 1 52 ? 4.639 49.834 57.112 1.00 20.05 60 HIS E CA 1
ATOM 4751 C C . HIS E 1 52 ? 5.311 50.848 56.177 1.00 23.76 60 HIS E C 1
ATOM 4752 O O . HIS E 1 52 ? 6.468 50.653 55.760 1.00 22.56 60 HIS E O 1
ATOM 4759 N N . GLU E 1 53 ? 4.584 51.919 55.846 1.00 22.91 61 GLU E N 1
ATOM 4760 C CA . GLU E 1 53 ? 4.967 52.799 54.742 1.00 22.93 61 GLU E CA 1
ATOM 4761 C C . GLU E 1 53 ? 6.252 53.602 54.948 1.00 27.74 61 GLU E C 1
ATOM 4762 O O . GLU E 1 53 ? 7.083 53.694 54.039 1.00 24.28 61 GLU E O 1
ATOM 4768 N N . PHE E 1 54 ? 6.421 54.183 56.129 1.00 23.34 62 PHE E N 1
ATOM 4769 C CA . PHE E 1 54 ? 7.515 55.126 56.313 1.00 26.42 62 PHE E CA 1
ATOM 4770 C C . PHE E 1 54 ? 8.592 54.661 57.270 1.00 25.81 62 PHE E C 1
ATOM 4771 O O . PHE E 1 54 ? 8.303 54.030 58.287 1.00 25.57 62 PHE E O 1
ATOM 4779 N N . GLY E 1 55 ? 9.840 54.997 56.958 1.00 27.86 63 GLY E N 1
ATOM 4780 C CA . GLY E 1 55 ? 10.939 54.626 57.840 1.00 27.11 63 GLY E CA 1
ATOM 4781 C C . GLY E 1 55 ? 11.272 55.745 58.791 1.00 20.11 63 GLY E C 1
ATOM 4782 O O . GLY E 1 55 ? 12.433 56.089 59.001 1.00 25.13 63 GLY E O 1
ATOM 4783 N N . ASP E 1 56 ? 10.217 56.309 59.355 1.00 19.78 64 ASP E N 1
ATOM 4784 C CA . ASP E 1 56 ? 10.269 57.453 60.249 1.00 17.85 64 ASP E CA 1
ATOM 4785 C C . ASP E 1 56 ? 9.938 57.054 61.678 1.00 20.81 64 ASP E C 1
ATOM 4786 O O . ASP E 1 56 ? 8.781 56.758 61.954 1.00 17.85 64 ASP E O 1
ATOM 4791 N N . THR E 1 57 ? 10.909 57.088 62.594 1.00 19.03 65 THR E N 1
ATOM 4792 C CA . THR E 1 57 ? 10.600 56.754 63.976 1.00 16.92 65 THR E CA 1
ATOM 4793 C C . THR E 1 57 ? 10.737 57.940 64.942 1.00 20.30 65 THR E C 1
ATOM 4794 O O . THR E 1 57 ? 10.811 57.738 66.164 1.00 20.08 65 THR E O 1
ATOM 4798 N N . THR E 1 58 ? 10.654 59.162 64.414 1.00 14.80 66 THR E N 1
ATOM 4799 C CA . THR E 1 58 ? 10.788 60.366 65.226 1.00 16.01 66 THR E CA 1
ATOM 4800 C C . THR E 1 58 ? 9.731 60.371 66.320 1.00 18.74 66 THR E C 1
ATOM 4801 O O . THR E 1 58 ? 9.908 60.944 67.391 1.00 19.16 66 THR E O 1
ATOM 4805 N N . ASN E 1 59 ? 8.620 59.726 66.038 1.00 18.56 67 ASN E N 1
ATOM 4806 C CA . ASN E 1 59 ? 7.564 59.617 67.013 1.00 21.40 67 ASN E CA 1
ATOM 4807 C C . ASN E 1 59 ? 7.320 58.159 67.371 1.00 23.76 67 ASN E C 1
ATOM 4808 O O . ASN E 1 59 ? 6.179 57.706 67.472 1.00 23.35 67 ASN E O 1
ATOM 4813 N N . GLY E 1 60 ? 8.397 57.403 67.539 1.00 25.99 68 GLY E N 1
ATOM 4814 C CA . GLY E 1 60 ? 8.227 55.983 67.750 1.00 24.24 68 GLY E CA 1
ATOM 4815 C C . GLY E 1 60 ? 7.618 55.367 66.500 1.00 21.55 68 GLY E C 1
ATOM 4816 O O . GLY E 1 60 ? 7.711 55.910 65.391 1.00 20.35 68 GLY E O 1
ATOM 4817 N N . CYS E 1 61 ? 6.986 54.222 66.693 1.00 20.00 69 CYS E N 1
ATOM 4818 C CA . CYS E 1 61 ? 6.404 53.437 65.607 1.00 21.16 69 CYS E CA 1
ATOM 4819 C C . CYS E 1 61 ? 5.174 54.103 64.975 1.00 20.43 69 CYS E C 1
ATOM 4820 O O . CYS E 1 61 ? 4.765 53.741 63.877 1.00 21.07 69 CYS E O 1
ATOM 4823 N N . ILE E 1 62 ? 4.585 55.057 65.684 1.00 19.21 70 ILE E N 1
ATOM 4824 C CA . ILE E 1 62 ? 3.399 55.761 65.206 1.00 22.03 70 ILE E CA 1
ATOM 4825 C C . ILE E 1 62 ? 3.710 56.496 63.915 1.00 26.32 70 ILE E C 1
ATOM 4826 O O . ILE E 1 62 ? 2.832 56.653 63.047 1.00 27.94 70 ILE E O 1
ATOM 4831 N N . SER E 1 63 ? 4.956 56.950 63.792 1.00 22.14 71 SER E N 1
ATOM 4832 C CA . SER E 1 63 ? 5.394 57.736 62.638 1.00 16.45 71 SER E CA 1
ATOM 4833 C C . SER E 1 63 ? 5.759 56.883 61.423 1.00 18.80 71 SER E C 1
ATOM 4834 O O . SER E 1 63 ? 6.110 57.440 60.379 1.00 19.93 71 SER E O 1
ATOM 4837 N N . THR E 1 64 ? 5.724 55.550 61.549 1.00 19.11 72 THR E N 1
ATOM 4838 C CA . THR E 1 64 ? 5.960 54.662 60.383 1.00 18.86 72 THR E CA 1
ATOM 4839 C C . THR E 1 64 ? 4.709 54.560 59.463 1.00 24.84 72 THR E C 1
ATOM 4840 O O . THR E 1 64 ? 4.735 53.900 58.412 1.00 24.52 72 THR E O 1
ATOM 4844 N N . GLY E 1 65 ? 3.600 55.157 59.891 1.00 19.99 73 GLY E N 1
ATOM 4845 C CA . GLY E 1 65 ? 2.430 55.263 59.043 1.00 25.40 73 GLY E CA 1
ATOM 4846 C C . GLY E 1 65 ? 1.608 53.993 58.918 1.00 29.69 73 GLY E C 1
ATOM 4847 O O . GLY E 1 65 ? 1.709 53.077 59.750 1.00 30.08 73 GLY E O 1
ATOM 4848 N N . PRO E 1 66 ? 0.808 53.916 57.855 1.00 21.33 74 PRO E N 1
ATOM 4849 C CA . PRO E 1 66 ? -0.040 52.753 57.595 1.00 26.57 74 PRO E CA 1
ATOM 4850 C C . PRO E 1 66 ? 0.775 51.642 56.954 1.00 26.63 74 PRO E C 1
ATOM 4851 O O . PRO E 1 66 ? 1.957 51.847 56.717 1.00 26.73 74 PRO E O 1
ATOM 4855 N N . HIS E 1 67 ? 0.178 50.487 56.693 1.00 29.90 75 HIS E N 1
ATOM 4856 C CA . HIS E 1 67 ? 0.908 49.430 56.001 1.00 25.81 75 HIS E CA 1
ATOM 4857 C C . HIS E 1 67 ? 1.329 49.882 54.594 1.00 29.88 75 HIS E C 1
ATOM 4858 O O . HIS E 1 67 ? 0.593 50.611 53.923 1.00 32.65 75 HIS E O 1
ATOM 4865 N N . PHE E 1 68 ? 2.518 49.475 54.157 1.00 28.66 76 PHE E N 1
ATOM 4866 C CA . PHE E 1 68 ? 3.029 49.865 52.832 1.00 29.64 76 PHE E CA 1
ATOM 4867 C C . PHE E 1 68 ? 2.086 49.339 51.735 1.00 35.04 76 PHE E C 1
ATOM 4868 O O . PHE E 1 68 ? 1.849 48.134 51.633 1.00 35.08 76 PHE E O 1
ATOM 4876 N N . ASN E 1 69 ? 1.535 50.250 50.937 1.00 34.99 77 ASN E N 1
ATOM 4877 C CA . ASN E 1 69 ? 0.465 49.928 49.986 1.00 33.88 77 ASN E CA 1
ATOM 4878 C C . ASN E 1 69 ? 0.560 50.662 48.623 1.00 32.31 77 ASN E C 1
ATOM 4879 O O . ASN E 1 69 ? -0.215 51.559 48.336 1.00 35.77 77 ASN E O 1
ATOM 4884 N N . PRO E 1 70 ? 1.527 50.286 47.781 1.00 33.42 78 PRO E N 1
ATOM 4885 C CA . PRO E 1 70 ? 1.704 51.010 46.517 1.00 37.92 78 PRO E CA 1
ATOM 4886 C C . PRO E 1 70 ? 0.654 50.647 45.465 1.00 42.23 78 PRO E C 1
ATOM 4887 O O . PRO E 1 70 ? 0.673 51.184 44.354 1.00 39.42 78 PRO E O 1
ATOM 4891 N N . LYS E 1 71 ? -0.245 49.740 45.825 1.00 44.89 79 LYS E N 1
ATOM 4892 C CA . LYS E 1 71 ? -1.362 49.385 44.974 1.00 46.21 79 LYS E CA 1
ATOM 4893 C C . LYS E 1 71 ? -2.419 50.158 45.724 1.00 48.24 79 LYS E C 1
ATOM 4894 O O . LYS E 1 71 ? -2.152 50.602 46.835 1.00 42.74 79 LYS E O 1
ATOM 4900 N N . GLY E 1 72 ? -3.607 50.354 45.176 1.00 48.17 80 GLY E N 1
ATOM 4901 C CA . GLY E 1 72 ? -4.564 51.132 45.948 1.00 43.17 80 GLY E CA 1
ATOM 4902 C C . GLY E 1 72 ? -5.397 50.262 46.862 1.00 42.08 80 GLY E C 1
ATOM 4903 O O . GLY E 1 72 ? -6.527 50.618 47.179 1.00 55.52 80 GLY E O 1
ATOM 4904 N N . LEU E 1 73 ? -4.841 49.165 47.359 1.00 36.96 81 LEU E N 1
ATOM 4905 C CA . LEU E 1 73 ? -5.696 48.099 47.885 1.00 38.52 81 LEU E CA 1
ATOM 4906 C C . LEU E 1 73 ? -6.015 48.130 49.370 1.00 40.35 81 LEU E C 1
ATOM 4907 O O . LEU E 1 73 ? -5.605 49.024 50.103 1.00 43.25 81 LEU E O 1
ATOM 4912 N N . THR E 1 74 ? -6.838 47.163 49.764 1.00 42.06 82 THR E N 1
ATOM 4913 C CA . THR E 1 74 ? -7.367 47.024 51.114 1.00 38.64 82 THR E CA 1
ATOM 4914 C C . THR E 1 74 ? -6.559 46.013 51.936 1.00 43.82 82 THR E C 1
ATOM 4915 O O . THR E 1 74 ? -5.856 45.186 51.356 1.00 47.62 82 THR E O 1
ATOM 4919 N N . HIS E 1 75 ? -6.713 46.005 53.259 1.00 37.31 83 HIS E N 1
ATOM 4920 C CA . HIS E 1 75 ? -5.956 45.057 54.073 1.00 40.54 83 HIS E CA 1
ATOM 4921 C C . HIS E 1 75 ? -6.427 43.645 53.850 1.00 44.57 83 HIS E C 1
ATOM 4922 O O . HIS E 1 75 ? -7.624 43.401 53.755 1.00 51.61 83 HIS E O 1
ATOM 4929 N N . GLY E 1 76 ? -5.476 42.720 53.756 1.00 46.61 84 GLY E N 1
ATOM 4930 C CA . GLY E 1 76 ? -5.804 41.301 53.707 1.00 49.78 84 GLY E CA 1
ATOM 4931 C C . GLY E 1 76 ? -4.635 40.393 54.126 1.00 47.36 84 GLY E C 1
ATOM 4932 O O . GLY E 1 76 ? -3.836 40.742 54.996 1.00 48.03 84 GLY E O 1
ATOM 4933 N N . ALA E 1 77 ? -4.515 39.252 53.457 1.00 45.77 85 ALA E N 1
ATOM 4934 C CA . ALA E 1 77 ? -3.612 38.190 53.879 1.00 45.38 85 ALA E CA 1
ATOM 4935 C C . ALA E 1 77 ? -2.601 37.945 52.781 1.00 42.74 85 ALA E C 1
ATOM 4936 O O . ALA E 1 77 ? -2.844 38.299 51.637 1.00 43.63 85 ALA E O 1
ATOM 4938 N N . PRO E 1 78 ? -1.433 37.388 53.129 1.00 38.66 86 PRO E N 1
ATOM 4939 C CA . PRO E 1 78 ? -0.450 37.249 52.043 1.00 43.78 86 PRO E CA 1
ATOM 4940 C C . PRO E 1 78 ? -0.909 36.405 50.830 1.00 49.84 86 PRO E C 1
ATOM 4941 O O . PRO E 1 78 ? -0.503 36.726 49.701 1.00 45.84 86 PRO E O 1
ATOM 4945 N N . GLU E 1 79 ? -1.736 35.378 51.052 1.00 49.49 87 GLU E N 1
ATOM 4946 C CA . GLU E 1 79 ? -2.150 34.469 49.976 1.00 46.27 87 GLU E CA 1
ATOM 4947 C C . GLU E 1 79 ? -3.222 35.090 49.062 1.00 50.73 87 GLU E C 1
ATOM 4948 O O . GLU E 1 79 ? -3.163 34.991 47.830 1.00 47.51 87 GLU E O 1
ATOM 4954 N N . ASP E 1 80 ? -4.207 35.734 49.678 1.00 44.93 88 ASP E N 1
ATOM 4955 C CA . ASP E 1 80 ? -5.305 36.319 48.937 1.00 44.22 88 ASP E CA 1
ATOM 4956 C C . ASP E 1 80 ? -4.710 37.643 48.495 1.00 50.02 88 ASP E C 1
ATOM 4957 O O . ASP E 1 80 ? -3.966 38.228 49.263 1.00 53.56 88 ASP E O 1
ATOM 4962 N N . GLU E 1 81 ? -4.876 38.091 47.258 1.00 52.71 89 GLU E N 1
ATOM 4963 C CA . GLU E 1 81 ? -4.260 39.391 46.996 1.00 56.40 89 GLU E CA 1
ATOM 4964 C C . GLU E 1 81 ? -5.177 40.506 46.487 1.00 59.26 89 GLU E C 1
ATOM 4965 O O . GLU E 1 81 ? -5.004 41.036 45.392 1.00 54.20 89 GLU E O 1
ATOM 4971 N N . ILE E 1 82 ? -6.158 40.833 47.323 1.00 64.84 90 ILE E N 1
ATOM 4972 C CA . ILE E 1 82 ? -6.567 42.222 47.510 1.00 61.61 90 ILE E CA 1
ATOM 4973 C C . ILE E 1 82 ? -5.915 42.620 48.821 1.00 54.10 90 ILE E C 1
ATOM 4974 O O . ILE E 1 82 ? -6.586 42.706 49.850 1.00 51.99 90 ILE E O 1
ATOM 4979 N N . ARG E 1 83 ? -4.600 42.835 48.772 1.00 52.19 91 ARG E N 1
ATOM 4980 C CA . ARG E 1 83 ? -3.806 43.098 49.969 1.00 52.13 91 ARG E CA 1
ATOM 4981 C C . ARG E 1 83 ? -2.881 44.307 49.801 1.00 48.62 91 ARG E C 1
ATOM 4982 O O . ARG E 1 83 ? -2.612 44.746 48.676 1.00 41.58 91 ARG E O 1
ATOM 4990 N N . HIS E 1 84 ? -2.373 44.808 50.930 1.00 43.17 92 HIS E N 1
ATOM 4991 C CA . HIS E 1 84 ? -1.275 45.765 50.936 1.00 34.77 92 HIS E CA 1
ATOM 4992 C C . HIS E 1 84 ? -0.012 45.030 50.625 1.00 32.35 92 HIS E C 1
ATOM 4993 O O . HIS E 1 84 ? 0.072 43.829 50.838 1.00 34.52 92 HIS E O 1
ATOM 5000 N N . ALA E 1 85 ? 0.981 45.747 50.123 1.00 33.01 93 ALA E N 1
ATOM 5001 C CA . ALA E 1 85 ? 2.283 45.134 49.883 1.00 41.27 93 ALA E CA 1
ATOM 5002 C C . ALA E 1 85 ? 2.935 44.678 51.205 1.00 34.39 93 ALA E C 1
ATOM 5003 O O . ALA E 1 85 ? 3.616 43.660 51.257 1.00 35.96 93 ALA E O 1
ATOM 5005 N N . GLY E 1 86 ? 2.723 45.435 52.271 1.00 31.67 94 GLY E N 1
ATOM 5006 C CA . GLY E 1 86 ? 3.332 45.116 53.547 1.00 30.51 94 GLY E CA 1
ATOM 5007 C C . GLY E 1 86 ? 2.492 44.149 54.358 1.00 33.89 94 GLY E C 1
ATOM 5008 O O . GLY E 1 86 ? 2.720 43.971 55.547 1.00 31.17 94 GLY E O 1
ATOM 5009 N N . ASP E 1 87 ? 1.512 43.523 53.713 1.00 36.70 95 ASP E N 1
ATOM 5010 C CA . ASP E 1 87 ? 0.652 42.546 54.376 1.00 36.70 95 ASP E CA 1
ATOM 5011 C C . ASP E 1 87 ? 1.334 41.170 54.428 1.00 37.62 95 ASP E C 1
ATOM 5012 O O . ASP E 1 87 ? 1.241 40.391 53.481 1.00 41.52 95 ASP E O 1
ATOM 5017 N N . LEU E 1 88 ? 2.021 40.880 55.533 1.00 40.84 96 LEU E N 1
ATOM 5018 C CA . LEU E 1 88 ? 2.818 39.659 55.677 1.00 35.00 96 LEU E CA 1
ATOM 5019 C C . LEU E 1 88 ? 2.188 38.654 56.637 1.00 41.49 96 LEU E C 1
ATOM 5020 O O . LEU E 1 88 ? 2.821 37.663 57.012 1.00 42.14 96 LEU E O 1
ATOM 5025 N N . GLY E 1 89 ? 0.935 38.894 57.014 1.00 39.62 97 GLY E N 1
ATOM 5026 C CA . GLY E 1 89 ? 0.189 37.933 57.799 1.00 36.81 97 GLY E CA 1
ATOM 5027 C C . GLY E 1 89 ? 0.563 37.944 59.258 1.00 29.87 97 GLY E C 1
ATOM 5028 O O . GLY E 1 89 ? 0.729 39.009 59.842 1.00 37.90 97 GLY E O 1
ATOM 5029 N N . ASN E 1 90 ? 0.664 36.759 59.851 1.00 34.33 98 ASN E N 1
ATOM 5030 C CA . ASN E 1 90 ? 0.984 36.616 61.275 1.00 34.62 98 ASN E CA 1
ATOM 5031 C C . ASN E 1 90 ? 2.288 35.903 61.591 1.00 33.83 98 ASN E C 1
ATOM 5032 O O . ASN E 1 90 ? 2.776 35.077 60.829 1.00 39.37 98 ASN E O 1
ATOM 5037 N N . ILE E 1 91 ? 2.870 36.231 62.724 1.00 35.01 99 ILE E N 1
ATOM 5038 C CA . ILE E 1 91 ? 3.986 35.443 63.213 1.00 33.84 99 ILE E CA 1
ATOM 5039 C C . ILE E 1 91 ? 3.574 34.920 64.580 1.00 36.49 99 ILE E C 1
ATOM 5040 O O . ILE E 1 91 ? 2.838 35.576 65.317 1.00 42.38 99 ILE E O 1
ATOM 5045 N N . VAL E 1 92 ? 3.987 33.709 64.903 1.00 37.27 100 VAL E N 1
ATOM 5046 C CA . VAL E 1 92 ? 3.489 33.105 66.122 1.00 43.74 100 VAL E CA 1
ATOM 5047 C C . VAL E 1 92 ? 4.608 32.980 67.146 1.00 36.30 100 VAL E C 1
ATOM 5048 O O . VAL E 1 92 ? 5.682 32.484 66.832 1.00 34.90 100 VAL E O 1
ATOM 5052 N N . ALA E 1 93 ? 4.359 33.472 68.355 1.00 35.08 101 ALA E N 1
ATOM 5053 C CA . ALA E 1 93 ? 5.336 33.384 69.428 1.00 40.51 101 ALA E CA 1
ATOM 5054 C C . ALA E 1 93 ? 5.135 32.102 70.220 1.00 46.23 101 ALA E C 1
ATOM 5055 O O . ALA E 1 93 ? 4.007 31.722 70.537 1.00 48.38 101 ALA E O 1
ATOM 5057 N N . ASN E 1 94 ? 6.237 31.428 70.530 1.00 45.79 102 ASN E N 1
ATOM 5058 C CA . ASN E 1 94 ? 6.169 30.202 71.299 1.00 42.56 102 ASN E CA 1
ATOM 5059 C C . ASN E 1 94 ? 5.908 30.509 72.765 1.00 46.34 102 ASN E C 1
ATOM 5060 O O . ASN E 1 94 ? 5.633 31.659 73.131 1.00 49.08 102 ASN E O 1
ATOM 5065 N N . ALA E 1 95 ? 6.020 29.490 73.601 1.00 44.32 103 ALA E N 1
ATOM 5066 C CA . ALA E 1 95 ? 5.688 29.638 75.004 1.00 41.57 103 ALA E CA 1
ATOM 5067 C C . ALA E 1 95 ? 6.651 30.577 75.673 1.00 39.85 103 ALA E C 1
ATOM 5068 O O . ALA E 1 95 ? 6.320 31.252 76.652 1.00 38.79 103 ALA E O 1
ATOM 5070 N N . ASP E 1 96 ? 7.847 30.623 75.108 1.00 45.20 104 ASP E N 1
ATOM 5071 C CA . ASP E 1 96 ? 8.912 31.471 75.618 1.00 46.88 104 ASP E CA 1
ATOM 5072 C C . ASP E 1 96 ? 8.853 32.898 75.056 1.00 45.38 104 ASP E C 1
ATOM 5073 O O . ASP E 1 96 ? 9.710 33.724 75.351 1.00 48.12 104 ASP E O 1
ATOM 5078 N N . GLY E 1 97 ? 7.832 33.194 74.258 1.00 42.87 105 GLY E N 1
ATOM 5079 C CA . GLY E 1 97 ? 7.674 34.538 73.738 1.00 46.92 105 GLY E CA 1
ATOM 5080 C C . GLY E 1 97 ? 8.525 34.864 72.526 1.00 47.68 105 GLY E C 1
ATOM 5081 O O . GLY E 1 97 ? 8.747 36.032 72.187 1.00 41.34 105 GLY E O 1
ATOM 5082 N N . VAL E 1 98 ? 9.031 33.814 71.892 1.00 46.80 106 VAL E N 1
ATOM 5083 C CA . VAL E 1 98 ? 9.869 33.956 70.722 1.00 36.44 106 VAL E CA 1
ATOM 5084 C C . VAL E 1 98 ? 9.122 33.600 69.443 1.00 40.02 106 VAL E C 1
ATOM 5085 O O . VAL E 1 98 ? 8.495 32.549 69.337 1.00 38.89 106 VAL E O 1
ATOM 5089 N N . ALA E 1 99 ? 9.200 34.490 68.470 1.00 36.80 107 ALA E N 1
ATOM 5090 C CA . ALA E 1 99 ? 8.654 34.216 67.166 1.00 32.33 107 ALA E CA 1
ATOM 5091 C C . ALA E 1 99 ? 9.813 34.210 66.177 1.00 34.71 107 ALA E C 1
ATOM 5092 O O . ALA E 1 99 ? 10.451 35.230 65.947 1.00 36.35 107 ALA E O 1
ATOM 5094 N N . GLU E 1 100 ? 10.082 33.044 65.604 1.00 36.96 108 GLU E N 1
ATOM 5095 C CA . GLU E 1 100 ? 11.087 32.893 64.565 1.00 33.30 108 GLU E CA 1
ATOM 5096 C C . GLU E 1 100 ? 10.399 32.376 63.331 1.00 38.03 108 GLU E C 1
ATOM 5097 O O . GLU E 1 100 ? 9.744 31.350 63.395 1.00 52.64 108 GLU E O 1
ATOM 5103 N N . VAL E 1 101 ? 10.522 33.076 62.216 1.00 41.28 109 VAL E N 1
ATOM 5104 C CA . VAL E 1 101 ? 9.807 32.675 61.011 1.00 41.90 109 VAL E CA 1
ATOM 5105 C C . VAL E 1 101 ? 10.548 33.149 59.749 1.00 37.52 109 VAL E C 1
ATOM 5106 O O . VAL E 1 101 ? 11.304 34.119 59.787 1.00 37.73 109 VAL E O 1
ATOM 5110 N N . THR E 1 102 ? 10.342 32.438 58.645 1.00 37.73 110 THR E N 1
ATOM 5111 C CA . THR E 1 102 ? 10.909 32.792 57.352 1.00 25.35 110 THR E CA 1
ATOM 5112 C C . THR E 1 102 ? 9.751 33.012 56.388 1.00 30.38 110 THR E C 1
ATOM 5113 O O . THR E 1 102 ? 8.811 32.228 56.361 1.00 31.55 110 THR E O 1
ATOM 5117 N N . ILE E 1 103 ? 9.810 34.095 55.620 1.00 30.49 111 ILE E N 1
ATOM 5118 C CA . ILE E 1 103 ? 8.700 34.529 54.784 1.00 26.92 111 ILE E CA 1
ATOM 5119 C C . ILE E 1 103 ? 9.224 34.858 53.403 1.00 30.80 111 ILE E C 1
ATOM 5120 O O . ILE E 1 103 ? 10.293 35.472 53.282 1.00 30.62 111 ILE E O 1
ATOM 5125 N N . VAL E 1 104 ? 8.511 34.447 52.357 1.00 26.40 112 VAL E N 1
ATOM 5126 C CA . VAL E 1 104 ? 8.928 34.814 51.005 1.00 30.11 112 VAL E CA 1
ATOM 5127 C C . VAL E 1 104 ? 7.776 35.521 50.331 1.00 30.62 112 VAL E C 1
ATOM 5128 O O . VAL E 1 104 ? 6.689 34.964 50.267 1.00 32.72 112 VAL E O 1
ATOM 5132 N N . ASP E 1 105 ? 8.021 36.718 49.790 1.00 29.38 113 ASP E N 1
ATOM 5133 C CA . ASP E 1 105 ? 6.946 37.534 49.220 1.00 28.53 113 ASP E CA 1
ATOM 5134 C C . ASP E 1 105 ? 7.358 38.324 47.967 1.00 31.93 113 ASP E C 1
ATOM 5135 O O . ASP E 1 105 ? 8.540 38.588 47.749 1.00 29.20 113 ASP E O 1
ATOM 5140 N N . ASN E 1 106 ? 6.357 38.777 47.205 1.00 36.75 114 ASN E N 1
ATOM 5141 C CA . ASN E 1 106 ? 6.550 39.447 45.909 1.00 33.91 114 ASN E CA 1
ATOM 5142 C C . ASN E 1 106 ? 6.303 40.928 45.903 1.00 34.27 114 ASN E C 1
ATOM 5143 O O . ASN E 1 106 ? 6.641 41.614 44.947 1.00 37.53 114 ASN E O 1
ATOM 5148 N N . GLN E 1 107 ? 5.769 41.431 47.002 1.00 36.16 115 GLN E N 1
ATOM 5149 C CA . GLN E 1 107 ? 5.357 42.816 47.066 1.00 35.24 115 GLN E CA 1
ATOM 5150 C C . GLN E 1 107 ? 6.352 43.666 47.872 1.00 38.62 115 GLN E C 1
ATOM 5151 O O . GLN E 1 107 ? 6.052 44.802 48.226 1.00 41.85 115 GLN E O 1
ATOM 5157 N N . ILE E 1 108 ? 7.522 43.113 48.192 1.00 31.85 116 ILE E N 1
ATOM 5158 C CA . ILE E 1 108 ? 8.489 43.862 48.994 1.00 30.05 116 ILE E CA 1
ATOM 5159 C C . ILE E 1 108 ? 9.890 43.780 48.398 1.00 31.10 116 ILE E C 1
ATOM 5160 O O . ILE E 1 108 ? 10.810 43.228 48.996 1.00 26.54 116 ILE E O 1
ATOM 5165 N N . PRO E 1 109 ? 10.052 44.317 47.190 1.00 27.97 117 PRO E N 1
ATOM 5166 C CA . PRO E 1 109 ? 11.381 44.221 46.602 1.00 28.97 117 PRO E CA 1
ATOM 5167 C C . PRO E 1 109 ? 12.294 45.208 47.291 1.00 29.16 117 PRO E C 1
ATOM 5168 O O . PRO E 1 109 ? 11.789 46.132 47.916 1.00 27.14 117 PRO E O 1
ATOM 5172 N N . LEU E 1 110 ? 13.601 44.962 47.217 1.00 34.49 118 LEU E N 1
ATOM 5173 C CA . LEU E 1 110 ? 14.637 45.809 47.803 1.00 31.85 118 LEU E CA 1
ATOM 5174 C C . LEU E 1 110 ? 15.113 46.835 46.797 1.00 31.39 118 LEU E C 1
ATOM 5175 O O . LEU E 1 110 ? 15.905 47.721 47.105 1.00 38.73 118 LEU E O 1
ATOM 5180 N N . THR E 1 111 ? 14.683 46.673 45.563 1.00 31.16 119 THR E N 1
ATOM 5181 C CA . THR E 1 111 ? 14.993 47.651 44.548 1.00 30.87 119 THR E CA 1
ATOM 5182 C C . THR E 1 111 ? 13.784 47.866 43.687 1.00 33.22 119 THR E C 1
ATOM 5183 O O . THR E 1 111 ? 12.779 47.151 43.777 1.00 32.41 119 THR E O 1
ATOM 5187 N N . GLY E 1 112 ? 13.900 48.877 42.848 1.00 37.19 120 GLY E N 1
ATOM 5188 C CA . GLY E 1 112 ? 12.878 49.181 41.884 1.00 35.58 120 GLY E CA 1
ATOM 5189 C C . GLY E 1 112 ? 12.010 50.282 42.414 1.00 39.09 120 GLY E C 1
ATOM 5190 O O . GLY E 1 112 ? 12.230 50.792 43.508 1.00 37.73 120 GLY E O 1
ATOM 5191 N N . PRO E 1 113 ? 10.989 50.638 41.646 1.00 39.67 121 PRO E N 1
ATOM 5192 C CA . PRO E 1 113 ? 10.159 51.763 42.056 1.00 29.48 121 PRO E CA 1
ATOM 5193 C C . PRO E 1 113 ? 9.445 51.512 43.374 1.00 31.89 121 PRO E C 1
ATOM 5194 O O . PRO E 1 113 ? 9.156 52.497 44.052 1.00 35.94 121 PRO E O 1
ATOM 5198 N N . ASN E 1 114 ? 9.226 50.251 43.762 1.00 27.95 122 ASN E N 1
ATOM 5199 C CA . ASN E 1 114 ? 8.477 49.956 44.990 1.00 24.65 122 ASN E CA 1
ATOM 5200 C C . ASN E 1 114 ? 9.326 49.386 46.097 1.00 27.88 122 ASN E C 1
ATOM 5201 O O . ASN E 1 114 ? 8.831 48.647 46.946 1.00 24.16 122 ASN E O 1
ATOM 5206 N N . ALA E 1 115 ? 10.596 49.773 46.102 1.00 28.17 123 ALA E N 1
ATOM 5207 C CA . ALA E 1 115 ? 11.537 49.289 47.085 1.00 29.46 123 ALA E CA 1
ATOM 5208 C C . ALA E 1 115 ? 11.032 49.567 48.498 1.00 27.07 123 ALA E C 1
ATOM 5209 O O . ALA E 1 115 ? 10.349 50.557 48.762 1.00 30.24 123 ALA E O 1
ATOM 5211 N N . VAL E 1 116 ? 11.301 48.637 49.393 1.00 29.19 124 VAL E N 1
ATOM 5212 C CA . VAL E 1 116 ? 10.879 48.801 50.769 1.00 29.60 124 VAL E CA 1
ATOM 5213 C C . VAL E 1 116 ? 12.056 49.255 51.627 1.00 26.21 124 VAL E C 1
ATOM 5214 O O . VAL E 1 116 ? 11.906 49.470 52.830 1.00 26.64 124 VAL E O 1
ATOM 5218 N N . VAL E 1 117 ? 13.206 49.440 50.973 1.00 24.54 125 VAL E N 1
ATOM 5219 C CA . VAL E 1 117 ? 14.407 49.982 51.600 1.00 21.67 125 VAL E CA 1
ATOM 5220 C C . VAL E 1 117 ? 14.080 51.381 52.139 1.00 27.85 125 VAL E C 1
ATOM 5221 O O . VAL E 1 117 ? 13.482 52.207 51.438 1.00 25.45 125 VAL E O 1
ATOM 5225 N N . GLY E 1 118 ? 14.452 51.635 53.393 1.00 24.50 126 GLY E N 1
ATOM 5226 C CA . GLY E 1 118 ? 14.176 52.910 54.021 1.00 20.91 126 GLY E CA 1
ATOM 5227 C C . GLY E 1 118 ? 12.758 52.956 54.535 1.00 21.72 126 GLY E C 1
ATOM 5228 O O . GLY E 1 118 ? 12.290 53.989 54.992 1.00 23.21 126 GLY E O 1
ATOM 5229 N N . ARG E 1 119 ? 12.061 51.832 54.467 1.00 22.76 127 ARG E N 1
ATOM 5230 C CA . ARG E 1 119 ? 10.741 51.768 55.080 1.00 23.24 127 ARG E CA 1
ATOM 5231 C C . ARG E 1 119 ? 10.872 50.964 56.351 1.00 19.28 127 ARG E C 1
ATOM 5232 O O . ARG E 1 119 ? 11.984 50.697 56.764 1.00 23.50 127 ARG E O 1
ATOM 5240 N N . ALA E 1 120 ? 9.774 50.518 56.955 1.00 22.34 128 ALA E N 1
ATOM 5241 C CA . ALA E 1 120 ? 9.902 49.889 58.268 1.00 20.08 128 ALA E CA 1
ATOM 5242 C C . ALA E 1 120 ? 9.097 48.620 58.460 1.00 21.04 128 ALA E C 1
ATOM 5243 O O . ALA E 1 120 ? 8.097 48.411 57.797 1.00 21.46 128 ALA E O 1
ATOM 5245 N N . PHE E 1 121 ? 9.506 47.829 59.450 1.00 22.06 129 PHE E N 1
ATOM 5246 C CA . PHE E 1 121 ? 8.776 46.640 59.869 1.00 23.23 129 PHE E CA 1
ATOM 5247 C C . PHE E 1 121 ? 8.196 46.968 61.219 1.00 23.32 129 PHE E C 1
ATOM 5248 O O . PHE E 1 121 ? 8.846 47.651 61.996 1.00 23.49 129 PHE E O 1
ATOM 5256 N N . VAL E 1 122 ? 6.984 46.483 61.497 1.00 21.20 130 VAL E N 1
ATOM 5257 C CA . VAL E 1 122 ? 6.349 46.699 62.796 1.00 23.10 130 VAL E CA 1
ATOM 5258 C C . VAL E 1 122 ? 5.817 45.374 63.332 1.00 24.81 130 VAL E C 1
ATOM 5259 O O . VAL E 1 122 ? 5.174 44.628 62.597 1.00 25.50 130 VAL E O 1
ATOM 5263 N N . VAL E 1 123 ? 6.099 45.033 64.580 1.00 23.00 131 VAL E N 1
ATOM 5264 C CA . VAL E 1 123 ? 5.431 43.857 65.122 1.00 23.52 131 VAL E CA 1
ATOM 5265 C C . VAL E 1 123 ? 4.373 44.361 66.065 1.00 26.36 131 VAL E C 1
ATOM 5266 O O . VAL E 1 123 ? 4.609 45.303 66.826 1.00 28.53 131 VAL E O 1
ATOM 5270 N N . HIS E 1 124 ? 3.193 43.744 66.006 1.00 34.72 132 HIS E N 1
ATOM 5271 C CA . HIS E 1 124 ? 1.997 44.327 66.612 1.00 29.56 132 HIS E CA 1
ATOM 5272 C C . HIS E 1 124 ? 1.475 43.581 67.837 1.00 31.96 132 HIS E C 1
ATOM 5273 O O . HIS E 1 124 ? 1.710 42.384 68.020 1.00 32.67 132 HIS E O 1
ATOM 5280 N N . GLU E 1 125 ? 0.714 44.307 68.640 1.00 33.03 133 GLU E N 1
ATOM 5281 C CA . GLU E 1 125 ? 0.141 43.787 69.868 1.00 34.81 133 GLU E CA 1
ATOM 5282 C C . GLU E 1 125 ? -0.739 42.559 69.652 1.00 38.52 133 GLU E C 1
ATOM 5283 O O . GLU E 1 125 ? -0.647 41.602 70.412 1.00 42.73 133 GLU E O 1
ATOM 5289 N N . LEU E 1 126 ? -1.574 42.574 68.611 1.00 36.47 134 LEU E N 1
ATOM 5290 C CA . LEU E 1 126 ? -2.604 41.548 68.454 1.00 37.28 134 LEU E CA 1
ATOM 5291 C C . LEU E 1 126 ? -2.493 40.761 67.168 1.00 37.22 134 LEU E C 1
ATOM 5292 O O . LEU E 1 126 ? -1.758 41.132 66.274 1.00 37.71 134 LEU E O 1
ATOM 5297 N N . GLU E 1 127 ? -3.285 39.700 67.074 1.00 40.53 135 GLU E N 1
ATOM 5298 C CA . GLU E 1 127 ? -3.377 38.880 65.877 1.00 44.32 135 GLU E CA 1
ATOM 5299 C C . GLU E 1 127 ? -3.956 39.653 64.693 1.00 44.26 135 GLU E C 1
ATOM 5300 O O . GLU E 1 127 ? -4.889 40.434 64.856 1.00 46.09 135 GLU E O 1
ATOM 5306 N N . ASP E 1 128 ? -3.391 39.450 63.506 1.00 42.45 136 ASP E N 1
ATOM 5307 C CA . ASP E 1 128 ? -3.943 40.024 62.285 1.00 45.79 136 ASP E CA 1
ATOM 5308 C C . ASP E 1 128 ? -5.143 39.181 61.843 1.00 50.25 136 ASP E C 1
ATOM 5309 O O . ASP E 1 128 ? -4.992 37.984 61.605 1.00 52.76 136 ASP E O 1
ATOM 5314 N N . ASP E 1 129 ? -6.326 39.793 61.737 1.00 48.51 137 ASP E N 1
ATOM 5315 C CA . ASP E 1 129 ? -7.528 39.057 61.301 1.00 47.44 137 ASP E CA 1
ATOM 5316 C C . ASP E 1 129 ? -7.627 38.929 59.777 1.00 46.95 137 ASP E C 1
ATOM 5317 O O . ASP E 1 129 ? -8.676 38.572 59.247 1.00 44.58 137 ASP E O 1
ATOM 5322 N N . LEU E 1 130 ? -6.553 39.310 59.087 1.00 49.70 138 LEU E N 1
ATOM 5323 C CA . LEU E 1 130 ? -6.370 39.042 57.655 1.00 52.24 138 LEU E CA 1
ATOM 5324 C C . LEU E 1 130 ? -7.415 39.719 56.766 1.00 51.25 138 LEU E C 1
ATOM 5325 O O . LEU E 1 130 ? -7.546 39.392 55.580 1.00 47.66 138 LEU E O 1
ATOM 5330 N N . GLY E 1 131 ? -8.177 40.619 57.353 1.00 47.86 139 GLY E N 1
ATOM 5331 C CA . GLY E 1 131 ? -9.209 41.324 56.644 1.00 46.87 139 GLY E CA 1
ATOM 5332 C C . GLY E 1 131 ? -10.575 40.800 56.894 1.00 42.95 139 GLY E C 1
ATOM 5333 O O . GLY E 1 131 ? -11.416 41.009 56.086 1.00 44.64 139 GLY E O 1
ATOM 5334 N N . LYS E 1 132 ? -10.781 40.136 58.019 1.00 42.48 140 LYS E N 1
ATOM 5335 C CA . LYS E 1 132 ? -11.976 39.346 58.249 1.00 46.02 140 LYS E CA 1
ATOM 5336 C C . LYS E 1 132 ? -12.635 39.283 59.658 1.00 58.56 140 LYS E C 1
ATOM 5337 O O . LYS E 1 132 ? -12.974 38.217 60.117 1.00 56.75 140 LYS E O 1
ATOM 5343 N N . GLY E 1 133 ? -12.877 40.401 60.321 1.00 50.13 141 GLY E N 1
ATOM 5344 C CA . GLY E 1 133 ? -13.403 40.385 61.675 1.00 49.82 141 GLY E CA 1
ATOM 5345 C C . GLY E 1 133 ? -14.866 40.013 61.880 1.00 66.73 141 GLY E C 1
ATOM 5346 O O . GLY E 1 133 ? -15.186 39.124 62.667 1.00 74.09 141 GLY E O 1
ATOM 5347 N N . GLY E 1 134 ? -15.788 40.666 61.187 1.00 68.62 142 GLY E N 1
ATOM 5348 C CA . GLY E 1 134 ? -15.542 41.866 60.447 1.00 52.62 142 GLY E CA 1
ATOM 5349 C C . GLY E 1 134 ? -15.510 42.908 61.509 1.00 57.28 142 GLY E C 1
ATOM 5350 O O . GLY E 1 134 ? -16.391 43.046 62.305 1.00 69.61 142 GLY E O 1
ATOM 5351 N N . HIS E 1 135 ? -14.425 43.629 61.528 1.00 56.66 143 HIS E N 1
ATOM 5352 C CA . HIS E 1 135 ? -14.138 44.638 62.532 1.00 47.18 143 HIS E CA 1
ATOM 5353 C C . HIS E 1 135 ? -13.848 45.932 61.811 1.00 44.47 143 HIS E C 1
ATOM 5354 O O . HIS E 1 135 ? -13.413 45.907 60.659 1.00 51.25 143 HIS E O 1
ATOM 5361 N N . GLU E 1 136 ? -14.125 47.054 62.472 1.00 38.47 144 GLU E N 1
ATOM 5362 C CA . GLU E 1 136 ? -13.853 48.372 61.898 1.00 47.78 144 GLU E CA 1
ATOM 5363 C C . GLU E 1 136 ? -12.477 48.429 61.243 1.00 47.57 144 GLU E C 1
ATOM 5364 O O . GLU E 1 136 ? -12.327 48.931 60.130 1.00 40.01 144 GLU E O 1
ATOM 5370 N N . LEU E 1 137 ? -11.482 47.860 61.917 1.00 49.26 145 LEU E N 1
ATOM 5371 C CA . LEU E 1 137 ? -10.112 47.969 61.466 1.00 45.41 145 LEU E CA 1
ATOM 5372 C C . LEU E 1 137 ? -9.716 46.840 60.509 1.00 48.01 145 LEU E C 1
ATOM 5373 O O . LEU E 1 137 ? -8.634 46.881 59.906 1.00 44.38 145 LEU E O 1
ATOM 5378 N N . SER E 1 138 ? -10.621 45.876 60.322 1.00 50.51 146 SER E N 1
ATOM 5379 C CA . SER E 1 138 ? -10.307 44.671 59.547 1.00 49.37 146 SER E CA 1
ATOM 5380 C C . SER E 1 138 ? -9.764 44.966 58.166 1.00 45.10 146 SER E C 1
ATOM 5381 O O . SER E 1 138 ? -8.895 44.257 57.683 1.00 51.55 146 SER E O 1
ATOM 5384 N N . LEU E 1 139 ? -10.231 46.032 57.543 1.00 48.32 147 LEU E N 1
ATOM 5385 C CA . LEU E 1 139 ? -9.805 46.284 56.174 1.00 47.34 147 LEU E CA 1
ATOM 5386 C C . LEU E 1 139 ? -8.670 47.300 56.070 1.00 43.84 147 LEU E C 1
ATOM 5387 O O . LEU E 1 139 ? -8.207 47.596 54.967 1.00 42.14 147 LEU E O 1
ATOM 5392 N N . SER E 1 140 ? -8.204 47.813 57.176 1.00 39.64 148 SER E N 1
ATOM 5393 C CA . SER E 1 140 ? -7.134 48.746 57.065 1.00 38.48 148 SER E CA 1
ATOM 5394 C C . SER E 1 140 ? -5.924 48.260 57.782 1.00 39.68 148 SER E C 1
ATOM 5395 O O . SER E 1 140 ? -4.831 48.369 57.294 1.00 44.44 148 SER E O 1
ATOM 5398 N N . THR E 1 141 ? -6.142 47.728 58.963 1.00 39.19 149 THR E N 1
ATOM 5399 C CA . THR E 1 141 ? -5.064 47.224 59.787 1.00 36.17 149 THR E CA 1
ATOM 5400 C C . THR E 1 141 ? -5.136 45.767 60.165 1.00 43.39 149 THR E C 1
ATOM 5401 O O . THR E 1 141 ? -4.140 45.150 60.309 1.00 43.56 149 THR E O 1
ATOM 5405 N N . GLY E 1 142 ? -6.324 45.220 60.293 1.00 42.57 150 GLY E N 1
ATOM 5406 C CA . GLY E 1 142 ? -6.480 43.836 60.648 1.00 44.02 150 GLY E CA 1
ATOM 5407 C C . GLY E 1 142 ? -6.644 43.650 62.106 1.00 42.04 150 GLY E C 1
ATOM 5408 O O . GLY E 1 142 ? -6.659 42.566 62.578 1.00 48.74 150 GLY E O 1
ATOM 5409 N N . ASN E 1 143 ? -6.759 44.732 62.815 1.00 36.92 151 ASN E N 1
ATOM 5410 C CA . ASN E 1 143 ? -7.008 44.663 64.233 1.00 39.56 151 ASN E CA 1
ATOM 5411 C C . ASN E 1 143 ? -5.846 44.075 64.973 1.00 41.74 151 ASN E C 1
ATOM 5412 O O . ASN E 1 143 ? -5.968 43.574 66.041 1.00 47.04 151 ASN E O 1
ATOM 5417 N N . ALA E 1 144 ? -4.709 44.165 64.344 1.00 41.25 152 ALA E N 1
ATOM 5418 C CA . ALA E 1 144 ? -3.372 43.916 64.864 1.00 36.95 152 ALA E CA 1
ATOM 5419 C C . ALA E 1 144 ? -2.976 44.679 66.129 1.00 39.18 152 ALA E C 1
ATOM 5420 O O . ALA E 1 144 ? -2.009 44.314 66.779 1.00 39.96 152 ALA E O 1
ATOM 5422 N N . GLY E 1 145 ? -3.720 45.709 66.509 1.00 40.52 153 GLY E N 1
ATOM 5423 C CA . GLY E 1 145 ? -3.455 46.339 67.786 1.00 32.53 153 GLY E CA 1
ATOM 5424 C C . GLY E 1 145 ? -2.327 47.345 67.742 1.00 36.45 153 GLY E C 1
ATOM 5425 O O . GLY E 1 145 ? -2.041 47.929 66.700 1.00 34.88 153 GLY E O 1
ATOM 5426 N N . GLY E 1 146 ? -1.708 47.566 68.897 1.00 43.02 154 GLY E N 1
ATOM 5427 C CA . GLY E 1 146 ? -0.657 48.563 69.037 1.00 37.33 154 GLY E CA 1
ATOM 5428 C C . GLY E 1 146 ? 0.653 48.176 68.385 1.00 33.18 154 GLY E C 1
ATOM 5429 O O . GLY E 1 146 ? 0.807 47.065 67.876 1.00 34.60 154 GLY E O 1
ATOM 5430 N N . ARG E 1 147 ? 1.603 49.101 68.371 1.00 26.74 155 ARG E N 1
ATOM 5431 C CA . ARG E 1 147 ? 2.871 48.832 67.711 1.00 23.51 155 ARG E CA 1
ATOM 5432 C C . ARG E 1 147 ? 3.954 48.464 68.758 1.00 25.97 155 ARG E C 1
ATOM 5433 O O . ARG E 1 147 ? 4.438 49.321 69.489 1.00 23.31 155 ARG E O 1
ATOM 5441 N N . LEU E 1 148 ? 4.298 47.179 68.850 1.00 21.93 156 LEU E N 1
ATOM 5442 C CA . LEU E 1 148 ? 5.175 46.716 69.911 1.00 23.44 156 LEU E CA 1
ATOM 5443 C C . LEU E 1 148 ? 6.627 47.066 69.714 1.00 31.32 156 LEU E C 1
ATOM 5444 O O . LEU E 1 148 ? 7.333 47.435 70.668 1.00 32.76 156 LEU E O 1
ATOM 5449 N N . ALA E 1 149 ? 7.080 46.914 68.478 1.00 31.67 157 ALA E N 1
ATOM 5450 C CA . ALA E 1 149 ? 8.446 47.241 68.138 1.00 27.50 157 ALA E CA 1
ATOM 5451 C C . ALA E 1 149 ? 8.523 47.449 66.636 1.00 24.59 157 ALA E C 1
ATOM 5452 O O . ALA E 1 149 ? 7.756 46.856 65.873 1.00 26.22 157 ALA E O 1
ATOM 5454 N N . CYS E 1 150 ? 9.430 48.315 66.217 1.00 24.33 158 CYS E N 1
ATOM 5455 C CA . CYS E 1 150 ? 9.619 48.603 64.807 1.00 21.64 158 CYS E CA 1
ATOM 5456 C C . CYS E 1 150 ? 11.091 48.890 64.521 1.00 28.68 158 CYS E C 1
ATOM 5457 O O . CYS E 1 150 ? 11.902 49.044 65.453 1.00 30.98 158 CYS E O 1
ATOM 5460 N N . GLY E 1 151 ? 11.450 48.893 63.239 1.00 23.16 159 GLY E N 1
ATOM 5461 C CA . GLY E 1 151 ? 12.806 49.186 62.824 1.00 16.54 159 GLY E CA 1
ATOM 5462 C C . GLY E 1 151 ? 12.860 49.615 61.383 1.00 18.81 159 GLY E C 1
ATOM 5463 O O . GLY E 1 151 ? 12.011 49.221 60.585 1.00 22.05 159 GLY E O 1
ATOM 5464 N N . VAL E 1 152 ? 13.836 50.446 61.043 1.00 17.79 160 VAL E N 1
ATOM 5465 C CA . VAL E 1 152 ? 13.943 50.927 59.680 1.00 18.98 160 VAL E CA 1
ATOM 5466 C C . VAL E 1 152 ? 14.706 49.944 58.821 1.00 21.74 160 VAL E C 1
ATOM 5467 O O . VAL E 1 152 ? 15.749 49.430 59.233 1.00 22.75 160 VAL E O 1
ATOM 5471 N N . ILE E 1 153 ? 14.198 49.696 57.617 1.00 18.82 161 ILE E N 1
ATOM 5472 C CA . ILE E 1 153 ? 14.839 48.752 56.712 1.00 23.60 161 ILE E CA 1
ATOM 5473 C C . ILE E 1 153 ? 16.049 49.401 56.062 1.00 23.05 161 ILE E C 1
ATOM 5474 O O . ILE E 1 153 ? 15.906 50.277 55.211 1.00 23.93 161 ILE E O 1
ATOM 5479 N N . GLY E 1 154 ? 17.241 48.932 56.421 1.00 23.99 162 GLY E N 1
ATOM 5480 C CA . GLY E 1 154 ? 18.464 49.530 55.913 1.00 19.21 162 GLY E CA 1
ATOM 5481 C C . GLY E 1 154 ? 19.336 48.527 55.165 1.00 26.92 162 GLY E C 1
ATOM 5482 O O . GLY E 1 154 ? 19.268 47.309 55.384 1.00 25.26 162 GLY E O 1
ATOM 5483 N N . LEU E 1 155 ? 20.181 49.054 54.287 1.00 22.79 163 LEU E N 1
ATOM 5484 C CA . LEU E 1 155 ? 21.055 48.234 53.478 1.00 21.69 163 LEU E CA 1
ATOM 5485 C C . LEU E 1 155 ? 22.168 47.615 54.329 1.00 27.28 163 LEU E C 1
ATOM 5486 O O . LEU E 1 155 ? 22.693 48.253 55.241 1.00 23.65 163 LEU E O 1
ATOM 5491 N N . THR E 1 156 ? 22.562 46.391 53.970 1.00 28.75 164 THR E N 1
ATOM 5492 C CA . THR E 1 156 ? 23.598 45.662 54.681 1.00 32.79 164 THR E CA 1
ATOM 5493 C C . THR E 1 156 ? 24.433 44.883 53.641 1.00 32.63 164 THR E C 1
ATOM 5494 O O . THR E 1 156 ? 23.897 44.443 52.625 1.00 36.38 164 THR E O 1
ATOM 5498 N N . PRO E 1 157 ? 25.758 44.763 53.874 1.00 27.46 165 PRO E N 1
ATOM 5499 C CA . PRO E 1 157 ? 26.761 44.210 52.948 1.00 29.39 165 PRO E CA 1
ATOM 5500 C C . PRO E 1 157 ? 26.477 42.811 52.389 1.00 34.39 165 PRO E C 1
ATOM 5501 O O . PRO E 1 157 ? 25.698 42.066 52.995 1.00 34.92 165 PRO E O 1
ATOM 5505 N N . THR E 1 158 ? 27.138 42.481 51.270 1.00 43.37 166 THR E N 1
ATOM 5506 C CA . THR E 1 158 ? 27.101 41.165 50.584 1.00 49.97 166 THR E CA 1
ATOM 5507 C C . THR E 1 158 ? 25.776 40.967 49.825 1.00 55.51 166 THR E C 1
ATOM 5508 O O . THR E 1 158 ? 25.036 41.925 49.544 1.00 53.11 166 THR E O 1
ATOM 5513 N N . LYS F 1 6 ? 17.034 -1.954 1.691 1.00 64.97 14 LYS F N 1
ATOM 5514 C CA . LYS F 1 6 ? 16.943 -2.416 3.075 1.00 73.58 14 LYS F CA 1
ATOM 5515 C C . LYS F 1 6 ? 17.103 -1.250 4.063 1.00 67.80 14 LYS F C 1
ATOM 5516 O O . LYS F 1 6 ? 18.201 -0.940 4.519 1.00 54.98 14 LYS F O 1
ATOM 5519 N N . LYS F 1 7 ? 15.977 -0.623 4.396 1.00 69.88 15 LYS F N 1
ATOM 5520 C CA . LYS F 1 7 ? 15.957 0.498 5.327 1.00 66.49 15 LYS F CA 1
ATOM 5521 C C . LYS F 1 7 ? 15.354 0.081 6.680 1.00 62.43 15 LYS F C 1
ATOM 5522 O O . LYS F 1 7 ? 14.435 -0.746 6.727 1.00 55.42 15 LYS F O 1
ATOM 5528 N N . LYS F 1 8 ? 15.864 0.669 7.769 1.00 61.34 16 LYS F N 1
ATOM 5529 C CA . LYS F 1 8 ? 15.485 0.287 9.145 1.00 50.27 16 LYS F CA 1
ATOM 5530 C C . LYS F 1 8 ? 15.239 1.490 10.078 1.00 41.26 16 LYS F C 1
ATOM 5531 O O . LYS F 1 8 ? 16.006 2.448 10.100 1.00 40.24 16 LYS F O 1
ATOM 5537 N N . ALA F 1 9 ? 14.218 1.397 10.923 1.00 39.49 17 ALA F N 1
ATOM 5538 C CA . ALA F 1 9 ? 13.929 2.477 11.864 1.00 34.11 17 ALA F CA 1
ATOM 5539 C C . ALA F 1 9 ? 13.618 1.900 13.232 1.00 34.44 17 ALA F C 1
ATOM 5540 O O . ALA F 1 9 ? 13.402 0.693 13.374 1.00 33.84 17 ALA F O 1
ATOM 5542 N N . VAL F 1 10 ? 13.586 2.767 14.236 1.00 30.25 18 VAL F N 1
ATOM 5543 C CA . VAL F 1 10 ? 13.362 2.321 15.608 1.00 32.89 18 VAL F CA 1
ATOM 5544 C C . VAL F 1 10 ? 12.617 3.383 16.416 1.00 35.24 18 VAL F C 1
ATOM 5545 O O . VAL F 1 10 ? 12.794 4.590 16.214 1.00 32.26 18 VAL F O 1
ATOM 5549 N N . ALA F 1 11 ? 11.753 2.906 17.306 1.00 35.79 19 ALA F N 1
ATOM 5550 C CA . ALA F 1 11 ? 11.045 3.745 18.253 1.00 32.38 19 ALA F CA 1
ATOM 5551 C C . ALA F 1 11 ? 11.239 3.226 19.668 1.00 33.39 19 ALA F C 1
ATOM 5552 O O . ALA F 1 11 ? 11.045 2.031 19.963 1.00 29.58 19 ALA F O 1
ATOM 5554 N N . VAL F 1 12 ? 11.651 4.128 20.542 1.00 35.43 20 VAL F N 1
ATOM 5555 C CA . VAL F 1 12 ? 11.729 3.805 21.952 1.00 31.71 20 VAL F CA 1
ATOM 5556 C C . VAL F 1 12 ? 10.449 4.286 22.613 1.00 30.56 20 VAL F C 1
ATOM 5557 O O . VAL F 1 12 ? 10.131 5.472 22.563 1.00 33.99 20 VAL F O 1
ATOM 5561 N N . LEU F 1 13 ? 9.708 3.355 23.205 1.00 32.35 21 LEU F N 1
ATOM 5562 C CA . LEU F 1 13 ? 8.397 3.649 23.781 1.00 35.92 21 LEU F CA 1
ATOM 5563 C C . LEU F 1 13 ? 8.421 3.916 25.276 1.00 27.71 21 LEU F C 1
ATOM 5564 O O . LEU F 1 13 ? 8.742 3.027 26.044 1.00 28.23 21 LEU F O 1
ATOM 5569 N N . LYS F 1 14 ? 8.026 5.122 25.679 1.00 25.31 22 LYS F N 1
ATOM 5570 C CA . LYS F 1 14 ? 7.981 5.492 27.097 1.00 26.33 22 LYS F CA 1
ATOM 5571 C C . LYS F 1 14 ? 6.699 6.198 27.467 1.00 25.68 22 LYS F C 1
ATOM 5572 O O . LYS F 1 14 ? 5.971 6.675 26.610 1.00 24.65 22 LYS F O 1
ATOM 5578 N N . GLY F 1 15 ? 6.415 6.256 28.762 1.00 29.67 23 GLY F N 1
ATOM 5579 C CA . GLY F 1 15 ? 5.190 6.876 29.231 1.00 24.79 23 GLY F CA 1
ATOM 5580 C C . GLY F 1 15 ? 5.168 7.258 30.695 1.00 24.57 23 GLY F C 1
ATOM 5581 O O . GLY F 1 15 ? 6.216 7.451 31.326 1.00 26.78 23 GLY F O 1
ATOM 5582 N N . ASN F 1 16 ? 3.960 7.468 31.202 1.00 24.66 24 ASN F N 1
ATOM 5583 C CA . ASN F 1 16 ? 3.715 7.866 32.584 1.00 25.20 24 AS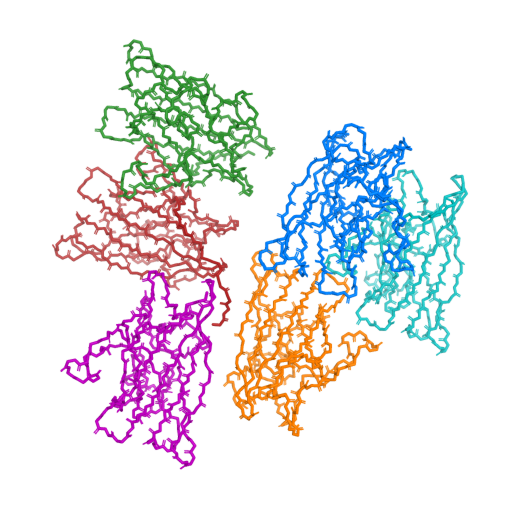N F CA 1
ATOM 5584 C C . ASN F 1 16 ? 3.730 6.693 33.567 1.00 24.61 24 ASN F C 1
ATOM 5585 O O . ASN F 1 16 ? 3.496 6.879 34.756 1.00 29.71 24 ASN F O 1
ATOM 5590 N N . SER F 1 17 ? 3.850 5.475 33.065 1.00 25.04 25 SER F N 1
ATOM 5591 C CA . SER F 1 17 ? 3.805 4.306 33.941 1.00 28.12 25 SER F CA 1
ATOM 5592 C C . SER F 1 17 ? 5.081 3.509 33.828 1.00 31.02 25 SER F C 1
ATOM 5593 O O . SER F 1 17 ? 6.099 3.990 33.329 1.00 32.55 25 SER F O 1
ATOM 5596 N N . ALA F 1 18 ? 5.014 2.274 34.310 1.00 34.67 26 ALA F N 1
ATOM 5597 C CA . ALA F 1 18 ? 6.122 1.342 34.165 1.00 40.41 26 ALA F CA 1
ATOM 5598 C C . ALA F 1 18 ? 6.223 0.813 32.733 1.00 37.18 26 ALA F C 1
ATOM 5599 O O . ALA F 1 18 ? 7.271 0.311 32.325 1.00 35.18 26 ALA F O 1
ATOM 5601 N N . VAL F 1 19 ? 5.159 0.995 31.954 1.00 35.95 27 VAL F N 1
ATOM 5602 C CA . VAL F 1 19 ? 5.116 0.433 30.603 1.00 36.04 27 VAL F CA 1
ATOM 5603 C C . VAL F 1 19 ? 6.133 1.081 29.691 1.00 35.43 27 VAL F C 1
ATOM 5604 O O . VAL F 1 19 ? 6.112 2.290 29.481 1.00 35.76 27 VAL F O 1
ATOM 5608 N N . GLU F 1 20 ? 7.040 0.271 29.168 1.00 36.02 28 GLU F N 1
ATOM 5609 C CA . GLU F 1 20 ? 7.992 0.754 28.184 1.00 37.36 28 GLU F CA 1
ATOM 5610 C C . GLU F 1 20 ? 8.335 -0.366 27.218 1.00 37.71 28 GLU F C 1
ATOM 5611 O O . GLU F 1 20 ? 7.988 -1.522 27.462 1.00 40.50 28 GLU F O 1
ATOM 5617 N N . GLY F 1 21 ? 8.956 -0.027 26.093 1.00 30.30 29 GLY F N 1
ATOM 5618 C CA . GLY F 1 21 ? 9.321 -1.048 25.132 1.00 30.46 29 GLY F CA 1
ATOM 5619 C C . GLY F 1 21 ? 10.140 -0.541 23.968 1.00 33.88 29 GLY F C 1
ATOM 5620 O O . GLY F 1 21 ? 10.383 0.663 23.867 1.00 37.56 29 GLY F O 1
ATOM 5621 N N . VAL F 1 22 ? 10.563 -1.446 23.084 1.00 31.29 30 VAL F N 1
ATOM 5622 C CA . VAL F 1 22 ? 11.340 -1.046 21.908 1.00 32.61 30 VAL F CA 1
ATOM 5623 C C . VAL F 1 22 ? 10.716 -1.654 20.660 1.00 36.78 30 VAL F C 1
ATOM 5624 O O . VAL F 1 22 ? 10.366 -2.837 20.638 1.00 39.08 30 VAL F O 1
ATOM 5628 N N . VAL F 1 23 ? 10.584 -0.832 19.626 1.00 36.42 31 VAL F N 1
ATOM 5629 C CA . VAL F 1 23 ? 10.016 -1.251 18.346 1.00 39.93 31 VAL F CA 1
ATOM 5630 C C . VAL F 1 23 ? 10.991 -0.956 17.227 1.00 38.93 31 VAL F C 1
ATOM 5631 O O . VAL F 1 23 ? 11.413 0.184 17.048 1.00 38.72 31 VAL F O 1
ATOM 5635 N N . THR F 1 24 ? 11.343 -1.988 16.473 1.00 40.26 32 THR F N 1
ATOM 5636 C CA . THR F 1 24 ? 12.258 -1.836 15.355 1.00 38.15 32 THR F CA 1
ATOM 5637 C C . THR F 1 24 ? 11.519 -2.082 14.065 1.00 42.89 32 THR F C 1
ATOM 5638 O O . THR F 1 24 ? 10.587 -2.889 14.019 1.00 45.61 32 THR F O 1
ATOM 5642 N N . LEU F 1 25 ? 11.917 -1.375 13.016 1.00 43.96 33 LEU F N 1
ATOM 5643 C CA . LEU F 1 25 ? 11.201 -1.483 11.754 1.00 46.54 33 LEU F CA 1
ATOM 5644 C C . LEU F 1 25 ? 12.215 -1.819 10.682 1.00 47.87 33 LEU F C 1
ATOM 5645 O O . LEU F 1 25 ? 13.318 -1.282 10.681 1.00 45.91 33 LEU F O 1
ATOM 5650 N N . THR F 1 26 ? 11.859 -2.730 9.785 1.00 53.43 34 THR F N 1
ATOM 5651 C CA . THR F 1 26 ? 12.762 -3.136 8.716 1.00 44.41 34 THR F CA 1
ATOM 5652 C C . THR F 1 26 ? 11.981 -3.273 7.421 1.00 52.17 34 THR F C 1
ATOM 5653 O O . THR F 1 26 ? 10.960 -3.960 7.377 1.00 49.89 34 THR F O 1
ATOM 5657 N N . GLN F 1 27 ? 12.450 -2.618 6.365 1.00 61.69 35 GLN F N 1
ATOM 5658 C CA . GLN F 1 27 ? 11.702 -2.628 5.115 1.00 63.24 35 GLN F CA 1
ATOM 5659 C C . GLN F 1 27 ? 12.514 -2.840 3.829 1.00 74.39 35 GLN F C 1
ATOM 5660 O O . GLN F 1 27 ? 13.529 -2.171 3.555 1.00 61.18 35 GLN F O 1
ATOM 5666 N N . GLU F 1 28 ? 11.982 -3.773 3.038 1.00 89.03 36 GLU F N 1
ATOM 5667 C CA . GLU F 1 28 ? 12.462 -4.155 1.719 1.00 90.60 36 GLU F CA 1
ATOM 5668 C C . GLU F 1 28 ? 12.036 -3.198 0.637 1.00 83.70 36 GLU F C 1
ATOM 5669 O O . GLU F 1 28 ? 10.824 -3.013 0.465 1.00 81.72 36 GLU F O 1
ATOM 5675 N N . GLU F 1 29 ? 12.995 -2.597 -0.080 1.00 82.62 37 GLU F N 1
ATOM 5676 C CA . GLU F 1 29 ? 12.716 -2.000 -1.389 1.00 83.98 37 GLU F CA 1
ATOM 5677 C C . GLU F 1 29 ? 11.602 -1.022 -1.041 1.00 82.33 37 GLU F C 1
ATOM 5678 O O . GLU F 1 29 ? 11.765 -0.119 -0.223 1.00 82.64 37 GLU F O 1
ATOM 5684 N N . ASP F 1 30 ? 10.484 -1.204 -1.729 1.00 78.96 38 ASP F N 1
ATOM 5685 C CA . ASP F 1 30 ? 9.202 -0.717 -1.296 1.00 79.48 38 ASP F CA 1
ATOM 5686 C C . ASP F 1 30 ? 8.348 -1.989 -1.085 1.00 83.79 38 ASP F C 1
ATOM 5687 O O . ASP F 1 30 ? 7.331 -2.170 -1.747 1.00 83.51 38 ASP F O 1
ATOM 5692 N N . GLY F 1 31 ? 8.840 -2.928 -0.275 1.00 79.56 39 GLY F N 1
ATOM 5693 C CA . GLY F 1 31 ? 8.086 -4.132 0.048 1.00 69.94 39 GLY F CA 1
ATOM 5694 C C . GLY F 1 31 ? 7.298 -3.908 1.337 1.00 68.50 39 GLY F C 1
ATOM 5695 O O . GLY F 1 31 ? 7.033 -2.765 1.709 1.00 65.71 39 GLY F O 1
ATOM 5696 N N . PRO F 1 32 ? 6.872 -4.988 2.010 1.00 66.46 40 PRO F N 1
ATOM 5697 C CA . PRO F 1 32 ? 6.185 -4.829 3.306 1.00 61.56 40 PRO F CA 1
ATOM 5698 C C . PRO F 1 32 ? 7.138 -4.422 4.450 1.00 53.03 40 PRO F C 1
ATOM 5699 O O . PRO F 1 32 ? 8.355 -4.559 4.302 1.00 49.89 40 PRO F O 1
ATOM 5703 N N . THR F 1 33 ? 6.589 -3.941 5.567 1.00 48.50 41 THR F N 1
ATOM 5704 C CA . THR F 1 33 ? 7.404 -3.524 6.707 1.00 45.35 41 THR F CA 1
ATOM 5705 C C . THR F 1 33 ? 7.339 -4.526 7.860 1.00 43.37 41 THR F C 1
ATOM 5706 O O . THR F 1 33 ? 6.264 -4.996 8.235 1.00 41.49 41 THR F O 1
ATOM 5710 N N . THR F 1 34 ? 8.493 -4.892 8.398 1.00 41.28 42 THR F N 1
ATOM 5711 C CA . THR F 1 34 ? 8.496 -5.765 9.562 1.00 45.61 42 THR F CA 1
ATOM 5712 C C . THR F 1 34 ? 8.631 -4.963 10.843 1.00 39.86 42 THR F C 1
ATOM 5713 O O . THR F 1 34 ? 9.547 -4.167 10.999 1.00 34.41 42 THR F O 1
ATOM 5717 N N . VAL F 1 35 ? 7.700 -5.188 11.756 1.00 38.15 43 VAL F N 1
ATOM 5718 C CA . VAL F 1 35 ? 7.661 -4.444 13.002 1.00 46.11 43 VAL F CA 1
ATOM 5719 C C . VAL F 1 35 ? 7.891 -5.387 14.184 1.00 45.68 43 VAL F C 1
ATOM 5720 O O . VAL F 1 35 ? 7.031 -6.199 14.528 1.00 45.04 43 VAL F O 1
ATOM 5724 N N . ASN F 1 36 ? 9.028 -5.214 14.850 1.00 42.07 44 ASN F N 1
ATOM 5725 C CA . ASN F 1 36 ? 9.397 -6.080 15.954 1.00 42.57 44 ASN F CA 1
ATOM 5726 C C . ASN F 1 36 ? 9.138 -5.382 17.273 1.00 49.80 44 ASN F C 1
ATOM 5727 O O . ASN F 1 36 ? 9.752 -4.360 17.578 1.00 47.63 44 ASN F O 1
ATOM 5732 N N . VAL F 1 37 ? 8.250 -5.958 18.068 1.00 47.47 45 VAL F N 1
ATOM 5733 C CA . VAL F 1 37 ? 7.790 -5.311 19.278 1.00 40.98 45 VAL F CA 1
ATOM 5734 C C . VAL F 1 37 ? 8.154 -6.048 20.548 1.00 45.59 45 VAL F C 1
ATOM 5735 O O . VAL F 1 37 ? 7.836 -7.220 20.698 1.00 50.27 45 VAL F O 1
ATOM 5739 N N . ARG F 1 38 ? 8.819 -5.355 21.463 1.00 47.02 46 ARG F N 1
ATOM 5740 C CA . ARG F 1 38 ? 8.988 -5.858 22.819 1.00 42.98 46 ARG F CA 1
ATOM 5741 C C . ARG F 1 38 ? 8.620 -4.761 23.791 1.00 35.57 46 ARG F C 1
ATOM 5742 O O . ARG F 1 38 ? 9.324 -3.772 23.891 1.00 34.72 46 ARG F O 1
ATOM 5750 N N . ILE F 1 39 ? 7.496 -4.936 24.476 1.00 35.43 47 ILE F N 1
ATOM 5751 C CA . ILE F 1 39 ? 7.005 -3.979 25.467 1.00 37.45 47 ILE F CA 1
ATOM 5752 C C . ILE F 1 39 ? 6.799 -4.653 26.819 1.00 36.60 47 ILE F C 1
ATOM 5753 O O . ILE F 1 39 ? 6.299 -5.776 26.873 1.00 36.67 47 ILE F O 1
ATOM 5758 N N . THR F 1 40 ? 7.126 -3.958 27.911 1.00 38.00 48 THR F N 1
ATOM 5759 C CA . THR F 1 40 ? 6.929 -4.518 29.253 1.00 33.09 48 THR F CA 1
ATOM 5760 C C . THR F 1 40 ? 6.041 -3.613 30.089 1.00 35.69 48 THR F C 1
ATOM 5761 O O . THR F 1 40 ? 5.724 -2.484 29.687 1.00 34.29 48 THR F O 1
ATOM 5765 N N . GLY F 1 41 ? 5.668 -4.111 31.269 1.00 37.49 49 GLY F N 1
ATOM 5766 C CA . GLY F 1 41 ? 4.844 -3.380 32.225 1.00 30.12 49 GLY F CA 1
ATOM 5767 C C . GLY F 1 41 ? 3.350 -3.369 31.925 1.00 36.21 49 GLY F C 1
ATOM 5768 O O . GLY F 1 41 ? 2.578 -2.750 32.650 1.00 36.41 49 GLY F O 1
ATOM 5769 N N . LEU F 1 42 ? 2.937 -4.063 30.866 1.00 38.48 50 LEU F N 1
ATOM 5770 C CA . LEU F 1 42 ? 1.540 -4.074 30.454 1.00 38.29 50 LEU F CA 1
ATOM 5771 C C . LEU F 1 42 ? 0.698 -5.004 31.334 1.00 42.70 50 LEU F C 1
ATOM 5772 O O . LEU F 1 42 ? 1.202 -6.011 31.836 1.00 46.31 50 LEU F O 1
ATOM 5777 N N . THR F 1 43 ? -0.577 -4.673 31.523 1.00 39.80 51 THR F N 1
ATOM 5778 C CA . THR F 1 43 ? -1.519 -5.620 32.108 1.00 36.56 51 THR F CA 1
ATOM 5779 C C . THR F 1 43 ? -1.620 -6.784 31.145 1.00 39.95 51 THR F C 1
ATOM 5780 O O . THR F 1 43 ? -1.576 -6.569 29.940 1.00 43.72 51 THR F O 1
ATOM 5784 N N . PRO F 1 44 ? -1.671 -8.021 31.665 1.00 40.65 52 PRO F N 1
ATOM 5785 C CA . PRO F 1 44 ? -1.758 -9.210 30.813 1.00 43.53 52 PRO F CA 1
ATOM 5786 C C . PRO F 1 44 ? -2.978 -9.120 29.908 1.00 42.69 52 PRO F C 1
ATOM 5787 O O . PRO F 1 44 ? -4.011 -8.624 30.336 1.00 44.94 52 PRO F O 1
ATOM 5791 N N . GLY F 1 45 ? -2.851 -9.518 28.653 1.00 45.05 53 GLY F N 1
ATOM 5792 C CA . GLY F 1 45 ? -3.986 -9.439 27.758 1.00 49.23 53 GLY F CA 1
ATOM 5793 C C . GLY F 1 45 ? -3.685 -8.690 26.480 1.00 48.14 53 GLY F C 1
ATOM 5794 O O . GLY F 1 45 ? -2.545 -8.301 26.227 1.00 43.49 53 GLY F O 1
ATOM 5795 N N . PRO F 1 46 ? -4.712 -8.513 25.645 1.00 48.01 54 PRO F N 1
ATOM 5796 C CA . PRO F 1 46 ? -4.490 -7.818 24.382 1.00 48.09 54 PRO F CA 1
ATOM 5797 C C . PRO F 1 46 ? -4.463 -6.323 24.630 1.00 46.32 54 PRO F C 1
ATOM 5798 O O . PRO F 1 46 ? -5.205 -5.818 25.477 1.00 47.74 54 PRO F O 1
ATOM 5802 N N . HIS F 1 47 ? -3.602 -5.626 23.910 1.00 43.63 55 HIS F N 1
ATOM 5803 C CA . HIS F 1 47 ? -3.531 -4.181 24.030 1.00 45.75 55 HIS F CA 1
ATOM 5804 C C . HIS F 1 47 ? -3.475 -3.523 22.674 1.00 42.83 55 HIS F C 1
ATOM 5805 O O . HIS F 1 47 ? -2.789 -3.994 21.771 1.00 40.45 55 HIS F O 1
ATOM 5812 N N . GLY F 1 48 ? -4.197 -2.420 22.547 1.00 39.37 56 GLY F N 1
ATOM 5813 C CA . GLY F 1 48 ? -4.202 -1.693 21.301 1.00 44.86 56 GLY F CA 1
ATOM 5814 C C . GLY F 1 48 ? -2.801 -1.198 21.007 1.00 46.11 56 GLY F C 1
ATOM 5815 O O . GLY F 1 48 ? -2.156 -0.542 21.848 1.00 32.97 56 GLY F O 1
ATOM 5816 N N . PHE F 1 49 ? -2.341 -1.528 19.800 1.00 40.53 57 PHE F N 1
ATOM 5817 C CA . PHE F 1 49 ? -1.030 -1.120 19.323 1.00 40.83 57 PHE F CA 1
ATOM 5818 C C . PHE F 1 49 ? -1.139 -0.446 17.957 1.00 40.96 57 PHE F C 1
ATOM 5819 O O . PHE F 1 49 ? -1.400 -1.105 16.948 1.00 42.34 57 PHE F O 1
ATOM 5827 N N . HIS F 1 50 ? -0.897 0.863 17.933 1.00 41.06 58 HIS F N 1
ATOM 5828 C CA . HIS F 1 50 ? -1.141 1.679 16.750 1.00 38.38 58 HIS F CA 1
ATOM 5829 C C . HIS F 1 50 ? 0.029 2.575 16.407 1.00 36.30 58 HIS F C 1
ATOM 5830 O O . HIS F 1 50 ? 0.776 2.985 17.286 1.00 36.26 58 HIS F O 1
ATOM 5837 N N . LEU F 1 51 ? 0.172 2.883 15.123 1.00 37.14 59 LEU F N 1
ATOM 5838 C CA . LEU F 1 51 ? 1.100 3.912 14.671 1.00 35.17 59 LEU F CA 1
ATOM 5839 C C . LEU F 1 51 ? 0.350 5.230 14.508 1.00 34.88 59 LEU F C 1
ATOM 5840 O O . LEU F 1 51 ? -0.509 5.352 13.640 1.00 37.32 59 LEU F O 1
ATOM 5845 N N . HIS F 1 52 ? 0.651 6.204 15.365 1.00 31.28 60 HIS F N 1
ATOM 5846 C CA . HIS F 1 52 ? -0.084 7.477 15.356 1.00 34.80 60 HIS F CA 1
ATOM 5847 C C . HIS F 1 52 ? 0.607 8.519 14.483 1.00 31.82 60 HIS F C 1
ATOM 5848 O O . HIS F 1 52 ? 1.762 8.355 14.097 1.00 34.55 60 HIS F O 1
ATOM 5855 N N . GLU F 1 53 ? -0.109 9.590 14.172 1.00 31.27 61 GLU F N 1
ATOM 5856 C CA . GLU F 1 53 ? 0.319 10.499 13.113 1.00 33.17 61 GLU F CA 1
ATOM 5857 C C . GLU F 1 53 ? 1.594 11.311 13.357 1.00 37.35 61 GLU F C 1
ATOM 5858 O O . GLU F 1 53 ? 2.448 11.376 12.471 1.00 38.89 61 GLU F O 1
ATOM 5864 N N . PHE F 1 54 ? 1.762 11.904 14.536 1.00 29.56 62 PHE F N 1
ATOM 5865 C CA . PHE F 1 54 ? 2.874 12.848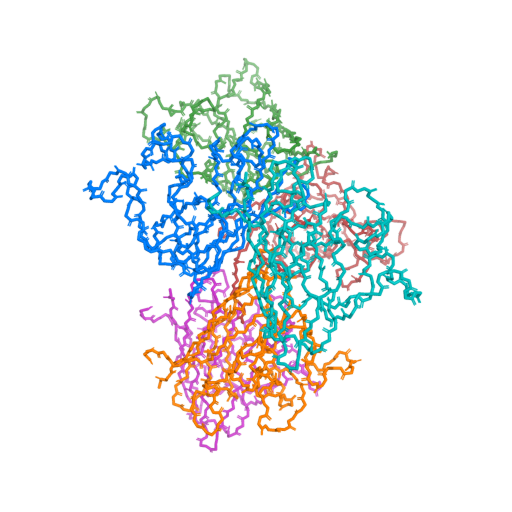 14.706 1.00 34.27 62 PHE F CA 1
ATOM 5866 C C . PHE F 1 54 ? 3.987 12.402 15.664 1.00 34.86 62 PHE F C 1
ATOM 5867 O O . PHE F 1 54 ? 3.735 11.772 16.705 1.00 30.08 62 PHE F O 1
ATOM 5875 N N . GLY F 1 55 ? 5.221 12.773 15.322 1.00 32.95 63 GLY F N 1
ATOM 5876 C CA . GLY F 1 55 ? 6.361 12.409 16.146 1.00 32.55 63 GLY F CA 1
ATOM 5877 C C . GLY F 1 55 ? 6.617 13.503 17.147 1.00 32.91 63 GLY F C 1
ATOM 5878 O O . GLY F 1 55 ? 7.763 13.901 17.408 1.00 32.25 63 GLY F O 1
ATOM 5879 N N . ASP F 1 56 ? 5.512 13.962 17.726 1.00 31.27 64 ASP F N 1
ATOM 5880 C CA . ASP F 1 56 ? 5.506 15.042 18.690 1.00 28.98 64 ASP F CA 1
ATOM 5881 C C . ASP F 1 56 ? 5.235 14.444 20.056 1.00 28.01 64 ASP F C 1
ATOM 5882 O O . ASP F 1 56 ? 4.313 13.658 20.185 1.00 32.77 64 ASP F O 1
ATOM 5887 N N . THR F 1 57 ? 5.931 14.887 21.095 1.00 25.12 65 THR F N 1
ATOM 5888 C CA . THR F 1 57 ? 5.682 14.352 22.439 1.00 27.29 65 THR F CA 1
ATOM 5889 C C . THR F 1 57 ? 5.912 15.451 23.447 1.00 27.64 65 THR F C 1
ATOM 5890 O O . THR F 1 57 ? 6.206 15.198 24.632 1.00 21.59 65 THR F O 1
ATOM 5894 N N . THR F 1 58 ? 5.756 16.678 22.962 1.00 24.03 66 THR F N 1
ATOM 5895 C CA . THR F 1 58 ? 5.918 17.828 23.812 1.00 24.08 66 THR F CA 1
ATOM 5896 C C . THR F 1 58 ? 4.853 17.744 24.896 1.00 24.99 66 THR F C 1
ATOM 5897 O O . THR F 1 58 ? 5.048 18.257 25.987 1.00 29.95 66 THR F O 1
ATOM 5901 N N . ASN F 1 59 ? 3.727 17.101 24.603 1.00 24.93 67 ASN F N 1
ATOM 5902 C CA . ASN F 1 59 ? 2.684 16.921 25.621 1.00 31.72 67 ASN F CA 1
ATOM 5903 C C . ASN F 1 59 ? 2.451 15.429 25.892 1.00 26.99 67 ASN F C 1
ATOM 5904 O O . ASN F 1 59 ? 1.328 14.975 26.050 1.00 32.66 67 ASN F O 1
ATOM 5909 N N . GLY F 1 60 ? 3.521 14.669 25.985 1.00 21.36 68 GLY F N 1
ATOM 5910 C CA . GLY F 1 60 ? 3.377 13.240 26.113 1.00 23.39 68 GLY F CA 1
ATOM 5911 C C . GLY F 1 60 ? 2.845 12.591 24.851 1.00 27.34 68 GLY F C 1
ATOM 5912 O O . GLY F 1 60 ? 2.992 13.104 23.733 1.00 25.57 68 GLY F O 1
ATOM 5913 N N . CYS F 1 61 ? 2.244 11.426 25.036 1.00 27.06 69 CYS F N 1
ATOM 5914 C CA . CYS F 1 61 ? 1.728 10.664 23.915 1.00 30.18 69 CYS F CA 1
ATOM 5915 C C . CYS F 1 61 ? 0.544 11.375 23.256 1.00 26.99 69 CYS F C 1
ATOM 5916 O O . CYS F 1 61 ? 0.231 11.134 22.100 1.00 32.79 69 CYS F O 1
ATOM 5919 N N . ILE F 1 62 ? -0.061 12.296 23.990 1.00 25.47 70 ILE F N 1
ATOM 5920 C CA . ILE F 1 62 ? -1.209 13.058 23.536 1.00 25.05 70 ILE F CA 1
ATOM 5921 C C . ILE F 1 62 ? -0.892 13.843 22.247 1.00 28.46 70 ILE F C 1
ATOM 5922 O O . ILE F 1 62 ? -1.776 14.036 21.420 1.00 23.83 70 ILE F O 1
ATOM 5927 N N . SER F 1 63 ? 0.365 14.272 22.062 1.00 29.31 71 SER F N 1
ATOM 5928 C CA . SER F 1 63 ? 0.729 15.117 20.913 1.00 25.27 71 SER F CA 1
ATOM 5929 C C . SER F 1 63 ? 0.963 14.356 19.627 1.00 28.89 71 SER F C 1
ATOM 5930 O O . SER F 1 63 ? 1.129 14.968 18.577 1.00 25.67 71 SER F O 1
ATOM 5933 N N . THR F 1 64 ? 0.980 13.028 19.721 1.00 29.10 72 THR F N 1
ATOM 5934 C CA . THR F 1 64 ? 1.197 12.169 18.563 1.00 27.20 72 THR F CA 1
ATOM 5935 C C . THR F 1 64 ? -0.074 12.069 17.714 1.00 29.50 72 THR F C 1
ATOM 5936 O O . THR F 1 64 ? -0.109 11.390 16.688 1.00 32.63 72 THR F O 1
ATOM 5940 N N . GLY F 1 65 ? -1.144 12.675 18.199 1.00 26.96 73 GLY F N 1
ATOM 5941 C CA . GLY F 1 65 ? -2.331 12.811 17.391 1.00 30.67 73 GLY F CA 1
ATOM 5942 C C . GLY F 1 65 ? -3.113 11.528 17.281 1.00 36.02 73 GLY F C 1
ATOM 5943 O O . GLY F 1 65 ? -2.999 10.643 18.131 1.00 30.71 73 GLY F O 1
ATOM 5944 N N . PRO F 1 66 ? -3.922 11.430 16.219 1.00 36.55 74 PRO F N 1
ATOM 5945 C CA . PRO F 1 66 ? -4.808 10.305 15.897 1.00 34.28 74 PRO F CA 1
ATOM 5946 C C . PRO F 1 66 ? -4.073 9.191 15.169 1.00 32.87 74 PRO F C 1
ATOM 5947 O O . PRO F 1 66 ? -2.902 9.377 14.841 1.00 36.88 74 PRO F O 1
ATOM 5951 N N . HIS F 1 67 ? -4.747 8.079 14.894 1.00 32.33 75 HIS F N 1
ATOM 5952 C CA . HIS F 1 67 ? -4.126 6.995 14.147 1.00 32.70 75 HIS F CA 1
ATOM 5953 C C . HIS F 1 67 ? -3.723 7.529 12.780 1.00 33.64 75 HIS F C 1
ATOM 5954 O O . HIS F 1 67 ? -4.397 8.411 12.249 1.00 33.18 75 HIS F O 1
ATOM 5961 N N . PHE F 1 68 ? -2.587 7.069 12.260 1.00 30.59 76 PHE F N 1
ATOM 5962 C CA . PHE F 1 68 ? -2.098 7.519 10.954 1.00 32.84 76 PHE F CA 1
ATOM 5963 C C . PHE F 1 68 ? -3.060 7.104 9.836 1.00 39.80 76 PHE F C 1
ATOM 5964 O O . PHE F 1 68 ? -3.288 5.913 9.611 1.00 41.96 76 PHE F O 1
ATOM 5972 N N . ASN F 1 69 ? -3.631 8.068 9.128 1.00 36.12 77 ASN F N 1
ATOM 5973 C CA . ASN F 1 69 ? -4.696 7.702 8.213 1.00 39.89 77 ASN F CA 1
ATOM 5974 C C . ASN F 1 69 ? -4.743 8.473 6.899 1.00 41.09 77 ASN F C 1
ATOM 5975 O O . ASN F 1 69 ? -5.652 9.275 6.655 1.00 38.56 77 ASN F O 1
ATOM 5980 N N . PRO F 1 70 ? -3.786 8.181 6.022 1.00 38.77 78 PRO F N 1
ATOM 5981 C CA . PRO F 1 70 ? -3.619 8.889 4.752 1.00 38.98 78 PRO F CA 1
ATOM 5982 C C . PRO F 1 70 ? -4.657 8.520 3.711 1.00 44.82 78 PRO F C 1
ATOM 5983 O O . PRO F 1 70 ? -4.597 9.070 2.612 1.00 52.93 78 PRO F O 1
ATOM 5987 N N . LYS F 1 71 ? -5.566 7.603 4.033 1.00 42.98 79 LYS F N 1
ATOM 5988 C CA . LYS F 1 71 ? -6.649 7.245 3.122 1.00 32.72 79 LYS F CA 1
ATOM 5989 C C . LYS F 1 71 ? -7.976 7.811 3.626 1.00 41.98 79 LYS F C 1
ATOM 5990 O O . LYS F 1 71 ? -9.010 7.720 2.939 1.00 41.89 79 LYS F O 1
ATOM 5996 N N . GLY F 1 72 ? -7.914 8.482 4.773 1.00 38.71 80 GLY F N 1
ATOM 5997 C CA . GLY F 1 72 ? -9.091 9.007 5.440 1.00 29.89 80 GLY F CA 1
ATOM 5998 C C . GLY F 1 72 ? -10.231 8.054 5.748 1.00 33.87 80 GLY F C 1
ATOM 5999 O O . GLY F 1 72 ? -11.387 8.463 5.797 1.00 43.21 80 GLY F O 1
ATOM 6000 N N . LEU F 1 73 ? -9.900 6.797 6.024 1.00 37.49 81 LEU F N 1
ATOM 6001 C CA . LEU F 1 73 ? -10.894 5.738 6.232 1.00 40.93 81 LEU F CA 1
ATOM 6002 C C . LEU F 1 73 ? -11.213 5.580 7.707 1.00 38.13 81 LEU F C 1
ATOM 6003 O O . LEU F 1 73 ? -10.682 6.315 8.523 1.00 43.49 81 LEU F O 1
ATOM 6008 N N . THR F 1 74 ? -12.126 4.682 8.059 1.00 43.06 82 THR F N 1
ATOM 6009 C CA . THR F 1 74 ? -12.453 4.517 9.476 1.00 47.15 82 THR F CA 1
ATOM 6010 C C . THR F 1 74 ? -11.622 3.406 10.074 1.00 46.00 82 THR F C 1
ATOM 6011 O O . THR F 1 74 ? -10.990 2.623 9.352 1.00 44.44 82 THR F O 1
ATOM 6015 N N . HIS F 1 75 ? -11.645 3.338 11.401 1.00 44.56 83 HIS F N 1
ATOM 6016 C CA . HIS F 1 75 ? -10.867 2.352 12.130 1.00 48.68 83 HIS F CA 1
ATOM 6017 C C . HIS F 1 75 ? -11.412 0.925 11.962 1.00 50.01 83 HIS F C 1
ATOM 6018 O O . HIS F 1 75 ? -12.623 0.696 11.984 1.00 52.17 83 HIS F O 1
ATOM 6025 N N . GLY F 1 76 ? -10.497 -0.024 11.786 1.00 51.66 84 GLY F N 1
ATOM 6026 C CA . GLY F 1 76 ? -10.825 -1.449 11.764 1.00 55.34 84 GLY F CA 1
ATOM 6027 C C . GLY F 1 76 ? -9.579 -2.283 12.103 1.00 56.03 84 GLY F C 1
ATOM 6028 O O . GLY F 1 76 ? -8.790 -1.908 12.976 1.00 59.53 84 GLY F O 1
ATOM 6029 N N . ALA F 1 77 ? -9.383 -3.392 11.399 1.00 50.46 85 ALA F N 1
ATOM 6030 C CA . ALA F 1 77 ? -8.353 -4.343 11.781 1.00 50.48 85 ALA F CA 1
ATOM 6031 C C . ALA F 1 77 ? -7.331 -4.422 10.660 1.00 49.93 85 ALA F C 1
ATOM 6032 O O . ALA F 1 77 ? -7.640 -4.078 9.526 1.00 51.23 85 ALA F O 1
ATOM 6034 N N . PRO F 1 78 ? -6.143 -4.858 10.991 1.00 44.81 86 PRO F N 1
ATOM 6035 C CA . PRO F 1 78 ? -5.016 -4.792 10.091 1.00 47.57 86 PRO F CA 1
ATOM 6036 C C . PRO F 1 78 ? -5.263 -5.612 8.883 1.00 49.66 86 PRO F C 1
ATOM 6037 O O . PRO F 1 78 ? -4.537 -5.518 7.936 1.00 53.08 86 PRO F O 1
ATOM 6041 N N . GLU F 1 79 ? -6.289 -6.426 8.919 1.00 54.69 87 GLU F N 1
ATOM 6042 C CA . GLU F 1 79 ? -6.561 -7.326 7.835 1.00 58.80 87 GLU F CA 1
ATOM 6043 C C . GLU F 1 79 ? -7.633 -6.731 6.955 1.00 61.85 87 GLU F C 1
ATOM 6044 O O . GLU F 1 79 ? -7.774 -7.107 5.816 1.00 66.12 87 GLU F O 1
ATOM 6050 N N . ASP F 1 80 ? -8.390 -5.797 7.501 1.00 58.00 88 ASP F N 1
ATOM 6051 C CA . ASP F 1 80 ? -9.448 -5.132 6.760 1.00 62.47 88 ASP F CA 1
ATOM 6052 C C . ASP F 1 80 ? -9.053 -4.269 5.567 1.00 58.15 88 ASP F C 1
ATOM 6053 O O . ASP F 1 80 ? -7.973 -3.740 5.471 1.00 48.45 88 ASP F O 1
ATOM 6058 N N . GLU F 1 81 ? -10.008 -4.143 4.656 1.00 66.68 89 GLU F N 1
ATOM 6059 C CA . GLU F 1 81 ? -9.899 -3.243 3.536 1.00 60.61 89 GLU F CA 1
ATOM 6060 C C . GLU F 1 81 ? -10.096 -1.814 4.032 1.00 49.04 89 GLU F C 1
ATOM 6061 O O . GLU F 1 81 ? -9.314 -0.932 3.717 1.00 43.40 89 GLU F O 1
ATOM 6067 N N . ILE F 1 82 ? -11.086 -1.636 4.905 1.00 48.50 90 ILE F N 1
ATOM 6068 C CA . ILE F 1 82 ? -11.438 -0.333 5.484 1.00 49.63 90 ILE F CA 1
ATOM 6069 C C . ILE F 1 82 ? -10.744 -0.111 6.820 1.00 58.64 90 ILE F C 1
ATOM 6070 O O . ILE F 1 82 ? -11.319 -0.341 7.882 1.00 54.00 90 ILE F O 1
ATOM 6075 N N . ARG F 1 83 ? -9.479 0.295 6.741 1.00 62.64 91 ARG F N 1
ATOM 6076 C CA . ARG F 1 83 ? -8.608 0.418 7.900 1.00 48.33 91 ARG F CA 1
ATOM 6077 C C . ARG F 1 83 ? -7.780 1.740 7.934 1.00 47.11 91 ARG F C 1
ATOM 6078 O O . ARG F 1 83 ? -7.639 2.395 6.895 1.00 46.85 91 ARG F O 1
ATOM 6086 N N . HIS F 1 84 ? -7.251 2.150 9.100 1.00 45.35 92 HIS F N 1
ATOM 6087 C CA . HIS F 1 84 ? -6.184 3.173 9.114 1.00 42.03 92 HIS F CA 1
ATOM 6088 C C . HIS F 1 84 ? -4.854 2.543 8.782 1.00 38.31 92 HIS F C 1
ATOM 6089 O O . HIS F 1 84 ? -4.633 1.385 9.104 1.00 43.33 92 HIS F O 1
ATOM 6096 N N . ALA F 1 85 ? -3.926 3.321 8.236 1.00 32.74 93 ALA F N 1
ATOM 6097 C CA . ALA F 1 85 ? -2.635 2.743 7.901 1.00 35.57 93 ALA F CA 1
ATOM 6098 C C . ALA F 1 85 ? -1.931 2.240 9.164 1.00 42.18 93 ALA F C 1
ATOM 6099 O O . ALA F 1 85 ? -1.355 1.161 9.165 1.00 44.10 93 ALA F O 1
ATOM 6101 N N . GLY F 1 86 ? -2.047 2.976 10.263 1.00 41.52 94 GLY F N 1
ATOM 6102 C CA . GLY F 1 86 ? -1.371 2.574 11.477 1.00 41.03 94 GLY F CA 1
ATOM 6103 C C . GLY F 1 86 ? -2.207 1.614 12.311 1.00 42.39 94 GLY F C 1
ATOM 6104 O O . GLY F 1 86 ? -1.875 1.340 13.460 1.00 43.98 94 GLY F O 1
ATOM 6105 N N . ASP F 1 87 ? -3.273 1.067 11.736 1.00 40.86 95 ASP F N 1
ATOM 6106 C CA . ASP F 1 87 ? -4.120 0.146 12.490 1.00 39.76 95 ASP F CA 1
ATOM 6107 C C . ASP F 1 87 ? -3.525 -1.243 12.518 1.00 41.17 95 ASP F C 1
ATOM 6108 O O . ASP F 1 87 ? -3.825 -2.075 11.679 1.00 40.62 95 ASP F O 1
ATOM 6113 N N . LEU F 1 88 ? -2.738 -1.516 13.546 1.00 45.99 96 LEU F N 1
ATOM 6114 C CA . LEU F 1 88 ? -1.977 -2.745 13.591 1.00 39.26 96 LEU F CA 1
ATOM 6115 C C . LEU F 1 88 ? -2.588 -3.689 14.635 1.00 42.91 96 LEU F C 1
ATOM 6116 O O . LEU F 1 88 ? -1.979 -4.677 15.039 1.00 42.67 96 LEU F O 1
ATOM 6121 N N . GLY F 1 89 ? -3.794 -3.367 15.082 1.00 37.03 97 GLY F N 1
ATOM 6122 C CA . GLY F 1 89 ? -4.534 -4.290 15.910 1.00 39.97 97 GLY F CA 1
ATOM 6123 C C . GLY F 1 89 ? -4.061 -4.346 17.342 1.00 45.80 97 GLY F C 1
ATOM 6124 O O . GLY F 1 89 ? -3.743 -3.325 17.946 1.00 48.93 97 GLY F O 1
ATOM 6125 N N . ASN F 1 90 ? -4.005 -5.559 17.879 1.00 48.15 98 ASN F N 1
ATOM 6126 C CA . ASN F 1 90 ? -3.653 -5.780 19.277 1.00 45.97 98 ASN F CA 1
ATOM 6127 C C . ASN F 1 90 ? -2.332 -6.527 19.418 1.00 42.43 98 ASN F C 1
ATOM 6128 O O . ASN F 1 90 ? -1.938 -7.276 18.524 1.00 40.12 98 ASN F O 1
ATOM 6133 N N . ILE F 1 91 ? -1.638 -6.284 20.527 1.00 41.37 99 ILE F N 1
ATOM 6134 C CA . ILE F 1 91 ? -0.495 -7.098 20.919 1.00 40.89 99 ILE F CA 1
ATOM 6135 C C . ILE F 1 91 ? -0.835 -7.682 22.287 1.00 47.52 99 ILE F C 1
ATOM 6136 O O . ILE F 1 91 ? -1.487 -7.033 23.114 1.00 47.23 99 ILE F O 1
ATOM 6141 N N . VAL F 1 92 ? -0.404 -8.909 22.533 1.00 50.67 100 VAL F N 1
ATOM 6142 C CA . VAL F 1 92 ? -0.845 -9.608 23.729 1.00 50.10 100 VAL F CA 1
ATOM 6143 C C . VAL F 1 92 ? 0.254 -9.761 24.764 1.00 44.28 100 VAL F C 1
ATOM 6144 O O . VAL F 1 92 ? 1.346 -10.235 24.458 1.00 42.89 100 VAL F O 1
ATOM 6148 N N . ALA F 1 93 ? -0.038 -9.311 25.981 1.00 46.13 101 ALA F N 1
ATOM 6149 C CA . ALA F 1 93 ? 0.903 -9.432 27.093 1.00 46.00 101 ALA F CA 1
ATOM 6150 C C . ALA F 1 93 ? 0.639 -10.709 27.882 1.00 45.49 101 ALA F C 1
ATOM 6151 O O . ALA F 1 93 ? -0.499 -11.020 28.230 1.00 46.06 101 ALA F O 1
ATOM 6153 N N . ASN F 1 94 ? 1.711 -11.426 28.179 1.00 43.09 102 ASN F N 1
ATOM 6154 C CA . ASN F 1 94 ? 1.654 -12.646 28.965 1.00 42.96 102 ASN F CA 1
ATOM 6155 C C . ASN F 1 94 ? 1.446 -12.348 30.451 1.00 48.91 102 ASN F C 1
ATOM 6156 O O . ASN F 1 94 ? 1.202 -11.198 30.835 1.00 51.14 102 ASN F O 1
ATOM 6161 N N . ALA F 1 95 ? 1.585 -13.368 31.293 1.00 47.82 103 ALA F N 1
ATOM 6162 C CA . ALA F 1 95 ? 1.345 -13.208 32.727 1.00 46.83 103 ALA F CA 1
ATOM 6163 C C . ALA F 1 95 ? 2.363 -12.290 33.372 1.00 45.12 103 ALA F C 1
ATOM 6164 O O . ALA F 1 95 ? 2.068 -11.625 34.369 1.00 44.87 103 ALA F O 1
ATOM 6166 N N . ASP F 1 96 ? 3.545 -12.233 32.766 1.00 48.76 104 ASP F N 1
ATOM 6167 C CA . ASP F 1 96 ? 4.636 -11.383 33.232 1.00 46.37 104 ASP F CA 1
ATOM 6168 C C . ASP F 1 96 ? 4.546 -9.944 32.714 1.00 47.88 104 ASP F C 1
ATOM 6169 O O . ASP F 1 96 ? 5.456 -9.143 32.947 1.00 39.32 104 ASP F O 1
ATOM 6174 N N . GLY F 1 97 ? 3.477 -9.635 31.975 1.00 46.01 105 GLY F N 1
ATOM 6175 C CA . GLY F 1 97 ? 3.258 -8.285 31.478 1.00 44.23 105 GLY F CA 1
ATOM 6176 C C . GLY F 1 97 ? 4.075 -7.961 30.241 1.00 42.34 105 GLY F C 1
ATOM 6177 O O . GLY F 1 97 ? 4.258 -6.798 29.867 1.00 35.04 105 GLY F O 1
ATOM 6178 N N . VAL F 1 98 ? 4.589 -9.003 29.606 1.00 43.45 106 VAL F N 1
ATOM 6179 C CA . VAL F 1 98 ? 5.421 -8.807 28.437 1.00 39.48 106 VAL F CA 1
ATOM 6180 C C . VAL F 1 98 ? 4.687 -9.112 27.147 1.00 43.50 106 VAL F C 1
ATOM 6181 O O . VAL F 1 98 ? 4.094 -10.177 26.980 1.00 46.28 106 VAL F O 1
ATOM 6185 N N . ALA F 1 99 ? 4.742 -8.169 26.220 1.00 41.30 107 ALA F N 1
ATOM 6186 C CA . ALA F 1 99 ? 4.188 -8.404 24.917 1.00 34.53 107 ALA F CA 1
ATOM 6187 C C . ALA F 1 99 ? 5.355 -8.363 23.957 1.00 36.91 107 ALA F C 1
ATOM 6188 O O . ALA F 1 99 ? 5.973 -7.325 23.743 1.00 38.65 107 ALA F O 1
ATOM 6190 N N . GLU F 1 100 ? 5.679 -9.528 23.421 1.00 37.91 108 GLU F N 1
ATOM 6191 C CA . GLU F 1 100 ? 6.704 -9.632 22.420 1.00 39.65 108 GLU F CA 1
ATOM 6192 C C . GLU F 1 100 ? 6.099 -10.312 21.200 1.00 49.20 108 GLU F C 1
ATOM 6193 O O . GLU F 1 100 ? 5.614 -11.444 21.270 1.00 56.98 108 GLU F O 1
ATOM 6199 N N . VAL F 1 101 ? 6.127 -9.599 20.082 1.00 41.23 109 VAL F N 1
ATOM 6200 C CA . VAL F 1 101 ? 5.458 -10.034 18.875 1.00 42.99 109 VAL F CA 1
ATOM 6201 C C . VAL F 1 101 ? 6.191 -9.391 17.693 1.00 49.33 109 VAL F C 1
ATOM 6202 O O . VAL F 1 101 ? 6.929 -8.414 17.876 1.00 45.29 109 VAL F O 1
ATOM 6206 N N . THR F 1 102 ? 6.097 -9.998 16.516 1.00 44.78 110 THR F N 1
ATOM 6207 C CA . THR F 1 102 ? 6.642 -9.376 15.318 1.00 44.57 110 THR F CA 1
ATOM 6208 C C . THR F 1 102 ? 5.532 -9.237 14.292 1.00 45.02 110 THR F C 1
ATOM 6209 O O . THR F 1 102 ? 4.782 -10.184 14.068 1.00 52.48 110 THR F O 1
ATOM 6213 N N . ILE F 1 103 ? 5.440 -8.072 13.652 1.00 41.16 111 ILE F N 1
ATOM 6214 C CA . ILE F 1 103 ? 4.281 -7.764 12.814 1.00 48.43 111 ILE F CA 1
ATOM 6215 C C . ILE F 1 103 ? 4.716 -7.341 11.407 1.00 46.33 111 ILE F C 1
ATOM 6216 O O . ILE F 1 103 ? 5.731 -6.660 11.208 1.00 48.06 111 ILE F O 1
ATOM 6221 N N . VAL F 1 104 ? 3.956 -7.805 10.428 1.00 39.62 112 VAL F N 1
ATOM 6222 C CA . VAL F 1 104 ? 4.219 -7.466 9.051 1.00 43.60 112 VAL F CA 1
ATOM 6223 C C . VAL F 1 104 ? 2.984 -6.755 8.483 1.00 45.71 112 VAL F C 1
ATOM 6224 O O . VAL F 1 104 ? 1.852 -7.224 8.605 1.00 42.93 112 VAL F O 1
ATOM 6228 N N . ASP F 1 105 ? 3.206 -5.589 7.896 1.00 47.29 113 ASP F N 1
ATOM 6229 C CA . ASP F 1 105 ? 2.110 -4.803 7.368 1.00 44.03 113 ASP F CA 1
ATOM 6230 C C . ASP F 1 105 ? 2.547 -4.056 6.117 1.00 50.40 113 ASP F C 1
ATOM 6231 O O . ASP F 1 105 ? 3.747 -3.872 5.877 1.00 46.56 113 ASP F O 1
ATOM 6236 N N . ASN F 1 106 ? 1.576 -3.609 5.325 1.00 49.69 114 ASN F N 1
ATOM 6237 C CA . ASN F 1 106 ? 1.923 -2.978 4.064 1.00 53.53 114 ASN F CA 1
ATOM 6238 C C . ASN F 1 106 ? 1.553 -1.516 3.955 1.00 51.27 114 ASN F C 1
ATOM 6239 O O . ASN F 1 106 ? 1.859 -0.885 2.951 1.00 49.33 114 ASN F O 1
ATOM 6244 N N . GLN F 1 107 ? 0.921 -0.967 4.987 1.00 45.19 115 GLN F N 1
ATOM 6245 C CA . GLN F 1 107 ? 0.522 0.436 4.951 1.00 46.28 115 GLN F CA 1
ATOM 6246 C C . GLN F 1 107 ? 1.417 1.370 5.768 1.00 43.91 115 GLN F C 1
ATOM 6247 O O . GLN F 1 107 ? 1.033 2.498 6.051 1.00 46.49 115 GLN F O 1
ATOM 6253 N N . ILE F 1 108 ? 2.590 0.891 6.170 1.00 45.92 116 ILE F N 1
ATOM 6254 C CA . ILE F 1 108 ? 3.503 1.699 6.988 1.00 43.47 116 ILE F CA 1
ATOM 6255 C C . ILE F 1 108 ? 4.922 1.682 6.443 1.00 39.52 116 ILE F C 1
ATOM 6256 O O . ILE F 1 108 ? 5.849 1.205 7.095 1.00 34.76 116 ILE F O 1
ATOM 6261 N N . PRO F 1 109 ? 5.100 2.239 5.241 1.00 45.91 117 PRO F N 1
ATOM 6262 C CA . PRO F 1 109 ? 6.430 2.210 4.632 1.00 50.88 117 PRO F CA 1
ATOM 6263 C C . PRO F 1 109 ? 7.414 3.155 5.315 1.00 45.71 117 PRO F C 1
ATOM 6264 O O . PRO F 1 109 ? 7.003 4.141 5.933 1.00 46.17 117 PRO F O 1
ATOM 6268 N N . LEU F 1 110 ? 8.703 2.871 5.173 1.00 42.28 118 LEU F N 1
ATOM 6269 C CA . LEU F 1 110 ? 9.720 3.741 5.735 1.00 44.05 118 LEU F CA 1
ATOM 6270 C C . LEU F 1 110 ? 10.085 4.838 4.740 1.00 50.73 118 LEU F C 1
ATOM 6271 O O . LEU F 1 110 ? 10.829 5.760 5.083 1.00 48.98 118 LEU F O 1
ATOM 6276 N N . THR F 1 111 ? 9.569 4.738 3.511 1.00 52.61 119 THR F N 1
ATOM 6277 C CA . THR F 1 111 ? 9.800 5.767 2.483 1.00 48.29 119 THR F CA 1
ATOM 6278 C C . THR F 1 111 ? 8.550 6.108 1.641 1.00 48.72 119 THR F C 1
ATOM 6279 O O . THR F 1 111 ? 7.525 5.414 1.690 1.00 48.33 119 THR F O 1
ATOM 6283 N N . GLY F 1 112 ? 8.623 7.191 0.877 1.00 43.36 120 GLY F N 1
ATOM 6284 C CA . GLY F 1 112 ? 7.523 7.515 -0.010 1.00 37.86 120 GLY F CA 1
ATOM 6285 C C . GLY F 1 112 ? 6.534 8.515 0.551 1.00 46.47 120 GLY F C 1
ATOM 6286 O O . GLY F 1 112 ? 6.699 9.023 1.663 1.00 43.99 120 GLY F O 1
ATOM 6287 N N . PRO F 1 113 ? 5.449 8.764 -0.201 1.00 51.91 121 PRO F N 1
ATOM 6288 C CA . PRO F 1 113 ? 4.433 9.771 0.154 1.00 45.03 121 PRO F CA 1
ATOM 6289 C C . PRO F 1 113 ? 3.766 9.464 1.497 1.00 45.36 121 PRO F C 1
ATOM 6290 O O . PRO F 1 113 ? 3.174 10.360 2.106 1.00 36.02 121 PRO F O 1
ATOM 6294 N N . ASN F 1 114 ? 3.814 8.196 1.912 1.00 52.34 122 ASN F N 1
ATOM 6295 C CA . ASN F 1 114 ? 3.250 7.772 3.192 1.00 43.87 122 ASN F CA 1
ATOM 6296 C C . ASN F 1 114 ? 4.284 7.229 4.211 1.00 41.35 122 ASN F C 1
ATOM 6297 O O . ASN F 1 114 ? 3.976 6.341 4.997 1.00 42.16 122 ASN F O 1
ATOM 6302 N N . ALA F 1 115 ? 5.509 7.746 4.195 1.00 39.92 123 ALA F N 1
ATOM 6303 C CA . ALA F 1 115 ? 6.542 7.284 5.135 1.00 40.90 123 ALA F CA 1
ATOM 6304 C C . ALA F 1 115 ? 6.149 7.449 6.619 1.00 42.41 123 ALA F C 1
ATOM 6305 O O . ALA F 1 115 ? 5.489 8.423 6.990 1.00 46.23 123 ALA F O 1
ATOM 6307 N N . VAL F 1 116 ? 6.541 6.502 7.469 1.00 32.77 124 VAL F N 1
ATOM 6308 C CA . VAL F 1 116 ? 6.213 6.615 8.891 1.00 39.53 124 VAL F CA 1
ATOM 6309 C C . VAL F 1 116 ? 7.378 7.114 9.766 1.00 39.87 124 VAL F C 1
ATOM 6310 O O . VAL F 1 116 ? 7.248 7.191 10.995 1.00 34.59 124 VAL F O 1
ATOM 6314 N N . VAL F 1 117 ? 8.502 7.447 9.126 1.00 39.49 125 VAL F N 1
ATOM 6315 C CA . VAL F 1 117 ? 9.651 8.061 9.796 1.00 29.23 125 VAL F CA 1
ATOM 6316 C C . VAL F 1 117 ? 9.268 9.421 10.365 1.00 27.81 125 VAL F C 1
ATOM 6317 O O . VAL F 1 117 ? 8.645 10.220 9.686 1.00 30.40 125 VAL F O 1
ATOM 6321 N N . GLY F 1 118 ? 9.618 9.665 11.624 1.00 31.84 126 GLY F N 1
ATOM 6322 C CA . GLY F 1 118 ? 9.264 10.906 12.283 1.00 29.55 126 GLY F CA 1
ATOM 6323 C C . GLY F 1 118 ? 7.828 10.881 12.794 1.00 29.40 126 GLY F C 1
ATOM 6324 O O . GLY F 1 118 ? 7.302 11.895 13.243 1.00 29.77 126 GLY F O 1
ATOM 6325 N N . ARG F 1 119 ? 7.178 9.727 12.711 1.00 26.10 127 ARG F N 1
ATOM 6326 C CA . ARG F 1 119 ? 5.854 9.577 13.299 1.00 34.77 127 ARG F CA 1
ATOM 6327 C C . ARG F 1 119 ? 5.988 8.769 14.569 1.00 31.05 127 ARG F C 1
ATOM 6328 O O . ARG F 1 119 ? 7.097 8.608 15.071 1.00 33.03 127 ARG F O 1
ATOM 6336 N N . ALA F 1 120 ? 4.888 8.228 15.081 1.00 31.34 128 ALA F N 1
ATOM 6337 C CA . ALA F 1 120 ? 4.964 7.583 16.388 1.00 30.66 128 ALA F CA 1
ATOM 6338 C C . ALA F 1 120 ? 4.244 6.250 16.484 1.00 26.96 128 ALA F C 1
ATOM 6339 O O . ALA F 1 120 ? 3.409 5.941 15.657 1.00 32.21 128 ALA F O 1
ATOM 6341 N N . PHE F 1 121 ? 4.592 5.477 17.509 1.00 24.20 129 PHE F N 1
ATOM 6342 C CA . PHE F 1 121 ? 3.891 4.253 17.905 1.00 24.64 129 PHE F CA 1
ATOM 6343 C C . PHE F 1 121 ? 3.253 4.509 19.270 1.00 27.20 129 PHE F C 1
ATOM 6344 O O . PHE F 1 121 ? 3.798 5.258 20.064 1.00 29.00 129 PHE F O 1
ATOM 6352 N N . VAL F 1 122 ? 2.089 3.936 19.527 1.00 27.16 130 VAL F N 1
ATOM 6353 C CA . VAL F 1 122 ? 1.456 4.054 20.832 1.00 31.34 130 VAL F CA 1
ATOM 6354 C C . VAL F 1 122 ? 0.893 2.710 21.286 1.00 33.36 130 VAL F C 1
ATOM 6355 O O . VAL F 1 122 ? 0.161 2.057 20.560 1.00 34.27 130 VAL F O 1
ATOM 6359 N N . VAL F 1 123 ? 1.203 2.309 22.507 1.00 34.27 131 VAL F N 1
ATOM 6360 C CA . VAL F 1 123 ? 0.585 1.124 23.053 1.00 31.33 131 VAL F CA 1
ATOM 6361 C C . VAL F 1 123 ? -0.500 1.636 23.987 1.00 31.52 131 VAL F C 1
ATOM 6362 O O . VAL F 1 123 ? -0.317 2.630 24.677 1.00 31.17 131 VAL F O 1
ATOM 6366 N N . HIS F 1 124 ? -1.655 0.989 23.954 1.00 38.39 132 HIS F N 1
ATOM 6367 C CA . HIS F 1 124 ? -2.852 1.526 24.584 1.00 36.97 132 HIS F CA 1
ATOM 6368 C C . HIS F 1 124 ? -3.306 0.729 25.817 1.00 38.49 132 HIS F C 1
ATOM 6369 O O . HIS F 1 124 ? -2.948 -0.438 26.008 1.00 40.76 132 HIS F O 1
ATOM 6376 N N . GLU F 1 125 ? -4.092 1.397 26.650 1.00 35.79 133 GLU F N 1
ATOM 6377 C CA . GLU F 1 125 ? -4.635 0.825 27.875 1.00 39.94 133 GLU F CA 1
ATOM 6378 C C . GLU F 1 125 ? -5.469 -0.432 27.647 1.00 45.23 133 GLU F C 1
ATOM 6379 O O . GLU F 1 125 ? -5.355 -1.403 28.407 1.00 41.54 133 GLU F O 1
ATOM 6385 N N . LEU F 1 126 ? -6.292 -0.422 26.598 1.00 42.86 134 LEU F N 1
ATOM 6386 C CA . LEU F 1 126 ? -7.285 -1.483 26.427 1.00 46.48 134 LEU F CA 1
ATOM 6387 C C . LEU F 1 126 ? -7.139 -2.255 25.145 1.00 45.94 134 LEU F C 1
ATOM 6388 O O . LEU F 1 126 ? -6.337 -1.917 24.270 1.00 43.83 134 LEU F O 1
ATOM 6393 N N . GLU F 1 127 ? -7.938 -3.312 25.059 1.00 45.24 135 GLU F N 1
ATOM 6394 C CA . GLU F 1 127 ? -8.038 -4.101 23.854 1.00 46.08 135 GLU F CA 1
ATOM 6395 C C . GLU F 1 127 ? -8.650 -3.233 22.757 1.00 49.84 135 GLU F C 1
ATOM 6396 O O . GLU F 1 127 ? -9.569 -2.448 23.007 1.00 47.70 135 GLU F O 1
ATOM 6402 N N . ASP F 1 128 ? -8.120 -3.363 21.548 1.00 47.47 136 ASP F N 1
ATOM 6403 C CA . ASP F 1 128 ? -8.683 -2.717 20.365 1.00 51.77 136 ASP F CA 1
ATOM 6404 C C . ASP F 1 128 ? -9.917 -3.486 19.869 1.00 52.62 136 ASP F C 1
ATOM 6405 O O . ASP F 1 128 ? -9.792 -4.659 19.505 1.00 54.10 136 ASP F O 1
ATOM 6410 N N . ASP F 1 129 ? -11.097 -2.858 19.813 1.00 48.86 137 ASP F N 1
ATOM 6411 C CA . ASP F 1 129 ? -12.254 -3.642 19.358 1.00 51.59 137 ASP F CA 1
ATOM 6412 C C . ASP F 1 129 ? -12.348 -3.729 17.832 1.00 51.42 137 ASP F C 1
ATOM 6413 O O . ASP F 1 129 ? -13.322 -4.276 17.311 1.00 50.57 137 ASP F O 1
ATOM 6418 N N . LEU F 1 130 ? -11.370 -3.175 17.123 1.00 50.42 138 LEU F N 1
ATOM 6419 C CA . LEU F 1 130 ? -11.279 -3.378 15.680 1.00 53.85 138 LEU F CA 1
ATOM 6420 C C . LEU F 1 130 ? -12.564 -2.826 15.022 1.00 52.29 138 LEU F C 1
ATOM 6421 O O . LEU F 1 130 ? -13.064 -3.356 14.032 1.00 53.30 138 LEU F O 1
ATOM 6426 N N . GLY F 1 131 ? -13.071 -1.744 15.601 1.00 48.61 139 GLY F N 1
ATOM 6427 C CA . GLY F 1 131 ? -14.292 -1.082 15.182 1.00 50.23 139 GLY F CA 1
ATOM 6428 C C . GLY F 1 131 ? -15.568 -1.875 15.007 1.00 49.09 139 GLY F C 1
ATOM 6429 O O . GLY F 1 131 ? -16.507 -1.409 14.367 1.00 51.38 139 GLY F O 1
ATOM 6430 N N . LYS F 1 132 ? -15.654 -3.026 15.646 1.00 51.63 140 LYS F N 1
ATOM 6431 C CA . LYS F 1 132 ? -16.877 -3.809 15.576 1.00 52.68 140 LYS F CA 1
ATOM 6432 C C . LYS F 1 132 ? -17.547 -3.794 16.928 1.00 55.62 140 LYS F C 1
ATOM 6433 O O . LYS F 1 132 ? -18.719 -4.147 17.054 1.00 61.88 140 LYS F O 1
ATOM 6439 N N . GLY F 1 133 ? -16.797 -3.338 17.925 1.00 52.51 141 GLY F N 1
ATOM 6440 C CA . GLY F 1 133 ? -17.289 -3.181 19.283 1.00 53.17 141 GLY F CA 1
ATOM 6441 C C . GLY F 1 133 ? -18.708 -2.658 19.391 1.00 56.54 141 GLY F C 1
ATOM 6442 O O . GLY F 1 133 ? -19.450 -2.999 20.323 1.00 51.52 141 GLY F O 1
ATOM 6443 N N . GLY F 1 134 ? -19.090 -1.812 18.441 1.00 56.25 142 GLY F N 1
ATOM 6444 C CA . GLY F 1 134 ? -20.370 -1.152 18.556 1.00 63.95 142 GLY F CA 1
ATOM 6445 C C . GLY F 1 134 ? -20.225 -0.255 19.762 1.00 56.75 142 GLY F C 1
ATOM 6446 O O . GLY F 1 134 ? -20.952 -0.337 20.753 1.00 67.16 142 GLY F O 1
ATOM 6447 N N . HIS F 1 135 ? -19.253 0.624 19.642 1.00 50.76 143 HIS F N 1
ATOM 6448 C CA . HIS F 1 135 ? -18.957 1.606 20.643 1.00 48.30 143 HIS F CA 1
ATOM 6449 C C . HIS F 1 135 ? -18.823 2.905 19.893 1.00 40.88 143 HIS F C 1
ATOM 6450 O O . HIS F 1 135 ? -18.460 2.919 18.714 1.00 40.09 143 HIS F O 1
ATOM 6457 N N . GLU F 1 136 ? -19.163 3.990 20.564 1.00 35.66 144 GLU F N 1
ATOM 6458 C CA . GLU F 1 136 ? -19.040 5.309 19.980 1.00 41.65 144 GLU F CA 1
ATOM 6459 C C . GLU F 1 136 ? -17.661 5.494 19.306 1.00 52.63 144 GLU F C 1
ATOM 6460 O O . GLU F 1 136 ? -17.577 5.900 18.146 1.00 49.54 144 GLU F O 1
ATOM 6466 N N . LEU F 1 137 ? -16.603 5.068 20.000 1.00 49.46 145 LEU F N 1
ATOM 6467 C CA . LEU F 1 137 ? -15.232 5.276 19.574 1.00 34.27 145 LEU F CA 1
ATOM 6468 C C . LEU F 1 137 ? -14.687 4.199 18.678 1.00 41.27 145 LEU F C 1
ATOM 6469 O O . LEU F 1 137 ? -13.545 4.303 18.241 1.00 41.71 145 LEU F O 1
ATOM 6474 N N . SER F 1 138 ? -15.470 3.152 18.432 1.00 43.00 146 SER F N 1
ATOM 6475 C CA . SER F 1 138 ? -14.983 2.027 17.628 1.00 45.01 146 SER F CA 1
ATOM 6476 C C . SER F 1 138 ? -14.449 2.404 16.259 1.00 40.34 146 SER F C 1
ATOM 6477 O O . SER F 1 138 ? -13.511 1.782 15.782 1.00 42.33 146 SER F O 1
ATOM 6480 N N . LEU F 1 139 ? -14.998 3.442 15.641 1.00 45.67 147 LEU F N 1
ATOM 6481 C CA . LEU F 1 139 ? -14.634 3.726 14.252 1.00 46.19 147 LEU F CA 1
ATOM 6482 C C . LEU F 1 139 ? -13.497 4.724 14.106 1.00 45.28 147 LEU F C 1
ATOM 6483 O O . LEU F 1 139 ? -13.031 4.992 12.997 1.00 53.38 147 LEU F O 1
ATOM 6488 N N . SER F 1 140 ? -13.031 5.243 15.232 1.00 46.15 148 SER F N 1
ATOM 6489 C CA . SER F 1 140 ? -11.870 6.128 15.272 1.00 43.30 148 SER F CA 1
ATOM 6490 C C . SER F 1 140 ? -10.702 5.530 16.063 1.00 44.87 148 SER F C 1
ATOM 6491 O O . SER F 1 140 ? -9.556 5.559 15.617 1.00 52.17 148 SER F O 1
ATOM 6494 N N . THR F 1 141 ? -11.013 4.941 17.212 1.00 44.39 149 THR F N 1
ATOM 6495 C CA . THR F 1 141 ? -10.020 4.530 18.205 1.00 47.10 149 THR F CA 1
ATOM 6496 C C . THR F 1 141 ? -9.947 3.021 18.354 1.00 50.90 149 THR F C 1
ATOM 6497 O O . THR F 1 141 ? -8.861 2.429 18.450 1.00 49.83 149 THR F O 1
ATOM 6501 N N . GLY F 1 142 ? -11.127 2.418 18.373 1.00 44.81 150 GLY F N 1
ATOM 6502 C CA . GLY F 1 142 ? -11.306 1.062 18.827 1.00 43.30 150 GLY F CA 1
ATOM 6503 C C . GLY F 1 142 ? -11.882 1.497 20.155 1.00 46.27 150 GLY F C 1
ATOM 6504 O O . GLY F 1 142 ? -12.371 2.612 20.290 1.00 51.89 150 GLY F O 1
ATOM 6505 N N . ASN F 1 143 ? -11.744 0.714 21.183 1.00 41.33 151 ASN F N 1
ATOM 6506 C CA . ASN F 1 143 ? -11.852 1.354 22.464 1.00 46.16 151 ASN F CA 1
ATOM 6507 C C . ASN F 1 143 ? -10.555 1.111 23.137 1.00 49.96 151 ASN F C 1
ATOM 6508 O O . ASN F 1 143 ? -10.495 0.544 24.220 1.00 58.65 151 ASN F O 1
ATOM 6513 N N . ALA F 1 144 ? -9.505 1.520 22.435 1.00 44.96 152 ALA F N 1
ATOM 6514 C CA . ALA F 1 144 ? -8.144 1.250 22.841 1.00 44.82 152 ALA F CA 1
ATOM 6515 C C . ALA F 1 144 ? -7.731 1.940 24.139 1.00 43.72 152 ALA F C 1
ATOM 6516 O O . ALA F 1 144 ? -6.754 1.533 24.767 1.00 42.16 152 ALA F O 1
ATOM 6518 N N . GLY F 1 145 ? -8.480 2.954 24.556 1.00 42.73 153 GLY F N 1
ATOM 6519 C CA . GLY F 1 145 ? -8.255 3.558 25.857 1.00 40.06 153 GLY F CA 1
ATOM 6520 C C . GLY F 1 145 ? -7.095 4.535 25.878 1.00 45.03 153 GLY F C 1
ATOM 6521 O O . GLY F 1 145 ? -6.675 5.032 24.825 1.00 44.71 153 GLY F O 1
ATOM 6522 N N . GLY F 1 146 ? -6.544 4.781 27.069 1.00 43.91 154 GLY F N 1
ATOM 6523 C CA . GLY F 1 146 ? -5.483 5.770 27.219 1.00 40.10 154 GLY F CA 1
ATOM 6524 C C . GLY F 1 146 ? -4.151 5.329 26.645 1.00 32.94 154 GLY F C 1
ATOM 6525 O O . GLY F 1 146 ? -3.960 4.158 26.329 1.00 31.58 154 GLY F O 1
ATOM 6526 N N . ARG F 1 147 ? -3.204 6.257 26.571 1.00 32.48 155 ARG F N 1
ATOM 6527 C CA . ARG F 1 147 ? -1.922 5.975 25.924 1.00 33.15 155 ARG F CA 1
ATOM 6528 C C . ARG F 1 147 ? -0.888 5.610 26.975 1.00 30.78 155 ARG F C 1
ATOM 6529 O O . ARG F 1 147 ? -0.374 6.479 27.692 1.00 34.96 155 ARG F O 1
ATOM 6537 N N . LEU F 1 148 ? -0.586 4.316 27.052 1.00 26.39 156 LEU F N 1
ATOM 6538 C CA . LEU F 1 148 ? 0.280 3.794 28.101 1.00 34.33 156 LEU F CA 1
ATOM 6539 C C . LEU F 1 148 ? 1.710 4.195 27.874 1.00 30.18 156 LEU F C 1
ATOM 6540 O O . LEU F 1 148 ? 2.397 4.570 28.815 1.00 33.75 156 LEU F O 1
ATOM 6545 N N . ALA F 1 149 ? 2.144 4.105 26.622 1.00 27.12 157 ALA F N 1
ATOM 6546 C CA . ALA F 1 149 ? 3.482 4.522 26.236 1.00 30.86 157 ALA F CA 1
ATOM 6547 C C . ALA F 1 149 ? 3.557 4.768 24.730 1.00 26.51 157 ALA F C 1
ATOM 6548 O O . ALA F 1 149 ? 2.870 4.110 23.962 1.00 27.16 157 ALA F O 1
ATOM 6550 N N . CYS F 1 150 ? 4.430 5.685 24.324 1.00 29.81 158 CYS F N 1
ATOM 6551 C CA . CYS F 1 150 ? 4.632 6.035 22.921 1.00 25.77 158 CYS F CA 1
ATOM 6552 C C . CYS F 1 150 ? 6.087 6.370 22.583 1.00 27.58 158 CYS F C 1
ATOM 6553 O O . CYS F 1 150 ? 6.914 6.553 23.470 1.00 29.04 158 CYS F O 1
ATOM 6556 N N . GLY F 1 151 ? 6.402 6.436 21.295 1.00 29.43 159 GLY F N 1
ATOM 6557 C CA . GLY F 1 151 ? 7.739 6.818 20.865 1.00 25.81 159 GLY F CA 1
ATOM 6558 C C . GLY F 1 151 ? 7.801 7.333 19.436 1.00 25.38 159 GLY F C 1
ATOM 6559 O O . GLY F 1 151 ? 6.988 6.934 18.608 1.00 31.36 159 GLY F O 1
ATOM 6560 N N . VAL F 1 152 ? 8.757 8.214 19.148 1.00 23.92 160 VAL F N 1
ATOM 6561 C CA . VAL F 1 152 ? 8.917 8.798 17.825 1.00 25.31 160 VAL F CA 1
ATOM 6562 C C . VAL F 1 152 ? 9.702 7.849 16.943 1.00 28.74 160 VAL F C 1
ATOM 6563 O O . VAL F 1 152 ? 10.762 7.371 17.367 1.00 33.62 160 VAL F O 1
ATOM 6567 N N . ILE F 1 153 ? 9.232 7.599 15.719 1.00 26.24 161 ILE F N 1
ATOM 6568 C CA . ILE F 1 153 ? 9.917 6.647 14.845 1.00 28.14 161 ILE F CA 1
ATOM 6569 C C . ILE F 1 153 ? 11.094 7.284 14.165 1.00 28.24 161 ILE F C 1
ATOM 6570 O O . ILE F 1 153 ? 10.912 8.171 13.337 1.00 28.83 161 ILE F O 1
ATOM 6575 N N . GLY F 1 154 ? 12.296 6.803 14.497 1.00 30.01 162 GLY F N 1
ATOM 6576 C CA . GLY F 1 154 ? 13.537 7.397 14.021 1.00 31.62 162 GLY F CA 1
ATOM 6577 C C . GLY F 1 154 ? 14.483 6.475 13.260 1.00 34.35 162 GLY F C 1
ATOM 6578 O O . GLY F 1 154 ? 14.429 5.247 13.389 1.00 34.45 162 GLY F O 1
ATOM 6579 N N . LEU F 1 155 ? 15.361 7.084 12.467 1.00 33.14 163 LEU F N 1
ATOM 6580 C CA . LEU F 1 155 ? 16.327 6.345 11.656 1.00 34.55 163 LEU F CA 1
ATOM 6581 C C . LEU F 1 155 ? 17.451 5.716 12.480 1.00 37.03 163 LEU F C 1
ATOM 6582 O O . LEU F 1 155 ? 17.882 6.253 13.505 1.00 29.80 163 LEU F O 1
ATOM 6587 N N . THR F 1 156 ? 17.892 4.558 12.001 1.00 39.47 164 THR F N 1
ATOM 6588 C CA . THR F 1 156 ? 18.910 3.739 12.638 1.00 40.25 164 THR F CA 1
ATOM 6589 C C . THR F 1 156 ? 19.735 2.963 11.582 1.00 42.65 164 THR F C 1
ATOM 6590 O O . THR F 1 156 ? 19.208 2.624 10.517 1.00 42.97 164 THR F O 1
ATOM 6594 N N . PRO F 1 157 ? 21.029 2.689 11.867 1.00 44.47 165 PRO F N 1
ATOM 6595 C CA . PRO F 1 157 ? 21.996 2.106 10.909 1.00 46.35 165 PRO F CA 1
ATOM 6596 C C . PRO F 1 157 ? 21.552 0.834 10.153 1.00 50.57 165 PRO F C 1
ATOM 6597 O O . PRO F 1 157 ? 20.576 0.175 10.561 1.00 40.99 165 PRO F O 1
ATOM 6601 N N . THR F 1 158 ? 22.301 0.526 9.078 1.00 57.66 166 THR F N 1
ATOM 6602 C CA . THR F 1 158 ? 22.127 -0.629 8.164 1.00 57.72 166 THR F CA 1
ATOM 6603 C C . THR F 1 158 ? 21.018 -0.251 7.170 1.00 56.24 166 THR F C 1
ATOM 6604 O O . THR F 1 158 ? 20.704 0.936 7.040 1.00 54.73 166 THR F O 1
#

Foldseek 3Di:
DFKKKWWKDADDQWTWIWIWDDDDLFKIKIKTKIAPADFFKFFKWFACAQDCPPHCPVLHFGAAPPPFWDFAQPDPGHGLGRPFIFGAHNRRITTDMGIHNSAGCDDPRHSQRHKMFIANAHQCRPPPVDVCNTGHSPSHDTGIMTTMHTDDD/DFKKKWWKDDDAQWTWIWIWDDDDQFWIKIKIKIFPADAFKFFKWFACAQDCPPHCPVLHFGAAPPPFWDAAQPDPRHGLGRPFIFGAHPRRITIDMDIHNSADCDDPRHSARHKMFIANDHQCRLPDPDPCNGGGSCSHDTGIMTHMHTDDD/DFKKKWWKDADAPKTWIKIWDDDDLWKIKIKIKIFPADAFKFFKWWACAQDQPVHPPVLHFGAAPPPFWFAALPDPGHRLRRDFIFGAHNRRITTDIGIHGSADCDDPRHSARHKMFIADAHQCRQPPDDPCNGGHSPSHHTGIMTGIHGDDD/DDDWDKFWKKWWKDADAPKTWIWIWIDTDQFKIKIKTKIFPADFFKWFKWFACAQDCVPHPCVLDFGQAPPPFWWAALVDPRHRLGRDFIFGAHPRRITTDMDIHNSADCDDPSHSQRHKMFIFNAHQCGCDPDDPCNGGHSPRHHTGIMTGIHGDDD/DFKKKWWKDADDPKTWIKIWDDDDLFWIKIKTKIAPAAFFKFFKWFAPALDCPVHPVVLHFGAAPDPAWPFAQVDPSHGLGRDFIFGAHNRRITTDMGIHNSADCDDPRHSARHKMFIANDHQCRLDPVDPCSTGTRPSHHTGIMTGMHTDDD/DFKKKWWKDADDPKTWIWMWDDDPLFKIKIWIKIAPADFFKAFKWWACAQDQVPHPVVLHFGAAPPPFWDAAQVDPRHGLRRDFIFGAHNRRITTDMGIHNSAGCDDPRHSARHKMFIANDGFQRLPPPDPCNGGTRPNHHTRIMTTMHGDDD

InterPro domains:
  IPR001424 Superoxide dismutase, copper/zinc binding domain [PF00080] (71-205)
  IPR001424 Superoxide dismutase, copper/zinc binding domain [PR00068] (100-122)
  IPR001424 Superoxide dismutase, copper/zinc binding domain [PR00068] (136-145)
  IPR001424 Superoxide dismutase, copper/zinc binding domain [PR00068] (155-177)
  IPR001424 Superoxide dismutase, copper/zinc binding domain [PR00068] (180-206)
  IPR001424 Superoxide dismutase, copper/zinc binding domain [cd00305] (59-202)
  IPR018152 Superoxide dismutase, copper/zinc, binding site [PS00087] (100-110)
  IPR018152 Superoxide dismutase, copper/zinc, binding site [PS00332] (194-205)
  IPR024134 Superoxide dismutase (Cu/Zn) / superoxide dismutase copper chaperone [PTHR10003] (50-208)
  IPR036423 Superoxide dismutase-like, copper/zinc binding domain superfamily [G3DSA:2.60.40.200] (55-209)
  IPR036423 Superoxide dismutase-like, copper/zinc binding domain superfamily [SSF49329] (60-207)

Radius of gyration: 31.38 Å; Cα contacts (8 Å, |Δi|>4): 2959; chains: 6; bounding box: 73×86×78 Å